Protein AF-0000000071805338 (afdb_homodimer)

Foldseek 3Di:
DDDDDPPDPPPPVPPPPPPDDDPPVPVPPPPDPDDDPPPVPDPPPVCCVPVPPPPPCPVPPFDKAQFADFDQPADFDDDWWFDPQQVPDDDPVSVVCLQVDDVLLVLQQVQLQVQLCVVPVPRDRDHSVLVVLLVVVLLVCLQPPDPDPCCLQDQDVVGPRDHNNNVSDDPVNSLSSVVSGWRADPVDDPPDLCRGCVNVQVSSLVSLQNTTGADQEKEKDKDWDQDDDDGSQWAACPVDPRRTGWIKMFIFHPLLRTNHIGTDRDDDPDDPDDPQQVVVCVNCVVVWLNQGEYEYEQSRDDPVSQLVRVVRNYKYKYWHDLPGPPDDVCQSVDDDDALDKGWIAGPQQWIWMWHHHVHITIMIINRDTQDADPVSHGPSVVVNVVNVVSNVSNVVVQSNRDSDDDDPD/DDDDDPPPPVPPVPPPPPPPDDPPVPPPPPPDPDDPPPPVPDPPPPDPCPVPVPPDCPVPPFDKDQFADFDQPADFDDDWWFDPQQVPDDDPVSVVCLQVDDVLLVLQQVQLQVQLCVVPVPRDRDHSVLVVLLVVVLLVCLQPPDPDPCCLQDQDVVGPRDHNNNVSDDPVNSLSSVVSGWRADPVDDPPDLCRGCVNVQVSSLVSLQNTTGADQEKEKDKDWDQDDDDGSQWAACPVDPRRTGWIKMFIFHPLLRTNHIGTDRDDDPDDDDDPQQVVVCVNCVVVWLNQGEYEYEQSRDDPVSQLVRVVRNYKYKYWHDLPGPPDDVCQSVDDDDALDKGWIAGPQQWIWMWHHHVHITIMIINRDDQDADPVSHGPSVVVNVVNVVSNVSNVVVQSNRDSDDDDPD

Radius of gyration: 31.44 Å; Cα contacts (8 Å, |Δi|>4): 1236; chains: 2; bounding box: 93×70×67 Å

Secondary structure (DSSP, 8-state):
-----S-GGGSTTTTTS---S-----------S---------S--------------------EES--------------EE-HHHHT--SHHHHHHHHS-HHHHHHHHHHHHHHHHHH-TTPPPP-HHHHHHHHHHHHHHHHSB-SSGGGGG---GGGTSS-SSTTTS-HHHHHHHHHH--SS-GGG--S-TTTTTHHHHHHHHHHHHHHEE--SEEEEEEEEEE--S--TT-EE-TTSSS-EEEEEEEEE-GGG-EEEEEE--S--S--SS-THHHHHHHHTTTTTTS--EEEE-TTT--HHHHHHHHHTT--EEEE--TT-TT--HHHHT----TT-EEEEEETT--EEEEEESSSEEEEEESS--S-B-TTSSBHHHHHHHHHHHHHHHHHHHHHTS--------/-----TTGGGSTTTTTS---S---------SSSS--------S---S----------------EES--------------EE-HHHHT--SHHHHHHHHS-HHHHHHHHHHHHHHHHHH-TTPPPP-HHHHHHHHHHHHHHHHSB-SSGGGGG---GGGTSS-SSTTTS-HHHHHHHHHH--SS-GGG--S-TTTTTHHHHHHHHHHHHHHEE--SEEEEEEEEEE--S--TT-EE-TTSSS-EEEEEEEEEEGGG-EEEEEE--S--S--SS-THHHHHHHHTTTTTTS--EEEE-TTT--HHHHHHHHHTT--EEEE--TT-TT--HHHHH----TT-EEEEEETT--EEEEEESSSEEEEEESS--S-B-TTSSBHHHHHHHHHHHHHHHHHHHHHTS--------

Structure (mmCIF, N/CA/C/O backbone):
data_AF-0000000071805338-model_v1
#
loop_
_entity.id
_entity.type
_entity.pdbx_description
1 polymer 'DDE_Tnp_1_7 domain-containing protein'
#
loop_
_atom_site.group_PDB
_atom_site.id
_atom_site.type_symbol
_atom_site.label_atom_id
_atom_site.label_alt_id
_atom_site.label_comp_id
_atom_site.label_asym_id
_atom_site.label_entity_id
_atom_site.label_seq_id
_atom_site.pdbx_PDB_ins_code
_atom_site.Cartn_x
_atom_site.Cartn_y
_atom_site.Cartn_z
_atom_site.occupancy
_atom_site.B_iso_or_equiv
_atom_site.auth_seq_id
_atom_site.auth_comp_id
_atom_site.auth_asym_id
_atom_site.auth_atom_id
_atom_site.pdbx_PDB_model_num
ATOM 1 N N . MET A 1 1 ? -55.25 8.281 32.062 1 23.64 1 MET A N 1
ATOM 2 C CA . MET A 1 1 ? -54.438 7.121 31.703 1 23.64 1 MET A CA 1
ATOM 3 C C . MET A 1 1 ? -53.062 7.547 31.203 1 23.64 1 MET A C 1
ATOM 5 O O . MET A 1 1 ? -52.969 8.203 30.172 1 23.64 1 MET A O 1
ATOM 9 N N . GLU A 1 2 ? -52.031 7.781 32.062 1 23.31 2 GLU A N 1
ATOM 10 C CA . GLU A 1 2 ? -50.812 8.586 32.031 1 23.31 2 GLU A CA 1
ATOM 11 C C . GLU A 1 2 ? -49.719 7.934 31.203 1 23.31 2 GLU A C 1
ATOM 13 O O . GLU A 1 2 ? -49.469 6.727 31.312 1 23.31 2 GLU A O 1
ATOM 18 N N . GLN A 1 3 ? -49.375 8.445 29.938 1 25.2 3 GLN A N 1
ATOM 19 C CA . GLN A 1 3 ? -48.531 7.918 28.875 1 25.2 3 GLN A CA 1
ATOM 20 C C . GLN A 1 3 ? -47.094 7.676 29.359 1 25.2 3 GLN A C 1
ATOM 22 O O . GLN A 1 3 ? -46.469 8.57 29.938 1 25.2 3 GLN A O 1
ATOM 27 N N . PRO A 1 4 ? -46.594 6.352 29.625 1 24.98 4 PRO A N 1
ATOM 28 C CA . PRO A 1 4 ? -45.312 5.996 30.297 1 24.98 4 PRO A CA 1
ATOM 29 C C . PRO A 1 4 ? -44.094 6.637 29.625 1 24.98 4 PRO A C 1
ATOM 31 O O . PRO A 1 4 ? -44.125 6.926 28.438 1 24.98 4 PRO A O 1
ATOM 34 N N . ALA A 1 5 ? -43.094 7.191 30.406 1 26.02 5 ALA A N 1
ATOM 35 C CA . ALA A 1 5 ? -41.906 8.047 30.281 1 26.02 5 ALA A CA 1
ATOM 36 C C . ALA A 1 5 ? -40.812 7.387 29.438 1 26.02 5 ALA A C 1
ATOM 38 O O . ALA A 1 5 ? -40.469 6.23 29.672 1 26.02 5 ALA A O 1
ATOM 39 N N . VAL A 1 6 ? -40.5 7.758 28.125 1 26.94 6 VAL A N 1
ATOM 40 C CA . VAL A 1 6 ? -39.562 7.551 27 1 26.94 6 VAL A CA 1
ATOM 41 C C . VAL A 1 6 ? -38.125 7.531 27.516 1 26.94 6 VAL A C 1
ATOM 43 O O . VAL A 1 6 ? -37.188 7.66 26.734 1 26.94 6 VAL A O 1
ATOM 46 N N . ASP A 1 7 ? -37.75 7.625 28.875 1 23.17 7 ASP A N 1
ATOM 47 C CA . ASP A 1 7 ? -36.469 7.953 29.5 1 23.17 7 ASP A CA 1
ATOM 48 C C . ASP A 1 7 ? -35.469 6.82 29.328 1 23.17 7 ASP A C 1
ATOM 50 O O . ASP A 1 7 ? -34.25 7.062 29.203 1 23.17 7 ASP A O 1
ATOM 54 N N . ASP A 1 8 ? -35.781 5.527 29.672 1 23.62 8 ASP A N 1
ATOM 55 C CA . ASP A 1 8 ? -34.875 4.516 30.172 1 23.62 8 ASP A CA 1
ATOM 56 C C . ASP A 1 8 ? -34 3.957 29.062 1 23.62 8 ASP A C 1
ATOM 58 O O . ASP A 1 8 ? -33.094 3.141 29.312 1 23.62 8 ASP A O 1
ATOM 62 N N . LEU A 1 9 ? -34.531 3.873 27.828 1 22.98 9 LEU A N 1
ATOM 63 C CA . LEU A 1 9 ? -33.875 3.016 26.828 1 22.98 9 LEU A CA 1
ATOM 64 C C . LEU A 1 9 ? -32.531 3.58 26.422 1 22.98 9 LEU A C 1
ATOM 66 O O . LEU A 1 9 ? -31.875 3.021 25.547 1 22.98 9 LEU A O 1
ATOM 70 N N . GLU A 1 10 ? -32.219 4.902 26.688 1 24.61 10 GLU A N 1
ATOM 71 C CA . GLU A 1 10 ? -31.031 5.605 26.203 1 24.61 10 GLU A CA 1
ATOM 72 C C . GLU A 1 10 ? -29.766 5.062 26.859 1 24.61 10 GLU A C 1
ATOM 74 O O . GLU A 1 10 ? -28.656 5.332 26.391 1 24.61 10 GLU A O 1
ATOM 79 N N . THR A 1 11 ? -29.875 4.48 28.109 1 25.84 11 THR A N 1
ATOM 80 C CA . THR A 1 11 ? -28.719 4.262 28.984 1 25.84 11 THR A CA 1
ATOM 81 C C . THR A 1 11 ? -27.828 3.146 28.438 1 25.84 11 THR A C 1
ATOM 83 O O . THR A 1 11 ? -26.609 3.18 28.609 1 25.84 11 THR A O 1
ATOM 86 N N . GLY A 1 12 ? -28.469 1.994 28.109 1 23.23 12 GLY A N 1
ATOM 87 C CA . GLY A 1 12 ? -27.734 0.741 28.109 1 23.23 12 GLY A CA 1
ATOM 88 C C . GLY A 1 12 ? -26.75 0.634 26.969 1 23.23 12 GLY A C 1
ATOM 89 O O . GLY A 1 12 ? -26.125 -0.416 26.766 1 23.23 12 GLY A O 1
ATOM 90 N N . PHE A 1 13 ? -26.938 1.394 25.938 1 21.73 13 PHE A N 1
ATOM 91 C CA . PHE A 1 13 ? -26.156 1.107 24.734 1 21.73 13 PHE A CA 1
ATOM 92 C C . PHE A 1 13 ? -24.672 1.276 25.016 1 21.73 13 PHE A C 1
ATOM 94 O O . PHE A 1 13 ? -23.844 1.01 24.141 1 21.73 13 PHE A O 1
ATOM 101 N N . ASP A 1 14 ? -24.281 2.086 26.062 1 24.05 14 ASP A N 1
ATOM 102 C CA . ASP A 1 14 ? -22.891 2.475 26.281 1 24.05 14 ASP A CA 1
ATOM 103 C C . ASP A 1 14 ? -22.047 1.267 26.672 1 24.05 14 ASP A C 1
ATOM 105 O O . ASP A 1 14 ? -20.828 1.265 26.469 1 24.05 14 ASP A O 1
ATOM 109 N N . ARG A 1 15 ? -22.547 0.474 27.578 1 23.75 15 ARG A N 1
ATOM 110 C CA . ARG A 1 15 ? -21.688 -0.408 28.359 1 23.75 15 ARG A CA 1
ATOM 111 C C . ARG A 1 15 ? -21.094 -1.503 27.469 1 23.75 15 ARG A C 1
ATOM 113 O O . ARG A 1 15 ? -20.125 -2.158 27.859 1 23.75 15 ARG A O 1
ATOM 120 N N . LEU A 1 16 ? -21.922 -2.174 26.734 1 21.7 16 LEU A N 1
ATOM 121 C CA . LEU A 1 16 ? -21.516 -3.49 26.25 1 21.7 16 LEU A CA 1
ATOM 122 C C . LEU A 1 16 ? -20.344 -3.383 25.297 1 21.7 16 LEU A C 1
ATOM 124 O O . LEU A 1 16 ? -20.078 -4.305 24.516 1 21.7 16 LEU A O 1
ATOM 128 N N . LEU A 1 17 ? -19.812 -2.17 25.062 1 23.69 17 LEU A N 1
ATOM 129 C CA . LEU A 1 17 ? -18.562 -2.25 24.312 1 23.69 17 LEU A CA 1
ATOM 130 C C . LEU A 1 17 ? -17.578 -3.195 24.984 1 23.69 17 LEU A C 1
ATOM 132 O O . LEU A 1 17 ? -17.031 -2.879 26.031 1 23.69 17 LEU A O 1
ATOM 136 N N . VAL A 1 18 ? -18 -4.438 25.078 1 23.83 18 VAL A N 1
ATOM 137 C CA . VAL A 1 18 ? -17.203 -5.508 25.641 1 23.83 18 VAL A CA 1
ATOM 138 C C . VAL A 1 18 ? -15.719 -5.238 25.375 1 23.83 18 VAL A C 1
ATOM 140 O O . VAL A 1 18 ? -15.352 -4.828 24.281 1 23.83 18 VAL A O 1
ATOM 143 N N . GLU A 1 19 ? -14.953 -5.125 26.453 1 24.75 19 GLU A N 1
ATOM 144 C CA . GLU A 1 19 ? -13.516 -5.066 26.703 1 24.75 19 GLU A CA 1
ATOM 145 C C . GLU A 1 19 ? -12.789 -6.188 25.969 1 24.75 19 GLU A C 1
ATOM 147 O O . GLU A 1 19 ? -12.406 -7.188 26.578 1 24.75 19 GLU A O 1
ATOM 152 N N . SER A 1 20 ? -13.461 -6.867 25.062 1 22.73 20 SER A N 1
ATOM 153 C CA . SER A 1 20 ? -12.703 -8.062 24.703 1 22.73 20 SER A CA 1
ATOM 154 C C . SER A 1 20 ? -11.203 -7.789 24.734 1 22.73 20 SER A C 1
ATOM 156 O O . SER A 1 20 ? -10.773 -6.641 24.859 1 22.73 20 SER A O 1
ATOM 158 N N . ASP A 1 21 ? -10.438 -8.586 23.812 1 21.42 21 ASP A N 1
ATOM 159 C CA . ASP A 1 21 ? -9.07 -9.094 23.781 1 21.42 21 ASP A CA 1
ATOM 160 C C . ASP A 1 21 ? -8.062 -7.949 23.891 1 21.42 21 ASP A C 1
ATOM 162 O O . ASP A 1 21 ? -8.398 -6.793 23.625 1 21.42 21 ASP A O 1
ATOM 166 N N . ASP A 1 22 ? -6.805 -8.328 24.438 1 22.36 22 ASP A N 1
ATOM 167 C CA . ASP A 1 22 ? -5.477 -7.75 24.641 1 22.36 22 ASP A CA 1
ATOM 168 C C . ASP A 1 22 ? -5.051 -6.93 23.422 1 22.36 22 ASP A C 1
ATOM 170 O O . ASP A 1 22 ? -5.012 -7.445 22.297 1 22.36 22 ASP A O 1
ATOM 174 N N . ASP A 1 23 ? -5.414 -5.781 23.375 1 23.16 23 ASP A N 1
ATOM 175 C CA . ASP A 1 23 ? -4.93 -4.676 22.547 1 23.16 23 ASP A CA 1
ATOM 176 C C . ASP A 1 23 ? -3.43 -4.797 22.297 1 23.16 23 ASP A C 1
ATOM 178 O O . ASP A 1 23 ? -2.619 -4.484 23.172 1 23.16 23 ASP A O 1
ATOM 182 N N . ILE A 1 24 ? -3.029 -5.98 21.797 1 22.86 24 ILE A N 1
ATOM 183 C CA . ILE A 1 24 ? -1.66 -5.906 21.312 1 22.86 24 ILE A CA 1
ATOM 184 C C . ILE A 1 24 ? -1.463 -4.605 20.531 1 22.86 24 ILE A C 1
ATOM 186 O O . ILE A 1 24 ? -2.156 -4.355 19.547 1 22.86 24 ILE A O 1
ATOM 190 N N . GLU A 1 25 ? -1.319 -3.537 21.219 1 23.83 25 GLU A N 1
ATOM 191 C CA . GLU A 1 25 ? -0.782 -2.248 20.797 1 23.83 25 GLU A CA 1
ATOM 192 C C . GLU A 1 25 ? 0.17 -2.41 19.609 1 23.83 25 GLU A C 1
ATOM 194 O O . GLU A 1 25 ? 1.365 -2.645 19.797 1 23.83 25 GLU A O 1
ATOM 199 N N . GLU A 1 26 ? -0.168 -3.4 18.781 1 24.11 26 GLU A N 1
ATOM 200 C CA . GLU A 1 26 ? 0.688 -3.301 17.594 1 24.11 26 GLU A CA 1
ATOM 201 C C . GLU A 1 26 ? 0.61 -1.91 16.969 1 24.11 26 GLU A C 1
ATOM 203 O O . GLU A 1 26 ? -0.461 -1.473 16.547 1 24.11 26 GLU A O 1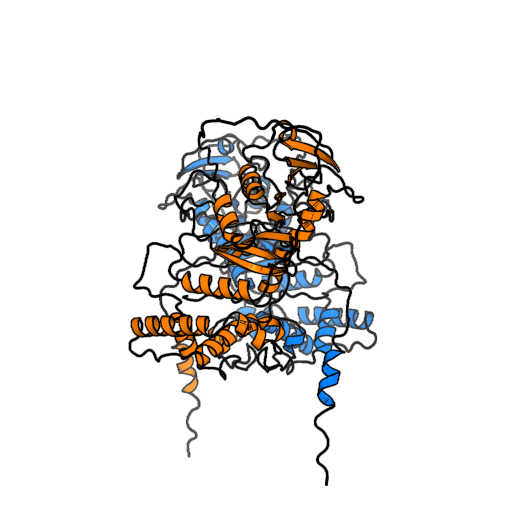
ATOM 208 N N . THR A 1 27 ? 1.24 -0.911 17.547 1 24.7 27 THR A N 1
ATOM 209 C CA . THR A 1 27 ? 1.63 0.344 16.906 1 24.7 27 THR A CA 1
ATOM 210 C C . THR A 1 27 ? 1.778 0.163 15.406 1 24.7 27 THR A C 1
ATOM 212 O O . THR A 1 27 ? 2.637 -0.594 14.945 1 24.7 27 THR A O 1
ATOM 215 N N . LEU A 1 28 ? 0.729 -0.036 14.758 1 25.56 28 LEU A N 1
ATOM 216 C CA . LEU A 1 28 ? 0.845 0.207 13.32 1 25.56 28 LEU A CA 1
ATOM 217 C C . LEU A 1 28 ? 1.848 1.32 13.039 1 25.56 28 LEU A C 1
ATOM 219 O O . LEU A 1 28 ? 1.533 2.502 13.203 1 25.56 28 LEU A O 1
ATOM 223 N N . ARG A 1 29 ? 3.049 1.062 13.516 1 26.42 29 ARG A N 1
ATOM 224 C CA . ARG A 1 29 ? 4.242 1.832 13.188 1 26.42 29 ARG A CA 1
ATOM 225 C C . ARG A 1 29 ? 4.238 2.248 11.719 1 26.42 29 ARG A C 1
ATOM 227 O O . ARG A 1 29 ? 4.227 1.396 10.828 1 26.42 29 ARG A O 1
ATOM 234 N N . ASN A 1 30 ? 3.422 3.174 11.359 1 24.81 30 ASN A N 1
ATOM 235 C CA . ASN A 1 30 ? 3.77 3.883 10.133 1 24.81 30 ASN A CA 1
ATOM 236 C C . ASN A 1 30 ? 5.273 3.871 9.883 1 24.81 30 ASN A C 1
ATOM 238 O O . ASN A 1 30 ? 6.059 4.164 10.789 1 24.81 30 ASN A O 1
ATOM 242 N N . ASP A 1 31 ? 5.652 3.016 8.984 1 27.78 31 ASP A N 1
ATOM 243 C CA . ASP A 1 31 ? 6.996 2.768 8.484 1 27.78 31 ASP A CA 1
ATOM 244 C C . ASP A 1 31 ? 7.758 4.078 8.289 1 27.78 31 ASP A C 1
ATOM 246 O O . ASP A 1 31 ? 8.641 4.164 7.434 1 27.78 31 ASP A O 1
ATOM 250 N N . SER A 1 32 ? 7.289 5.223 8.719 1 26 32 SER A N 1
ATOM 251 C CA . SER A 1 32 ? 8.406 6.156 8.641 1 26 32 SER A CA 1
ATOM 252 C C . SER A 1 32 ? 9.609 5.645 9.422 1 26 32 SER A C 1
ATOM 254 O O . SER A 1 32 ? 9.461 4.859 10.359 1 26 32 SER A O 1
ATOM 256 N N . PHE A 1 33 ? 10.883 5.953 8.977 1 26.17 33 PHE A N 1
ATOM 257 C CA . PHE A 1 33 ? 12.211 5.832 9.578 1 26.17 33 PHE A CA 1
ATOM 258 C C . PHE A 1 33 ? 12.188 6.289 11.031 1 26.17 33 PHE A C 1
ATOM 260 O O . PHE A 1 33 ? 13.234 6.598 11.609 1 26.17 33 PHE A O 1
ATOM 267 N N . ARG A 1 34 ? 11.195 6.789 11.656 1 27.88 34 ARG A N 1
ATOM 268 C CA . ARG A 1 34 ? 11.727 7.168 12.969 1 27.88 34 ARG A CA 1
ATOM 269 C C . ARG A 1 34 ? 12.242 5.945 13.719 1 27.88 34 ARG A C 1
ATOM 271 O O . ARG A 1 34 ? 11.914 4.809 13.367 1 27.88 34 ARG A O 1
ATOM 278 N N . ASN A 1 35 ? 12.422 6.016 15.203 1 22.33 35 ASN A N 1
ATOM 279 C CA . ASN A 1 35 ? 13.133 5.059 16.047 1 22.33 35 ASN A CA 1
ATOM 280 C C . ASN A 1 35 ? 12.578 3.646 15.875 1 22.33 35 ASN A C 1
ATOM 282 O O . ASN A 1 35 ? 11.398 3.475 15.562 1 22.33 35 ASN A O 1
ATOM 286 N N . ASN A 1 36 ? 13.539 2.646 16.062 1 24.95 36 ASN A N 1
ATOM 287 C CA . ASN A 1 36 ? 14.117 1.323 16.266 1 24.95 36 ASN A CA 1
ATOM 288 C C . ASN A 1 36 ? 13.398 0.562 17.375 1 24.95 36 ASN A C 1
ATOM 290 O O . ASN A 1 36 ? 13.891 0.481 18.5 1 24.95 36 ASN A O 1
ATOM 294 N N . ALA A 1 37 ? 12.352 0.856 17.969 1 24.36 37 ALA A N 1
ATOM 295 C CA . ALA A 1 37 ? 12.266 -0.3 18.844 1 24.36 37 ALA A CA 1
ATOM 296 C C . ALA A 1 37 ? 12.492 -1.599 18.078 1 24.36 37 ALA A C 1
ATOM 298 O O . ALA A 1 37 ? 11.891 -1.82 17.031 1 24.36 37 ALA A O 1
ATOM 299 N N . MET A 1 38 ? 13.625 -2.271 18.438 1 24.67 38 MET A N 1
ATOM 300 C CA . MET A 1 38 ? 14.312 -3.531 18.156 1 24.67 38 MET A CA 1
ATOM 301 C C . MET A 1 38 ? 13.336 -4.703 18.203 1 24.67 38 MET A C 1
ATOM 303 O O . MET A 1 38 ? 13.156 -5.316 19.266 1 24.67 38 MET A O 1
ATOM 307 N N . VAL A 1 39 ? 12.016 -4.551 18.234 1 24.64 39 VAL A N 1
ATOM 308 C CA . VAL A 1 39 ? 11.742 -5.98 18.156 1 24.64 39 VAL A CA 1
ATOM 309 C C . VAL A 1 39 ? 12.641 -6.617 17.094 1 24.64 39 VAL A C 1
ATOM 311 O O . VAL A 1 39 ? 12.672 -6.164 15.945 1 24.64 39 VAL A O 1
ATOM 314 N N . LEU A 1 40 ? 13.719 -7.215 17.656 1 23.14 40 LEU A N 1
ATOM 315 C CA . LEU A 1 40 ? 14.664 -8.055 16.938 1 23.14 40 LEU A CA 1
ATOM 316 C C . LEU A 1 40 ? 13.945 -8.945 15.93 1 23.14 40 LEU A C 1
ATOM 318 O O . LEU A 1 40 ? 13.211 -9.852 16.312 1 23.14 40 LEU A O 1
ATOM 322 N N . PRO A 1 41 ? 13.258 -8.328 15.023 1 24.53 41 PRO A N 1
ATOM 323 C CA . PRO A 1 41 ? 12.977 -9.422 14.086 1 24.53 41 PRO A CA 1
ATOM 324 C C . PRO A 1 41 ? 14.133 -10.414 13.977 1 24.53 41 PRO A C 1
ATOM 326 O O . PRO A 1 41 ? 15.297 -10.039 14.133 1 24.53 41 PRO A O 1
ATOM 329 N N . THR A 1 42 ? 13.93 -11.578 14.484 1 24.19 42 THR A N 1
ATOM 330 C CA . THR A 1 42 ? 14.852 -12.602 13.984 1 24.19 42 THR A CA 1
ATOM 331 C C . THR A 1 42 ? 15.281 -12.289 12.555 1 24.19 42 THR A C 1
ATOM 333 O O . THR A 1 42 ? 14.57 -11.594 11.82 1 24.19 42 THR A O 1
ATOM 336 N N . ASP A 1 43 ? 16.516 -12.531 12.227 1 26.25 43 ASP A N 1
ATOM 337 C CA . ASP A 1 43 ? 17.422 -12.562 11.07 1 26.25 43 ASP A CA 1
ATOM 338 C C . ASP A 1 43 ? 16.656 -12.938 9.797 1 26.25 43 ASP A C 1
ATOM 340 O O . ASP A 1 43 ? 17.266 -13.297 8.789 1 26.25 43 ASP A O 1
ATOM 344 N N . ASN A 1 44 ? 15.398 -13.312 9.938 1 25.89 44 ASN A N 1
ATOM 345 C CA . ASN A 1 44 ? 15.148 -13.875 8.617 1 25.89 44 ASN A CA 1
ATOM 346 C C . ASN A 1 44 ? 15.156 -12.789 7.539 1 25.89 44 ASN A C 1
ATOM 348 O O . ASN A 1 44 ? 14.141 -12.125 7.312 1 25.89 44 ASN A O 1
ATOM 352 N N . VAL A 1 45 ? 16.062 -11.75 7.562 1 29.92 45 VAL A N 1
ATOM 353 C CA . VAL A 1 45 ? 16.484 -11.031 6.363 1 29.92 45 VAL A CA 1
ATOM 354 C C . VAL A 1 45 ? 16.188 -11.875 5.125 1 29.92 45 VAL A C 1
ATOM 356 O O . VAL A 1 45 ? 16.391 -13.094 5.137 1 29.92 45 VAL A O 1
ATOM 359 N N . SER A 1 46 ? 15.227 -11.555 4.398 1 30.62 46 SER A N 1
ATOM 360 C CA . SER A 1 46 ? 15.289 -12.141 3.062 1 30.62 46 SER A CA 1
ATOM 361 C C . SER A 1 46 ? 16.734 -12.383 2.633 1 30.62 46 SER A C 1
ATOM 363 O O . SER A 1 46 ? 17.594 -11.516 2.803 1 30.62 46 SER A O 1
ATOM 365 N N . ASP A 1 47 ? 17.234 -13.562 2.76 1 30.7 47 ASP A N 1
ATOM 366 C CA . ASP A 1 47 ? 18.469 -14.18 2.271 1 30.7 47 ASP A CA 1
ATOM 367 C C . ASP A 1 47 ? 18.938 -13.523 0.98 1 30.7 47 ASP A C 1
ATOM 369 O O . ASP A 1 47 ? 18.344 -13.727 -0.083 1 30.7 47 ASP A O 1
ATOM 373 N N . THR A 1 48 ? 19.125 -12.211 0.909 1 32.16 48 THR A N 1
ATOM 374 C CA . THR A 1 48 ? 20.281 -12.016 0.04 1 32.16 48 THR A CA 1
ATOM 375 C C . THR A 1 48 ? 21.359 -13.055 0.328 1 32.16 48 THR A C 1
ATOM 377 O O . THR A 1 48 ? 22.094 -12.945 1.312 1 32.16 48 THR A O 1
ATOM 380 N N . GLU A 1 49 ? 21 -14.25 0.465 1 31.09 49 GLU A N 1
ATOM 381 C CA . GLU A 1 49 ? 22 -15.32 0.49 1 31.09 49 GLU A CA 1
ATOM 382 C C . GLU A 1 49 ? 23.188 -14.984 -0.407 1 31.09 49 GLU A C 1
ATOM 384 O O . GLU A 1 49 ? 23.062 -14.977 -1.633 1 31.09 49 GLU A O 1
ATOM 389 N N . SER A 1 50 ? 23.906 -13.883 -0.058 1 31.42 50 SER A N 1
ATOM 390 C CA . SER A 1 50 ? 25.281 -13.992 -0.512 1 31.42 50 SER A CA 1
ATOM 391 C C . SER A 1 50 ? 25.859 -15.375 -0.236 1 31.42 50 SER A C 1
ATOM 393 O O . SER A 1 50 ? 26.156 -15.719 0.913 1 31.42 50 SER A O 1
ATOM 395 N N . GLU A 1 51 ? 25.266 -16.469 -0.608 1 30.66 51 GLU A N 1
ATOM 396 C CA . GLU A 1 51 ? 26.047 -17.703 -0.585 1 30.66 51 GLU A CA 1
ATOM 397 C C . GLU A 1 51 ? 27.469 -17.438 -1.078 1 30.66 51 GLU A C 1
ATOM 399 O O . GLU A 1 51 ? 27.688 -17.203 -2.268 1 30.66 51 GLU A O 1
ATOM 404 N N . THR A 1 52 ? 28.234 -16.656 -0.335 1 31.59 52 THR A N 1
ATOM 405 C CA . THR A 1 52 ? 29.672 -16.844 -0.557 1 31.59 52 THR A CA 1
ATOM 406 C C . THR A 1 52 ? 30.062 -18.312 -0.415 1 31.59 52 THR A C 1
ATOM 408 O O . THR A 1 52 ? 30.297 -18.797 0.694 1 31.59 52 THR A O 1
ATOM 411 N N . LEU A 1 53 ? 29.25 -19.359 -0.762 1 30.47 53 LEU A N 1
ATOM 412 C CA . LEU A 1 53 ? 29.938 -20.656 -0.755 1 30.47 53 LEU A CA 1
ATOM 413 C C . LEU A 1 53 ? 31.281 -20.562 -1.452 1 30.47 53 LEU A C 1
ATOM 415 O O . LEU A 1 53 ? 31.438 -19.812 -2.416 1 30.47 53 LEU A O 1
ATOM 419 N N . SER A 1 54 ? 32.312 -20.781 -0.652 1 31.91 54 SER A N 1
ATOM 420 C CA . SER A 1 54 ? 33.625 -21.188 -1.157 1 31.91 54 SER A CA 1
ATOM 421 C C . SER A 1 54 ? 33.5 -22.172 -2.309 1 31.91 54 SER A C 1
ATOM 423 O O . SER A 1 54 ? 33.188 -23.359 -2.092 1 31.91 54 SER A O 1
ATOM 425 N N . ILE A 1 55 ? 32.688 -21.969 -3.26 1 32.91 55 ILE A N 1
ATOM 426 C CA . ILE A 1 55 ? 32.688 -22.859 -4.422 1 32.91 55 ILE A CA 1
ATOM 427 C C . ILE A 1 55 ? 34.125 -23.188 -4.836 1 32.91 55 ILE A C 1
ATOM 429 O O . ILE A 1 55 ? 34.938 -22.297 -4.992 1 32.91 55 ILE A O 1
ATOM 433 N N . SER A 1 56 ? 34.5 -24.328 -4.379 1 32.03 56 SER A N 1
ATOM 434 C CA . SER A 1 56 ? 35.562 -24.922 -5.184 1 32.03 56 SER A CA 1
ATOM 435 C C . SER A 1 56 ? 35.375 -24.578 -6.66 1 32.03 56 SER A C 1
ATOM 437 O O . SER A 1 56 ? 34.281 -24.688 -7.203 1 32.03 56 SER A O 1
ATOM 439 N N . ASN A 1 57 ? 35.969 -23.609 -7.133 1 34.94 57 ASN A N 1
ATOM 440 C CA . ASN A 1 57 ? 36.219 -23.172 -8.508 1 34.94 57 ASN A CA 1
ATOM 441 C C . ASN A 1 57 ? 36.281 -24.359 -9.461 1 34.94 57 ASN A C 1
ATOM 443 O O . ASN A 1 57 ? 37.375 -24.641 -10.016 1 34.94 57 ASN A O 1
ATOM 447 N N . SER A 1 58 ? 35.844 -25.516 -9.078 1 35.19 58 SER A N 1
ATOM 448 C CA . SER A 1 58 ? 36 -26.281 -10.312 1 35.19 58 SER A CA 1
ATOM 449 C C . SER A 1 58 ? 35.188 -25.656 -11.453 1 35.19 58 SER A C 1
ATOM 451 O O . SER A 1 58 ? 34 -25.922 -11.602 1 35.19 58 SER A O 1
ATOM 453 N N . GLU A 1 59 ? 35.125 -24.328 -11.578 1 42 59 GLU A N 1
ATOM 454 C CA . GLU A 1 59 ? 34.625 -23.562 -12.719 1 42 59 GLU A CA 1
ATOM 455 C C . GLU A 1 59 ? 34.875 -24.312 -14.031 1 42 59 GLU A C 1
ATOM 457 O O . GLU A 1 59 ? 36.031 -24.422 -14.477 1 42 59 GLU A O 1
ATOM 462 N N . SER A 1 60 ? 34.406 -25.422 -14.172 1 45.09 60 SER A N 1
ATOM 463 C CA . SER A 1 60 ? 34.531 -25.734 -15.594 1 45.09 60 SER A CA 1
ATOM 464 C C . SER A 1 60 ? 34.312 -24.5 -16.453 1 45.09 60 SER A C 1
ATOM 466 O O . SER A 1 60 ? 33.25 -23.859 -16.359 1 45.09 60 SER A O 1
ATOM 468 N N . GLU A 1 61 ? 35.188 -23.625 -16.672 1 58.94 61 GLU A N 1
ATOM 469 C CA . GLU A 1 61 ? 35.312 -22.391 -17.438 1 58.94 61 GLU A CA 1
ATOM 470 C C . GLU A 1 61 ? 34.531 -22.469 -18.75 1 58.94 61 GLU A C 1
ATOM 472 O O . GLU A 1 61 ? 34.938 -23.172 -19.672 1 58.94 61 GLU A O 1
ATOM 477 N N . ASP A 1 62 ? 33.125 -22.312 -18.672 1 71.12 62 ASP A N 1
ATOM 478 C CA . ASP A 1 62 ? 32.406 -22.203 -19.938 1 71.12 62 ASP A CA 1
ATOM 479 C C . ASP A 1 62 ? 33.156 -21.312 -20.922 1 71.12 62 ASP A C 1
ATOM 481 O O . ASP A 1 62 ? 33.812 -20.328 -20.516 1 71.12 62 ASP A O 1
ATOM 485 N N . GLU A 1 63 ? 33.375 -21.938 -22.031 1 85.94 63 GLU A N 1
ATOM 486 C CA . GLU A 1 63 ? 33.875 -21.125 -23.109 1 85.94 63 GLU A CA 1
ATOM 487 C C . GLU A 1 63 ? 32.812 -20.25 -23.719 1 85.94 63 GLU A C 1
ATOM 489 O O . GLU A 1 63 ? 31.75 -20.75 -24.125 1 85.94 63 GLU A O 1
ATOM 494 N N . TRP A 1 64 ? 32.938 -18.984 -23.594 1 93.25 64 TRP A N 1
ATOM 495 C CA . TRP A 1 64 ? 31.938 -18.016 -24.062 1 93.25 64 TRP A CA 1
ATOM 496 C C . TRP A 1 64 ? 32.406 -17.391 -25.391 1 93.25 64 TRP A C 1
ATOM 498 O O . TRP A 1 64 ? 33.562 -17.016 -25.531 1 93.25 64 TRP A O 1
ATOM 508 N N . ILE A 1 65 ? 31.484 -17.375 -26.344 1 91.38 65 ILE A N 1
ATOM 509 C CA . ILE A 1 65 ? 31.812 -16.797 -27.656 1 91.38 65 ILE A CA 1
ATOM 510 C C . ILE A 1 65 ? 30.891 -15.617 -27.922 1 91.38 65 ILE A C 1
ATOM 512 O O . ILE A 1 65 ? 29.781 -15.547 -27.391 1 91.38 65 ILE A O 1
ATOM 516 N N . SER A 1 66 ? 31.25 -14.695 -28.797 1 89.5 66 SER A N 1
ATOM 517 C CA . SER A 1 66 ? 30.516 -13.461 -29.031 1 89.5 66 SER A CA 1
ATOM 518 C C . SER A 1 66 ? 29.531 -13.617 -30.203 1 89.5 66 SER A C 1
ATOM 520 O O . SER A 1 66 ? 28.703 -12.742 -30.438 1 89.5 66 SER A O 1
ATOM 522 N N . ASP A 1 67 ? 29.641 -14.695 -30.875 1 87.94 67 ASP A N 1
ATOM 523 C CA . ASP A 1 67 ? 28.656 -14.992 -31.938 1 87.94 67 ASP A CA 1
ATOM 524 C C . ASP A 1 67 ? 27.578 -15.938 -31.422 1 87.94 67 ASP A C 1
ATOM 526 O O . ASP A 1 67 ? 27.859 -17.094 -31.078 1 87.94 67 ASP A O 1
ATOM 530 N N . ALA A 1 68 ? 26.438 -15.414 -31.281 1 91 68 ALA A N 1
ATOM 531 C CA . ALA A 1 68 ? 25.344 -16.203 -30.719 1 91 68 ALA A CA 1
ATOM 532 C C . ALA A 1 68 ? 24.391 -16.688 -31.797 1 91 68 ALA A C 1
ATOM 534 O O . ALA A 1 68 ? 24.125 -15.977 -32.781 1 91 68 ALA A O 1
ATOM 535 N N . GLU A 1 69 ? 23.953 -17.891 -31.672 1 90.62 69 GLU A N 1
ATOM 536 C CA . GLU A 1 69 ? 22.984 -18.484 -32.594 1 90.62 69 GLU A CA 1
ATOM 537 C C . GLU A 1 69 ? 21.688 -18.859 -31.859 1 90.62 69 GLU A C 1
ATOM 539 O O . GLU A 1 69 ? 21.719 -19.109 -30.641 1 90.62 69 GLU A O 1
ATOM 544 N N . VAL A 1 70 ? 20.641 -18.844 -32.625 1 90.94 70 VAL A N 1
ATOM 545 C CA . VAL A 1 70 ? 19.359 -19.281 -32.094 1 90.94 70 VAL A CA 1
ATOM 546 C C . VAL A 1 70 ? 19.312 -20.812 -32.062 1 90.94 70 VAL A C 1
ATOM 548 O O . VAL A 1 70 ? 19.625 -21.469 -33.031 1 90.94 70 VAL A O 1
ATOM 551 N N . HIS A 1 71 ? 18.984 -21.297 -30.891 1 82.44 71 HIS A N 1
ATOM 552 C CA . HIS A 1 71 ? 18.828 -22.734 -30.75 1 82.44 71 HIS A CA 1
ATOM 553 C C . HIS A 1 71 ? 17.375 -23.109 -30.484 1 82.44 71 HIS A C 1
ATOM 555 O O . HIS A 1 71 ? 16.906 -23 -29.344 1 82.44 71 HIS A O 1
ATOM 561 N N . ASP A 1 72 ? 16.531 -23.234 -31.438 1 74.94 72 ASP A N 1
ATOM 562 C CA . ASP A 1 72 ? 15.141 -23.641 -31.25 1 74.94 72 ASP A CA 1
ATOM 563 C C . ASP A 1 72 ? 14.875 -25 -31.906 1 74.94 72 ASP A C 1
ATOM 565 O O . ASP A 1 72 ? 14.195 -25.078 -32.938 1 74.94 72 ASP A O 1
ATOM 569 N N . GLU A 1 73 ? 15.469 -26.016 -31.344 1 76.31 73 GLU A N 1
ATOM 570 C CA . GLU A 1 73 ? 15.453 -27.328 -32 1 76.31 73 GLU A CA 1
ATOM 571 C C . GLU A 1 73 ? 14.227 -28.141 -31.578 1 76.31 73 GLU A C 1
ATOM 573 O O . GLU A 1 73 ? 13.844 -29.078 -32.281 1 76.31 73 GLU A O 1
ATOM 578 N N . PHE A 1 74 ? 13.5 -27.688 -30.625 1 80.94 74 PHE A N 1
ATOM 579 C CA . PHE A 1 74 ? 12.445 -28.531 -30.078 1 80.94 74 PHE A CA 1
ATOM 580 C C . PHE A 1 74 ? 11.094 -28.156 -30.688 1 80.94 74 PHE A C 1
ATOM 582 O O . PHE A 1 74 ? 10.797 -26.984 -30.875 1 80.94 74 PHE A O 1
ATOM 589 N N . VAL A 1 75 ? 10.391 -29.172 -31.094 1 85.81 75 VAL A N 1
ATOM 590 C CA . VAL A 1 75 ? 9.078 -28.969 -31.688 1 85.81 75 VAL A CA 1
ATOM 591 C C . VAL A 1 75 ? 7.996 -29.156 -30.625 1 85.81 75 VAL A C 1
ATOM 593 O O . VAL A 1 75 ? 7.992 -30.141 -29.891 1 85.81 75 VAL A O 1
ATOM 596 N N . PHE A 1 76 ? 7.215 -28.156 -30.547 1 91.75 76 PHE A N 1
ATOM 597 C CA . PHE A 1 76 ? 6.102 -28.188 -29.594 1 91.75 76 PHE A CA 1
ATOM 598 C C . PHE A 1 76 ? 4.859 -28.781 -30.25 1 91.75 76 PHE A C 1
ATOM 600 O O . PHE A 1 76 ? 4.34 -28.234 -31.219 1 91.75 76 PHE A O 1
ATOM 607 N N . SER A 1 77 ? 4.391 -29.984 -29.734 1 89.25 77 SER A N 1
ATOM 608 C CA . SER A 1 77 ? 3.268 -30.688 -30.359 1 89.25 77 SER A CA 1
ATOM 609 C C . SER A 1 77 ? 2.209 -31.062 -29.328 1 89.25 77 SER A C 1
ATOM 611 O O . SER A 1 77 ? 1.334 -31.891 -29.609 1 89.25 77 SER A O 1
ATOM 613 N N . GLN A 1 78 ? 2.055 -30.406 -28.266 1 88.75 78 GLN A N 1
ATOM 614 C CA . GLN A 1 78 ? 1.099 -30.734 -27.203 1 88.75 78 GLN A CA 1
ATOM 615 C C . GLN A 1 78 ? -0.249 -30.062 -27.453 1 88.75 78 GLN A C 1
ATOM 617 O O . GLN A 1 78 ? -0.311 -28.984 -28.047 1 88.75 78 GLN A O 1
ATOM 622 N N . GLN A 1 79 ? -1.226 -30.766 -27.047 1 90.75 79 GLN A N 1
ATOM 623 C CA . GLN A 1 79 ? -2.533 -30.125 -27 1 90.75 79 GLN A CA 1
ATOM 624 C C . GLN A 1 79 ? -2.604 -29.109 -25.875 1 90.75 79 GLN A C 1
ATOM 626 O O . GLN A 1 79 ? -2.086 -29.344 -24.781 1 90.75 79 GLN A O 1
ATOM 631 N N . VAL A 1 80 ? -3.17 -27.938 -26.219 1 94.81 80 VAL A N 1
ATOM 632 C CA . VAL A 1 80 ? -3.225 -26.875 -25.234 1 94.81 80 VAL A CA 1
ATOM 633 C C . VAL A 1 80 ? -4.668 -26.391 -25.062 1 94.81 80 VAL A C 1
ATOM 635 O O . VAL A 1 80 ? -5.512 -26.641 -25.938 1 94.81 80 VAL A O 1
ATOM 638 N N . GLY A 1 81 ? -4.93 -25.797 -23.891 1 94.69 81 GLY A N 1
ATOM 639 C CA . GLY A 1 81 ? -6.234 -25.188 -23.688 1 94.69 81 GLY A CA 1
ATOM 640 C C . GLY A 1 81 ? -7.059 -25.891 -22.625 1 94.69 81 GLY A C 1
ATOM 641 O O . GLY A 1 81 ? -6.539 -26.734 -21.891 1 94.69 81 GLY A O 1
ATOM 642 N N . PRO A 1 82 ? -8.352 -25.5 -22.547 1 94.94 82 PRO A N 1
ATOM 643 C CA . PRO A 1 82 ? -9.234 -26.078 -21.516 1 94.94 82 PRO A CA 1
ATOM 644 C C . PRO A 1 82 ? -9.586 -27.531 -21.797 1 94.94 82 PRO A C 1
ATOM 646 O O . PRO A 1 82 ? -9.727 -27.938 -22.953 1 94.94 82 PRO A O 1
ATOM 649 N N . TYR A 1 83 ? -9.75 -28.312 -20.781 1 93.56 83 TYR A N 1
ATOM 650 C CA . TYR A 1 83 ? -10.172 -29.703 -20.891 1 93.56 83 TYR A CA 1
ATOM 651 C C . TYR A 1 83 ? -11.695 -29.797 -20.922 1 93.56 83 TYR A C 1
ATOM 653 O O . TYR A 1 83 ? -12.391 -28.781 -20.875 1 93.56 83 TYR A O 1
ATOM 661 N N . ASP A 1 84 ? -12.156 -30.938 -21.016 1 91.25 84 ASP A N 1
ATOM 662 C CA . ASP A 1 84 ? -13.57 -31.203 -21.219 1 91.25 84 ASP A CA 1
ATOM 663 C C . ASP A 1 84 ? -14.406 -30.703 -20.047 1 91.25 84 ASP A C 1
ATOM 665 O O . ASP A 1 84 ? -15.523 -30.219 -20.234 1 91.25 84 ASP A O 1
ATOM 669 N N . CYS A 1 85 ? -13.891 -30.766 -18.922 1 92.12 85 CYS A N 1
ATOM 670 C CA . CYS A 1 85 ? -14.633 -30.328 -17.734 1 92.12 85 CYS A CA 1
ATOM 671 C C . CYS A 1 85 ? -14.938 -28.844 -17.781 1 92.12 85 CYS A C 1
ATOM 673 O O . CYS A 1 85 ? -15.961 -28.391 -17.266 1 92.12 85 CYS A O 1
ATOM 675 N N . VAL A 1 86 ? -14.148 -28.062 -18.438 1 93.88 86 VAL A N 1
ATOM 676 C CA . VAL A 1 86 ? -14.344 -26.625 -18.562 1 93.88 86 VAL A CA 1
ATOM 677 C C . VAL A 1 86 ? -15.414 -26.328 -19.609 1 93.88 86 VAL A C 1
ATOM 679 O O . VAL A 1 86 ? -16.25 -25.438 -19.422 1 93.88 86 VAL A O 1
ATOM 682 N N . HIS A 1 87 ? -15.445 -27.125 -20.609 1 93.31 87 HIS A N 1
ATOM 683 C CA . HIS A 1 87 ? -16.391 -26.906 -21.703 1 93.31 87 HIS A CA 1
ATOM 684 C C . HIS A 1 87 ? -17.828 -27.172 -21.266 1 93.31 87 HIS A C 1
ATOM 686 O O . HIS A 1 87 ? -18.766 -26.672 -21.859 1 93.31 87 HIS A O 1
ATOM 692 N N . SER A 1 88 ? -17.938 -27.906 -20.266 1 93 88 SER A N 1
ATOM 693 C CA . SER A 1 88 ? -19.25 -28.25 -19.75 1 93 88 SER A CA 1
ATOM 694 C C . SER A 1 88 ? -19.812 -27.141 -18.859 1 93 88 SER A C 1
ATOM 696 O O . SER A 1 88 ? -21 -27.141 -18.547 1 93 88 SER A O 1
ATOM 698 N N . CYS A 1 89 ? -18.938 -26.281 -18.484 1 94.44 89 CYS A N 1
ATOM 699 C CA . CYS A 1 89 ? -19.359 -25.203 -17.594 1 94.44 89 CYS A CA 1
ATOM 700 C C . CYS A 1 89 ? -20.219 -24.188 -18.328 1 94.44 89 CYS A C 1
ATOM 702 O O . CYS A 1 89 ? -19.984 -23.891 -19.5 1 94.44 89 CYS A O 1
ATOM 704 N N . ARG A 1 90 ? -21.328 -23.688 -17.609 1 94.69 90 ARG A N 1
ATOM 705 C CA . ARG A 1 90 ? -22.266 -22.766 -18.234 1 94.69 90 ARG A CA 1
ATOM 706 C C . ARG A 1 90 ? -22.391 -21.484 -17.406 1 94.69 90 ARG A C 1
ATOM 708 O O . ARG A 1 90 ? -22.453 -20.391 -17.969 1 94.69 90 ARG A O 1
ATOM 715 N N . GLU A 1 91 ? -22.328 -21.656 -16.109 1 94.69 91 GLU A N 1
ATOM 716 C CA . GLU A 1 91 ? -22.469 -20.531 -15.203 1 94.69 91 GLU A CA 1
ATOM 717 C C . GLU A 1 91 ? -21.203 -20.312 -14.383 1 94.69 91 GLU A C 1
ATOM 719 O O . GLU A 1 91 ? -20.422 -21.25 -14.188 1 94.69 91 GLU A O 1
ATOM 724 N N . PRO A 1 92 ? -21.094 -19.141 -13.859 1 91.06 92 PRO A N 1
ATOM 725 C CA . PRO A 1 92 ? -19.891 -18.844 -13.078 1 91.06 92 PRO A CA 1
ATOM 726 C C . PRO A 1 92 ? -19.672 -19.828 -11.93 1 91.06 92 PRO A C 1
ATOM 728 O O . PRO A 1 92 ? -18.531 -20.203 -11.641 1 91.06 92 PRO A O 1
ATOM 731 N N . ILE A 1 93 ? -20.719 -20.25 -11.406 1 93.25 93 ILE A N 1
ATOM 732 C CA . ILE A 1 93 ? -20.594 -21.172 -10.273 1 93.25 93 ILE A CA 1
ATOM 733 C C . ILE A 1 93 ? -19.984 -22.484 -10.742 1 93.25 93 ILE A C 1
ATOM 735 O O . ILE A 1 93 ? -19.266 -23.141 -9.992 1 93.25 93 ILE A O 1
ATOM 739 N N . ASP A 1 94 ? -20.234 -22.859 -12.016 1 94.88 94 ASP A N 1
ATOM 740 C CA . ASP A 1 94 ? -19.656 -24.094 -12.562 1 94.88 94 ASP A CA 1
ATOM 741 C C . ASP A 1 94 ? -18.141 -24.016 -12.602 1 94.88 94 ASP A C 1
ATOM 743 O O . ASP A 1 94 ? -17.453 -24.984 -12.242 1 94.88 94 ASP A O 1
ATOM 747 N N . PHE A 1 95 ? -17.703 -22.875 -12.953 1 94.62 95 PHE A N 1
ATOM 748 C CA . PHE A 1 95 ? -16.25 -22.688 -13.031 1 94.62 95 PHE A CA 1
ATOM 749 C C . PHE A 1 95 ? -15.633 -22.688 -11.641 1 94.62 95 PHE A C 1
ATOM 751 O O . PHE A 1 95 ? -14.586 -23.312 -11.43 1 94.62 95 PHE A O 1
ATOM 758 N N . TYR A 1 96 ? -16.344 -22.078 -10.742 1 94.44 96 TYR A N 1
ATOM 759 C CA . TYR A 1 96 ? -15.867 -22.031 -9.359 1 94.44 96 TYR A CA 1
ATOM 760 C C . TYR A 1 96 ? -15.766 -23.438 -8.773 1 94.44 96 TYR A C 1
ATOM 762 O O . TYR A 1 96 ? -14.789 -23.766 -8.094 1 94.44 96 TYR A O 1
ATOM 770 N N . GLU A 1 97 ? -16.609 -24.203 -9.133 1 94.88 97 GLU A N 1
ATOM 771 C CA . GLU A 1 97 ? -16.703 -25.531 -8.547 1 94.88 97 GLU A CA 1
ATOM 772 C C . GLU A 1 97 ? -15.727 -26.5 -9.203 1 94.88 97 GLU A C 1
ATOM 774 O O . GLU A 1 97 ? -15.516 -27.609 -8.711 1 94.88 97 GLU A O 1
ATOM 779 N N . LEU A 1 98 ? -15.133 -26.047 -10.266 1 95.25 98 LEU A N 1
ATOM 780 C CA . LEU A 1 98 ? -14.023 -26.828 -10.82 1 95.25 98 LEU A CA 1
ATOM 781 C C . LEU A 1 98 ? -12.852 -26.875 -9.852 1 95.25 98 LEU A C 1
ATOM 783 O O . LEU A 1 98 ? -12.148 -27.875 -9.758 1 95.25 98 LEU A O 1
ATOM 787 N N . TYR A 1 99 ? -12.758 -25.766 -9.133 1 94.44 99 TYR A N 1
ATOM 788 C CA . TYR A 1 99 ? -11.594 -25.609 -8.266 1 94.44 99 TYR A CA 1
ATOM 789 C C . TYR A 1 99 ? -11.945 -25.969 -6.828 1 94.44 99 TYR A C 1
ATOM 791 O O . TYR A 1 99 ? -11.148 -26.609 -6.133 1 94.44 99 TYR A O 1
ATOM 799 N N . LEU A 1 100 ? -13.039 -25.484 -6.465 1 94.56 100 LEU A N 1
ATOM 800 C CA . LEU A 1 100 ? -13.57 -25.922 -5.18 1 94.56 100 LEU A CA 1
ATOM 801 C C . LEU A 1 100 ? -14.57 -27.062 -5.355 1 94.56 100 LEU A C 1
ATOM 803 O O . LEU A 1 100 ? -15.758 -26.891 -5.094 1 94.56 100 LEU A O 1
ATOM 807 N N . ASN A 1 101 ? -14.078 -28.203 -5.688 1 95.25 101 ASN A N 1
ATOM 808 C CA . ASN A 1 101 ? -14.938 -29.328 -6.016 1 95.25 101 ASN A CA 1
ATOM 809 C C . ASN A 1 101 ? -15.312 -30.125 -4.766 1 95.25 101 ASN A C 1
ATOM 811 O O . ASN A 1 101 ? -15.016 -29.703 -3.646 1 95.25 101 ASN A O 1
ATOM 815 N N . GLY A 1 102 ? -15.906 -31.25 -5.02 1 96.06 102 GLY A N 1
ATOM 816 C CA . GLY A 1 102 ? -16.422 -32.062 -3.92 1 96.06 102 GLY A CA 1
ATOM 817 C C . GLY A 1 102 ? -15.328 -32.562 -2.992 1 96.06 102 GLY A C 1
ATOM 818 O O . GLY A 1 102 ? -15.508 -32.594 -1.773 1 96.06 102 GLY A O 1
ATOM 819 N N . GLU A 1 103 ? -14.25 -32.938 -3.574 1 96.62 103 GLU A N 1
ATOM 820 C CA . GLU A 1 103 ? -13.141 -33.469 -2.775 1 96.62 103 GLU A CA 1
ATOM 821 C C . GLU A 1 103 ? -12.578 -32.375 -1.859 1 96.62 103 GLU A C 1
ATOM 823 O O . GLU A 1 103 ? -12.32 -32.625 -0.68 1 96.62 103 GLU A O 1
ATOM 828 N N . MET A 1 104 ? -12.445 -31.203 -2.396 1 96.5 104 MET A N 1
ATOM 829 C CA . MET A 1 104 ? -11.961 -30.078 -1.616 1 96.5 104 MET A CA 1
ATOM 830 C C . MET A 1 104 ? -12.922 -29.75 -0.482 1 96.5 104 MET A C 1
ATOM 832 O O . MET A 1 104 ? -12.5 -29.531 0.657 1 96.5 104 MET A O 1
ATOM 836 N N . LEU A 1 105 ? -14.164 -29.719 -0.782 1 97.69 105 LEU A N 1
ATOM 837 C CA . LEU A 1 105 ? -15.18 -29.391 0.214 1 97.69 105 LEU A CA 1
ATOM 838 C C . LEU A 1 105 ? -15.203 -30.438 1.326 1 97.69 105 LEU A C 1
ATOM 840 O O . LEU A 1 105 ? -15.336 -30.094 2.504 1 97.69 105 LEU A O 1
ATOM 844 N N . SER A 1 106 ? -15.055 -31.625 0.89 1 97.75 106 SER A N 1
ATOM 845 C CA . SER A 1 106 ? -15.039 -32.688 1.873 1 97.75 106 SER A CA 1
ATOM 846 C C . SER A 1 106 ? -13.859 -32.562 2.832 1 97.75 106 SER A C 1
ATOM 848 O O . SER A 1 106 ? -14.008 -32.75 4.039 1 97.75 106 SER A O 1
ATOM 850 N N . LEU A 1 107 ? -12.766 -32.25 2.271 1 97.62 107 LEU A N 1
ATOM 851 C CA . LEU A 1 107 ? -11.586 -32.031 3.098 1 97.62 107 LEU A CA 1
ATOM 852 C C . LEU A 1 107 ? -11.828 -30.906 4.09 1 97.62 107 LEU A C 1
ATOM 854 O O . LEU A 1 107 ? -11.578 -31.062 5.289 1 97.62 107 LEU A O 1
ATOM 858 N N . ILE A 1 108 ? -12.352 -29.797 3.631 1 97.75 108 ILE A N 1
ATOM 859 C CA . ILE A 1 108 ? -12.57 -28.609 4.453 1 97.75 108 ILE A CA 1
ATOM 860 C C . ILE A 1 108 ? -13.586 -28.938 5.551 1 97.75 108 ILE A C 1
ATOM 862 O O . ILE A 1 108 ? -13.367 -28.609 6.719 1 97.75 108 ILE A O 1
ATOM 866 N N . VAL A 1 109 ? -14.648 -29.578 5.164 1 98.44 109 VAL A N 1
ATOM 867 C CA . VAL A 1 109 ? -15.711 -29.922 6.105 1 98.44 109 VAL A CA 1
ATOM 868 C C . VAL A 1 109 ? -15.172 -30.859 7.18 1 98.44 109 VAL A C 1
ATOM 870 O O . VAL A 1 109 ? -15.352 -30.625 8.375 1 98.44 109 VAL A O 1
ATOM 873 N N . GLY A 1 110 ? -14.484 -31.875 6.711 1 98.06 110 GLY A N 1
ATOM 874 C CA . GLY A 1 110 ? -13.969 -32.875 7.641 1 98.06 110 GLY A CA 1
ATOM 875 C C . GLY A 1 110 ? -13.016 -32.281 8.672 1 98.06 110 GLY A C 1
ATOM 876 O O . GLY A 1 110 ? -13.188 -32.5 9.867 1 98.06 110 GLY A O 1
ATOM 877 N N . GLU A 1 111 ? -12.078 -31.547 8.25 1 97.31 111 GLU A N 1
ATOM 878 C CA . GLU A 1 111 ? -11.047 -31 9.141 1 97.31 111 GLU A CA 1
ATOM 879 C C . GLU A 1 111 ? -11.602 -29.859 9.992 1 97.31 111 GLU A C 1
ATOM 881 O O . GLU A 1 111 ? -11.188 -29.688 11.141 1 97.31 111 GLU A O 1
ATOM 886 N N . THR A 1 112 ? -12.508 -29.094 9.461 1 97.62 112 THR A N 1
ATOM 887 C CA . THR A 1 112 ? -13.156 -28.047 10.234 1 97.62 112 THR A CA 1
ATOM 888 C C . THR A 1 112 ? -13.969 -28.641 11.383 1 97.62 112 THR A C 1
ATOM 890 O O . THR A 1 112 ? -13.938 -28.141 12.5 1 97.62 112 THR A O 1
ATOM 893 N N . ASN A 1 113 ? -14.703 -29.656 11.031 1 98 113 ASN A N 1
ATOM 894 C CA . ASN A 1 113 ? -15.477 -30.328 12.07 1 98 113 ASN A CA 1
ATOM 895 C C . ASN A 1 113 ? -14.578 -30.906 13.156 1 98 113 ASN A C 1
ATOM 897 O O . ASN A 1 113 ? -14.883 -30.797 14.344 1 98 113 ASN A O 1
ATOM 901 N N . ARG A 1 114 ? -13.5 -31.5 12.75 1 96.38 114 ARG A N 1
ATOM 902 C CA . ARG A 1 114 ? -12.547 -32.062 13.703 1 96.38 114 ARG A CA 1
ATOM 903 C C . ARG A 1 114 ? -12 -30.969 14.617 1 96.38 114 ARG A C 1
ATOM 905 O O . ARG A 1 114 ? -12 -31.125 15.844 1 96.38 114 ARG A O 1
ATOM 912 N N . GLN A 1 115 ? -11.594 -29.891 14.078 1 95.12 115 GLN A N 1
ATOM 913 C CA . GLN A 1 115 ? -11.039 -28.781 14.836 1 95.12 115 GLN A CA 1
ATOM 914 C C . GLN A 1 115 ? -12.109 -28.125 15.703 1 95.12 115 GLN A C 1
ATOM 916 O O . GLN A 1 115 ? -11.844 -27.75 16.844 1 95.12 115 GLN A O 1
ATOM 921 N N . GLY A 1 116 ? -13.273 -27.875 15.078 1 96.12 116 GLY A N 1
ATOM 922 C CA . GLY A 1 116 ? -14.367 -27.281 15.836 1 96.12 116 GLY A CA 1
ATOM 923 C C . GLY A 1 116 ? -14.695 -28.047 17.109 1 96.12 116 GLY A C 1
ATOM 924 O O . GLY A 1 116 ? -14.828 -27.453 18.172 1 96.12 116 GLY A O 1
ATOM 925 N N . LYS A 1 117 ? -14.766 -29.297 17 1 95.62 117 LYS A N 1
ATOM 926 C CA . LYS A 1 117 ? -15.086 -30.141 18.141 1 95.62 117 LYS A CA 1
ATOM 927 C C . LYS A 1 117 ? -13.953 -30.156 19.172 1 95.62 117 LYS A C 1
ATOM 929 O O . LYS A 1 117 ? -14.188 -30.266 20.375 1 95.62 117 LYS A O 1
ATOM 934 N N . ALA A 1 118 ? -12.773 -30.109 18.703 1 93.75 118 ALA A N 1
ATOM 935 C CA . ALA A 1 118 ? -11.617 -30.047 19.594 1 93.75 118 ALA A CA 1
ATOM 936 C C . ALA A 1 118 ? -11.625 -28.75 20.406 1 93.75 118 ALA A C 1
ATOM 938 O O . ALA A 1 118 ? -11.234 -28.75 21.578 1 93.75 118 ALA A O 1
ATOM 939 N N . LYS A 1 119 ? -12.055 -27.656 19.844 1 92.31 119 LYS A N 1
ATOM 940 C CA . LYS A 1 119 ? -12.07 -26.344 20.5 1 92.31 119 LYS A CA 1
ATOM 941 C C . LYS A 1 119 ? -13.297 -26.188 21.391 1 92.31 119 LYS A C 1
ATOM 943 O O . LYS A 1 119 ? -13.227 -25.562 22.453 1 92.31 119 LYS A O 1
ATOM 948 N N . ASP A 1 120 ? -14.344 -26.641 20.828 1 93.62 120 ASP A N 1
ATOM 949 C CA . ASP A 1 120 ? -15.633 -26.516 21.516 1 93.62 120 ASP A CA 1
ATOM 950 C C . ASP A 1 120 ? -16.453 -27.797 21.359 1 93.62 120 ASP A C 1
ATOM 952 O O . ASP A 1 120 ? -16.953 -28.094 20.281 1 93.62 120 ASP A O 1
ATOM 956 N N . SER A 1 121 ? -16.641 -28.438 22.438 1 93.62 121 SER A N 1
ATOM 957 C CA . SER A 1 121 ? -17.359 -29.703 22.422 1 93.62 121 SER A CA 1
ATOM 958 C C . SER A 1 121 ? -18.781 -29.531 21.906 1 93.62 121 SER A C 1
ATOM 960 O O . SER A 1 121 ? -19.391 -30.484 21.406 1 93.62 121 SER A O 1
ATOM 962 N N . ASN A 1 122 ? -19.297 -28.344 21.953 1 94 122 ASN A N 1
ATOM 963 C CA . ASN A 1 122 ? -20.656 -28.078 21.516 1 94 122 ASN A CA 1
ATOM 964 C C . ASN A 1 122 ? -20.703 -27.594 20.078 1 94 122 ASN A C 1
ATOM 966 O O . ASN A 1 122 ? -21.766 -27.219 19.578 1 94 122 ASN A O 1
ATOM 970 N N . PHE A 1 123 ? -19.562 -27.672 19.453 1 96.94 123 PHE A N 1
ATOM 971 C CA . PHE A 1 123 ? -19.5 -27.25 18.062 1 96.94 123 PHE A CA 1
ATOM 972 C C . PHE A 1 123 ? -20.422 -28.109 17.188 1 96.94 123 PHE A C 1
ATOM 974 O O . PHE A 1 123 ? -20.391 -29.328 17.266 1 96.94 123 PHE A O 1
ATOM 981 N N . GLN A 1 124 ? -21.344 -27.453 16.438 1 97.44 124 GLN A N 1
ATOM 982 C CA . GLN A 1 124 ? -22.219 -28.141 15.492 1 97.44 124 GLN A CA 1
ATOM 983 C C . GLN A 1 124 ? -21.5 -28.422 14.172 1 97.44 124 GLN A C 1
ATOM 985 O O . GLN A 1 124 ? -20.938 -27.5 13.562 1 97.44 124 GLN A O 1
ATOM 990 N N . ASP A 1 125 ? -21.594 -29.688 13.82 1 98.06 125 ASP A N 1
ATOM 991 C CA . ASP A 1 125 ? -20.922 -30.062 12.578 1 98.06 125 ASP A CA 1
ATOM 992 C C . ASP A 1 125 ? -21.453 -29.234 11.406 1 98.06 125 ASP A C 1
ATOM 994 O O . ASP A 1 125 ? -22.656 -28.984 11.297 1 98.06 125 ASP A O 1
ATOM 998 N N . THR A 1 126 ? -20.469 -28.797 10.609 1 98.31 126 THR A N 1
ATOM 999 C CA . THR A 1 126 ? -20.828 -28.125 9.367 1 98.31 126 THR A CA 1
ATOM 1000 C C . THR A 1 126 ? -20.984 -29.125 8.227 1 98.31 126 THR A C 1
ATOM 1002 O O . THR A 1 126 ? -20.766 -30.328 8.414 1 98.31 126 THR A O 1
ATOM 1005 N N . CYS A 1 127 ? -21.469 -28.688 7.082 1 98.19 127 CYS A N 1
ATOM 1006 C CA . CYS A 1 127 ? -21.672 -29.484 5.883 1 98.19 127 CYS A CA 1
ATOM 1007 C C . CYS A 1 127 ? -21.234 -28.734 4.637 1 98.19 127 CYS A C 1
ATOM 1009 O O . CYS A 1 127 ? -20.922 -27.547 4.703 1 98.19 127 CYS A O 1
ATOM 1011 N N . PRO A 1 128 ? -21.125 -29.438 3.533 1 97.75 128 PRO A N 1
ATOM 1012 C CA . PRO A 1 128 ? -20.656 -28.781 2.309 1 97.75 128 PRO A CA 1
ATOM 1013 C C . PRO A 1 128 ? -21.469 -27.547 1.947 1 97.75 128 PRO A C 1
ATOM 1015 O O . PRO A 1 128 ? -20.922 -26.516 1.556 1 97.75 128 PRO A O 1
ATOM 1018 N N . ALA A 1 129 ? -22.703 -27.625 2.164 1 97.25 129 ALA A N 1
ATOM 1019 C CA . ALA A 1 129 ? -23.578 -26.5 1.825 1 97.25 129 ALA A CA 1
ATOM 1020 C C . ALA A 1 129 ? -23.266 -25.281 2.686 1 97.25 129 ALA A C 1
ATOM 1022 O O . ALA A 1 129 ? -23.219 -24.156 2.186 1 97.25 129 ALA A O 1
ATOM 1023 N N . GLU A 1 130 ? -23 -25.531 3.9 1 98 130 GLU A N 1
ATOM 1024 C CA . GLU A 1 130 ? -22.703 -24.438 4.82 1 98 130 GLU A CA 1
ATOM 1025 C C . GLU A 1 130 ? -21.344 -23.828 4.543 1 98 130 GLU A C 1
ATOM 1027 O O . GLU A 1 130 ? -21.156 -22.625 4.633 1 98 130 GLU A O 1
ATOM 1032 N N . ILE A 1 131 ? -20.406 -24.65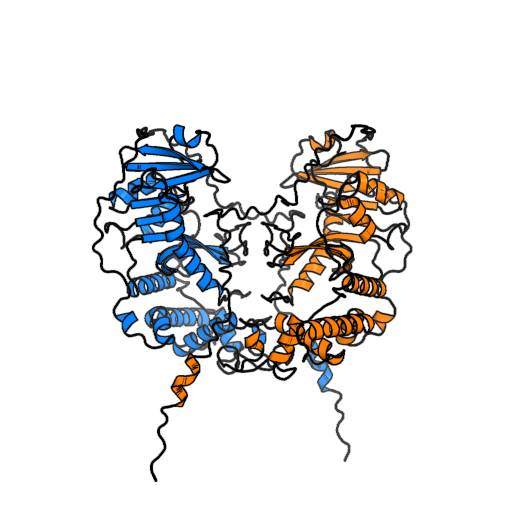6 4.242 1 97.88 131 ILE A N 1
ATOM 1033 C CA . ILE A 1 131 ? -19.078 -24.156 3.918 1 97.88 131 ILE A CA 1
ATOM 1034 C C . ILE A 1 131 ? -19.125 -23.328 2.637 1 97.88 131 ILE A C 1
ATOM 1036 O O . ILE A 1 131 ? -18.422 -22.328 2.508 1 97.88 131 ILE A O 1
ATOM 1040 N N . LYS A 1 132 ? -19.953 -23.734 1.737 1 96.81 132 LYS A N 1
ATOM 1041 C CA . LYS A 1 132 ? -20.141 -22.938 0.526 1 96.81 132 LYS A CA 1
ATOM 1042 C C . LYS A 1 132 ? -20.703 -21.562 0.854 1 96.81 132 LYS A C 1
ATOM 1044 O O . LYS A 1 132 ? -20.281 -20.547 0.285 1 96.81 132 LYS A O 1
ATOM 1049 N N . LYS A 1 133 ? -21.641 -21.531 1.757 1 96.56 133 LYS A N 1
ATOM 1050 C CA . LYS A 1 133 ? -22.188 -20.266 2.215 1 96.56 133 LYS A CA 1
ATOM 1051 C C . LYS A 1 133 ? -21.109 -19.406 2.863 1 96.56 133 LYS A C 1
ATOM 1053 O O . LYS A 1 133 ? -21.016 -18.203 2.598 1 96.56 133 LYS A O 1
ATOM 1058 N N . PHE A 1 134 ? -20.344 -20.078 3.65 1 96.06 134 PHE A N 1
ATOM 1059 C CA . PHE A 1 134 ? -19.25 -19.422 4.336 1 96.06 134 PHE A CA 1
ATOM 1060 C C . PHE A 1 134 ? -18.281 -18.797 3.336 1 96.06 134 PHE A C 1
ATOM 1062 O O . PHE A 1 134 ? -17.922 -17.625 3.453 1 96.06 134 PHE A O 1
ATOM 1069 N N . MET A 1 135 ? -17.922 -19.531 2.365 1 94.25 135 MET A N 1
ATOM 1070 C CA . MET A 1 135 ? -17 -19.047 1.334 1 94.25 135 MET A CA 1
ATOM 1071 C C . MET A 1 135 ? -17.641 -17.938 0.52 1 94.25 135 MET A C 1
ATOM 1073 O O . MET A 1 135 ? -16.969 -16.969 0.152 1 94.25 135 MET A O 1
ATOM 1077 N N . GLY A 1 136 ? -18.875 -18.078 0.208 1 92.5 136 GLY A N 1
ATOM 1078 C CA . GLY A 1 136 ? -19.594 -17.031 -0.487 1 92.5 136 GLY A CA 1
ATOM 1079 C C . GLY A 1 136 ? -19.578 -15.703 0.256 1 92.5 136 GLY A C 1
ATOM 1080 O O . GLY A 1 136 ? -19.391 -14.648 -0.349 1 92.5 136 GLY A O 1
ATOM 1081 N N . LEU A 1 137 ? -19.75 -15.758 1.524 1 92.38 137 LEU A N 1
ATOM 1082 C CA . LEU A 1 137 ? -19.703 -14.555 2.346 1 92.38 137 LEU A CA 1
ATOM 1083 C C . LEU A 1 137 ? -18.312 -13.93 2.311 1 92.38 137 LEU A C 1
ATOM 1085 O O . LEU A 1 137 ? -18.188 -12.703 2.246 1 92.38 137 LEU A O 1
ATOM 1089 N N . CYS A 1 138 ? -17.312 -14.789 2.369 1 91.88 138 CYS A N 1
ATOM 1090 C CA . CYS A 1 138 ? -15.945 -14.281 2.297 1 91.88 138 CYS A CA 1
ATOM 1091 C C . CYS A 1 138 ? -15.719 -13.516 1.003 1 91.88 138 CYS A C 1
ATOM 1093 O O . CYS A 1 138 ? -15.117 -12.438 1.013 1 91.88 138 CYS A O 1
ATOM 1095 N N . ILE A 1 139 ? -16.203 -14.023 -0.084 1 90.5 139 ILE A N 1
ATOM 1096 C CA . ILE A 1 139 ? -16.062 -13.367 -1.379 1 90.5 139 ILE A CA 1
ATOM 1097 C C . ILE A 1 139 ? -16.844 -12.047 -1.372 1 90.5 139 ILE A C 1
ATOM 1099 O O . ILE A 1 139 ? -16.328 -11.023 -1.824 1 90.5 139 ILE A O 1
ATOM 1103 N N . GLN A 1 140 ? -18 -12.133 -0.836 1 88.81 140 GLN A N 1
ATOM 1104 C CA . GLN A 1 140 ? -18.844 -10.938 -0.787 1 88.81 140 GLN A CA 1
ATOM 1105 C C . GLN A 1 140 ? -18.172 -9.836 0.04 1 88.81 140 GLN A C 1
ATOM 1107 O O . GLN A 1 140 ? -18.25 -8.656 -0.32 1 88.81 140 GLN A O 1
ATOM 1112 N N . MET A 1 141 ? -17.578 -10.227 1.104 1 89.19 141 MET A N 1
ATOM 1113 C CA . MET A 1 141 ? -16.891 -9.273 1.98 1 89.19 141 MET A CA 1
ATOM 1114 C C . MET A 1 141 ? -15.695 -8.648 1.282 1 89.19 141 MET A C 1
ATOM 1116 O O . MET A 1 141 ? -15.234 -7.574 1.668 1 89.19 141 MET A O 1
ATOM 1120 N N . GLY A 1 142 ? -15.195 -9.328 0.326 1 87.06 142 GLY A N 1
ATOM 1121 C CA . GLY A 1 142 ? -14.133 -8.773 -0.495 1 87.06 142 GLY A CA 1
ATOM 1122 C C . GLY A 1 142 ? -14.633 -7.758 -1.51 1 87.06 142 GLY A C 1
ATOM 1123 O O . GLY A 1 142 ? -13.891 -6.855 -1.905 1 87.06 142 GLY A O 1
ATOM 1124 N N . VAL A 1 143 ? -15.836 -7.934 -1.891 1 86.62 143 VAL A N 1
ATOM 1125 C CA . VAL A 1 143 ? -16.438 -7.043 -2.883 1 86.62 143 VAL A CA 1
ATOM 1126 C C . VAL A 1 143 ? -16.938 -5.773 -2.201 1 86.62 143 VAL A C 1
ATOM 1128 O O . VAL A 1 143 ? -16.672 -4.664 -2.67 1 86.62 143 VAL A O 1
ATOM 1131 N N . VAL A 1 144 ? -17.656 -5.992 -1.133 1 88.06 144 VAL A N 1
ATOM 1132 C CA . VAL A 1 144 ? -18.125 -4.883 -0.313 1 88.06 144 VAL A CA 1
ATOM 1133 C C . VAL A 1 144 ? -17.328 -4.828 0.99 1 88.06 144 VAL A C 1
ATOM 1135 O O . VAL A 1 144 ? -17.484 -5.688 1.858 1 88.06 144 VAL A O 1
ATOM 1138 N N . GLN A 1 145 ? -16.672 -3.863 1.152 1 86.06 145 GLN A N 1
ATOM 1139 C CA . GLN A 1 145 ? -15.789 -3.803 2.314 1 86.06 145 GLN A CA 1
ATOM 1140 C C . GLN A 1 145 ? -16.391 -2.943 3.42 1 86.06 145 GLN A C 1
ATOM 1142 O O . GLN A 1 145 ? -16.672 -1.76 3.213 1 86.06 145 GLN A O 1
ATOM 1147 N N . MET A 1 146 ? -16.562 -3.656 4.492 1 87.25 146 MET A N 1
ATOM 1148 C CA . MET A 1 146 ? -17.062 -3.004 5.699 1 87.25 146 MET A CA 1
ATOM 1149 C C . MET A 1 146 ? -15.922 -2.689 6.66 1 87.25 146 MET A C 1
ATOM 1151 O O . MET A 1 146 ? -14.883 -3.352 6.633 1 87.25 146 MET A O 1
ATOM 1155 N N . PRO A 1 147 ? -16.078 -1.709 7.52 1 83.94 147 PRO A N 1
ATOM 1156 C CA . PRO A 1 147 ? -15 -1.357 8.453 1 83.94 147 PRO A CA 1
ATOM 1157 C C . PRO A 1 147 ? -14.602 -2.52 9.359 1 83.94 147 PRO A C 1
ATOM 1159 O O . PRO A 1 147 ? -13.414 -2.77 9.562 1 83.94 147 PRO A O 1
ATOM 1162 N N . LYS A 1 148 ? -15.609 -3.182 9.891 1 87.38 148 LYS A N 1
ATOM 1163 C CA . LYS A 1 148 ? -15.391 -4.352 10.742 1 87.38 148 LYS A CA 1
ATOM 1164 C C . LYS A 1 148 ? -16.156 -5.559 10.211 1 87.38 148 LYS A C 1
ATOM 1166 O O . LYS A 1 148 ? -17.172 -5.41 9.531 1 87.38 148 LYS A O 1
ATOM 1171 N N . LEU A 1 149 ? -15.609 -6.648 10.617 1 89.44 149 LEU A N 1
ATOM 1172 C CA . LEU A 1 149 ? -16.266 -7.879 10.195 1 89.44 149 LEU A CA 1
ATOM 1173 C C . LEU A 1 149 ? -17.719 -7.914 10.688 1 89.44 149 LEU A C 1
ATOM 1175 O O . LEU A 1 149 ? -18.625 -8.273 9.93 1 89.44 149 LEU A O 1
ATOM 1179 N N . ARG A 1 150 ? -17.969 -7.492 11.898 1 90.62 150 ARG A N 1
ATOM 1180 C CA . ARG A 1 150 ? -19.297 -7.566 12.508 1 90.62 150 ARG A CA 1
ATOM 1181 C C . ARG A 1 150 ? -20.281 -6.641 11.797 1 90.62 150 ARG A C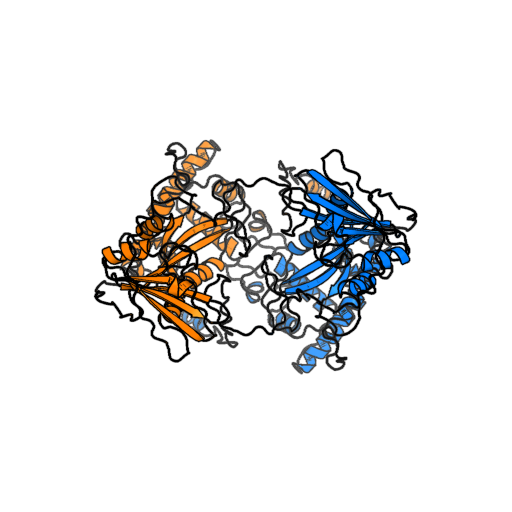 1
ATOM 1183 O O . ARG A 1 150 ? -21.484 -6.844 11.859 1 90.62 150 ARG A O 1
ATOM 1190 N N . ASP A 1 151 ? -19.734 -5.676 11.125 1 91.69 151 ASP A N 1
ATOM 1191 C CA . ASP A 1 151 ? -20.594 -4.703 10.438 1 91.69 151 ASP A CA 1
ATOM 1192 C C . ASP A 1 151 ? -21.312 -5.344 9.258 1 91.69 151 ASP A C 1
ATOM 1194 O O . ASP A 1 151 ? -22.297 -4.809 8.766 1 91.69 151 ASP A O 1
ATOM 1198 N N . CYS A 1 152 ? -20.859 -6.484 8.836 1 91 152 CYS A N 1
ATOM 1199 C CA . CYS A 1 152 ? -21.516 -7.199 7.746 1 91 152 CYS A CA 1
ATOM 1200 C C . CYS A 1 152 ? -22.906 -7.68 8.164 1 91 152 CYS A C 1
ATOM 1202 O O . CYS A 1 152 ? -23.734 -7.996 7.309 1 91 152 CYS A O 1
ATOM 1204 N N . TRP A 1 153 ? -23.141 -7.742 9.445 1 93.69 153 TRP A N 1
ATOM 1205 C CA . TRP A 1 153 ? -24.438 -8.164 9.977 1 93.69 153 TRP A CA 1
ATOM 1206 C C . TRP A 1 153 ? -25.203 -6.98 10.539 1 93.69 153 TRP A C 1
ATOM 1208 O O . TRP A 1 153 ? -26.328 -7.141 11.031 1 93.69 153 TRP A O 1
ATOM 1218 N N . SER A 1 154 ? -24.609 -5.809 10.469 1 91.31 154 SER A N 1
ATOM 1219 C CA . SER A 1 154 ? -25.203 -4.625 11.078 1 91.31 154 SER A CA 1
ATOM 1220 C C . SER A 1 154 ? -26.25 -4 10.164 1 91.31 154 SER A C 1
ATOM 1222 O O . SER A 1 154 ? -26.141 -4.074 8.938 1 91.31 154 SER A O 1
ATOM 1224 N N . THR A 1 155 ? -27.219 -3.381 10.766 1 88.12 155 THR A N 1
ATOM 1225 C CA . THR A 1 155 ? -28.25 -2.662 10.023 1 88.12 155 THR A CA 1
ATOM 1226 C C . THR A 1 155 ? -28.188 -1.168 10.328 1 88.12 155 THR A C 1
ATOM 1228 O O . THR A 1 155 ? -29.156 -0.442 10.094 1 88.12 155 THR A O 1
ATOM 1231 N N . ARG A 1 156 ? -27.141 -0.707 10.781 1 86.19 156 ARG A N 1
ATOM 1232 C CA . ARG A 1 156 ? -26.984 0.71 11.094 1 86.19 156 ARG A CA 1
ATOM 1233 C C . ARG A 1 156 ? -27 1.556 9.828 1 86.19 156 ARG A C 1
ATOM 1235 O O . ARG A 1 156 ? -26.359 1.207 8.828 1 86.19 156 ARG A O 1
ATOM 1242 N N . PRO A 1 157 ? -27.609 2.633 9.875 1 80.5 157 PRO A N 1
ATOM 1243 C CA . PRO A 1 157 ? -27.703 3.486 8.688 1 80.5 157 PRO A CA 1
ATOM 1244 C C . PRO A 1 157 ? -26.344 4.023 8.242 1 80.5 157 PRO A C 1
ATOM 1246 O O . PRO A 1 157 ? -26.125 4.219 7.043 1 80.5 157 PRO A O 1
ATOM 1249 N N . ALA A 1 158 ? -25.516 4.164 9.156 1 77.62 158 ALA A N 1
ATOM 1250 C CA . ALA A 1 158 ? -24.219 4.766 8.867 1 77.62 158 ALA A CA 1
ATOM 1251 C C . ALA A 1 158 ? -23.406 3.893 7.906 1 77.62 158 ALA A C 1
ATOM 1253 O O . ALA A 1 158 ? -22.547 4.395 7.172 1 77.62 158 ALA A O 1
ATOM 1254 N N . ILE A 1 159 ? -23.734 2.635 7.914 1 81.06 159 ILE A N 1
ATOM 1255 C CA . ILE A 1 159 ? -22.969 1.751 7.047 1 81.06 159 ILE A CA 1
ATOM 1256 C C . ILE A 1 159 ? -23.875 1.157 5.977 1 81.06 159 ILE A C 1
ATOM 1258 O O . ILE A 1 159 ? -23.609 0.072 5.453 1 81.06 159 ILE A O 1
ATOM 1262 N N . GLY A 1 160 ? -24.984 1.78 5.707 1 75.75 160 GLY A N 1
ATOM 1263 C CA . GLY A 1 160 ? -25.844 1.404 4.59 1 75.75 160 GLY A CA 1
ATOM 1264 C C . GLY A 1 160 ? -27.219 0.968 5.023 1 75.75 160 GLY A C 1
ATOM 1265 O O . GLY A 1 160 ? -28.156 0.942 4.215 1 75.75 160 GLY A O 1
ATOM 1266 N N . GLY A 1 161 ? -27.344 0.571 6.281 1 77.25 161 GLY A N 1
ATOM 1267 C CA . GLY A 1 161 ? -28.672 0.315 6.824 1 77.25 161 GLY A CA 1
ATOM 1268 C C . GLY A 1 161 ? -29.172 -1.092 6.551 1 77.25 161 GLY A C 1
ATOM 1269 O O . GLY A 1 161 ? -30.312 -1.428 6.871 1 77.25 161 GLY A O 1
ATOM 1270 N N . HIS A 1 162 ? -28.359 -1.88 5.883 1 81.75 162 HIS A N 1
ATOM 1271 C CA . HIS A 1 162 ? -28.766 -3.246 5.574 1 81.75 162 HIS A CA 1
ATOM 1272 C C . HIS A 1 162 ? -27.609 -4.223 5.77 1 81.75 162 HIS A C 1
ATOM 1274 O O . HIS A 1 162 ? -26.469 -3.908 5.445 1 81.75 162 HIS A O 1
ATOM 1280 N N . SER A 1 163 ? -28.078 -5.359 6.281 1 84.31 163 SER A N 1
ATOM 1281 C CA . SER A 1 163 ? -27.094 -6.418 6.484 1 84.31 163 SER A CA 1
ATOM 1282 C C . SER A 1 163 ? -26.781 -7.137 5.18 1 84.31 163 SER A C 1
ATOM 1284 O O . SER A 1 163 ? -27.672 -7.488 4.418 1 84.31 163 SER A O 1
ATOM 1286 N N . ILE A 1 164 ? -25.516 -7.336 4.949 1 84.56 164 ILE A N 1
ATOM 1287 C CA . ILE A 1 164 ? -25.141 -8.031 3.723 1 84.56 164 ILE A CA 1
ATOM 1288 C C . ILE A 1 164 ? -25 -9.523 3.998 1 84.56 164 ILE A C 1
ATOM 1290 O O . ILE A 1 164 ? -25.125 -10.344 3.084 1 84.56 164 ILE A O 1
ATOM 1294 N N . ALA A 1 165 ? -24.812 -9.938 5.27 1 90.75 165 ALA A N 1
ATOM 1295 C CA . ALA A 1 165 ? -24.516 -11.328 5.598 1 90.75 165 ALA A CA 1
ATOM 1296 C C . ALA A 1 165 ? -25.641 -11.945 6.418 1 90.75 165 ALA A C 1
ATOM 1298 O O . ALA A 1 165 ? -25.75 -13.172 6.504 1 90.75 165 ALA A O 1
ATOM 1299 N N . GLY A 1 166 ? -26.516 -11.164 6.898 1 89.75 166 GLY A N 1
ATOM 1300 C CA . GLY A 1 166 ? -27.5 -11.617 7.867 1 89.75 166 GLY A CA 1
ATOM 1301 C C . GLY A 1 166 ? -28.469 -12.641 7.301 1 89.75 166 GLY A C 1
ATOM 1302 O O . GLY A 1 166 ? -28.953 -13.516 8.023 1 89.75 166 GLY A O 1
ATOM 1303 N N . LYS A 1 167 ? -28.766 -12.539 6.098 1 88.88 167 LYS A N 1
ATOM 1304 C CA . LYS A 1 167 ? -29.75 -13.445 5.48 1 88.88 167 LYS A CA 1
ATOM 1305 C C . LYS A 1 167 ? -29.109 -14.781 5.129 1 88.88 167 LYS A C 1
ATOM 1307 O O . LYS A 1 167 ? -29.797 -15.758 4.848 1 88.88 167 LYS A O 1
ATOM 1312 N N . VAL A 1 168 ? -27.844 -14.891 5.176 1 93.31 168 VAL A N 1
ATOM 1313 C CA . VAL A 1 168 ? -27.125 -16.094 4.75 1 93.31 168 VAL A CA 1
ATOM 1314 C C . VAL A 1 168 ? -26.859 -17 5.953 1 93.31 168 VAL A C 1
ATOM 1316 O O . VAL A 1 168 ? -27.125 -18.203 5.914 1 93.31 168 VAL A O 1
ATOM 1319 N N . MET A 1 169 ? -26.312 -16.406 7.039 1 95.56 169 MET A N 1
ATOM 1320 C CA . MET A 1 169 ? -26.094 -17.141 8.289 1 95.56 169 MET A CA 1
ATOM 1321 C C . MET A 1 169 ? -25.875 -16.172 9.445 1 95.56 169 MET A C 1
ATOM 1323 O O . MET A 1 169 ? -25.484 -15.023 9.242 1 95.56 169 MET A O 1
ATOM 1327 N N . PRO A 1 170 ? -26.109 -16.672 10.664 1 96.75 170 PRO A N 1
ATOM 1328 C CA . PRO A 1 170 ? -25.875 -15.82 11.828 1 96.75 170 PRO A CA 1
ATOM 1329 C C . PRO A 1 170 ? -24.391 -15.477 12 1 96.75 170 PRO A C 1
ATOM 1331 O O . PRO A 1 170 ? -23.516 -16.281 11.656 1 96.75 170 PRO A O 1
ATOM 1334 N N . ARG A 1 171 ? -24.141 -14.305 12.547 1 95.94 171 ARG A N 1
ATOM 1335 C CA . ARG A 1 171 ? -22.781 -13.836 12.773 1 95.94 171 ARG A CA 1
ATOM 1336 C C . ARG A 1 171 ? -22 -14.812 13.648 1 95.94 171 ARG A C 1
ATOM 1338 O O . ARG A 1 171 ? -20.859 -15.148 13.352 1 95.94 171 ARG A O 1
ATOM 1345 N N . THR A 1 172 ? -22.625 -15.266 14.68 1 96 172 THR A N 1
ATOM 1346 C CA . THR A 1 172 ? -21.969 -16.156 15.625 1 96 172 THR A CA 1
ATOM 1347 C C . THR A 1 172 ? -21.531 -17.453 14.93 1 96 172 THR A C 1
ATOM 1349 O O . THR A 1 172 ? -20.438 -17.953 15.203 1 96 172 THR A O 1
ATOM 1352 N N . ARG A 1 173 ? -22.359 -17.922 14.102 1 97.12 173 ARG A N 1
ATOM 1353 C CA . ARG A 1 173 ? -22.016 -19.141 13.375 1 97.12 173 ARG A CA 1
ATOM 1354 C C . ARG A 1 173 ? -20.859 -18.891 12.398 1 97.12 173 ARG A C 1
ATOM 1356 O O . ARG A 1 173 ? -19.938 -19.703 12.297 1 97.12 173 ARG A O 1
ATOM 1363 N N . PHE A 1 174 ? -20.922 -17.828 11.695 1 96.06 174 PHE A N 1
ATOM 1364 C CA . PHE A 1 174 ? -19.828 -17.469 10.797 1 96.06 174 PHE A CA 1
ATOM 1365 C C . PHE A 1 174 ? -18.5 -17.406 11.547 1 96.06 174 PHE A C 1
ATOM 1367 O O . PHE A 1 174 ? -17.5 -17.969 11.094 1 96.06 174 PHE A O 1
ATOM 1374 N N . GLU A 1 175 ? -18.531 -16.719 12.664 1 94.25 175 GLU A N 1
ATOM 1375 C CA . GLU A 1 175 ? -17.328 -16.578 13.469 1 94.25 175 GLU A CA 1
ATOM 1376 C C . GLU A 1 175 ? -16.828 -17.938 13.977 1 94.25 175 GLU A C 1
ATOM 1378 O O . GLU A 1 175 ? -15.625 -18.172 14.062 1 94.25 175 GLU A O 1
ATOM 1383 N N . GLN A 1 176 ? -17.75 -18.75 14.289 1 95.25 176 GLN A N 1
ATOM 1384 C CA . GLN A 1 176 ? -17.391 -20.109 14.711 1 95.25 176 GLN A CA 1
ATOM 1385 C C . GLN A 1 176 ? -16.688 -20.859 13.586 1 95.25 176 GLN A C 1
ATOM 1387 O O . GLN A 1 176 ? -15.664 -21.516 13.82 1 95.25 176 GLN A O 1
ATOM 1392 N N . LEU A 1 177 ? -17.219 -20.781 12.43 1 96.44 177 LEU A N 1
ATOM 1393 C CA . LEU A 1 177 ? -16.625 -21.438 11.273 1 96.44 177 LEU A CA 1
ATOM 1394 C C . LEU A 1 177 ? -15.266 -20.828 10.945 1 96.44 177 LEU A C 1
ATOM 1396 O O . LEU A 1 177 ? -14.32 -21.562 10.641 1 96.44 177 LEU A O 1
ATOM 1400 N N . LEU A 1 178 ? -15.18 -19.547 11.039 1 94.62 178 LEU A N 1
ATOM 1401 C CA . LEU A 1 178 ? -13.922 -18.859 10.781 1 94.62 178 LEU A CA 1
ATOM 1402 C C . LEU A 1 178 ? -12.844 -19.312 11.758 1 94.62 178 LEU A C 1
ATOM 1404 O O . LEU A 1 178 ? -11.719 -19.609 11.352 1 94.62 178 LEU A O 1
ATOM 1408 N N . ASN A 1 179 ? -13.195 -19.438 12.93 1 93 179 ASN A N 1
ATOM 1409 C CA . ASN A 1 179 ? -12.258 -19.797 13.984 1 93 179 ASN A CA 1
ATOM 1410 C C . ASN A 1 179 ? -11.859 -21.281 13.883 1 93 179 ASN A C 1
ATOM 1412 O O . ASN A 1 179 ? -10.75 -21.641 14.266 1 93 179 ASN A O 1
ATOM 1416 N N . SER A 1 180 ? -12.773 -22.047 13.383 1 95.12 180 SER A N 1
ATOM 1417 C CA . SER A 1 180 ? -12.547 -23.484 13.367 1 95.12 180 SER A CA 1
ATOM 1418 C C . SER A 1 180 ? -12.062 -23.953 11.992 1 95.12 180 SER A C 1
ATOM 1420 O O . SER A 1 180 ? -11.711 -25.125 11.812 1 95.12 180 SER A O 1
ATOM 1422 N N . LEU A 1 181 ? -12.008 -23.062 11.039 1 95.31 181 LEU A N 1
ATOM 1423 C CA . LEU A 1 181 ? -11.602 -23.422 9.688 1 95.31 181 LEU A CA 1
ATOM 1424 C C . LEU A 1 181 ? -10.242 -24.109 9.703 1 95.31 181 LEU A C 1
ATOM 1426 O O . LEU A 1 181 ? -9.281 -23.594 10.273 1 95.31 181 LEU A O 1
ATOM 1430 N N . HIS A 1 182 ? -10.195 -25.266 9.102 1 95 182 HIS A N 1
ATOM 1431 C CA . HIS A 1 182 ? -8.984 -26.078 9.125 1 95 182 HIS A CA 1
ATOM 1432 C C . HIS A 1 182 ? -8.867 -26.938 7.871 1 95 182 HIS A C 1
ATOM 1434 O O . HIS A 1 182 ? -9.875 -27.297 7.266 1 95 182 HIS A O 1
ATOM 1440 N N . PHE A 1 183 ? -7.621 -27.266 7.562 1 95.44 183 PHE A N 1
ATOM 1441 C CA . PHE A 1 183 ? -7.387 -28 6.32 1 95.44 183 PHE A CA 1
ATOM 1442 C C . PHE A 1 183 ? -6.512 -29.219 6.562 1 95.44 183 PHE A C 1
ATOM 1444 O O . PHE A 1 183 ? -6.059 -29.859 5.613 1 95.44 183 PHE A O 1
ATOM 1451 N N . ALA A 1 184 ? -6.219 -29.5 7.828 1 93.38 184 ALA A N 1
ATOM 1452 C CA . ALA A 1 184 ? -5.363 -30.641 8.156 1 93.38 184 ALA A CA 1
ATOM 1453 C C . ALA A 1 184 ? -5.684 -31.172 9.555 1 93.38 184 ALA A C 1
ATOM 1455 O O . ALA A 1 184 ? -6.27 -30.469 10.375 1 93.38 184 ALA A O 1
ATOM 1456 N N . ASP A 1 185 ? -5.285 -32.375 9.641 1 90.25 185 ASP A N 1
ATOM 1457 C CA . ASP A 1 185 ? -5.375 -33 10.969 1 90.25 185 ASP A CA 1
ATOM 1458 C C . ASP A 1 185 ? -4.199 -32.562 11.844 1 90.25 185 ASP A C 1
ATOM 1460 O O . ASP A 1 185 ? -3.053 -32.938 11.57 1 90.25 185 ASP A O 1
ATOM 1464 N N . ASN A 1 186 ? -4.492 -31.875 12.852 1 86.5 186 ASN A N 1
ATOM 1465 C CA . ASN A 1 186 ? -3.459 -31.359 13.742 1 86.5 186 ASN A CA 1
ATOM 1466 C C . ASN A 1 186 ? -2.676 -32.469 14.406 1 86.5 186 ASN A C 1
ATOM 1468 O O . ASN A 1 186 ? -1.56 -32.281 14.883 1 86.5 186 ASN A O 1
ATOM 1472 N N . ASN A 1 187 ? -3.234 -33.531 14.398 1 84.44 187 ASN A N 1
ATOM 1473 C CA . ASN A 1 187 ? -2.598 -34.656 15.07 1 84.44 187 ASN A CA 1
ATOM 1474 C C . ASN A 1 187 ? -1.578 -35.344 14.164 1 84.44 187 ASN A C 1
ATOM 1476 O O . ASN A 1 187 ? -0.835 -36.219 14.617 1 84.44 187 ASN A O 1
ATOM 1480 N N . GLN A 1 188 ? -1.478 -34.938 13.016 1 83 188 GLN A N 1
ATOM 1481 C CA . GLN A 1 188 ? -0.576 -35.562 12.062 1 83 188 GLN A CA 1
ATOM 1482 C C . GLN A 1 188 ? 0.573 -34.656 11.688 1 83 188 GLN A C 1
ATOM 1484 O O . GLN A 1 188 ? 1.01 -34.625 10.531 1 83 188 GLN A O 1
ATOM 1489 N N . PHE A 1 189 ? 1.182 -34.062 12.586 1 81.06 189 PHE A N 1
ATOM 1490 C CA . PHE A 1 189 ? 2.277 -33.156 12.281 1 81.06 189 PHE A CA 1
ATOM 1491 C C . PHE A 1 189 ? 3.506 -33.938 11.805 1 81.06 189 PHE A C 1
ATOM 1493 O O . PHE A 1 189 ? 3.957 -34.875 12.477 1 81.06 189 PHE A O 1
ATOM 1500 N N . ASP A 1 190 ? 4.02 -33.625 10.617 1 78.56 190 ASP A N 1
ATOM 1501 C CA . ASP A 1 190 ? 5.137 -34.344 10.039 1 78.56 190 ASP A CA 1
ATOM 1502 C C . ASP A 1 190 ? 6.402 -33.5 10.008 1 78.56 190 ASP A C 1
ATOM 1504 O O . ASP A 1 190 ? 7.387 -33.875 9.359 1 78.56 190 ASP A O 1
ATOM 1508 N N . GLY A 1 191 ? 6.387 -32.312 10.594 1 78.62 191 GLY A N 1
ATOM 1509 C CA . GLY A 1 191 ? 7.566 -31.469 10.602 1 78.62 191 GLY A CA 1
ATOM 1510 C C . GLY A 1 191 ? 7.555 -30.422 9.492 1 78.62 191 GLY A C 1
ATOM 1511 O O . GLY A 1 191 ? 8.359 -29.5 9.508 1 78.62 191 GLY A O 1
ATOM 1512 N N . ASN A 1 192 ? 6.699 -30.625 8.602 1 82.25 192 ASN A N 1
ATOM 1513 C CA . ASN A 1 192 ? 6.559 -29.688 7.5 1 82.25 192 ASN A CA 1
ATOM 1514 C C . ASN A 1 192 ? 5.879 -28.391 7.941 1 82.25 192 ASN A C 1
ATOM 1516 O O . ASN A 1 192 ? 4.805 -28.422 8.547 1 82.25 192 ASN A O 1
ATOM 1520 N N . ARG A 1 193 ? 6.535 -27.266 7.656 1 83.81 193 ARG A N 1
ATOM 1521 C CA . ARG A 1 193 ? 6.008 -25.969 8.047 1 83.81 193 ARG A CA 1
ATOM 1522 C C . ARG A 1 193 ? 4.656 -25.703 7.398 1 83.81 193 ARG A C 1
ATOM 1524 O O . ARG A 1 193 ? 3.861 -24.906 7.902 1 83.81 193 ARG A O 1
ATOM 1531 N N . LEU A 1 194 ? 4.395 -26.438 6.316 1 88.5 194 LEU A N 1
ATOM 1532 C CA . LEU A 1 194 ? 3.164 -26.203 5.57 1 88.5 194 LEU A CA 1
ATOM 1533 C C . LEU A 1 194 ? 2.143 -27.297 5.848 1 88.5 194 LEU A C 1
ATOM 1535 O O . LEU A 1 194 ? 1.169 -27.453 5.105 1 88.5 194 LEU A O 1
ATOM 1539 N N . CYS A 1 195 ? 2.279 -28.031 6.871 1 87.88 195 CYS A N 1
ATOM 1540 C CA . CYS A 1 195 ? 1.45 -29.203 7.16 1 87.88 195 CYS A CA 1
ATOM 1541 C C . CYS A 1 195 ? -0.02 -28.812 7.266 1 87.88 195 CYS A C 1
ATOM 1543 O O . CYS A 1 195 ? -0.901 -29.594 6.91 1 87.88 195 CYS A O 1
ATOM 1545 N N . LYS A 1 196 ? -0.257 -27.656 7.68 1 88.94 196 LYS A N 1
ATOM 1546 C CA . LYS A 1 196 ? -1.635 -27.25 7.922 1 88.94 196 LYS A CA 1
ATOM 1547 C C . LYS A 1 196 ? -2.352 -26.922 6.613 1 88.94 196 LYS A C 1
ATOM 1549 O O . LYS A 1 196 ? -3.582 -26.875 6.57 1 88.94 196 LYS A O 1
ATOM 1554 N N . ILE A 1 197 ? -1.635 -26.734 5.477 1 92.44 197 ILE A N 1
ATOM 1555 C CA . ILE A 1 197 ? -2.289 -26.312 4.242 1 92.44 197 ILE A CA 1
ATOM 1556 C C . ILE A 1 197 ? -1.913 -27.266 3.111 1 92.44 197 ILE A C 1
ATOM 1558 O O . ILE A 1 197 ? -2.473 -27.203 2.014 1 92.44 197 ILE A O 1
ATOM 1562 N N . ASN A 1 198 ? -1.028 -28.172 3.332 1 91.94 198 ASN A N 1
ATOM 1563 C CA . ASN A 1 198 ? -0.442 -29.016 2.291 1 91.94 198 ASN A CA 1
ATOM 1564 C C . ASN A 1 198 ? -1.513 -29.781 1.514 1 91.94 198 ASN A C 1
ATOM 1566 O O . ASN A 1 198 ? -1.521 -29.75 0.281 1 91.94 198 ASN A O 1
ATOM 1570 N N . ASP A 1 199 ? -2.383 -30.422 2.236 1 93.56 199 ASP A N 1
ATOM 1571 C CA . ASP A 1 199 ? -3.42 -31.219 1.584 1 93.56 199 ASP A CA 1
ATOM 1572 C C . ASP A 1 199 ? -4.328 -30.344 0.728 1 93.56 199 ASP A C 1
ATOM 1574 O O . ASP A 1 199 ? -4.676 -30.703 -0.396 1 93.56 199 ASP A O 1
ATOM 1578 N N . PHE A 1 200 ? -4.617 -29.281 1.252 1 95.25 200 PHE A N 1
ATOM 1579 C CA . PHE A 1 200 ? -5.445 -28.312 0.525 1 95.25 200 PHE A CA 1
ATOM 1580 C C . PHE A 1 200 ? -4.75 -27.859 -0.754 1 95.25 200 PHE A C 1
ATOM 1582 O O . PHE A 1 200 ? -5.355 -27.875 -1.828 1 95.25 200 PHE A O 1
ATOM 1589 N N . LEU A 1 201 ? -3.541 -27.516 -0.644 1 95.38 201 LEU A N 1
ATOM 1590 C CA . LEU A 1 201 ? -2.768 -26.984 -1.765 1 95.38 201 LEU A CA 1
ATOM 1591 C C . LEU A 1 201 ? -2.586 -28.047 -2.842 1 95.38 201 LEU A C 1
ATOM 1593 O O . LEU A 1 201 ? -2.654 -27.75 -4.035 1 95.38 201 LEU A O 1
ATOM 1597 N N . GLU A 1 202 ? -2.318 -29.203 -2.432 1 95.56 202 GLU A N 1
ATOM 1598 C CA . GLU A 1 202 ? -2.148 -30.312 -3.377 1 95.56 202 GLU A CA 1
ATOM 1599 C C . GLU A 1 202 ? -3.42 -30.547 -4.184 1 95.56 202 GLU A C 1
ATOM 1601 O O . GLU A 1 202 ? -3.367 -30.688 -5.41 1 95.56 202 GLU A O 1
ATOM 1606 N N . LEU A 1 203 ? -4.516 -30.594 -3.471 1 96.75 203 LEU A N 1
ATOM 1607 C CA . LEU A 1 203 ? -5.793 -30.797 -4.148 1 96.75 203 LEU A CA 1
ATOM 1608 C C . LEU A 1 203 ? -6.094 -29.625 -5.086 1 96.75 203 LEU A C 1
ATOM 1610 O O . LEU A 1 203 ? -6.555 -29.844 -6.211 1 96.75 203 LEU A O 1
ATOM 1614 N N . PHE A 1 204 ? -5.855 -28.469 -4.633 1 96.62 204 PHE A N 1
ATOM 1615 C CA . PHE A 1 204 ? -6.102 -27.266 -5.426 1 96.62 204 PHE A CA 1
ATOM 1616 C C . PHE A 1 204 ? -5.258 -27.281 -6.695 1 96.62 204 PHE A C 1
ATOM 1618 O O . PHE A 1 204 ? -5.77 -27.016 -7.789 1 96.62 204 PHE A O 1
ATOM 1625 N N . ASN A 1 205 ? -3.977 -27.578 -6.566 1 97.5 205 ASN A N 1
ATOM 1626 C CA . ASN A 1 205 ? -3.088 -27.656 -7.723 1 97.5 205 ASN A CA 1
ATOM 1627 C C . ASN A 1 205 ? -3.549 -28.719 -8.711 1 97.5 205 ASN A C 1
ATOM 1629 O O . ASN A 1 205 ? -3.527 -28.5 -9.922 1 97.5 205 ASN A O 1
ATOM 1633 N N . ALA A 1 206 ? -3.951 -29.812 -8.18 1 97.44 206 ALA A N 1
ATOM 1634 C CA . ALA A 1 206 ? -4.445 -30.891 -9.039 1 97.44 206 ALA A CA 1
ATOM 1635 C C . ALA A 1 206 ? -5.648 -30.422 -9.852 1 97.44 206 ALA A C 1
ATOM 1637 O O . ALA A 1 206 ? -5.75 -30.734 -11.047 1 97.44 206 ALA A O 1
ATOM 1638 N N . ASN A 1 207 ? -6.508 -29.75 -9.211 1 96.81 207 ASN A N 1
ATOM 1639 C CA . ASN A 1 207 ? -7.684 -29.234 -9.906 1 96.81 207 ASN A CA 1
ATOM 1640 C C . ASN A 1 207 ? -7.301 -28.219 -10.969 1 96.81 207 ASN A C 1
ATOM 1642 O O . ASN A 1 207 ? -7.898 -28.188 -12.047 1 96.81 207 ASN A O 1
ATOM 1646 N N . CYS A 1 208 ? -6.355 -27.344 -10.688 1 97.06 208 CYS A N 1
ATOM 1647 C CA . CYS A 1 208 ? -5.871 -26.375 -11.664 1 97.06 208 CYS A CA 1
ATOM 1648 C C . CYS A 1 208 ? -5.277 -27.062 -12.883 1 97.06 208 CYS A C 1
ATOM 1650 O O . CYS A 1 208 ? -5.527 -26.656 -14.016 1 97.06 208 CYS A O 1
ATOM 1652 N N . GLU A 1 209 ? -4.547 -28.125 -12.633 1 96.69 209 GLU A N 1
ATOM 1653 C CA . GLU A 1 209 ? -3.887 -28.875 -13.703 1 96.69 209 GLU A CA 1
ATOM 1654 C C . GLU A 1 209 ? -4.902 -29.609 -14.578 1 96.69 209 GLU A C 1
ATOM 1656 O O . GLU A 1 209 ? -4.703 -29.75 -15.789 1 96.69 209 GLU A O 1
ATOM 1661 N N . LYS A 1 210 ? -5.988 -29.984 -13.984 1 95.44 210 LYS A N 1
ATOM 1662 C CA . LYS A 1 210 ? -7.012 -30.75 -14.688 1 95.44 210 LYS A CA 1
ATOM 1663 C C . LYS A 1 210 ? -7.883 -29.828 -15.547 1 95.44 210 LYS A C 1
ATOM 1665 O O . LYS A 1 210 ? -8.539 -30.297 -16.484 1 95.44 210 LYS A O 1
ATOM 1670 N N . ALA A 1 211 ? -7.875 -28.625 -15.25 1 95.88 211 ALA A N 1
ATOM 1671 C CA . ALA A 1 211 ? -8.797 -27.719 -15.906 1 95.88 211 ALA A CA 1
ATOM 1672 C C . ALA A 1 211 ? -8.195 -27.172 -17.203 1 95.88 211 ALA A C 1
ATOM 1674 O O . ALA A 1 211 ? -8.914 -26.906 -18.172 1 95.88 211 ALA A O 1
ATOM 1675 N N . TYR A 1 212 ? -6.891 -27.031 -17.219 1 96.25 212 TYR A N 1
ATOM 1676 C CA . TYR A 1 212 ? -6.281 -26.312 -18.344 1 96.25 212 TYR A CA 1
ATOM 1677 C C . TYR A 1 212 ? -4.867 -26.828 -18.609 1 96.25 212 TYR A C 1
ATOM 1679 O O . TYR A 1 212 ? -4.105 -27.078 -17.672 1 96.25 212 TYR A O 1
ATOM 1687 N N . ARG A 1 213 ? -4.535 -26.938 -19.859 1 96.31 213 ARG A N 1
ATOM 1688 C CA . ARG A 1 213 ? -3.17 -27.25 -20.266 1 96.31 213 ARG A CA 1
ATOM 1689 C C . ARG A 1 213 ? -2.484 -26.047 -20.875 1 96.31 213 ARG A C 1
ATOM 1691 O O . ARG A 1 213 ? -2.949 -25.5 -21.891 1 96.31 213 ARG A O 1
ATOM 1698 N N . PRO A 1 214 ? -1.377 -25.625 -20.328 1 97.12 214 PRO A N 1
ATOM 1699 C CA . PRO A 1 214 ? -0.712 -24.391 -20.75 1 97.12 214 PRO A CA 1
ATOM 1700 C C . PRO A 1 214 ? -0.208 -24.453 -22.188 1 97.12 214 PRO A C 1
ATOM 1702 O O . PRO A 1 214 ? 0.081 -25.531 -22.703 1 97.12 214 PRO A O 1
ATOM 1705 N N . GLU A 1 215 ? -0.037 -23.297 -22.797 1 96.62 215 GLU A N 1
ATOM 1706 C CA . GLU A 1 215 ? 0.61 -23.141 -24.109 1 96.62 215 GLU A CA 1
ATOM 1707 C C . GLU A 1 215 ? 2.121 -23.344 -24 1 96.62 215 GLU A C 1
ATOM 1709 O O . GLU A 1 215 ? 2.623 -23.766 -22.953 1 96.62 215 GLU A O 1
ATOM 1714 N N . ARG A 1 216 ? 2.734 -23.078 -25.031 1 96.5 216 ARG A N 1
ATOM 1715 C CA . ARG A 1 216 ? 4.172 -23.312 -25.125 1 96.5 216 ARG A CA 1
ATOM 1716 C C . ARG A 1 216 ? 4.93 -22.422 -24.141 1 96.5 216 ARG A C 1
ATOM 1718 O O . ARG A 1 216 ? 5.898 -22.859 -23.516 1 96.5 216 ARG A O 1
ATOM 1725 N N . GLU A 1 217 ? 4.441 -21.203 -24 1 97.25 217 GLU A N 1
ATOM 1726 C CA . GLU A 1 217 ? 5.129 -20.25 -23.125 1 97.25 217 GLU A CA 1
ATOM 1727 C C . GLU A 1 217 ? 4.52 -20.25 -21.734 1 97.25 217 GLU A C 1
ATOM 1729 O O . GLU A 1 217 ? 3.307 -20.078 -21.578 1 97.25 217 GLU A O 1
ATOM 1734 N N . VAL A 1 218 ? 5.363 -20.438 -20.766 1 98.06 218 VAL A N 1
ATOM 1735 C CA . VAL A 1 218 ? 4.957 -20.359 -19.359 1 98.06 218 VAL A CA 1
ATOM 1736 C C . VAL A 1 218 ? 5.949 -19.5 -18.578 1 98.06 218 VAL A C 1
ATOM 1738 O O . VAL A 1 218 ? 7.066 -19.266 -19.031 1 98.06 218 VAL A O 1
ATOM 1741 N N . CYS A 1 219 ? 5.488 -19.016 -17.469 1 98.19 219 CYS A N 1
ATOM 1742 C CA . CYS A 1 219 ? 6.395 -18.203 -16.656 1 98.19 219 CYS A CA 1
ATOM 1743 C C . CYS A 1 219 ? 6.207 -18.5 -15.18 1 98.19 219 CYS A C 1
ATOM 1745 O O . CYS A 1 219 ? 5.133 -18.922 -14.758 1 98.19 219 CYS A O 1
ATOM 1747 N N . ILE A 1 220 ? 7.258 -18.328 -14.438 1 97.12 220 ILE A N 1
ATOM 1748 C CA . ILE A 1 220 ? 7.266 -18.484 -12.984 1 97.12 220 ILE A CA 1
ATOM 1749 C C . ILE A 1 220 ? 7.664 -17.156 -12.328 1 97.12 220 ILE A C 1
ATOM 1751 O O . ILE A 1 220 ? 8.602 -16.5 -12.773 1 97.12 220 ILE A O 1
ATOM 1755 N N . ASP A 1 221 ? 6.879 -16.797 -11.367 1 93.88 221 ASP A N 1
ATOM 1756 C CA . ASP A 1 221 ? 7.199 -15.602 -10.586 1 93.88 221 ASP A CA 1
ATOM 1757 C C . ASP A 1 221 ? 6.672 -15.727 -9.156 1 93.88 221 ASP A C 1
ATOM 1759 O O . ASP A 1 221 ? 5.961 -16.672 -8.836 1 93.88 221 ASP A O 1
ATOM 1763 N N . GLU A 1 222 ? 7.148 -14.836 -8.359 1 90.38 222 GLU A N 1
ATOM 1764 C CA . GLU A 1 222 ? 6.738 -14.828 -6.957 1 90.38 222 GLU A CA 1
ATOM 1765 C C . GLU A 1 222 ? 5.633 -13.805 -6.711 1 90.38 222 GLU A C 1
ATOM 1767 O O . GLU A 1 222 ? 5.57 -12.773 -7.391 1 90.38 222 GLU A O 1
ATOM 1772 N N . SER A 1 223 ? 4.746 -14.141 -5.844 1 87.5 223 SER A N 1
ATOM 1773 C CA . SER A 1 223 ? 3.703 -13.25 -5.344 1 87.5 223 SER A CA 1
ATOM 1774 C C . SER A 1 223 ? 3.648 -13.258 -3.822 1 87.5 223 SER A C 1
ATOM 1776 O O . SER A 1 223 ? 4.176 -14.172 -3.182 1 87.5 223 SER A O 1
ATOM 1778 N N . LEU A 1 224 ? 3.129 -12.148 -3.258 1 87.06 224 LEU A N 1
ATOM 1779 C CA . LEU A 1 224 ? 3.016 -12.016 -1.81 1 87.06 224 LEU A CA 1
ATOM 1780 C C . LEU A 1 224 ? 1.555 -11.945 -1.381 1 87.06 224 LEU A C 1
ATOM 1782 O O . LEU A 1 224 ? 0.792 -11.125 -1.897 1 87.06 224 LEU A O 1
ATOM 1786 N N . VAL A 1 225 ? 1.166 -12.859 -0.53 1 87.56 225 VAL A N 1
ATOM 1787 C CA . VAL A 1 225 ? -0.131 -12.742 0.129 1 87.56 225 VAL A CA 1
ATOM 1788 C C . VAL A 1 225 ? 0.015 -11.938 1.417 1 87.56 225 VAL A C 1
ATOM 1790 O O . VAL A 1 225 ? 0.752 -12.328 2.324 1 87.56 225 VAL A O 1
ATOM 1793 N N . PRO A 1 226 ? -0.656 -10.844 1.403 1 85.5 226 PRO A N 1
ATOM 1794 C CA . PRO A 1 226 ? -0.512 -10.023 2.609 1 85.5 226 PRO A CA 1
ATOM 1795 C C . PRO A 1 226 ? -0.878 -10.781 3.885 1 85.5 226 PRO A C 1
ATOM 1797 O O . PRO A 1 226 ? -1.916 -11.445 3.936 1 85.5 226 PRO A O 1
ATOM 1800 N N . PHE A 1 227 ? 0.033 -10.734 4.852 1 86.62 227 PHE A N 1
ATOM 1801 C CA . PHE A 1 227 ? -0.143 -11.422 6.125 1 86.62 227 PHE A CA 1
ATOM 1802 C C . PHE A 1 227 ? 0.684 -10.75 7.219 1 86.62 227 PHE A C 1
ATOM 1804 O O . PHE A 1 227 ? 1.896 -10.578 7.07 1 86.62 227 PHE A O 1
ATOM 1811 N N . ARG A 1 228 ? -0.015 -10.438 8.297 1 80.5 228 ARG A N 1
ATOM 1812 C CA . ARG A 1 228 ? 0.687 -9.742 9.375 1 80.5 228 ARG A CA 1
ATOM 1813 C C . ARG A 1 228 ? 0.743 -10.602 10.633 1 80.5 228 ARG A C 1
ATOM 1815 O O . ARG A 1 228 ? 1.167 -10.133 11.695 1 80.5 228 ARG A O 1
ATOM 1822 N N . GLY A 1 229 ? 0.306 -11.812 10.516 1 80.94 229 GLY A N 1
ATOM 1823 C CA . GLY A 1 229 ? 0.322 -12.703 11.664 1 80.94 229 GLY A CA 1
ATOM 1824 C C . GLY A 1 229 ? 1.707 -13.219 12 1 80.94 229 GLY A C 1
ATOM 1825 O O . GLY A 1 229 ? 2.703 -12.75 11.445 1 80.94 229 GLY A O 1
ATOM 1826 N N . ARG A 1 230 ? 1.732 -14.016 12.93 1 81.69 230 ARG A N 1
ATOM 1827 C CA . ARG A 1 230 ? 3.002 -14.555 13.406 1 81.69 230 ARG A CA 1
ATOM 1828 C C . ARG A 1 230 ? 3.297 -15.906 12.766 1 81.69 230 ARG A C 1
ATOM 1830 O O . ARG A 1 230 ? 2.688 -16.906 13.125 1 81.69 230 ARG A O 1
ATOM 1837 N N . ILE A 1 231 ? 4.109 -15.938 11.789 1 84.06 231 ILE A N 1
ATOM 1838 C CA . ILE A 1 231 ? 4.598 -17.156 11.141 1 84.06 231 ILE A CA 1
ATOM 1839 C C . ILE A 1 231 ? 6.086 -17 10.82 1 84.06 231 ILE A C 1
ATOM 1841 O O . ILE A 1 231 ? 6.547 -15.906 10.492 1 84.06 231 ILE A O 1
ATOM 1845 N N . VAL A 1 232 ? 6.762 -18 10.969 1 81.12 232 VAL A N 1
ATOM 1846 C CA . VAL A 1 232 ? 8.219 -17.984 10.938 1 81.12 232 VAL A CA 1
ATOM 1847 C C . VAL A 1 232 ? 8.703 -17.578 9.547 1 81.12 232 VAL A C 1
ATOM 1849 O O . VAL A 1 232 ? 9.742 -16.922 9.406 1 81.12 232 VAL A O 1
ATOM 1852 N N . PHE A 1 233 ? 7.977 -17.859 8.531 1 84.06 233 PHE A N 1
ATOM 1853 C CA . PHE A 1 233 ? 8.477 -17.609 7.18 1 84.06 233 PHE A CA 1
ATOM 1854 C C . PHE A 1 233 ? 7.801 -16.391 6.566 1 84.06 233 PHE A C 1
ATOM 1856 O O . PHE A 1 233 ? 7.707 -16.281 5.344 1 84.06 233 PHE A O 1
ATOM 1863 N N . ARG A 1 234 ? 7.281 -15.547 7.359 1 85.75 234 ARG A N 1
ATOM 1864 C CA . ARG A 1 234 ? 6.758 -14.281 6.855 1 85.75 234 ARG A CA 1
ATOM 1865 C C . ARG A 1 234 ? 7.855 -13.469 6.176 1 85.75 234 ARG A C 1
ATOM 1867 O O . ARG A 1 234 ? 8.984 -13.398 6.672 1 85.75 234 ARG A O 1
ATOM 1874 N N . GLN A 1 235 ? 7.473 -12.922 5.055 1 86.06 235 GLN A N 1
ATOM 1875 C CA . GLN A 1 235 ? 8.422 -12.133 4.273 1 86.06 235 GLN A CA 1
ATOM 1876 C C . GLN A 1 235 ? 8.18 -10.641 4.469 1 86.06 235 GLN A C 1
ATOM 1878 O O . GLN A 1 235 ? 7.055 -10.219 4.738 1 86.06 235 GLN A O 1
ATOM 1883 N N . TYR A 1 236 ? 9.242 -9.922 4.492 1 83.88 236 TYR A N 1
ATOM 1884 C CA . TYR A 1 236 ? 9.195 -8.461 4.473 1 83.88 236 TYR A CA 1
ATOM 1885 C C . TYR A 1 236 ? 9.773 -7.918 3.174 1 83.88 236 TYR A C 1
ATOM 1887 O O . TYR A 1 236 ? 10.969 -8.094 2.895 1 83.88 236 TYR A O 1
ATOM 1895 N N . VAL A 1 237 ? 8.906 -7.301 2.387 1 79.88 237 VAL A N 1
ATOM 1896 C CA . VAL A 1 237 ? 9.305 -6.719 1.111 1 79.88 237 VAL A CA 1
ATOM 1897 C C . VAL A 1 237 ? 8.969 -5.227 1.093 1 79.88 237 VAL A C 1
ATOM 1899 O O . VAL A 1 237 ? 7.844 -4.844 0.771 1 79.88 237 VAL A O 1
ATOM 1902 N N . PRO A 1 238 ? 9.945 -4.371 1.246 1 74.25 238 PRO A N 1
ATOM 1903 C CA . PRO A 1 238 ? 9.688 -2.957 1.526 1 74.25 238 PRO A CA 1
ATOM 1904 C C . PRO A 1 238 ? 9.047 -2.23 0.349 1 74.25 238 PRO A C 1
ATOM 1906 O O . PRO A 1 238 ? 8.312 -1.257 0.546 1 74.25 238 PRO A O 1
ATOM 1909 N N . PHE A 1 239 ? 9.352 -2.68 -0.833 1 72.69 239 PHE A N 1
ATOM 1910 C CA . PHE A 1 239 ? 8.93 -1.899 -1.989 1 72.69 239 PHE A CA 1
ATOM 1911 C C . PHE A 1 239 ? 7.512 -2.273 -2.404 1 72.69 239 PHE A C 1
ATOM 1913 O O . PHE A 1 239 ? 6.922 -1.628 -3.275 1 72.69 239 PHE A O 1
ATOM 1920 N N . LYS A 1 240 ? 6.961 -3.266 -1.768 1 73.31 240 LYS A N 1
ATOM 1921 C CA . LYS A 1 240 ? 5.598 -3.676 -2.1 1 73.31 240 LYS A CA 1
ATOM 1922 C C . LYS A 1 240 ? 4.574 -2.91 -1.263 1 73.31 240 LYS A C 1
ATOM 1924 O O . LYS A 1 240 ? 4.902 -2.398 -0.191 1 73.31 240 LYS A O 1
ATOM 1929 N N . ARG A 1 241 ? 3.43 -2.752 -1.822 1 72.69 241 ARG A N 1
ATOM 1930 C CA . ARG A 1 241 ? 2.338 -2.09 -1.116 1 72.69 241 ARG A CA 1
ATOM 1931 C C . ARG A 1 241 ? 2.111 -2.721 0.253 1 72.69 241 ARG A C 1
ATOM 1933 O O . ARG A 1 241 ? 1.993 -2.014 1.256 1 72.69 241 ARG A O 1
ATOM 1940 N N . HIS A 1 242 ? 1.968 -3.996 0.233 1 75.62 242 HIS A N 1
ATOM 1941 C CA . HIS A 1 242 ? 1.935 -4.762 1.475 1 75.62 242 HIS A CA 1
ATOM 1942 C C . HIS A 1 242 ? 3.301 -5.363 1.786 1 75.62 242 HIS A C 1
ATOM 1944 O O . HIS A 1 242 ? 3.736 -6.301 1.116 1 75.62 242 HIS A O 1
ATOM 1950 N N . LYS A 1 243 ? 3.873 -4.801 2.795 1 79.44 243 LYS A N 1
ATOM 1951 C CA . LYS A 1 243 ? 5.285 -5.09 3.025 1 79.44 243 LYS A CA 1
ATOM 1952 C C . LYS A 1 243 ? 5.473 -6.465 3.656 1 79.44 243 LYS A C 1
ATOM 1954 O O . LYS A 1 243 ? 6.543 -7.062 3.551 1 79.44 243 LYS A O 1
ATOM 1959 N N . TYR A 1 244 ? 4.43 -6.914 4.375 1 83.5 244 TYR A N 1
ATOM 1960 C CA . TYR A 1 244 ? 4.512 -8.211 5.031 1 83.5 244 TYR A CA 1
ATOM 1961 C C . TYR A 1 244 ? 3.574 -9.219 4.375 1 83.5 244 TYR A C 1
ATOM 1963 O O . TYR A 1 244 ? 2.455 -8.875 3.99 1 83.5 244 TYR A O 1
ATOM 1971 N N . GLY A 1 245 ? 4.098 -10.398 4.23 1 88.81 245 GLY A N 1
ATOM 1972 C CA . GLY A 1 245 ? 3.213 -11.406 3.67 1 88.81 245 GLY A CA 1
ATOM 1973 C C . GLY A 1 245 ? 3.879 -12.758 3.508 1 88.81 245 GLY A C 1
ATOM 1974 O O . GLY A 1 245 ? 5.008 -12.961 3.967 1 88.81 245 GLY A O 1
ATOM 1975 N N . ILE A 1 246 ? 3.098 -13.633 3.016 1 89.94 246 ILE A N 1
ATOM 1976 C CA . ILE A 1 246 ? 3.564 -14.977 2.686 1 89.94 246 ILE A CA 1
ATOM 1977 C C . ILE A 1 246 ? 3.906 -15.055 1.198 1 89.94 246 ILE A C 1
ATOM 1979 O O . ILE A 1 246 ? 3.074 -14.727 0.347 1 89.94 246 ILE A O 1
ATOM 1983 N N . LYS A 1 247 ? 5.125 -15.414 1.018 1 89.62 247 LYS A N 1
ATOM 1984 C CA . LYS A 1 247 ? 5.609 -15.531 -0.355 1 89.62 247 LYS A CA 1
ATOM 1985 C C . LYS A 1 247 ? 5.176 -16.844 -0.982 1 89.62 247 LYS A C 1
ATOM 1987 O O . LYS A 1 247 ? 5.242 -17.906 -0.339 1 89.62 247 LYS A O 1
ATOM 1992 N N . HIS A 1 248 ? 4.648 -16.75 -2.188 1 92.44 248 HIS A N 1
ATOM 1993 C CA . HIS A 1 248 ? 4.355 -17.984 -2.926 1 92.44 248 HIS A CA 1
ATOM 1994 C C . HIS A 1 248 ? 4.785 -17.859 -4.383 1 92.44 248 HIS A C 1
ATOM 1996 O O . HIS A 1 248 ? 4.773 -16.766 -4.949 1 92.44 248 HIS A O 1
ATOM 2002 N N . PHE A 1 249 ? 5.199 -19 -4.953 1 94.31 249 PHE A N 1
ATOM 2003 C CA . PHE A 1 249 ? 5.605 -19.109 -6.352 1 94.31 249 PHE A CA 1
ATOM 2004 C C . PHE A 1 249 ? 4.453 -19.609 -7.211 1 94.31 249 PHE A C 1
ATOM 2006 O O . PHE A 1 249 ? 3.727 -20.531 -6.809 1 94.31 249 PHE A O 1
ATOM 2013 N N . LYS A 1 250 ? 4.316 -18.984 -8.344 1 96 250 LYS A N 1
ATOM 2014 C CA . LYS A 1 250 ? 3.25 -19.375 -9.25 1 96 250 LYS A CA 1
ATOM 2015 C C . LYS A 1 250 ? 3.795 -19.656 -10.648 1 96 250 LYS A C 1
ATOM 2017 O O . LYS A 1 250 ? 4.668 -18.938 -11.133 1 96 250 LYS A O 1
ATOM 2022 N N . LEU A 1 251 ? 3.355 -20.703 -11.18 1 98.12 251 LEU A N 1
ATOM 2023 C CA . LEU A 1 251 ? 3.512 -20.922 -12.617 1 98.12 251 LEU A CA 1
ATOM 2024 C C . LEU A 1 251 ? 2.273 -20.469 -13.375 1 98.12 251 LEU A C 1
ATOM 2026 O O . LEU A 1 251 ? 1.182 -21 -13.18 1 98.12 251 LEU A O 1
ATOM 2030 N N . CYS A 1 252 ? 2.455 -19.5 -14.227 1 97.81 252 CYS A N 1
ATOM 2031 C CA . CYS A 1 252 ? 1.339 -18.906 -14.961 1 97.81 252 CYS A CA 1
ATOM 2032 C C . CYS A 1 252 ? 1.503 -19.109 -16.469 1 97.81 252 CYS A C 1
ATOM 2034 O O . CYS A 1 252 ? 2.619 -19.312 -16.953 1 97.81 252 CYS A O 1
ATOM 2036 N N . CYS A 1 253 ? 0.411 -19.109 -17.141 1 97 253 CYS A N 1
ATOM 2037 C CA . CYS A 1 253 ? 0.412 -19.219 -18.594 1 97 253 CYS A CA 1
ATOM 2038 C C . CYS A 1 253 ? -0.469 -18.141 -19.219 1 97 253 CYS A C 1
ATOM 2040 O O . CYS A 1 253 ? -0.87 -17.188 -18.547 1 97 253 CYS A O 1
ATOM 2042 N N . LYS A 1 254 ? -0.586 -18.25 -20.453 1 94.62 254 LYS A N 1
ATOM 2043 C CA . LYS A 1 254 ? -1.289 -17.219 -21.219 1 94.62 254 LYS A CA 1
ATOM 2044 C C . LYS A 1 254 ? -2.664 -16.938 -20.625 1 94.62 254 LYS A C 1
ATOM 2046 O O . LYS A 1 254 ? -3.375 -17.859 -20.219 1 94.62 254 LYS A O 1
ATOM 2051 N N . GLY A 1 255 ? -3.004 -15.648 -20.547 1 92.75 255 GLY A N 1
ATOM 2052 C CA . GLY A 1 255 ? -4.285 -15.258 -19.969 1 92.75 255 GLY A CA 1
ATOM 2053 C C . GLY A 1 255 ? -4.242 -15.062 -18.469 1 92.75 255 GLY A C 1
ATOM 2054 O O . GLY A 1 255 ? -5.238 -14.68 -17.859 1 92.75 255 GLY A O 1
ATOM 2055 N N . GLY A 1 256 ? -3.15 -15.43 -17.891 1 94.94 256 GLY A N 1
ATOM 2056 C CA . GLY A 1 256 ? -2.977 -15.188 -16.453 1 94.94 256 GLY A CA 1
ATOM 2057 C C . GLY A 1 256 ? -3.406 -16.359 -15.602 1 94.94 256 GLY A C 1
ATOM 2058 O O . GLY A 1 256 ? -3.545 -16.234 -14.383 1 94.94 256 GLY A O 1
ATOM 2059 N N . TYR A 1 257 ? -3.652 -17.5 -16.25 1 96.19 257 TYR A N 1
ATOM 2060 C CA . TYR A 1 257 ? -4.062 -18.688 -15.508 1 96.19 257 TYR A CA 1
ATOM 2061 C C . TYR A 1 257 ? -2.906 -19.234 -14.68 1 96.19 257 TYR A C 1
ATOM 2063 O O . TYR A 1 257 ? -1.807 -19.453 -15.195 1 96.19 257 TYR A O 1
ATOM 2071 N N . THR A 1 258 ? -3.133 -19.438 -13.383 1 97 258 THR A N 1
ATOM 2072 C CA . THR A 1 258 ? -2.143 -20.078 -12.523 1 97 258 THR A CA 1
ATOM 2073 C C . THR A 1 258 ? -2.287 -21.594 -12.555 1 97 258 THR A C 1
ATOM 2075 O O . THR A 1 258 ? -3.285 -22.141 -12.078 1 97 258 THR A O 1
ATOM 2078 N N . TRP A 1 259 ? -1.307 -22.219 -13.07 1 97.75 259 TRP A N 1
ATOM 2079 C CA . TRP A 1 259 ? -1.359 -23.672 -13.273 1 97.75 259 TRP A CA 1
ATOM 2080 C C . TRP A 1 259 ? -0.91 -24.406 -12.023 1 97.75 259 TRP A C 1
ATOM 2082 O O . TRP A 1 259 ? -1.468 -25.453 -11.68 1 97.75 259 TRP A O 1
ATOM 2092 N N . ARG A 1 260 ? 0.043 -23.844 -11.375 1 97.69 260 ARG A N 1
ATOM 2093 C CA . ARG A 1 260 ? 0.555 -24.438 -10.141 1 97.69 260 ARG A CA 1
ATOM 2094 C C . ARG A 1 260 ? 1.102 -23.375 -9.203 1 97.69 260 ARG A C 1
ATOM 2096 O O . ARG A 1 260 ? 1.695 -22.391 -9.656 1 97.69 260 ARG A O 1
ATOM 2103 N N . THR A 1 261 ? 0.886 -23.641 -7.875 1 96.56 261 THR A N 1
ATOM 2104 C CA . THR A 1 261 ? 1.366 -22.719 -6.844 1 96.56 261 THR A CA 1
ATOM 2105 C C . THR A 1 261 ? 2.189 -23.469 -5.797 1 96.56 261 THR A C 1
ATOM 2107 O O . THR A 1 261 ? 1.853 -24.594 -5.426 1 96.56 261 THR A O 1
ATOM 2110 N N . LYS A 1 262 ? 3.281 -22.844 -5.402 1 94.81 262 LYS A N 1
ATOM 2111 C CA . LYS A 1 262 ? 4.117 -23.359 -4.324 1 94.81 262 LYS A CA 1
ATOM 2112 C C . LYS A 1 262 ? 4.402 -22.266 -3.285 1 94.81 262 LYS A C 1
ATOM 2114 O O . LYS A 1 262 ? 4.797 -21.156 -3.633 1 94.81 262 LYS A O 1
ATOM 2119 N N . ILE A 1 263 ? 4.176 -22.609 -2.014 1 93.25 263 ILE A N 1
ATOM 2120 C CA . ILE A 1 263 ? 4.418 -21.656 -0.944 1 93.25 263 ILE A CA 1
ATOM 2121 C C . ILE A 1 263 ? 5.879 -21.719 -0.507 1 93.25 263 ILE A C 1
ATOM 2123 O O . ILE A 1 263 ? 6.438 -22.812 -0.369 1 93.25 263 ILE A O 1
ATOM 2127 N N . TYR A 1 264 ? 6.453 -20.625 -0.352 1 87.81 264 TYR A N 1
ATOM 2128 C CA . TYR A 1 264 ? 7.812 -20.531 0.171 1 87.81 264 TYR A CA 1
ATOM 2129 C C . TYR A 1 264 ? 7.812 -20.578 1.694 1 87.81 264 TYR A C 1
ATOM 2131 O O . TYR A 1 264 ? 7.406 -19.625 2.352 1 87.81 264 TYR A O 1
ATOM 2139 N N . ALA A 1 265 ? 8.219 -21.672 2.24 1 85.44 265 ALA A N 1
ATOM 2140 C CA . ALA A 1 265 ? 8.219 -21.844 3.689 1 85.44 265 ALA A CA 1
ATOM 2141 C C . ALA A 1 265 ? 9.625 -21.688 4.266 1 85.44 265 ALA A C 1
ATOM 2143 O O . ALA A 1 265 ? 9.961 -22.312 5.27 1 85.44 265 ALA A O 1
ATOM 2144 N N . GLY A 1 266 ? 10.359 -20.938 3.717 1 75.69 266 GLY A N 1
ATOM 2145 C CA . GLY A 1 266 ? 11.719 -20.719 4.203 1 75.69 266 GLY A CA 1
ATOM 2146 C C . GLY A 1 266 ? 12.727 -21.672 3.586 1 75.69 266 GLY A C 1
ATOM 2147 O O . GLY A 1 266 ? 12.352 -22.594 2.875 1 75.69 266 GLY A O 1
ATOM 2148 N N . ARG A 1 267 ? 14.016 -21.359 3.844 1 66.31 267 ARG A N 1
ATOM 2149 C CA . ARG A 1 267 ? 15.117 -22.141 3.289 1 66.31 267 ARG A CA 1
ATOM 2150 C C . ARG A 1 267 ? 15.148 -23.531 3.883 1 66.31 267 ARG A C 1
ATOM 2152 O O . ARG A 1 267 ? 14.984 -23.719 5.09 1 66.31 267 ARG A O 1
ATOM 2159 N N . GLN A 1 268 ? 14.789 -24.484 3.102 1 58.59 268 GLN A N 1
ATOM 2160 C CA . GLN A 1 268 ? 14.977 -25.859 3.564 1 58.59 268 GLN A CA 1
ATOM 2161 C C . GLN A 1 268 ? 16.438 -26.266 3.508 1 58.59 268 GLN A C 1
ATOM 2163 O O . GLN A 1 268 ? 17.172 -25.875 2.584 1 58.59 268 GLN A O 1
ATOM 2168 N N . PRO A 1 269 ? 17.047 -26.5 4.766 1 49.81 269 PRO A N 1
ATOM 2169 C CA . PRO A 1 269 ? 18.469 -26.812 4.902 1 49.81 269 PRO A CA 1
ATOM 2170 C C . PRO A 1 269 ? 19.031 -27.578 3.707 1 49.81 269 PRO A C 1
ATOM 2172 O O . PRO A 1 269 ? 20.234 -27.812 3.621 1 49.81 269 PRO A O 1
ATOM 2175 N N . SER A 1 270 ? 18.359 -28.156 3.008 1 47.69 270 SER A N 1
ATOM 2176 C CA . SER A 1 270 ? 19.078 -29.188 2.268 1 47.69 270 SER A CA 1
ATOM 2177 C C . SER A 1 270 ? 20.156 -28.594 1.386 1 47.69 270 SER A C 1
ATOM 2179 O O . SER A 1 270 ? 21.328 -29 1.459 1 47.69 270 SER A O 1
ATOM 2181 N N . ARG A 1 271 ? 20.031 -28.703 -0.158 1 51.56 271 ARG A N 1
ATOM 2182 C CA . ARG A 1 271 ? 20.891 -29.156 -1.244 1 51.56 271 ARG A CA 1
ATOM 2183 C C . ARG A 1 271 ? 21.797 -28.016 -1.737 1 51.56 271 ARG A C 1
ATOM 2185 O O . ARG A 1 271 ? 21.547 -26.844 -1.448 1 51.56 271 ARG A O 1
ATOM 2192 N N . LYS A 1 272 ? 22.922 -28.406 -2.396 1 51.78 272 LYS A N 1
ATOM 2193 C CA . LYS A 1 272 ? 24.062 -27.828 -3.113 1 51.78 272 LYS A CA 1
ATOM 2194 C C . LYS A 1 272 ? 23.609 -26.75 -4.09 1 51.78 272 LYS A C 1
ATOM 2196 O O . LYS A 1 272 ? 24.359 -25.812 -4.375 1 51.78 272 LYS A O 1
ATOM 2201 N N . ASP A 1 273 ? 22.344 -26.781 -4.539 1 57.47 273 ASP A N 1
ATOM 2202 C CA . ASP A 1 273 ? 21.922 -25.891 -5.617 1 57.47 273 ASP A CA 1
ATOM 2203 C C . ASP A 1 273 ? 21.234 -24.641 -5.066 1 57.47 273 ASP A C 1
ATOM 2205 O O . ASP A 1 273 ? 20.672 -24.672 -3.971 1 57.47 273 ASP A O 1
ATOM 2209 N N . PRO A 1 274 ? 21.406 -23.562 -5.785 1 66.56 274 PRO A N 1
ATOM 2210 C CA . PRO A 1 274 ? 20.594 -22.391 -5.445 1 66.56 274 PRO A CA 1
ATOM 2211 C C . PRO A 1 274 ? 19.125 -22.719 -5.23 1 66.56 274 PRO A C 1
ATOM 2213 O O . PRO A 1 274 ? 18.594 -23.609 -5.902 1 66.56 274 PRO A O 1
ATOM 2216 N N . VAL A 1 275 ? 18.516 -22.312 -4.289 1 73.38 275 VAL A N 1
ATOM 2217 C CA . VAL A 1 275 ? 17.141 -22.547 -3.828 1 73.38 275 VAL A CA 1
ATOM 2218 C C . VAL A 1 275 ? 16.188 -22.469 -5.008 1 73.38 275 VAL A C 1
ATOM 2220 O O . VAL A 1 275 ? 15.172 -23.172 -5.035 1 73.38 275 VAL A O 1
ATOM 2223 N N . ALA A 1 276 ? 16.625 -21.859 -6.062 1 83.12 276 ALA A N 1
ATOM 2224 C CA . ALA A 1 276 ? 15.688 -21.578 -7.148 1 83.12 276 ALA A CA 1
ATOM 2225 C C . ALA A 1 276 ? 15.508 -22.797 -8.047 1 83.12 276 ALA A C 1
ATOM 2227 O O . ALA A 1 276 ? 14.422 -23.031 -8.578 1 83.12 276 ALA A O 1
ATOM 2228 N N . VAL A 1 277 ? 16.547 -23.641 -8.273 1 89.12 277 VAL A N 1
ATOM 2229 C CA . VAL A 1 277 ? 16.516 -24.719 -9.25 1 89.12 277 VAL A CA 1
ATOM 2230 C C . VAL A 1 277 ? 15.469 -25.766 -8.828 1 89.12 277 VAL A C 1
ATOM 2232 O O . VAL A 1 277 ? 14.547 -26.062 -9.578 1 89.12 277 VAL A O 1
ATOM 2235 N N . PRO A 1 278 ? 15.516 -26.188 -7.602 1 88.75 278 PRO A N 1
ATOM 2236 C CA . PRO A 1 278 ? 14.508 -27.188 -7.215 1 88.75 278 PRO A CA 1
ATOM 2237 C C . PRO A 1 278 ? 13.086 -26.625 -7.266 1 88.75 278 PRO A C 1
ATOM 2239 O O . PRO A 1 278 ? 12.148 -27.344 -7.617 1 88.75 278 PRO A O 1
ATOM 2242 N N . VAL A 1 279 ? 12.891 -25.469 -6.898 1 90.88 279 VAL A N 1
ATOM 2243 C CA . VAL A 1 279 ? 11.578 -24.828 -6.902 1 90.88 279 VAL A CA 1
ATOM 2244 C C . VAL A 1 279 ? 11.023 -24.797 -8.32 1 90.88 279 VAL A C 1
ATOM 2246 O O . VAL A 1 279 ? 9.867 -25.172 -8.547 1 90.88 279 VAL A O 1
ATOM 2249 N N . VAL A 1 280 ? 11.875 -24.406 -9.25 1 95.75 280 VAL A N 1
ATOM 2250 C CA . VAL A 1 280 ? 11.461 -24.297 -10.648 1 95.75 280 VAL A CA 1
ATOM 2251 C C . VAL A 1 280 ? 11.125 -25.688 -11.195 1 95.75 280 VAL A C 1
ATOM 2253 O O . VAL A 1 280 ? 10.094 -25.875 -11.852 1 95.75 280 VAL A O 1
ATOM 2256 N N . MET A 1 281 ? 11.969 -26.625 -10.906 1 95.25 281 MET A N 1
ATOM 2257 C CA . MET A 1 281 ? 11.758 -27.969 -11.414 1 95.25 281 MET A CA 1
ATOM 2258 C C . MET A 1 281 ? 10.461 -28.562 -10.867 1 95.25 281 MET A C 1
ATOM 2260 O O . MET A 1 281 ? 9.734 -29.25 -11.586 1 95.25 281 MET A O 1
ATOM 2264 N N . GLU A 1 282 ? 10.203 -28.25 -9.672 1 93.94 282 GLU A N 1
ATOM 2265 C CA . GLU A 1 282 ? 8.969 -28.734 -9.055 1 93.94 282 GLU A CA 1
ATOM 2266 C C . GLU A 1 282 ? 7.742 -28.078 -9.68 1 93.94 282 GLU A C 1
ATOM 2268 O O . GLU A 1 282 ? 6.754 -28.75 -9.977 1 93.94 282 GLU A O 1
ATOM 2273 N N . LEU A 1 283 ? 7.812 -26.859 -9.883 1 96.69 283 LEU A N 1
ATOM 2274 C CA . LEU A 1 283 ? 6.699 -26.125 -10.477 1 96.69 283 LEU A CA 1
ATOM 2275 C C . LEU A 1 283 ? 6.445 -26.578 -11.906 1 96.69 283 LEU A C 1
ATOM 2277 O O . LEU A 1 283 ? 5.293 -26.625 -12.352 1 96.69 283 LEU A O 1
ATOM 2281 N N . MET A 1 284 ? 7.488 -26.984 -12.594 1 97.75 284 MET A N 1
ATOM 2282 C CA . MET A 1 284 ? 7.402 -27.344 -14.008 1 97.75 284 MET A CA 1
ATOM 2283 C C . MET A 1 284 ? 7.102 -28.844 -14.164 1 97.75 284 MET A C 1
ATOM 2285 O O . MET A 1 284 ? 6.938 -29.328 -15.289 1 97.75 284 MET A O 1
ATOM 2289 N N . ASP A 1 285 ? 7.047 -29.516 -13.078 1 96.75 285 ASP A N 1
ATOM 2290 C CA . ASP A 1 285 ? 6.785 -30.938 -13.164 1 96.75 285 ASP A CA 1
ATOM 2291 C C . ASP A 1 285 ? 5.492 -31.219 -13.93 1 96.75 285 ASP A C 1
ATOM 2293 O O . ASP A 1 285 ? 4.445 -30.641 -13.625 1 96.75 285 ASP A O 1
ATOM 2297 N N . GLY A 1 286 ? 5.531 -32.062 -14.898 1 95.69 286 GLY A N 1
ATOM 2298 C CA . GLY A 1 286 ? 4.398 -32.375 -15.758 1 95.69 286 GLY A CA 1
ATOM 2299 C C . GLY A 1 286 ? 4.414 -31.594 -17.062 1 95.69 286 GLY A C 1
ATOM 2300 O O . GLY A 1 286 ? 3.654 -31.906 -17.984 1 95.69 286 GLY A O 1
ATOM 2301 N N . LEU A 1 287 ? 5.297 -30.578 -17.125 1 96.88 287 LEU A N 1
ATOM 2302 C CA . LEU A 1 287 ? 5.367 -29.734 -18.312 1 96.88 287 LEU A CA 1
ATOM 2303 C C . LEU A 1 287 ? 6.758 -29.797 -18.938 1 96.88 287 LEU A C 1
ATOM 2305 O O . LEU A 1 287 ? 6.996 -29.203 -20 1 96.88 287 LEU A O 1
ATOM 2309 N N . LEU A 1 288 ? 7.633 -30.5 -18.266 1 96.62 288 LEU A N 1
ATOM 2310 C CA . LEU A 1 288 ? 8.992 -30.656 -18.766 1 96.62 288 LEU A CA 1
ATOM 2311 C C . LEU A 1 288 ? 9.031 -31.625 -19.938 1 96.62 288 LEU A C 1
ATOM 2313 O O . LEU A 1 288 ? 8.094 -32.406 -20.141 1 96.62 288 LEU A O 1
ATOM 2317 N N . ASP A 1 289 ? 10.078 -31.531 -20.781 1 95.31 289 ASP A N 1
ATOM 2318 C CA . ASP A 1 289 ? 10.344 -32.469 -21.875 1 95.31 289 ASP A CA 1
ATOM 2319 C C . ASP A 1 289 ? 9.305 -32.312 -22.984 1 95.31 289 ASP A C 1
ATOM 2321 O O . ASP A 1 289 ? 9.008 -33.281 -23.703 1 95.31 289 ASP A O 1
ATOM 2325 N N . GLN A 1 290 ? 8.727 -31.203 -23.062 1 94.38 290 GLN A N 1
ATOM 2326 C CA . GLN A 1 290 ? 7.664 -30.984 -24.031 1 94.38 290 GLN A CA 1
ATOM 2327 C C . GLN A 1 290 ? 7.973 -29.781 -24.922 1 94.38 290 GLN A C 1
ATOM 2329 O O . GLN A 1 290 ? 7.082 -29.25 -25.594 1 94.38 290 GLN A O 1
ATOM 2334 N N . SER A 1 291 ? 9.172 -29.266 -24.812 1 94.44 291 SER A N 1
ATOM 2335 C CA . SER A 1 291 ? 9.656 -28.156 -25.625 1 94.44 291 SER A CA 1
ATOM 2336 C C . SER A 1 291 ? 8.945 -26.844 -25.266 1 94.44 291 SER A C 1
ATOM 2338 O O . SER A 1 291 ? 8.688 -26.031 -26.156 1 94.44 291 SER A O 1
ATOM 2340 N N . ARG A 1 292 ? 8.508 -26.781 -24.094 1 95.81 292 ARG A N 1
ATOM 2341 C CA . ARG A 1 292 ? 7.941 -25.516 -23.625 1 95.81 292 ARG A CA 1
ATOM 2342 C C . ARG A 1 292 ? 9.039 -24.531 -23.266 1 95.81 292 ARG A C 1
ATOM 2344 O O . ARG A 1 292 ? 10.164 -24.922 -22.938 1 95.81 292 ARG A O 1
ATOM 2351 N N . HIS A 1 293 ? 8.633 -23.297 -23.391 1 96.94 293 HIS A N 1
ATOM 2352 C CA . HIS A 1 293 ? 9.539 -22.219 -23.016 1 96.94 293 HIS A CA 1
ATOM 2353 C C . HIS A 1 293 ? 9.203 -21.672 -21.625 1 96.94 293 HIS A C 1
ATOM 2355 O O . HIS A 1 293 ? 8.055 -21.344 -21.359 1 96.94 293 HIS A O 1
ATOM 2361 N N . LEU A 1 294 ? 10.211 -21.594 -20.797 1 98.06 294 LEU A N 1
ATOM 2362 C CA . LEU A 1 294 ? 10 -21.047 -19.453 1 98.06 294 LEU A CA 1
ATOM 2363 C C . LEU A 1 294 ? 10.641 -19.672 -19.312 1 98.06 294 LEU A C 1
ATOM 2365 O O . LEU A 1 294 ? 11.797 -19.484 -19.703 1 98.06 294 LEU A O 1
ATOM 2369 N N . CYS A 1 295 ? 9.844 -18.781 -18.828 1 98.25 295 CYS A N 1
ATOM 2370 C CA . CYS A 1 295 ? 10.32 -17.438 -18.531 1 98.25 295 CYS A CA 1
ATOM 2371 C C . CYS A 1 295 ? 10.414 -17.219 -17.016 1 98.25 295 CYS A C 1
ATOM 2373 O O . CYS A 1 295 ? 9.484 -17.547 -16.281 1 98.25 295 CYS A O 1
ATOM 2375 N N . THR A 1 296 ? 11.586 -16.688 -16.516 1 96.75 296 THR A N 1
ATOM 2376 C CA . THR A 1 296 ? 11.789 -16.453 -15.094 1 96.75 296 THR A CA 1
ATOM 2377 C C . THR A 1 296 ? 12.414 -15.078 -14.852 1 96.75 296 THR A C 1
ATOM 2379 O O . THR A 1 296 ? 12.961 -14.469 -15.773 1 96.75 296 THR A O 1
ATOM 2382 N N . ASP A 1 297 ? 12.273 -14.617 -13.656 1 93.19 297 ASP A N 1
ATOM 2383 C CA . ASP A 1 297 ? 12.922 -13.352 -13.328 1 93.19 297 ASP A CA 1
ATOM 2384 C C . ASP A 1 297 ? 14.312 -13.578 -12.742 1 93.19 297 ASP A C 1
ATOM 2386 O O . ASP A 1 297 ? 14.812 -14.703 -12.742 1 93.19 297 ASP A O 1
ATOM 2390 N N . ASN A 1 298 ? 14.953 -12.523 -12.289 1 91.31 298 ASN A N 1
ATOM 2391 C CA . ASN A 1 298 ? 16.359 -12.547 -11.922 1 91.31 298 ASN A CA 1
ATOM 2392 C C . ASN A 1 298 ? 16.594 -13.305 -10.617 1 91.31 298 ASN A C 1
ATOM 2394 O O . ASN A 1 298 ? 17.719 -13.664 -10.289 1 91.31 298 ASN A O 1
ATOM 2398 N N . TRP A 1 299 ? 15.469 -13.57 -9.922 1 84.81 299 TRP A N 1
ATOM 2399 C CA . TRP A 1 299 ? 15.602 -14.359 -8.703 1 84.81 299 TRP A CA 1
ATOM 2400 C C . TRP A 1 299 ? 15.875 -15.828 -9.031 1 84.81 299 TRP A C 1
ATOM 2402 O O . TRP A 1 299 ? 16.688 -16.469 -8.359 1 84.81 299 TRP A O 1
ATOM 2412 N N . TYR A 1 300 ? 15.328 -16.234 -10.047 1 91.75 300 TYR A N 1
ATOM 2413 C CA . TYR A 1 300 ? 15.375 -17.641 -10.406 1 91.75 300 TYR A CA 1
ATOM 2414 C C . TYR A 1 300 ? 16.516 -17.922 -11.383 1 91.75 300 TYR A C 1
ATOM 2416 O O . TYR A 1 300 ? 17.219 -18.938 -11.258 1 91.75 300 TYR A O 1
ATOM 2424 N N . SER A 1 301 ? 16.672 -17.062 -12.273 1 94.44 301 SER A N 1
ATOM 2425 C CA . SER A 1 301 ? 17.484 -17.297 -13.461 1 94.44 301 SER A CA 1
ATOM 2426 C C . SER A 1 301 ? 18.953 -17.484 -13.094 1 94.44 301 SER A C 1
ATOM 2428 O O . SER A 1 301 ? 19.516 -16.688 -12.344 1 94.44 301 SER A O 1
ATOM 2430 N N . SER A 1 302 ? 19.531 -18.5 -13.602 1 94.12 302 SER A N 1
ATOM 2431 C CA . SER A 1 302 ? 20.938 -18.828 -13.438 1 94.12 302 SER A CA 1
ATOM 2432 C C . SER A 1 302 ? 21.422 -19.75 -14.539 1 94.12 302 SER A C 1
ATOM 2434 O O . SER A 1 302 ? 20.609 -20.391 -15.227 1 94.12 302 SER A O 1
ATOM 2436 N N . VAL A 1 303 ? 22.734 -19.797 -14.727 1 93.69 303 VAL A N 1
ATOM 2437 C CA . VAL A 1 303 ? 23.297 -20.656 -15.75 1 93.69 303 VAL A CA 1
ATOM 2438 C C . VAL A 1 303 ? 23.016 -22.125 -15.398 1 93.69 303 VAL A C 1
ATOM 2440 O O . VAL A 1 303 ? 22.578 -22.891 -16.25 1 93.69 303 VAL A O 1
ATOM 2443 N N . PRO A 1 304 ? 23.125 -22.469 -14.133 1 92.19 304 PRO A N 1
ATOM 2444 C CA . PRO A 1 304 ? 22.797 -23.859 -13.781 1 92.19 304 PRO A CA 1
ATOM 2445 C C . PRO A 1 304 ? 21.344 -24.203 -14.062 1 92.19 304 PRO A C 1
ATOM 2447 O O . PRO A 1 304 ? 21.047 -25.297 -14.539 1 92.19 304 PRO A O 1
ATOM 2450 N N . LEU A 1 305 ? 20.453 -23.344 -13.797 1 95 305 LEU A N 1
ATOM 2451 C CA . LEU A 1 305 ? 19.047 -23.594 -14.078 1 95 305 LEU A CA 1
ATOM 2452 C C . LEU A 1 305 ? 18.812 -23.766 -15.578 1 95 305 LEU A C 1
ATOM 2454 O O . LEU A 1 305 ? 18.094 -24.672 -16 1 95 305 LEU A O 1
ATOM 2458 N N . ALA A 1 306 ? 19.422 -22.922 -16.328 1 95.69 306 ALA A N 1
ATOM 2459 C CA . ALA A 1 306 ? 19.297 -23 -17.781 1 95.69 306 ALA A CA 1
ATOM 2460 C C . ALA A 1 306 ? 19.75 -24.344 -18.297 1 95.69 306 ALA A C 1
ATOM 2462 O O . ALA A 1 306 ? 19.078 -24.969 -19.125 1 95.69 306 ALA A O 1
ATOM 2463 N N . ASN A 1 307 ? 20.875 -24.734 -17.797 1 93.56 307 ASN A N 1
ATOM 2464 C CA . ASN A 1 307 ? 21.438 -26.016 -18.219 1 93.56 307 ASN A CA 1
ATOM 2465 C C . ASN A 1 307 ? 20.516 -27.188 -17.828 1 93.56 307 ASN A C 1
ATOM 2467 O O . ASN A 1 307 ? 20.297 -28.094 -18.609 1 93.56 307 ASN A O 1
ATOM 2471 N N . SER A 1 308 ? 20.047 -27.141 -16.656 1 94.5 308 SER A N 1
ATOM 2472 C CA . SER A 1 308 ? 19.172 -28.188 -16.156 1 94.5 308 SER A CA 1
ATOM 2473 C C . SER A 1 308 ? 17.906 -28.297 -16.984 1 94.5 308 SER A C 1
ATOM 2475 O O . SER A 1 308 ? 17.453 -29.406 -17.297 1 94.5 308 SER A O 1
ATOM 2477 N N . LEU A 1 309 ? 17.375 -27.234 -17.297 1 96.31 309 LEU A N 1
ATOM 2478 C CA . LEU A 1 309 ? 16.141 -27.203 -18.078 1 96.31 309 LEU A CA 1
ATOM 2479 C C . LEU A 1 309 ? 16.391 -27.641 -19.516 1 96.31 309 LEU A C 1
ATOM 2481 O O . LEU A 1 309 ? 15.555 -28.344 -20.109 1 96.31 309 LEU A O 1
ATOM 2485 N N . LEU A 1 310 ? 17.484 -27.25 -20.031 1 94.12 310 LEU A N 1
ATOM 2486 C CA . LEU A 1 310 ? 17.828 -27.641 -21.391 1 94.12 310 LEU A CA 1
ATOM 2487 C C . LEU A 1 310 ? 17.938 -29.156 -21.516 1 94.12 310 LEU A C 1
ATOM 2489 O O . LEU A 1 310 ? 17.547 -29.734 -22.516 1 94.12 310 LEU A O 1
ATOM 2493 N N . LYS A 1 311 ? 18.484 -29.75 -20.5 1 93.75 311 LYS A N 1
ATOM 2494 C CA . LYS A 1 311 ? 18.594 -31.203 -20.469 1 93.75 311 LYS A CA 1
ATOM 2495 C C . LYS A 1 311 ? 17.219 -31.859 -20.531 1 93.75 311 LYS A C 1
ATOM 2497 O O . LYS A 1 311 ? 17.094 -33.031 -20.922 1 93.75 311 LYS A O 1
ATOM 2502 N N . ARG A 1 312 ? 16.266 -31.125 -20.172 1 95.38 312 ARG A N 1
ATOM 2503 C CA . ARG A 1 312 ? 14.891 -31.625 -20.188 1 95.38 312 ARG A CA 1
ATOM 2504 C C . ARG A 1 312 ? 14.078 -30.984 -21.312 1 95.38 312 ARG A C 1
ATOM 2506 O O . ARG A 1 312 ? 12.875 -30.75 -21.156 1 95.38 312 ARG A O 1
ATOM 2513 N N . SER A 1 313 ? 14.734 -30.516 -22.328 1 94.44 313 SER A N 1
ATOM 2514 C CA . SER A 1 313 ? 14.133 -29.969 -23.531 1 94.44 313 SER A CA 1
ATOM 2515 C C . SER A 1 313 ? 13.227 -28.781 -23.203 1 94.44 313 SER A C 1
ATOM 2517 O O . SER A 1 313 ? 12.109 -28.688 -23.734 1 94.44 313 SER A O 1
ATOM 2519 N N . THR A 1 314 ? 13.57 -27.969 -22.312 1 96.31 314 THR A N 1
ATOM 2520 C CA . THR A 1 314 ? 12.805 -26.797 -21.875 1 96.31 314 THR A CA 1
ATOM 2521 C C . THR A 1 314 ? 13.664 -25.547 -21.938 1 96.31 314 THR A C 1
ATOM 2523 O O . THR A 1 314 ? 14.383 -25.234 -20.984 1 96.31 314 THR A O 1
ATOM 2526 N N . PRO A 1 315 ? 13.578 -24.828 -23.031 1 96.69 315 PRO A N 1
ATOM 2527 C CA . PRO A 1 315 ? 14.344 -23.594 -23.125 1 96.69 315 PRO A CA 1
ATOM 2528 C C . PRO A 1 315 ? 13.961 -22.578 -22.062 1 96.69 315 PRO A C 1
ATOM 2530 O O . PRO A 1 315 ? 12.789 -22.484 -21.672 1 96.69 315 PRO A O 1
ATOM 2533 N N . LEU A 1 316 ? 14.938 -21.828 -21.609 1 97.25 316 LEU A N 1
ATOM 2534 C CA . LEU A 1 316 ? 14.766 -20.812 -20.578 1 97.25 316 LEU A CA 1
ATOM 2535 C C . LEU A 1 316 ? 15.164 -19.438 -21.094 1 97.25 316 LEU A C 1
ATOM 2537 O O . LEU A 1 316 ? 16.156 -19.297 -21.797 1 97.25 316 LEU A O 1
ATOM 2541 N N . PHE A 1 317 ? 14.391 -18.469 -20.766 1 97.88 317 PHE A N 1
ATOM 2542 C CA . PHE A 1 317 ? 14.867 -17.094 -20.891 1 97.88 317 PHE A CA 1
ATOM 2543 C C . PHE A 1 317 ? 14.32 -16.219 -19.766 1 97.88 317 PHE A C 1
ATOM 2545 O O . PHE A 1 317 ? 13.266 -16.516 -19.203 1 97.88 317 PHE A O 1
ATOM 2552 N N . GLY A 1 318 ? 15.031 -15.203 -19.391 1 97.56 318 GLY A N 1
ATOM 2553 C CA . GLY A 1 318 ? 14.641 -14.344 -18.281 1 97.56 318 GLY A CA 1
ATOM 2554 C C . GLY A 1 318 ? 15.695 -13.297 -17.938 1 97.56 318 GLY A C 1
ATOM 2555 O O . GLY A 1 318 ? 16.703 -13.18 -18.641 1 97.56 318 GLY A O 1
ATOM 2556 N N . THR A 1 319 ? 15.414 -12.531 -17 1 96.44 319 THR A N 1
ATOM 2557 C CA . THR A 1 319 ? 16.375 -11.555 -16.5 1 96.44 319 THR A CA 1
ATOM 2558 C C . THR A 1 319 ? 17.406 -12.211 -15.586 1 96.44 319 THR A C 1
ATOM 2560 O O . THR A 1 319 ? 17.156 -13.305 -15.062 1 96.44 319 THR A O 1
ATOM 2563 N N . LEU A 1 320 ? 18.516 -11.586 -15.516 1 95.75 320 LEU A N 1
ATOM 2564 C CA . LEU A 1 320 ? 19.641 -12.148 -14.773 1 95.75 320 LEU A CA 1
ATOM 2565 C C . LEU A 1 320 ? 20.281 -11.086 -13.891 1 95.75 320 LEU A C 1
ATOM 2567 O O . LEU A 1 320 ? 20.469 -9.945 -14.32 1 95.75 320 LEU A O 1
ATOM 2571 N N . ARG A 1 321 ? 20.562 -11.477 -12.672 1 92.5 321 ARG A N 1
ATOM 2572 C CA . ARG A 1 321 ? 21.312 -10.57 -11.805 1 92.5 321 ARG A CA 1
ATOM 2573 C C . ARG A 1 321 ? 22.766 -10.453 -12.25 1 92.5 321 ARG A C 1
ATOM 2575 O O . ARG A 1 321 ? 23.391 -11.453 -12.609 1 92.5 321 ARG A O 1
ATOM 2582 N N . LYS A 1 322 ? 23.266 -9.281 -12.078 1 90.19 322 LYS A N 1
ATOM 2583 C CA . LYS A 1 322 ? 24.625 -8.984 -12.531 1 90.19 322 LYS A CA 1
ATOM 2584 C C . LYS A 1 322 ? 25.641 -9.828 -11.789 1 90.19 322 LYS A C 1
ATOM 2586 O O . LYS A 1 322 ? 26.641 -10.273 -12.375 1 90.19 322 LYS A O 1
ATOM 2591 N N . ASN A 1 323 ? 25.406 -10.125 -10.562 1 87.38 323 ASN A N 1
ATOM 2592 C CA . ASN A 1 323 ? 26.422 -10.758 -9.727 1 87.38 323 ASN A CA 1
ATOM 2593 C C . ASN A 1 323 ? 26.188 -12.266 -9.609 1 87.38 323 ASN A C 1
ATOM 2595 O O . ASN A 1 323 ? 26.781 -12.922 -8.75 1 87.38 323 ASN A O 1
ATOM 2599 N N . ARG A 1 324 ? 25.344 -12.781 -10.43 1 87.56 324 ARG A N 1
ATOM 2600 C CA . ARG A 1 324 ? 25.094 -14.227 -10.406 1 87.56 324 ARG A CA 1
ATOM 2601 C C . ARG A 1 324 ? 26.359 -14.992 -10.805 1 87.56 324 ARG A C 1
ATOM 2603 O O . ARG A 1 324 ? 27.109 -14.562 -11.68 1 87.56 324 ARG A O 1
ATOM 2610 N N . LYS A 1 325 ? 26.516 -16.062 -10.195 1 84.5 325 LYS A N 1
ATOM 2611 C CA . LYS A 1 325 ? 27.672 -16.906 -10.5 1 84.5 325 LYS A CA 1
ATOM 2612 C C . LYS A 1 325 ? 27.594 -17.469 -11.922 1 84.5 325 LYS A C 1
ATOM 2614 O O . LYS A 1 325 ? 26.516 -17.859 -12.367 1 84.5 325 LYS A O 1
ATOM 2619 N N . GLY A 1 326 ? 28.766 -17.531 -12.617 1 86.44 326 GLY A N 1
ATOM 2620 C CA . GLY A 1 326 ? 28.844 -18.203 -13.914 1 86.44 326 GLY A CA 1
ATOM 2621 C C . GLY A 1 326 ? 28.656 -17.25 -15.078 1 86.44 326 GLY A C 1
ATOM 2622 O O . GLY A 1 326 ? 28.766 -17.641 -16.234 1 86.44 326 GLY A O 1
ATOM 2623 N N . ILE A 1 327 ? 28.406 -16 -14.766 1 90.56 327 ILE A N 1
ATOM 2624 C CA . ILE A 1 327 ? 28.234 -15.008 -15.82 1 90.56 327 ILE A CA 1
ATOM 2625 C C . ILE A 1 327 ? 29.594 -14.609 -16.391 1 90.56 327 ILE A C 1
ATOM 2627 O O . ILE A 1 327 ? 30.547 -14.422 -15.633 1 90.56 327 ILE A O 1
ATOM 2631 N N . PRO A 1 328 ? 29.703 -14.523 -17.719 1 93.88 328 PRO A N 1
ATOM 2632 C CA . PRO A 1 328 ? 30.969 -14.117 -18.328 1 93.88 328 PRO A CA 1
ATOM 2633 C C . PRO A 1 328 ? 31.375 -12.688 -17.938 1 93.88 328 PRO A C 1
ATOM 2635 O O . PRO A 1 328 ? 30.578 -11.758 -18.109 1 93.88 328 PRO A O 1
ATOM 2638 N N . THR A 1 329 ? 32.562 -12.523 -17.547 1 92.5 329 THR A N 1
ATOM 2639 C CA . THR A 1 329 ? 33.062 -11.25 -17.062 1 92.5 329 THR A CA 1
ATOM 2640 C C . THR A 1 329 ? 33.062 -10.203 -18.172 1 92.5 329 THR A C 1
ATOM 2642 O O . THR A 1 329 ? 32.875 -9.016 -17.922 1 92.5 329 THR A O 1
ATOM 2645 N N . LYS A 1 330 ? 33.312 -10.664 -19.406 1 93.81 330 LYS A N 1
ATOM 2646 C CA . LYS A 1 330 ? 33.344 -9.734 -20.531 1 93.81 330 LYS A CA 1
ATOM 2647 C C . LYS A 1 330 ? 31.984 -9.031 -20.703 1 93.81 330 LYS A C 1
ATOM 2649 O O . LYS A 1 330 ? 31.938 -7.855 -21.078 1 93.81 330 LYS A O 1
ATOM 2654 N N . VAL A 1 331 ? 31 -9.773 -20.453 1 95.19 331 VAL A N 1
ATOM 2655 C CA . VAL A 1 331 ? 29.656 -9.188 -20.562 1 95.19 331 VAL A CA 1
ATOM 2656 C C . VAL A 1 331 ? 29.391 -8.305 -19.344 1 95.19 331 VAL A C 1
ATOM 2658 O O . VAL A 1 331 ? 28.906 -7.18 -19.484 1 95.19 331 VAL A O 1
ATOM 2661 N N . LYS A 1 332 ? 29.688 -8.805 -18.172 1 93.88 332 LYS A N 1
ATOM 2662 C CA . LYS A 1 332 ? 29.422 -8.141 -16.891 1 93.88 332 LYS A CA 1
ATOM 2663 C C . LYS A 1 332 ? 30.094 -6.77 -16.844 1 93.88 332 LYS A C 1
ATOM 2665 O O . LYS A 1 332 ? 29.469 -5.785 -16.438 1 93.88 332 LYS A O 1
ATOM 2670 N N . ASP A 1 333 ? 31.266 -6.684 -17.312 1 93.31 333 ASP A N 1
ATOM 2671 C CA . ASP A 1 333 ? 32.094 -5.496 -17.078 1 93.31 333 ASP A CA 1
ATOM 2672 C C . ASP A 1 333 ? 32.062 -4.566 -18.281 1 93.31 333 ASP A C 1
ATOM 2674 O O . ASP A 1 333 ? 32.625 -3.465 -18.25 1 93.31 333 ASP A O 1
ATOM 2678 N N . ARG A 1 334 ? 31.469 -5.012 -19.375 1 93.25 334 ARG A N 1
ATOM 2679 C CA . ARG A 1 334 ? 31.422 -4.199 -20.578 1 93.25 334 ARG A CA 1
ATOM 2680 C C . ARG A 1 334 ? 30.672 -2.893 -20.328 1 93.25 334 ARG A C 1
ATOM 2682 O O . ARG A 1 334 ? 29.578 -2.895 -19.766 1 93.25 334 ARG A O 1
ATOM 2689 N N . LYS A 1 335 ? 31.234 -1.779 -20.672 1 94.62 335 LYS A N 1
ATOM 2690 C CA . LYS A 1 335 ? 30.578 -0.485 -20.594 1 94.62 335 LYS A CA 1
ATOM 2691 C C . LYS A 1 335 ? 29.812 -0.168 -21.875 1 94.62 335 LYS A C 1
ATOM 2693 O O . LYS A 1 335 ? 30.406 -0.134 -22.953 1 94.62 335 LYS A O 1
ATOM 2698 N N . LEU A 1 336 ? 28.547 0.053 -21.719 1 95.31 336 LEU A N 1
ATOM 2699 C CA . LEU A 1 336 ? 27.688 0.259 -22.875 1 95.31 336 LEU A CA 1
ATOM 2700 C C . LEU A 1 336 ? 27.031 1.634 -22.828 1 95.31 336 LEU A C 1
ATOM 2702 O O . LEU A 1 336 ? 26.781 2.174 -21.75 1 95.31 336 LEU A O 1
ATOM 2706 N N . LYS A 1 337 ? 26.812 2.211 -24 1 94.31 337 LYS A N 1
ATOM 2707 C CA . LYS A 1 337 ? 25.969 3.391 -24.125 1 94.31 337 LYS A CA 1
ATOM 2708 C C . LYS A 1 337 ? 24.5 2.996 -24.266 1 94.31 337 LYS A C 1
ATOM 2710 O O . LYS A 1 337 ? 24.188 1.839 -24.547 1 94.31 337 LYS A O 1
ATOM 2715 N N . ARG A 1 338 ? 23.656 3.955 -24.031 1 93.06 338 ARG A N 1
ATOM 2716 C CA . ARG A 1 338 ? 22.219 3.68 -24.094 1 93.06 338 ARG A CA 1
ATOM 2717 C C . ARG A 1 338 ? 21.844 3.115 -25.453 1 93.06 338 ARG A C 1
ATOM 2719 O O . ARG A 1 338 ? 22.25 3.654 -26.5 1 93.06 338 ARG A O 1
ATOM 2726 N N . GLY A 1 339 ? 21.172 2.004 -25.469 1 92.75 339 GLY A N 1
ATOM 2727 C CA . GLY A 1 339 ? 20.703 1.38 -26.703 1 92.75 339 GLY A CA 1
ATOM 2728 C C . GLY A 1 339 ? 21.625 0.274 -27.188 1 92.75 339 GLY A C 1
ATOM 2729 O O . GLY A 1 339 ? 21.25 -0.512 -28.062 1 92.75 339 GLY A O 1
ATOM 2730 N N . GLN A 1 340 ? 22.812 0.168 -26.672 1 95.12 340 GLN A N 1
ATOM 2731 C CA . GLN A 1 340 ? 23.781 -0.823 -27.109 1 95.12 340 GLN A CA 1
ATOM 2732 C C . GLN A 1 340 ? 23.578 -2.152 -26.391 1 95.12 340 GLN A C 1
ATOM 2734 O O . GLN A 1 340 ? 23.031 -2.189 -25.281 1 95.12 340 GLN A O 1
ATOM 2739 N N . VAL A 1 341 ? 24 -3.215 -27.094 1 96.38 341 VAL A N 1
ATOM 2740 C CA . VAL A 1 341 ? 23.875 -4.566 -26.547 1 96.38 341 VAL A CA 1
ATOM 2741 C C . VAL A 1 341 ? 25.219 -5.297 -26.688 1 96.38 341 VAL A C 1
ATOM 2743 O O . VAL A 1 341 ? 26 -5.008 -27.594 1 96.38 341 VAL A O 1
ATOM 2746 N N . TYR A 1 342 ? 25.562 -6.066 -25.75 1 96.94 342 TYR A N 1
ATOM 2747 C CA . TYR A 1 342 ? 26.672 -7.004 -25.797 1 96.94 342 TYR A CA 1
ATOM 2748 C C . TYR A 1 342 ? 26.266 -8.359 -25.234 1 96.94 342 TYR A C 1
ATOM 2750 O O . TYR A 1 342 ? 25.516 -8.445 -24.266 1 96.94 342 TYR A O 1
ATOM 2758 N N . TYR A 1 343 ? 26.719 -9.398 -25.891 1 97.5 343 TYR A N 1
ATOM 2759 C CA . TYR A 1 343 ? 26.297 -10.727 -25.453 1 97.5 343 TYR A CA 1
ATOM 2760 C C . TYR A 1 343 ? 27.359 -11.766 -25.766 1 97.5 343 TYR A C 1
ATOM 2762 O O . TYR A 1 343 ? 28.25 -11.531 -26.578 1 97.5 343 TYR A O 1
ATOM 2770 N N . GLN A 1 344 ? 27.328 -12.797 -25.031 1 97.31 344 GLN A N 1
ATOM 2771 C CA . GLN A 1 344 ? 28.125 -14 -25.297 1 97.31 344 GLN A CA 1
ATOM 2772 C C . GLN A 1 344 ? 27.281 -15.258 -25.109 1 97.31 344 GLN A C 1
ATOM 2774 O O . GLN A 1 344 ? 26.266 -15.242 -24.406 1 97.31 344 GLN A O 1
ATOM 2779 N N . GLN A 1 345 ? 27.609 -16.281 -25.781 1 96.62 345 GLN A N 1
ATOM 2780 C CA . GLN A 1 345 ? 26.938 -17.578 -25.703 1 96.62 345 GLN A CA 1
ATOM 2781 C C . GLN A 1 345 ? 27.922 -18.703 -25.406 1 96.62 345 GLN A C 1
ATOM 2783 O O . GLN A 1 345 ? 29.031 -18.703 -25.938 1 96.62 345 GLN A O 1
ATOM 2788 N N . ASN A 1 346 ? 27.531 -19.594 -24.578 1 93.75 346 ASN A N 1
ATOM 2789 C CA . ASN A 1 346 ? 28.453 -20.672 -24.266 1 93.75 346 ASN A CA 1
ATOM 2790 C C . ASN A 1 346 ? 28.203 -21.891 -25.141 1 93.75 346 ASN A C 1
ATOM 2792 O O . ASN A 1 346 ? 27.344 -21.859 -26.016 1 93.75 346 ASN A O 1
ATOM 2796 N N . GLN A 1 347 ? 28.938 -22.938 -24.938 1 90.31 347 GLN A N 1
ATOM 2797 C CA . GLN A 1 347 ? 28.906 -24.125 -25.797 1 90.31 347 GLN A CA 1
ATOM 2798 C C . GLN A 1 347 ? 27.562 -24.828 -25.703 1 90.31 347 GLN A C 1
ATOM 2800 O O . GLN A 1 347 ? 27.156 -25.5 -26.656 1 90.31 347 GLN A O 1
ATOM 2805 N N . ASN A 1 348 ? 26.844 -24.641 -24.594 1 90.5 348 ASN A N 1
ATOM 2806 C CA . ASN A 1 348 ? 25.562 -25.297 -24.406 1 90.5 348 ASN A CA 1
ATOM 2807 C C . ASN A 1 348 ? 24.422 -24.484 -25.016 1 90.5 348 ASN A C 1
ATOM 2809 O O . ASN A 1 348 ? 23.266 -24.906 -24.984 1 90.5 348 ASN A O 1
ATOM 2813 N N . GLY A 1 349 ? 24.797 -23.344 -25.516 1 92.69 349 GLY A N 1
ATOM 2814 C CA . GLY A 1 349 ? 23.781 -22.5 -26.156 1 92.69 349 GLY A CA 1
ATOM 2815 C C . GLY A 1 349 ? 23.156 -21.5 -25.203 1 92.69 349 GLY A C 1
ATOM 2816 O O . GLY A 1 349 ? 22.125 -20.906 -25.516 1 92.69 349 GLY A O 1
ATOM 2817 N N . VAL A 1 350 ? 23.719 -21.344 -24.062 1 95.75 350 VAL A N 1
ATOM 2818 C CA . VAL A 1 350 ? 23.234 -20.375 -23.078 1 95.75 350 VAL A CA 1
ATOM 2819 C C . VAL A 1 350 ? 23.75 -18.984 -23.422 1 95.75 350 VAL A C 1
ATOM 2821 O O . VAL A 1 350 ? 24.969 -18.766 -23.453 1 95.75 350 VAL A O 1
ATOM 2824 N N . LEU A 1 351 ? 22.875 -18.125 -23.719 1 96.94 351 LEU A N 1
ATOM 2825 C CA . LEU A 1 351 ? 23.172 -16.734 -24.031 1 96.94 351 LEU A CA 1
ATOM 2826 C C . LEU A 1 351 ? 23.078 -15.852 -22.797 1 96.94 351 LEU A C 1
ATOM 2828 O O . LEU A 1 351 ? 22.125 -15.945 -22.031 1 96.94 351 LEU A O 1
ATOM 2832 N N . VAL A 1 352 ? 24.094 -15.078 -22.516 1 97.44 352 VAL A N 1
ATOM 2833 C CA . VAL A 1 352 ? 24.047 -13.992 -21.547 1 97.44 352 VAL A CA 1
ATOM 2834 C C . VAL A 1 352 ? 24.203 -12.656 -22.25 1 97.44 352 VAL A C 1
ATOM 2836 O O . VAL A 1 352 ? 25.156 -12.438 -23 1 97.44 352 VAL A O 1
ATOM 2839 N N . LEU A 1 353 ? 23.219 -11.812 -22.109 1 97.69 353 LEU A N 1
ATOM 2840 C CA . LEU A 1 353 ? 23.141 -10.57 -22.859 1 97.69 353 LEU A CA 1
ATOM 2841 C C . LEU A 1 353 ? 23 -9.375 -21.922 1 97.69 353 LEU A C 1
ATOM 2843 O O . LEU A 1 353 ? 22.25 -9.43 -20.938 1 97.69 353 LEU A O 1
ATOM 2847 N N . LYS A 1 354 ? 23.766 -8.336 -22.141 1 97.25 354 LYS A N 1
ATOM 2848 C CA . LYS A 1 354 ? 23.688 -7.047 -21.469 1 97.25 354 LYS A CA 1
ATOM 2849 C C . LYS A 1 354 ? 23.141 -5.969 -22.391 1 97.25 354 LYS A C 1
ATOM 2851 O O . LYS A 1 354 ? 23.609 -5.812 -23.516 1 97.25 354 LYS A O 1
ATOM 2856 N N . TRP A 1 355 ? 22.094 -5.293 -22 1 97.12 355 TRP A N 1
ATOM 2857 C CA . TRP A 1 355 ? 21.469 -4.203 -22.75 1 97.12 355 TRP A CA 1
ATOM 2858 C C . TRP A 1 355 ? 21.391 -2.939 -21.906 1 97.12 355 TRP A C 1
ATOM 2860 O O . TRP A 1 355 ? 20.969 -2.988 -20.75 1 97.12 355 TRP A O 1
ATOM 2870 N N . LYS A 1 356 ? 21.828 -1.812 -22.453 1 95.94 356 LYS A N 1
ATOM 2871 C CA . LYS A 1 356 ? 21.781 -0.55 -21.719 1 95.94 356 LYS A CA 1
ATOM 2872 C C . LYS A 1 356 ? 20.578 0.285 -22.141 1 95.94 356 LYS A C 1
ATOM 2874 O O . LYS A 1 356 ? 20.5 0.739 -23.281 1 95.94 356 LYS A O 1
ATOM 2879 N N . ASP A 1 357 ? 19.688 0.426 -21.297 1 91.75 357 ASP A N 1
ATOM 2880 C CA . ASP A 1 357 ? 18.609 1.408 -21.438 1 91.75 357 ASP A CA 1
ATOM 2881 C C . ASP A 1 357 ? 18.828 2.59 -20.484 1 91.75 357 ASP A C 1
ATOM 2883 O O . ASP A 1 357 ? 19.844 3.297 -20.594 1 91.75 357 ASP A O 1
ATOM 2887 N N . LYS A 1 358 ? 17.984 2.824 -19.484 1 85.06 358 LYS A N 1
ATOM 2888 C CA . LYS A 1 358 ? 18.297 3.762 -18.406 1 85.06 358 LYS A CA 1
ATOM 2889 C C . LYS A 1 358 ? 19.281 3.156 -17.422 1 85.06 358 LYS A C 1
ATOM 2891 O O . LYS A 1 358 ? 20.125 3.861 -16.875 1 85.06 358 LYS A O 1
ATOM 2896 N N . ARG A 1 359 ? 19.203 1.897 -17.312 1 91.38 359 ARG A N 1
ATOM 2897 C CA . ARG A 1 359 ? 20.109 1.088 -16.516 1 91.38 359 ARG A CA 1
ATOM 2898 C C . ARG A 1 359 ? 20.562 -0.153 -17.281 1 91.38 359 ARG A C 1
ATOM 2900 O O . ARG A 1 359 ? 20.031 -0.446 -18.359 1 91.38 359 ARG A O 1
ATOM 2907 N N . ASP A 1 360 ? 21.531 -0.809 -16.703 1 94.12 360 ASP A N 1
ATOM 2908 C CA . ASP A 1 360 ? 21.984 -2.07 -17.281 1 94.12 360 ASP A CA 1
ATOM 2909 C C . ASP A 1 360 ? 20.984 -3.188 -17.031 1 94.12 360 ASP A C 1
ATOM 2911 O O . ASP A 1 360 ? 20.531 -3.365 -15.891 1 94.12 360 ASP A O 1
ATOM 2915 N N . LEU A 1 361 ? 20.625 -3.799 -18.094 1 96.44 361 LEU A N 1
ATOM 2916 C CA . LEU A 1 361 ? 19.75 -4.965 -17.969 1 96.44 361 LEU A CA 1
ATOM 2917 C C . LEU A 1 361 ? 20.469 -6.227 -18.453 1 96.44 361 LEU A C 1
ATOM 2919 O O . LEU A 1 361 ? 21.031 -6.246 -19.547 1 96.44 361 LEU A O 1
ATOM 2923 N N . PHE A 1 362 ? 20.484 -7.277 -17.641 1 97.19 362 PHE A N 1
ATOM 2924 C CA . PHE A 1 362 ? 21.094 -8.555 -18 1 97.19 362 PHE A CA 1
ATOM 2925 C C . PHE A 1 362 ? 20.031 -9.602 -18.297 1 97.19 362 PHE A C 1
ATOM 2927 O O . PHE A 1 362 ? 19.047 -9.727 -17.547 1 97.19 362 PHE A O 1
ATOM 2934 N N . MET A 1 363 ? 20.188 -10.312 -19.391 1 97.88 363 MET A N 1
ATOM 2935 C CA . MET A 1 363 ? 19.281 -11.375 -19.797 1 97.88 363 MET A CA 1
ATOM 2936 C C . MET A 1 363 ? 20.016 -12.695 -19.953 1 97.88 363 MET A C 1
ATOM 2938 O O . MET A 1 363 ? 21.219 -12.711 -20.266 1 97.88 363 MET A O 1
ATOM 2942 N N . ILE A 1 364 ? 19.328 -13.758 -19.734 1 97.62 364 ILE A N 1
ATOM 2943 C CA . ILE A 1 364 ? 19.797 -15.109 -20.047 1 97.62 364 ILE A CA 1
ATOM 2944 C C . ILE A 1 364 ? 18.781 -15.82 -20.938 1 97.62 364 ILE A C 1
ATOM 2946 O O . ILE A 1 364 ? 17.578 -15.664 -20.766 1 97.62 364 ILE A O 1
ATOM 2950 N N . SER A 1 365 ? 19.266 -16.562 -21.891 1 97.69 365 SER A N 1
ATOM 2951 C CA . SER A 1 365 ? 18.359 -17.297 -22.781 1 97.69 365 SER A CA 1
ATOM 2952 C C . SER A 1 365 ? 19.047 -18.516 -23.391 1 97.69 365 SER A C 1
ATOM 2954 O O . SER A 1 365 ? 20.266 -18.484 -23.641 1 97.69 365 SER A O 1
ATOM 2956 N N . THR A 1 366 ? 18.266 -19.516 -23.594 1 96.75 366 THR A N 1
ATOM 2957 C CA . THR A 1 366 ? 18.766 -20.688 -24.312 1 96.75 366 THR A CA 1
ATOM 2958 C C . THR A 1 366 ? 18.109 -20.797 -25.672 1 96.75 366 THR A C 1
ATOM 2960 O O . THR A 1 366 ? 18.234 -21.812 -26.359 1 96.75 366 THR A O 1
ATOM 2963 N N . ARG A 1 367 ? 17.406 -19.781 -26.078 1 95.06 367 ARG A N 1
ATOM 2964 C CA . ARG A 1 367 ? 16.703 -19.906 -27.344 1 95.06 367 ARG A CA 1
ATOM 2965 C C . ARG A 1 367 ? 16.844 -18.625 -28.172 1 95.06 367 ARG A C 1
ATOM 2967 O O . ARG A 1 367 ? 16.234 -18.516 -29.25 1 95.06 367 ARG A O 1
ATOM 2974 N N . HIS A 1 368 ? 17.484 -17.656 -27.641 1 96.06 368 HIS A N 1
ATOM 2975 C CA . HIS A 1 368 ? 17.641 -16.391 -28.344 1 96.06 368 HIS A CA 1
ATOM 2976 C C . HIS A 1 368 ? 19.078 -16.172 -28.781 1 96.06 368 HIS A C 1
ATOM 2978 O O . HIS A 1 368 ? 19.984 -16.875 -28.312 1 96.06 368 HIS A O 1
ATOM 2984 N N . ASP A 1 369 ? 19.156 -15.234 -29.672 1 93.75 369 ASP A N 1
ATOM 2985 C CA . ASP A 1 369 ? 20.453 -14.664 -30 1 93.75 369 ASP A CA 1
ATOM 2986 C C . ASP A 1 369 ? 20.516 -13.18 -29.641 1 93.75 369 ASP A C 1
ATOM 2988 O O . ASP A 1 369 ? 19.719 -12.703 -28.828 1 93.75 369 ASP A O 1
ATOM 2992 N N . GLY A 1 370 ? 21.469 -12.461 -30.094 1 92.44 370 GLY A N 1
ATOM 2993 C CA . GLY A 1 370 ? 21.641 -11.055 -29.766 1 92.44 370 GLY A CA 1
ATOM 2994 C C . GLY A 1 370 ? 20.859 -10.133 -30.688 1 92.44 370 GLY A C 1
ATOM 2995 O O . GLY A 1 370 ? 21.141 -8.93 -30.75 1 92.44 370 GLY A O 1
ATOM 2996 N N . SER A 1 371 ? 19.828 -10.664 -31.328 1 93.75 371 SER A N 1
ATOM 2997 C CA . SER A 1 371 ? 19.078 -9.891 -32.312 1 93.75 371 SER A CA 1
ATOM 2998 C C . SER A 1 371 ? 18.281 -8.781 -31.656 1 93.75 371 SER A C 1
ATOM 3000 O O . SER A 1 371 ? 17.812 -8.93 -30.531 1 93.75 371 SER A O 1
ATOM 3002 N N . MET A 1 372 ? 18.078 -7.715 -32.406 1 95 372 MET A N 1
ATOM 3003 C CA . MET A 1 372 ? 17.344 -6.535 -31.953 1 95 372 MET A CA 1
ATOM 3004 C C . MET A 1 372 ? 16.016 -6.402 -32.688 1 95 372 MET A C 1
ATOM 3006 O O . MET A 1 372 ? 15.914 -6.781 -33.844 1 95 372 MET A O 1
ATOM 3010 N N . THR A 1 373 ? 15.07 -5.883 -32.031 1 94.06 373 THR A N 1
ATOM 3011 C CA . THR A 1 373 ? 13.781 -5.598 -32.656 1 94.06 373 THR A CA 1
ATOM 3012 C C . THR A 1 373 ? 13.797 -4.223 -33.344 1 94.06 373 THR A C 1
ATOM 3014 O O . THR A 1 373 ? 14.688 -3.414 -33.062 1 94.06 373 THR A O 1
ATOM 3017 N N . PRO A 1 374 ? 12.781 -3.92 -34.188 1 92 374 PRO A N 1
ATOM 3018 C CA . PRO A 1 374 ? 12.695 -2.609 -34.844 1 92 374 PRO A CA 1
ATOM 3019 C C . PRO A 1 374 ? 12.516 -1.468 -33.844 1 92 374 PRO A C 1
ATOM 3021 O O . PRO A 1 374 ? 12.867 -0.323 -34.125 1 92 374 PRO A O 1
ATOM 3024 N N . ASN A 1 375 ? 12.062 -1.755 -32.688 1 90.12 375 ASN A N 1
ATOM 3025 C CA . ASN A 1 375 ? 11.828 -0.736 -31.688 1 90.12 375 ASN A CA 1
ATOM 3026 C C . ASN A 1 375 ? 13.086 -0.435 -30.891 1 90.12 375 ASN A C 1
ATOM 3028 O O . ASN A 1 375 ? 13.062 0.36 -29.953 1 90.12 375 ASN A O 1
ATOM 3032 N N . GLY A 1 376 ? 14.18 -1.132 -31.25 1 90.81 376 GLY A N 1
ATOM 3033 C CA . GLY A 1 376 ? 15.461 -0.82 -30.625 1 90.81 376 GLY A CA 1
ATOM 3034 C C . GLY A 1 376 ? 15.719 -1.617 -29.375 1 90.81 376 GLY A C 1
ATOM 3035 O O . GLY A 1 376 ? 16.609 -1.274 -28.578 1 90.81 376 GLY A O 1
ATOM 3036 N N . LYS A 1 377 ? 14.914 -2.592 -29.094 1 94.44 377 LYS A N 1
ATOM 3037 C CA . LYS A 1 377 ? 15.109 -3.477 -27.953 1 94.44 377 LYS A CA 1
ATOM 3038 C C . LYS A 1 377 ? 15.539 -4.871 -28.391 1 94.44 377 LYS A C 1
ATOM 3040 O O . LYS A 1 377 ? 15.156 -5.324 -29.484 1 94.44 377 LYS A O 1
ATOM 3045 N N . PRO A 1 378 ? 16.391 -5.512 -27.594 1 96.38 378 PRO A N 1
ATOM 3046 C CA . PRO A 1 378 ? 16.688 -6.91 -27.938 1 96.38 378 PRO A CA 1
ATOM 3047 C C . PRO A 1 378 ? 15.438 -7.781 -27.984 1 96.38 378 PRO A C 1
ATOM 3049 O O . PRO A 1 378 ? 14.508 -7.598 -27.188 1 96.38 378 PRO A O 1
ATOM 3052 N N . GLN A 1 379 ? 15.406 -8.727 -28.875 1 96.69 379 GLN A N 1
ATOM 3053 C CA . GLN A 1 379 ? 14.266 -9.625 -29.031 1 96.69 379 GLN A CA 1
ATOM 3054 C C . GLN A 1 379 ? 13.961 -10.359 -27.734 1 96.69 379 GLN A C 1
ATOM 3056 O O . GLN A 1 379 ? 12.797 -10.586 -27.391 1 96.69 379 GLN A O 1
ATOM 3061 N N . VAL A 1 380 ? 14.992 -10.773 -27.016 1 96.88 380 VAL A N 1
ATOM 3062 C CA . VAL A 1 380 ? 14.82 -11.508 -25.766 1 96.88 380 VAL A CA 1
ATOM 3063 C C . VAL A 1 380 ? 14.055 -10.648 -24.766 1 96.88 380 VAL A C 1
ATOM 3065 O O . VAL A 1 380 ? 13.234 -11.156 -24 1 96.88 380 VAL A O 1
ATOM 3068 N N . VAL A 1 381 ? 14.266 -9.352 -24.719 1 96.69 381 VAL A N 1
ATOM 3069 C CA . VAL A 1 381 ? 13.594 -8.438 -23.812 1 96.69 381 VAL A CA 1
ATOM 3070 C C . VAL A 1 381 ? 12.117 -8.32 -24.188 1 96.69 381 VAL A C 1
ATOM 3072 O O . VAL A 1 381 ? 11.242 -8.336 -23.328 1 96.69 381 VAL A O 1
ATOM 3075 N N . GLU A 1 382 ? 11.867 -8.211 -25.438 1 95.94 382 GLU A N 1
ATOM 3076 C CA . GLU A 1 382 ? 10.484 -8.117 -25.906 1 95.94 382 GLU A CA 1
ATOM 3077 C C . GLU A 1 382 ? 9.695 -9.375 -25.562 1 95.94 382 GLU A C 1
ATOM 3079 O O . GLU A 1 382 ? 8.562 -9.289 -25.094 1 95.94 382 GLU A O 1
ATOM 3084 N N . ASP A 1 383 ? 10.312 -10.516 -25.828 1 95.94 383 ASP A N 1
ATOM 3085 C CA . ASP A 1 383 ? 9.656 -11.781 -25.516 1 95.94 383 ASP A CA 1
ATOM 3086 C C . ASP A 1 383 ? 9.422 -11.922 -24.016 1 95.94 383 ASP A C 1
ATOM 3088 O O . ASP A 1 383 ? 8.367 -12.383 -23.594 1 95.94 383 ASP A O 1
ATOM 3092 N N . TYR A 1 384 ? 10.398 -11.5 -23.312 1 96.69 384 TYR A N 1
ATOM 3093 C CA . TYR A 1 384 ? 10.305 -11.547 -21.859 1 96.69 384 TYR A CA 1
ATOM 3094 C C . TYR A 1 384 ? 9.109 -10.742 -21.359 1 96.69 384 TYR A C 1
ATOM 3096 O O . TYR A 1 384 ? 8.305 -11.234 -20.562 1 96.69 384 TYR A O 1
ATOM 3104 N N . ASN A 1 385 ? 8.977 -9.516 -21.797 1 94.25 385 ASN A N 1
ATOM 3105 C CA . ASN A 1 385 ? 7.891 -8.633 -21.391 1 94.25 385 ASN A CA 1
ATOM 3106 C C . ASN A 1 385 ? 6.527 -9.227 -21.734 1 94.25 385 ASN A C 1
ATOM 3108 O O . ASN A 1 385 ? 5.582 -9.125 -20.953 1 94.25 385 ASN A O 1
ATOM 3112 N N . LYS A 1 386 ? 6.473 -9.805 -22.812 1 94.56 386 LYS A N 1
ATOM 3113 C CA . LYS A 1 386 ? 5.223 -10.414 -23.25 1 94.56 386 LYS A CA 1
ATOM 3114 C C . LYS A 1 386 ? 4.816 -11.57 -22.344 1 94.56 386 LYS A C 1
ATOM 3116 O O . LYS A 1 386 ? 3.672 -11.633 -21.891 1 94.56 386 LYS A O 1
ATOM 3121 N N . VAL A 1 387 ? 5.727 -12.422 -22.031 1 96.5 387 VAL A N 1
ATOM 3122 C CA . VAL A 1 387 ? 5.414 -13.648 -21.312 1 96.5 387 VAL A CA 1
ATOM 3123 C C . VAL A 1 387 ? 5.223 -13.344 -19.828 1 96.5 387 VAL A C 1
ATOM 3125 O O . VAL A 1 387 ? 4.324 -13.883 -19.188 1 96.5 387 VAL A O 1
ATOM 3128 N N . MET A 1 388 ? 5.996 -12.414 -19.312 1 94.88 388 MET A N 1
ATOM 3129 C CA . MET A 1 388 ? 5.871 -12.062 -17.906 1 94.88 388 MET A CA 1
ATOM 3130 C C . MET A 1 388 ? 4.551 -11.344 -17.641 1 94.88 388 MET A C 1
ATOM 3132 O O . MET A 1 388 ? 4.098 -11.273 -16.5 1 94.88 388 MET A O 1
ATOM 3136 N N . GLY A 1 389 ? 3.932 -10.844 -18.609 1 92.88 389 GLY A N 1
ATOM 3137 C CA . GLY A 1 389 ? 2.609 -10.25 -18.5 1 92.88 389 GLY A CA 1
ATOM 3138 C C . GLY A 1 389 ? 1.563 -11.203 -17.969 1 92.88 389 GLY A C 1
ATOM 3139 O O . GLY A 1 389 ? 0.558 -10.773 -17.391 1 92.88 389 GLY A O 1
ATOM 3140 N N . PHE A 1 390 ? 1.875 -12.547 -18.078 1 94.81 390 PHE A N 1
ATOM 3141 C CA . PHE A 1 390 ? 0.927 -13.539 -17.594 1 94.81 390 PHE A CA 1
ATOM 3142 C C . PHE A 1 390 ? 0.755 -13.43 -16.078 1 94.81 390 PHE A C 1
ATOM 3144 O O . PHE A 1 390 ? -0.367 -13.484 -15.57 1 94.81 390 PHE A O 1
ATOM 3151 N N . VAL A 1 391 ? 1.819 -13.25 -15.398 1 92.62 391 VAL A N 1
ATOM 3152 C CA . VAL A 1 391 ? 1.77 -13.148 -13.945 1 92.62 391 VAL A CA 1
ATOM 3153 C C . VAL A 1 391 ? 1.081 -11.844 -13.539 1 92.62 391 VAL A C 1
ATOM 3155 O O . VAL A 1 391 ? 0.322 -11.812 -12.57 1 92.62 391 VAL A O 1
ATOM 3158 N N . ASP A 1 392 ? 1.344 -10.836 -14.234 1 88.31 392 ASP A N 1
ATOM 3159 C CA . ASP A 1 392 ? 0.697 -9.555 -13.977 1 88.31 392 ASP A CA 1
ATOM 3160 C C . ASP A 1 392 ? -0.821 -9.672 -14.094 1 88.31 392 ASP A C 1
ATOM 3162 O O . ASP A 1 392 ? -1.557 -9.117 -13.266 1 88.31 392 ASP A O 1
ATOM 3166 N N . GLN A 1 393 ? -1.148 -10.328 -15.055 1 91.88 393 GLN A N 1
ATOM 3167 C CA . GLN A 1 393 ? -2.578 -10.539 -15.25 1 91.88 393 GLN A CA 1
ATOM 3168 C C . GLN A 1 393 ? -3.172 -11.352 -14.102 1 91.88 393 GLN A C 1
ATOM 3170 O O . GLN A 1 393 ? -4.258 -11.047 -13.609 1 91.88 393 GLN A O 1
ATOM 3175 N N . SER A 1 394 ? -2.496 -12.336 -13.742 1 92.75 394 SER A N 1
ATOM 3176 C CA . SER A 1 394 ? -2.932 -13.148 -12.617 1 92.75 394 SER A CA 1
ATOM 3177 C C . SER A 1 394 ? -3.066 -12.312 -11.344 1 92.75 394 SER A C 1
ATOM 3179 O O . SER A 1 394 ? -4.074 -12.406 -10.641 1 92.75 394 SER A O 1
ATOM 3181 N N . GLU A 1 395 ? -2.148 -11.547 -11.078 1 88 395 GLU A N 1
ATOM 3182 C CA . GLU A 1 395 ? -2.143 -10.703 -9.891 1 88 395 GLU A CA 1
ATOM 3183 C C . GLU A 1 395 ? -3.252 -9.656 -9.953 1 88 395 GLU A C 1
ATOM 3185 O O . GLU A 1 395 ? -3.881 -9.344 -8.938 1 88 395 GLU A O 1
ATOM 3190 N N . GLN A 1 396 ? -3.418 -9.102 -11.086 1 86.25 396 GLN A N 1
ATOM 3191 C CA . GLN A 1 396 ? -4.484 -8.125 -11.266 1 86.25 396 GLN A CA 1
ATOM 3192 C C . GLN A 1 396 ? -5.848 -8.719 -10.922 1 86.25 396 GLN A C 1
ATOM 3194 O O . GLN A 1 396 ? -6.652 -8.086 -10.234 1 86.25 396 GLN A O 1
ATOM 3199 N N . MET A 1 397 ? -6.027 -9.867 -11.391 1 86.06 397 MET A N 1
ATOM 3200 C CA . MET A 1 397 ? -7.312 -10.516 -11.148 1 86.06 397 MET A CA 1
ATOM 3201 C C . MET A 1 397 ? -7.52 -10.773 -9.664 1 86.06 397 MET A C 1
ATOM 3203 O O . MET A 1 397 ? -8.633 -10.648 -9.156 1 86.06 397 MET A O 1
ATOM 3207 N N . SER A 1 398 ? -6.488 -11.07 -9 1 84.25 398 SER A N 1
ATOM 3208 C CA . SER A 1 398 ? -6.574 -11.367 -7.57 1 84.25 398 SER A CA 1
ATOM 3209 C C . SER A 1 398 ? -6.848 -10.102 -6.762 1 84.25 398 SER A C 1
ATOM 3211 O O . SER A 1 398 ? -7.367 -10.18 -5.645 1 84.25 398 SER A O 1
ATOM 3213 N N . ALA A 1 399 ? -6.574 -9.047 -7.27 1 79 399 ALA A N 1
ATOM 3214 C CA . ALA A 1 399 ? -6.66 -7.777 -6.547 1 79 399 ALA A CA 1
ATOM 3215 C C . ALA A 1 399 ? -8.102 -7.27 -6.504 1 79 399 ALA A C 1
ATOM 3217 O O . ALA A 1 399 ? -8.43 -6.395 -5.699 1 79 399 ALA A O 1
ATOM 3218 N N . TYR A 1 400 ? -8.945 -7.805 -7.254 1 76.81 400 TYR A N 1
ATOM 3219 C CA . TYR A 1 400 ? -10.297 -7.258 -7.367 1 76.81 400 TYR A CA 1
ATOM 3220 C C . TYR A 1 400 ? -11.164 -7.691 -6.191 1 76.81 400 TYR A C 1
ATOM 3222 O O . TYR A 1 400 ? -12.125 -7.012 -5.836 1 76.81 400 TYR A O 1
ATOM 3230 N N . THR A 1 401 ? -10.977 -8.789 -5.598 1 74.12 401 THR A N 1
ATOM 3231 C CA . THR A 1 401 ? -11.781 -9.266 -4.48 1 74.12 401 THR A CA 1
ATOM 3232 C C . THR A 1 401 ? -10.891 -9.766 -3.346 1 74.12 401 THR A C 1
ATOM 3234 O O . THR A 1 401 ? -10.961 -10.938 -2.965 1 74.12 401 THR A O 1
ATOM 3237 N N . PRO A 1 402 ? -10.234 -8.789 -2.816 1 69.69 402 PRO A N 1
ATOM 3238 C CA . PRO A 1 402 ? -9.32 -9.234 -1.758 1 69.69 402 PRO A CA 1
ATOM 3239 C C . PRO A 1 402 ? -10.047 -9.523 -0.445 1 69.69 402 PRO A C 1
ATOM 3241 O O . PRO A 1 402 ? -11.023 -8.852 -0.112 1 69.69 402 PRO A O 1
ATOM 3244 N N . PHE A 1 403 ? -9.766 -10.688 0.081 1 75.69 403 PHE A N 1
ATOM 3245 C CA . PHE A 1 403 ? -10.195 -10.906 1.457 1 75.69 403 PHE A CA 1
ATOM 3246 C C . PHE A 1 403 ? -9.047 -10.672 2.428 1 75.69 403 PHE A C 1
ATOM 3248 O O . PHE A 1 403 ? -8.367 -11.617 2.828 1 75.69 403 PHE A O 1
ATOM 3255 N N . VAL A 1 404 ? -8.719 -9.445 2.607 1 67.88 404 VAL A N 1
ATOM 3256 C CA . VAL A 1 404 ? -7.641 -9.039 3.498 1 67.88 404 VAL A CA 1
ATOM 3257 C C . VAL A 1 404 ? -8.219 -8.359 4.734 1 67.88 404 VAL A C 1
ATOM 3259 O O . VAL A 1 404 ? -8.555 -7.172 4.695 1 67.88 404 VAL A O 1
ATOM 3262 N N . ARG A 1 405 ? -8.391 -9.164 5.723 1 72.38 405 ARG A N 1
ATOM 3263 C CA . ARG A 1 405 ? -8.961 -8.633 6.957 1 72.38 405 ARG A CA 1
ATOM 3264 C C . ARG A 1 405 ? -8.234 -9.188 8.18 1 72.38 405 ARG A C 1
ATOM 3266 O O . ARG A 1 405 ? -7.617 -10.258 8.102 1 72.38 405 ARG A O 1
ATOM 3273 N N . ARG A 1 406 ? -8.305 -8.383 9.125 1 67.06 406 ARG A N 1
ATOM 3274 C CA . ARG A 1 406 ? -7.754 -8.852 10.398 1 67.06 406 ARG A CA 1
ATOM 3275 C C . ARG A 1 406 ? -8.633 -9.938 11.008 1 67.06 406 ARG A C 1
ATOM 3277 O O . ARG A 1 406 ? -9.836 -9.742 11.188 1 67.06 406 ARG A O 1
ATOM 3284 N N . THR A 1 407 ? -8.094 -11.062 10.969 1 68.31 407 THR A N 1
ATOM 3285 C CA . THR A 1 407 ? -8.812 -12.172 11.594 1 68.31 407 THR A CA 1
ATOM 3286 C C . THR A 1 407 ? -7.906 -12.914 12.57 1 68.31 407 THR A C 1
ATOM 3288 O O . THR A 1 407 ? -6.703 -12.664 12.633 1 68.31 407 THR A O 1
ATOM 3291 N N . THR A 1 408 ? -8.461 -13.617 13.547 1 59.06 408 THR A N 1
ATOM 3292 C CA . THR A 1 408 ? -7.695 -14.461 14.453 1 59.06 408 THR A CA 1
ATOM 3293 C C . THR A 1 408 ? -7.148 -15.68 13.711 1 59.06 408 THR A C 1
ATOM 3295 O O . THR A 1 408 ? -6.367 -16.453 14.273 1 59.06 408 THR A O 1
ATOM 3298 N N . LYS A 1 409 ? -7.555 -15.797 12.477 1 68.38 409 LYS A N 1
ATOM 3299 C CA . LYS A 1 409 ? -7.137 -16.984 11.734 1 68.38 409 LYS A CA 1
ATOM 3300 C C . LYS A 1 409 ? -6.168 -16.609 10.617 1 68.38 409 LYS A C 1
ATOM 3302 O O . LYS A 1 409 ? -6.324 -15.578 9.969 1 68.38 409 LYS A O 1
ATOM 3307 N N . MET B 1 1 ? -57.375 -17.312 -25.609 1 23.69 1 MET B N 1
ATOM 3308 C CA . MET B 1 1 ? -56.719 -16.078 -25.156 1 23.69 1 MET B CA 1
ATOM 3309 C C . MET B 1 1 ? -55.219 -16.297 -24.953 1 23.69 1 MET B C 1
ATOM 3311 O O . MET B 1 1 ? -54.812 -17.109 -24.125 1 23.69 1 MET B O 1
ATOM 3315 N N . GLU B 1 2 ? -54.312 -16.109 -25.953 1 23.05 2 GLU B N 1
ATOM 3316 C CA . GLU B 1 2 ? -53 -16.594 -26.312 1 23.05 2 GLU B CA 1
ATOM 3317 C C . GLU B 1 2 ? -51.906 -15.891 -25.5 1 23.05 2 GLU B C 1
ATOM 3319 O O . GLU B 1 2 ? -51.875 -14.664 -25.406 1 23.05 2 GLU B O 1
ATOM 3324 N N . GLN B 1 3 ? -51.312 -16.5 -24.438 1 25.58 3 GLN B N 1
ATOM 3325 C CA . GLN B 1 3 ? -50.438 -15.945 -23.406 1 25.58 3 GLN B CA 1
ATOM 3326 C C . GLN B 1 3 ? -49.156 -15.359 -24.016 1 25.58 3 GLN B C 1
ATOM 3328 O O . GLN B 1 3 ? -48.469 -16.031 -24.797 1 25.58 3 GLN B O 1
ATOM 3333 N N . PRO B 1 4 ? -48.969 -13.984 -24.156 1 25.16 4 PRO B N 1
ATOM 3334 C CA . PRO B 1 4 ? -47.875 -13.352 -24.906 1 25.16 4 PRO B CA 1
ATOM 3335 C C . PRO B 1 4 ? -46.5 -13.82 -24.438 1 25.16 4 PRO B C 1
ATOM 3337 O O . PRO B 1 4 ? -46.344 -14.219 -23.281 1 25.16 4 PRO B O 1
ATOM 3340 N N . ALA B 1 5 ? -45.531 -14.141 -25.391 1 25.73 5 ALA B N 1
ATOM 3341 C CA . ALA B 1 5 ? -44.219 -14.805 -25.469 1 25.73 5 ALA B CA 1
ATOM 3342 C C . ALA B 1 5 ? -43.156 -14.031 -24.688 1 25.73 5 ALA B C 1
ATOM 3344 O O . ALA B 1 5 ? -43.062 -12.812 -24.812 1 25.73 5 ALA B O 1
ATOM 3345 N N . VAL B 1 6 ? -42.594 -14.469 -23.516 1 26.77 6 VAL B N 1
ATOM 3346 C CA . VAL B 1 6 ? -41.594 -14.172 -22.484 1 26.77 6 VAL B CA 1
ATOM 3347 C C . VAL B 1 6 ? -40.281 -13.805 -23.141 1 26.77 6 VAL B C 1
ATOM 3349 O O . VAL B 1 6 ? -39.25 -13.719 -22.469 1 26.77 6 VAL B O 1
ATOM 3352 N N . ASP B 1 7 ? -40.062 -13.711 -24.547 1 22.95 7 ASP B N 1
ATOM 3353 C CA . ASP B 1 7 ? -38.844 -13.719 -25.328 1 22.95 7 ASP B CA 1
ATOM 3354 C C . ASP B 1 7 ? -38.062 -12.422 -25.141 1 22.95 7 ASP B C 1
ATOM 3356 O O . ASP B 1 7 ? -36.844 -12.406 -25.234 1 22.95 7 ASP B O 1
ATOM 3360 N N . ASP B 1 8 ? -38.688 -11.211 -25.203 1 23.22 8 ASP B N 1
ATOM 3361 C CA . ASP B 1 8 ? -38.062 -9.961 -25.641 1 23.22 8 ASP B CA 1
ATOM 3362 C C . ASP B 1 8 ? -37.125 -9.398 -24.562 1 23.22 8 ASP B C 1
ATOM 3364 O O . ASP B 1 8 ? -36.469 -8.391 -24.781 1 23.22 8 ASP B O 1
ATOM 3368 N N . LEU B 1 9 ? -37.438 -9.664 -23.297 1 23.47 9 LEU B N 1
ATOM 3369 C CA . LEU B 1 9 ? -36.781 -8.875 -22.266 1 23.47 9 LEU B CA 1
ATOM 3370 C C . LEU B 1 9 ? -35.281 -9.211 -22.188 1 23.47 9 LEU B C 1
ATOM 3372 O O . LEU B 1 9 ? -34.562 -8.672 -21.328 1 23.47 9 LEU B O 1
ATOM 3376 N N . GLU B 1 10 ? -34.844 -10.414 -22.703 1 24.52 10 GLU B N 1
ATOM 3377 C CA . GLU B 1 10 ? -33.469 -10.914 -22.547 1 24.52 10 GLU B CA 1
ATOM 3378 C C . GLU B 1 10 ? -32.469 -10.062 -23.328 1 24.52 10 GLU B C 1
ATOM 3380 O O . GLU B 1 10 ? -31.266 -10.148 -23.109 1 24.52 10 GLU B O 1
ATOM 3385 N N . THR B 1 11 ? -32.938 -9.383 -24.453 1 25.56 11 THR B N 1
ATOM 3386 C CA . THR B 1 11 ? -32.031 -8.82 -25.453 1 25.56 11 THR B CA 1
ATOM 3387 C C . THR B 1 11 ? -31.297 -7.605 -24.891 1 25.56 11 THR B C 1
ATOM 3389 O O . THR B 1 11 ? -30.156 -7.324 -25.266 1 25.56 11 THR B O 1
ATOM 3392 N N . GLY B 1 12 ? -32.094 -6.703 -24.281 1 22.86 12 GLY B N 1
ATOM 3393 C CA . GLY B 1 12 ? -31.625 -5.324 -24.203 1 22.86 12 GLY B CA 1
ATOM 3394 C C . GLY B 1 12 ? -30.469 -5.141 -23.25 1 22.86 12 GLY B C 1
ATOM 3395 O O . GLY B 1 12 ? -30.031 -4.012 -23.016 1 22.86 12 GLY B O 1
ATOM 3396 N N . PHE B 1 13 ? -30.328 -6.039 -22.297 1 21.7 13 PHE B N 1
ATOM 3397 C CA . PHE B 1 13 ? -29.406 -5.699 -21.234 1 21.7 13 PHE B CA 1
ATOM 3398 C C . PHE B 1 13 ? -27.984 -5.578 -21.781 1 21.7 13 PHE B C 1
ATOM 3400 O O . PHE B 1 13 ? -27.062 -5.242 -21.031 1 21.7 13 PHE B O 1
ATOM 3407 N N . ASP B 1 14 ? -27.688 -6.238 -22.969 1 23.69 14 ASP B N 1
ATOM 3408 C CA . ASP B 1 14 ? -26.328 -6.344 -23.484 1 23.69 14 ASP B CA 1
ATOM 3409 C C . ASP B 1 14 ? -25.766 -4.969 -23.859 1 23.69 14 ASP B C 1
ATOM 3411 O O . ASP B 1 14 ? -24.562 -4.762 -23.875 1 23.69 14 ASP B O 1
ATOM 3415 N N . ARG B 1 15 ? -26.578 -4.227 -24.594 1 23.52 15 ARG B N 1
ATOM 3416 C CA . ARG B 1 15 ? -26.047 -3.143 -25.406 1 23.52 15 ARG B CA 1
ATOM 3417 C C . ARG B 1 15 ? -25.453 -2.039 -24.531 1 23.52 15 ARG B C 1
ATOM 3419 O O . ARG B 1 15 ? -24.75 -1.162 -25.016 1 23.52 15 ARG B O 1
ATOM 3426 N N . LEU B 1 16 ? -26.219 -1.637 -23.562 1 22.27 16 LEU B N 1
ATOM 3427 C CA . LEU B 1 16 ? -25.938 -0.316 -23.016 1 22.27 16 LEU B CA 1
ATOM 3428 C C . LEU B 1 16 ? -24.562 -0.289 -22.344 1 22.27 16 LEU B C 1
ATOM 3430 O O . LEU B 1 16 ? -24.281 0.599 -21.531 1 22.27 16 LEU B O 1
ATOM 3434 N N . LEU B 1 17 ? -23.797 -1.408 -22.406 1 23.56 17 LEU B N 1
ATOM 3435 C CA . LEU B 1 17 ? -22.453 -1.177 -21.922 1 23.56 17 LEU B CA 1
ATOM 3436 C C . LEU B 1 17 ? -21.766 -0.055 -22.703 1 23.56 17 LEU B C 1
ATOM 3438 O O . LEU B 1 17 ? -21.422 -0.231 -23.875 1 23.56 17 LEU B O 1
ATOM 3442 N N . VAL B 1 18 ? -22.391 1.101 -22.641 1 23.39 18 VAL B N 1
ATOM 3443 C CA . VAL B 1 18 ? -21.859 2.283 -23.312 1 23.39 18 VAL B CA 1
ATOM 3444 C C . VAL B 1 18 ? -20.344 2.211 -23.344 1 23.39 18 VAL B C 1
ATOM 3446 O O . VAL B 1 18 ? -19.703 1.83 -22.359 1 23.39 18 VAL B O 1
ATOM 3449 N N . GLU B 1 19 ? -19.781 2.209 -24.562 1 24.34 19 GLU B N 1
ATOM 3450 C CA . GLU B 1 19 ? -18.422 2.348 -25.047 1 24.34 19 GLU B CA 1
ATOM 3451 C C . GLU B 1 19 ? -17.719 3.533 -24.391 1 24.34 19 GLU B C 1
ATOM 3453 O O . GLU B 1 19 ? -17.781 4.656 -24.891 1 24.34 19 GLU B O 1
ATOM 3458 N N . SER B 1 20 ? -18.172 3.984 -23.297 1 22.73 20 SER B N 1
ATOM 3459 C CA . SER B 1 20 ? -17.438 5.195 -22.922 1 22.73 20 SER B CA 1
ATOM 3460 C C . SER B 1 20 ? -15.977 5.109 -23.328 1 22.73 20 SER B C 1
ATOM 3462 O O . SER B 1 20 ? -15.43 4.016 -23.484 1 22.73 20 SER B O 1
ATOM 3464 N N . ASP B 1 21 ? -15.312 6.309 -23.734 1 22.28 21 ASP B N 1
ATOM 3465 C CA . ASP B 1 21 ? -14.078 6.734 -24.406 1 22.28 21 ASP B CA 1
ATOM 3466 C C . ASP B 1 21 ? -12.883 5.918 -23.922 1 22.28 21 ASP B C 1
ATOM 3468 O O . ASP B 1 21 ? -12.977 5.195 -22.922 1 22.28 21 ASP B O 1
ATOM 3472 N N . ASP B 1 22 ? -11.609 6.668 -24.047 1 21.7 22 ASP B N 1
ATOM 3473 C CA . ASP B 1 22 ? -10.203 6.324 -24.25 1 21.7 22 ASP B CA 1
ATOM 3474 C C . ASP B 1 22 ? -9.633 5.578 -23.047 1 21.7 22 ASP B C 1
ATOM 3476 O O . ASP B 1 22 ? -9.703 6.066 -21.922 1 21.7 22 ASP B O 1
ATOM 3480 N N . ASP B 1 23 ? -9.742 4.398 -22.984 1 22.89 23 ASP B N 1
ATOM 3481 C CA . ASP B 1 23 ? -9.023 3.406 -22.188 1 22.89 23 ASP B CA 1
ATOM 3482 C C . ASP B 1 23 ? -7.57 3.828 -21.969 1 22.89 23 ASP B C 1
ATOM 3484 O O . ASP B 1 23 ? -6.734 3.678 -22.875 1 22.89 23 ASP B O 1
ATOM 3488 N N . ILE B 1 24 ? -7.375 5.039 -21.453 1 23.23 24 ILE B N 1
ATOM 3489 C CA . ILE B 1 24 ? -5.988 5.234 -21.047 1 23.23 24 ILE B CA 1
ATOM 3490 C C . ILE B 1 24 ? -5.488 3.986 -20.328 1 23.23 24 ILE B C 1
ATOM 3492 O O . ILE B 1 24 ? -6.051 3.59 -19.297 1 23.23 24 ILE B O 1
ATOM 3496 N N . GLU B 1 25 ? -5.164 2.959 -21.062 1 23.53 25 GLU B N 1
ATOM 3497 C CA . GLU B 1 25 ? -4.371 1.799 -20.656 1 23.53 25 GLU B CA 1
ATOM 3498 C C . GLU B 1 25 ? -3.393 2.152 -19.547 1 23.53 25 GLU B C 1
ATOM 3500 O O . GLU B 1 25 ? -2.309 2.68 -19.812 1 23.53 25 GLU B O 1
ATOM 3505 N N . GLU B 1 26 ? -3.895 2.977 -18.656 1 23.77 26 GLU B N 1
ATOM 3506 C CA . GLU B 1 26 ? -2.961 3.078 -17.531 1 23.77 26 GLU B CA 1
ATOM 3507 C C . GLU B 1 26 ? -2.562 1.696 -17.016 1 23.77 26 GLU B C 1
ATOM 3509 O O . GLU B 1 26 ? -3.408 0.939 -16.531 1 23.77 26 GLU B O 1
ATOM 3514 N N . THR B 1 27 ? -1.709 0.976 -17.703 1 24.52 27 THR B N 1
ATOM 3515 C CA . THR B 1 27 ? -0.888 -0.113 -17.188 1 24.52 27 THR B CA 1
ATOM 3516 C C . THR B 1 27 ? -0.593 0.092 -15.711 1 24.52 27 THR B C 1
ATOM 3518 O O . THR B 1 27 ? 0.115 1.03 -15.336 1 24.52 27 THR B O 1
ATOM 3521 N N . LEU B 1 28 ? -1.543 0.121 -14.922 1 23.95 28 LEU B N 1
ATOM 3522 C CA . LEU B 1 28 ? -1.204 -0.171 -13.531 1 23.95 28 LEU B CA 1
ATOM 3523 C C . LEU B 1 28 ? -0.1 -1.22 -13.453 1 23.95 28 LEU B C 1
ATOM 3525 O O . LEU B 1 28 ? -0.364 -2.416 -13.586 1 23.95 28 LEU B O 1
ATOM 3529 N N . ARG B 1 29 ? 0.96 -0.955 -14.094 1 26.64 29 ARG B N 1
ATOM 3530 C CA . ARG B 1 29 ? 2.271 -1.59 -14.031 1 26.64 29 ARG B CA 1
ATOM 3531 C C . ARG B 1 29 ? 2.627 -1.96 -12.594 1 26.64 29 ARG B C 1
ATOM 3533 O O . ARG B 1 29 ? 2.645 -1.098 -11.711 1 26.64 29 ARG B O 1
ATOM 3540 N N . ASN B 1 30 ? 2.117 -3.057 -12.18 1 24.58 30 ASN B N 1
ATOM 3541 C CA . ASN B 1 30 ? 2.785 -3.723 -11.062 1 24.58 30 ASN B CA 1
ATOM 3542 C C . ASN B 1 30 ? 4.254 -3.318 -10.969 1 24.58 30 ASN B C 1
ATOM 3544 O O . ASN B 1 30 ? 4.973 -3.336 -11.969 1 24.58 30 ASN B O 1
ATOM 3548 N N . ASP B 1 31 ? 4.52 -2.438 -10.055 1 27.34 31 ASP B N 1
ATOM 3549 C CA . ASP B 1 31 ? 5.828 -1.892 -9.703 1 27.34 31 ASP B CA 1
ATOM 3550 C C . ASP B 1 31 ? 6.906 -2.973 -9.758 1 27.34 31 ASP B C 1
ATOM 3552 O O . ASP B 1 31 ? 7.961 -2.834 -9.133 1 27.34 31 ASP B O 1
ATOM 3556 N N . SER B 1 32 ? 6.641 -4.215 -10.164 1 25.59 32 SER B N 1
ATOM 3557 C CA . SER B 1 32 ? 7.926 -4.891 -10.305 1 25.59 32 SER B CA 1
ATOM 3558 C C . SER B 1 32 ? 8.828 -4.16 -11.297 1 25.59 32 SER B C 1
ATOM 3560 O O . SER B 1 32 ? 8.344 -3.4 -12.141 1 25.59 32 SER B O 1
ATOM 3562 N N . PHE B 1 33 ? 10.219 -4.352 -11.211 1 26.42 33 PHE B N 1
ATOM 3563 C CA . PHE B 1 33 ? 11.367 -3.967 -12.023 1 26.42 33 PHE B CA 1
ATOM 3564 C C . PHE B 1 33 ? 11.117 -4.285 -13.492 1 26.42 33 PHE B C 1
ATOM 3566 O O . PHE B 1 33 ? 12.039 -4.242 -14.312 1 26.42 33 PHE B O 1
ATOM 3573 N N . ARG B 1 34 ? 10.148 -5.035 -13.992 1 27.14 34 ARG B N 1
ATOM 3574 C CA . ARG B 1 34 ? 10.5 -5.305 -15.375 1 27.14 34 ARG B CA 1
ATOM 3575 C C . ARG B 1 34 ? 10.555 -4.016 -16.188 1 27.14 34 ARG B C 1
ATOM 3577 O O . ARG B 1 34 ? 11.57 -3.715 -16.828 1 27.14 34 ARG B O 1
ATOM 3584 N N . ASN B 1 35 ? 9.953 -3.951 -17.547 1 22.94 35 ASN B N 1
ATOM 3585 C CA . ASN B 1 35 ? 10.242 -2.904 -18.516 1 22.94 35 ASN B CA 1
ATOM 3586 C C . ASN B 1 35 ? 9.836 -1.528 -18 1 22.94 35 ASN B C 1
ATOM 3588 O O . ASN B 1 35 ? 8.742 -1.367 -17.453 1 22.94 35 ASN B O 1
ATOM 3592 N N . ASN B 1 36 ? 10.836 -0.6 -17.859 1 25.59 36 ASN B N 1
ATOM 3593 C CA . ASN B 1 36 ? 11.242 0.8 -17.922 1 25.59 36 ASN B CA 1
ATOM 3594 C C . ASN B 1 36 ? 10.445 1.564 -18.969 1 25.59 36 ASN B C 1
ATOM 3596 O O . ASN B 1 36 ? 10.906 1.734 -20.094 1 25.59 36 ASN B O 1
ATOM 3600 N N . ALA B 1 37 ? 9.359 1.211 -19.5 1 24.44 37 ALA B N 1
ATOM 3601 C CA . ALA B 1 37 ? 9.023 2.4 -20.281 1 24.44 37 ALA B CA 1
ATOM 3602 C C . ALA B 1 37 ? 9.234 3.67 -19.453 1 24.44 37 ALA B C 1
ATOM 3604 O O . ALA B 1 37 ? 8.719 3.791 -18.344 1 24.44 37 ALA B O 1
ATOM 3605 N N . MET B 1 38 ? 10.312 4.395 -19.797 1 24.5 38 MET B N 1
ATOM 3606 C CA . MET B 1 38 ? 10.867 5.715 -19.516 1 24.5 38 MET B CA 1
ATOM 3607 C C . MET B 1 38 ? 9.773 6.777 -19.5 1 24.5 38 MET B C 1
ATOM 3609 O O . MET B 1 38 ? 9.461 7.359 -20.547 1 24.5 38 MET B O 1
ATOM 3613 N N . VAL B 1 39 ? 8.469 6.516 -19.375 1 24.55 39 VAL B N 1
ATOM 3614 C CA . VAL B 1 39 ? 8.062 7.91 -19.219 1 24.55 39 VAL B CA 1
ATOM 3615 C C . VAL B 1 39 ? 9.016 8.617 -18.25 1 24.55 39 VAL B C 1
ATOM 3617 O O . VAL B 1 39 ? 9.227 8.156 -17.141 1 24.55 39 VAL B O 1
ATOM 3620 N N . LEU B 1 40 ? 9.977 9.289 -18.906 1 23.22 40 LEU B N 1
ATOM 3621 C CA . LEU B 1 40 ? 10.875 10.242 -18.266 1 23.22 40 LEU B CA 1
ATOM 3622 C C . LEU B 1 40 ? 10.148 11.047 -17.203 1 23.22 40 LEU B C 1
ATOM 3624 O O . LEU B 1 40 ? 9.273 11.859 -17.516 1 23.22 40 LEU B O 1
ATOM 3628 N N . PRO B 1 41 ? 9.594 10.398 -16.219 1 24.7 41 PRO B N 1
ATOM 3629 C CA . PRO B 1 41 ? 9.32 11.5 -15.281 1 24.7 41 PRO B CA 1
ATOM 3630 C C . PRO B 1 41 ? 10.414 12.562 -15.297 1 24.7 41 PRO B C 1
ATOM 3632 O O . PRO B 1 41 ? 11.578 12.258 -15.578 1 24.7 41 PRO B O 1
ATOM 3635 N N . THR B 1 42 ? 10.133 13.766 -15.703 1 24.45 42 THR B N 1
ATOM 3636 C CA . THR B 1 42 ? 11.016 14.836 -15.258 1 24.45 42 THR B CA 1
ATOM 3637 C C . THR B 1 42 ? 11.625 14.508 -13.898 1 24.45 42 THR B C 1
ATOM 3639 O O . THR B 1 42 ? 11.055 13.727 -13.133 1 24.45 42 THR B O 1
ATOM 3642 N N . ASP B 1 43 ? 12.875 14.898 -13.641 1 26.31 43 ASP B N 1
ATOM 3643 C CA . ASP B 1 43 ? 13.891 14.992 -12.602 1 26.31 43 ASP B CA 1
ATOM 3644 C C . ASP B 1 43 ? 13.25 15.203 -11.227 1 26.31 43 ASP B C 1
ATOM 3646 O O . ASP B 1 43 ? 13.938 15.531 -10.258 1 26.31 43 ASP B O 1
ATOM 3650 N N . ASN B 1 44 ? 11.961 15.484 -11.141 1 26.42 44 ASN B N 1
ATOM 3651 C CA . ASN B 1 44 ? 11.852 15.977 -9.773 1 26.42 44 ASN B CA 1
ATOM 3652 C C . ASN B 1 44 ? 12.008 14.852 -8.758 1 26.42 44 ASN B C 1
ATOM 3654 O O . ASN B 1 44 ? 11.023 14.203 -8.391 1 26.42 44 ASN B O 1
ATOM 3658 N N . VAL B 1 45 ? 12.906 13.859 -8.977 1 30.67 45 VAL B N 1
ATOM 3659 C CA . VAL B 1 45 ? 13.383 13.086 -7.832 1 30.67 45 VAL B CA 1
ATOM 3660 C C . VAL B 1 45 ? 13.461 13.984 -6.598 1 30.67 45 VAL B C 1
ATOM 3662 O O . VAL B 1 45 ? 14.211 14.969 -6.586 1 30.67 45 VAL B O 1
ATOM 3665 N N . SER B 1 46 ? 12.5 14.102 -5.859 1 29.75 46 SER B N 1
ATOM 3666 C CA . SER B 1 46 ? 12.586 14.961 -4.688 1 29.75 46 SER B CA 1
ATOM 3667 C C . SER B 1 46 ? 13.945 14.82 -3.998 1 29.75 46 SER B C 1
ATOM 3669 O O . SER B 1 46 ? 14.516 15.805 -3.531 1 29.75 46 SER B O 1
ATOM 3671 N N . ASP B 1 47 ? 14.438 13.562 -3.459 1 30.95 47 ASP B N 1
ATOM 3672 C CA . ASP B 1 47 ? 15.102 14.109 -2.281 1 30.95 47 ASP B CA 1
ATOM 3673 C C . ASP B 1 47 ? 16.234 15.055 -2.68 1 30.95 47 ASP B C 1
ATOM 3675 O O . ASP B 1 47 ? 16.641 15.914 -1.894 1 30.95 47 ASP B O 1
ATOM 3679 N N . THR B 1 48 ? 17.219 14.5 -3.561 1 31.62 48 THR B N 1
ATOM 3680 C CA . THR B 1 48 ? 18.641 14.797 -3.414 1 31.62 48 THR B CA 1
ATOM 3681 C C . THR B 1 48 ? 18.938 16.234 -3.838 1 31.62 48 THR B C 1
ATOM 3683 O O . THR B 1 48 ? 19.047 16.516 -5.031 1 31.62 48 THR B O 1
ATOM 3686 N N . GLU B 1 49 ? 18.203 17.109 -3.459 1 31.34 49 GLU B N 1
ATOM 3687 C CA . GLU B 1 49 ? 18.797 18.438 -3.523 1 31.34 49 GLU B CA 1
ATOM 3688 C C . GLU B 1 49 ? 20.266 18.406 -3.09 1 31.34 49 GLU B C 1
ATOM 3690 O O . GLU B 1 49 ? 20.562 18.344 -1.896 1 31.34 49 GLU B O 1
ATOM 3695 N N . SER B 1 50 ? 21.094 17.469 -3.648 1 31.31 50 SER B N 1
ATOM 3696 C CA . SER B 1 50 ? 22.5 17.859 -3.508 1 31.31 50 SER B CA 1
ATOM 3697 C C . SER B 1 50 ? 22.703 19.297 -3.922 1 31.31 50 SER B C 1
ATOM 3699 O O . SER B 1 50 ? 22.734 19.625 -5.113 1 31.31 50 SER B O 1
ATOM 3701 N N . GLU B 1 51 ? 21.938 20.266 -3.463 1 30.72 51 GLU B N 1
ATOM 3702 C CA . GLU B 1 51 ? 22.484 21.594 -3.709 1 30.72 51 GLU B CA 1
ATOM 3703 C C . GLU B 1 51 ? 23.969 21.656 -3.381 1 30.72 51 GLU B C 1
ATOM 3705 O O . GLU B 1 51 ? 24.359 21.609 -2.211 1 30.72 51 GLU B O 1
ATOM 3710 N N . THR B 1 52 ? 24.781 20.953 -4.113 1 31.45 52 THR B N 1
ATOM 3711 C CA . THR B 1 52 ? 26.172 21.391 -4.07 1 31.45 52 THR B CA 1
ATOM 3712 C C . THR B 1 52 ? 26.281 22.891 -4.328 1 31.45 52 THR B C 1
ATOM 3714 O O . THR B 1 52 ? 26.359 23.328 -5.48 1 31.45 52 THR B O 1
ATOM 3717 N N . LEU B 1 53 ? 25.312 23.781 -3.973 1 30.33 53 LEU B N 1
ATOM 3718 C CA . LEU B 1 53 ? 25.766 25.156 -4.168 1 30.33 53 LEU B CA 1
ATOM 3719 C C . LEU B 1 53 ? 27.125 25.375 -3.527 1 30.33 53 LEU B C 1
ATOM 3721 O O . LEU B 1 53 ? 27.406 24.844 -2.449 1 30.33 53 LEU B O 1
ATOM 3725 N N . SER B 1 54 ? 28.109 25.594 -4.352 1 31.44 54 SER B N 1
ATOM 3726 C CA . SER B 1 54 ? 29.375 26.234 -3.998 1 31.44 54 SER B CA 1
ATOM 3727 C C . SER B 1 54 ? 29.172 27.391 -3.031 1 31.44 54 SER B C 1
ATOM 3729 O O . SER B 1 54 ? 28.859 28.5 -3.453 1 31.44 54 SER B O 1
ATOM 3731 N N . ILE B 1 55 ? 28.234 27.375 -2.107 1 32.84 55 ILE B N 1
ATOM 3732 C CA . ILE B 1 55 ? 28.25 28.516 -1.208 1 32.84 55 ILE B CA 1
ATOM 3733 C C . ILE B 1 55 ? 29.672 28.781 -0.723 1 32.84 55 ILE B C 1
ATOM 3735 O O . ILE B 1 55 ? 30.422 27.828 -0.436 1 32.84 55 ILE B O 1
ATOM 3739 N N . SER B 1 56 ? 30.078 29.938 -1.06 1 32.12 56 SER B N 1
ATOM 3740 C CA . SER B 1 56 ? 31.203 30.547 -0.362 1 32.12 56 SER B CA 1
ATOM 3741 C C . SER B 1 56 ? 31.219 30.141 1.109 1 32.12 56 SER B C 1
ATOM 3743 O O . SER B 1 56 ? 30.188 30.188 1.782 1 32.12 56 SER B O 1
ATOM 3745 N N . ASN B 1 57 ? 31.922 29.188 1.477 1 35.28 57 ASN B N 1
ATOM 3746 C CA . ASN B 1 57 ? 32.375 28.766 2.799 1 35.28 57 ASN B CA 1
ATOM 3747 C C . ASN B 1 57 ? 32.5 29.938 3.758 1 35.28 57 ASN B C 1
ATOM 3749 O O . ASN B 1 57 ? 33.594 30.375 4.07 1 35.28 57 ASN B O 1
ATOM 3753 N N . SER B 1 58 ? 31.844 31.031 3.48 1 35.09 58 SER B N 1
ATOM 3754 C CA . SER B 1 58 ? 32.094 31.781 4.699 1 35.09 58 SER B CA 1
ATOM 3755 C C . SER B 1 58 ? 31.609 31.031 5.934 1 35.09 58 SER B C 1
ATOM 3757 O O . SER B 1 58 ? 30.422 31.094 6.281 1 35.09 58 SER B O 1
ATOM 3759 N N . GLU B 1 59 ? 31.797 29.719 6.039 1 42.03 59 GLU B N 1
ATOM 3760 C CA . GLU B 1 59 ? 31.641 28.891 7.238 1 42.03 59 GLU B CA 1
ATOM 3761 C C . GLU B 1 59 ? 31.984 29.688 8.492 1 42.03 59 GLU B C 1
ATOM 3763 O O . GLU B 1 59 ? 33.156 30.016 8.75 1 42.03 59 GLU B O 1
ATOM 3768 N N . SER B 1 60 ? 31.375 30.703 8.719 1 45.19 60 SER B N 1
ATOM 3769 C CA . SER B 1 60 ? 31.688 31.078 10.102 1 45.19 60 SER B CA 1
ATOM 3770 C C . SER B 1 60 ? 31.797 29.844 10.984 1 45.19 60 SER B C 1
ATOM 3772 O O . SER B 1 60 ? 30.859 29.031 11.055 1 45.19 60 SER B O 1
ATOM 3774 N N . GLU B 1 61 ? 32.844 29.125 11.039 1 59.06 61 GLU B N 1
ATOM 3775 C CA . GLU B 1 61 ? 33.281 27.938 11.773 1 59.06 61 GLU B CA 1
ATOM 3776 C C . GLU B 1 61 ? 32.719 27.938 13.195 1 59.06 61 GLU B C 1
ATOM 3778 O O . GLU B 1 61 ? 33.156 28.719 14.039 1 59.06 61 GLU B O 1
ATOM 3783 N N . ASP B 1 62 ? 31.391 27.531 13.367 1 71.69 62 ASP B N 1
ATOM 3784 C CA . ASP B 1 62 ? 30.922 27.328 14.727 1 71.69 62 ASP B CA 1
ATOM 3785 C C . ASP B 1 62 ? 31.953 26.594 15.57 1 71.69 62 ASP B C 1
ATOM 3787 O O . ASP B 1 62 ? 32.656 25.734 15.062 1 71.69 62 ASP B O 1
ATOM 3791 N N . GLU B 1 63 ? 32.219 27.281 16.641 1 86.38 63 GLU B N 1
ATOM 3792 C CA . GLU B 1 63 ? 33.031 26.578 17.625 1 86.38 63 GLU B CA 1
ATOM 3793 C C . GLU B 1 63 ? 32.219 25.547 18.375 1 86.38 63 GLU B C 1
ATOM 3795 O O . GLU B 1 63 ? 31.156 25.859 18.938 1 86.38 63 GLU B O 1
ATOM 3800 N N . TRP B 1 64 ? 32.531 24.328 18.219 1 93.31 64 TRP B N 1
ATOM 3801 C CA . TRP B 1 64 ? 31.797 23.203 18.844 1 93.31 64 TRP B CA 1
ATOM 3802 C C . TRP B 1 64 ? 32.562 22.688 20.062 1 93.31 64 TRP B C 1
ATOM 3804 O O . TRP B 1 64 ? 33.781 22.516 20.016 1 93.31 64 TRP B O 1
ATOM 3814 N N . ILE B 1 65 ? 31.828 22.547 21.156 1 91.56 65 ILE B N 1
ATOM 3815 C CA . ILE B 1 65 ? 32.438 22.047 22.375 1 91.56 65 ILE B CA 1
ATOM 3816 C C . ILE B 1 65 ? 31.797 20.734 22.781 1 91.56 65 ILE B C 1
ATOM 3818 O O . ILE B 1 65 ? 30.641 20.469 22.438 1 91.56 65 ILE B O 1
ATOM 3822 N N . SER B 1 66 ? 32.438 19.906 23.578 1 89.69 66 SER B N 1
ATOM 3823 C CA . SER B 1 66 ? 31.969 18.562 23.922 1 89.69 66 SER B CA 1
ATOM 3824 C C . SER B 1 66 ? 31.188 18.578 25.234 1 89.69 66 SER B C 1
ATOM 3826 O O . SER B 1 66 ? 30.562 17.578 25.594 1 89.69 66 SER B O 1
ATOM 3828 N N . ASP B 1 67 ? 31.203 19.672 25.906 1 88.19 67 ASP B N 1
ATOM 3829 C CA . ASP B 1 67 ? 30.375 19.828 27.094 1 88.19 67 ASP B CA 1
ATOM 3830 C C . ASP B 1 67 ? 29.078 20.562 26.781 1 88.19 67 ASP B C 1
ATOM 3832 O O . ASP B 1 67 ? 29.109 21.734 26.406 1 88.19 67 ASP B O 1
ATOM 3836 N N . ALA B 1 68 ? 28.031 19.859 26.812 1 91.25 68 ALA B N 1
ATOM 3837 C CA . ALA B 1 68 ? 26.75 20.438 26.422 1 91.25 68 ALA B CA 1
ATOM 3838 C C . ALA B 1 68 ? 25.906 20.766 27.656 1 91.25 68 ALA B C 1
ATOM 3840 O O . ALA B 1 68 ? 25.922 20.031 28.641 1 91.25 68 ALA B O 1
ATOM 3841 N N . GLU B 1 69 ? 25.25 21.859 27.609 1 90.81 69 GLU B N 1
ATOM 3842 C CA . GLU B 1 69 ? 24.344 22.312 28.672 1 90.81 69 GLU B CA 1
ATOM 3843 C C . GLU B 1 69 ? 22.922 22.453 28.156 1 90.81 69 GLU B C 1
ATOM 3845 O O . GLU B 1 69 ? 22.719 22.688 26.953 1 90.81 69 GLU B O 1
ATOM 3850 N N . VAL B 1 70 ? 22.016 22.281 29.078 1 91.06 70 VAL B N 1
ATOM 3851 C CA . VAL B 1 70 ? 20.609 22.484 28.75 1 91.06 70 VAL B CA 1
ATOM 3852 C C . VAL B 1 70 ? 20.312 23.984 28.75 1 91.06 70 VAL B C 1
ATOM 3854 O O . VAL B 1 70 ? 20.672 24.703 29.672 1 91.06 70 VAL B O 1
ATOM 3857 N N . HIS B 1 71 ? 19.734 24.391 27.656 1 82.56 71 HIS B N 1
ATOM 3858 C CA . HIS B 1 71 ? 19.328 25.797 27.547 1 82.56 71 HIS B CA 1
ATOM 3859 C C . HIS B 1 71 ? 17.797 25.906 27.5 1 82.56 71 HIS B C 1
ATOM 3861 O O . HIS B 1 71 ? 17.188 25.734 26.438 1 82.56 71 HIS B O 1
ATOM 3867 N N . ASP B 1 72 ? 17.094 25.875 28.578 1 75 72 ASP B N 1
ATOM 3868 C CA . ASP B 1 72 ? 15.641 26.031 28.594 1 75 72 ASP B CA 1
ATOM 3869 C C . ASP B 1 72 ? 15.25 27.312 29.328 1 75 72 ASP B C 1
ATOM 3871 O O . ASP B 1 72 ? 14.727 27.266 30.438 1 75 72 ASP B O 1
ATOM 3875 N N . GLU B 1 73 ? 15.562 28.438 28.703 1 76.25 73 GLU B N 1
ATOM 3876 C CA . GLU B 1 73 ? 15.43 29.703 29.391 1 76.25 73 GLU B CA 1
ATOM 3877 C C . GLU B 1 73 ? 14.039 30.312 29.172 1 76.25 73 GLU B C 1
ATOM 3879 O O . GLU B 1 73 ? 13.609 31.188 29.938 1 76.25 73 GLU B O 1
ATOM 3884 N N . PHE B 1 74 ? 13.25 29.734 28.328 1 80.69 74 PHE B N 1
ATOM 3885 C CA . PHE B 1 74 ? 12 30.391 27.969 1 80.69 74 PHE B CA 1
ATOM 3886 C C . PHE B 1 74 ? 10.836 29.797 28.766 1 80.69 74 PHE B C 1
ATOM 3888 O O . PHE B 1 74 ? 10.766 28.594 28.984 1 80.69 74 PHE B O 1
ATOM 3895 N N . VAL B 1 75 ? 10.055 30.688 29.297 1 85.81 75 VAL B N 1
ATOM 3896 C CA . VAL B 1 75 ? 8.898 30.281 30.094 1 85.81 75 VAL B CA 1
ATOM 3897 C C . VAL B 1 75 ? 7.648 30.25 29.203 1 85.81 75 VAL B C 1
ATOM 3899 O O . VAL B 1 75 ? 7.367 31.219 28.484 1 85.81 75 VAL B O 1
ATOM 3902 N N . PHE B 1 76 ? 7.031 29.141 29.234 1 91.62 76 PHE B N 1
ATOM 3903 C CA . PHE B 1 76 ? 5.797 28.969 28.484 1 91.62 76 PHE B CA 1
ATOM 3904 C C . PHE B 1 76 ? 4.586 29.359 29.328 1 91.62 76 PHE B C 1
ATOM 3906 O O . PHE B 1 76 ? 4.328 28.75 30.359 1 91.62 76 PHE B O 1
ATOM 3913 N N . SER B 1 77 ? 3.848 30.453 28.922 1 89.06 77 SER B N 1
ATOM 3914 C CA . SER B 1 77 ? 2.734 30.969 29.719 1 89.06 77 SER B CA 1
ATOM 3915 C C . SER B 1 77 ? 1.479 31.141 28.859 1 89.06 77 SER B C 1
ATOM 3917 O O . SER B 1 77 ? 0.525 31.797 29.281 1 89.06 77 SER B O 1
ATOM 3919 N N . GLN B 1 78 ? 1.274 30.438 27.828 1 88.62 78 GLN B N 1
ATOM 3920 C CA . GLN B 1 78 ? 0.125 30.578 26.938 1 88.62 78 GLN B CA 1
ATOM 3921 C C . GLN B 1 78 ? -1.034 29.688 27.391 1 88.62 78 GLN B C 1
ATOM 3923 O O . GLN B 1 78 ? -0.819 28.641 27.969 1 88.62 78 GLN B O 1
ATOM 3928 N N . GLN B 1 79 ? -2.166 30.234 27.141 1 90.62 79 GLN B N 1
ATOM 3929 C CA . GLN B 1 79 ? -3.338 29.375 27.281 1 90.62 79 GLN B CA 1
ATOM 3930 C C . GLN B 1 79 ? -3.406 28.328 26.172 1 90.62 79 GLN B C 1
ATOM 3932 O O . GLN B 1 79 ? -3.111 28.641 25.016 1 90.62 79 GLN B O 1
ATOM 3937 N N . VAL B 1 80 ? -3.709 27.094 26.594 1 94.81 80 VAL B N 1
ATOM 3938 C CA . VAL B 1 80 ? -3.732 26 25.625 1 94.81 80 VAL B CA 1
ATOM 3939 C C . VAL B 1 80 ? -5.082 25.297 25.672 1 94.81 80 VAL B C 1
ATOM 3941 O O . VAL B 1 80 ? -5.812 25.406 26.656 1 94.81 80 VAL B O 1
ATOM 3944 N N . GLY B 1 81 ? -5.418 24.641 24.547 1 94.56 81 GLY B N 1
ATOM 3945 C CA . GLY B 1 81 ? -6.617 23.812 24.547 1 94.56 81 GLY B CA 1
ATOM 3946 C C . GLY B 1 81 ? -7.699 24.344 23.625 1 94.56 81 GLY B C 1
ATOM 3947 O O . GLY B 1 81 ? -7.453 25.266 22.828 1 94.56 81 GLY B O 1
ATOM 3948 N N . PRO B 1 82 ? -8.914 23.75 23.75 1 94.75 82 PRO B N 1
ATOM 3949 C CA . PRO B 1 82 ? -10.023 24.141 22.875 1 94.75 82 PRO B CA 1
ATOM 3950 C C . PRO B 1 82 ? -10.57 25.531 23.219 1 94.75 82 PRO B C 1
ATOM 3952 O O . PRO B 1 82 ? -10.594 25.906 24.391 1 94.75 82 PRO B O 1
ATOM 3955 N N . TYR B 1 83 ? -11 26.25 22.25 1 93.31 83 TYR B N 1
ATOM 3956 C CA . TYR B 1 83 ? -11.641 27.547 22.438 1 93.31 83 TYR B CA 1
ATOM 3957 C C . TYR B 1 83 ? -13.125 27.391 22.719 1 93.31 83 TYR B C 1
ATOM 3959 O O . TYR B 1 83 ? -13.641 26.266 22.766 1 93.31 83 TYR B O 1
ATOM 3967 N N . ASP B 1 84 ? -13.75 28.422 22.891 1 90.94 84 ASP B N 1
ATOM 3968 C CA . ASP B 1 84 ? -15.141 28.453 23.328 1 90.94 84 ASP B CA 1
ATOM 3969 C C . ASP B 1 84 ? -16.047 27.797 22.297 1 90.94 84 ASP B C 1
ATOM 3971 O O . ASP B 1 84 ? -17.031 27.125 22.656 1 90.94 84 ASP B O 1
ATOM 3975 N N . CYS B 1 85 ? -15.742 27.922 21.094 1 91.88 85 CYS B N 1
ATOM 3976 C CA . CYS B 1 85 ? -16.578 27.359 20.047 1 91.88 85 CYS B CA 1
ATOM 3977 C C . CYS B 1 85 ? -16.625 25.844 20.125 1 91.88 85 CYS B C 1
ATOM 3979 O O . CYS B 1 85 ? -17.609 25.219 19.75 1 91.88 85 CYS B O 1
ATOM 3981 N N . VAL B 1 86 ? -15.617 25.219 20.641 1 93.62 86 VAL B N 1
ATOM 3982 C CA . VAL B 1 86 ? -15.547 23.766 20.766 1 93.62 86 VAL B CA 1
ATOM 3983 C C . VAL B 1 86 ? -16.375 23.312 21.969 1 93.62 86 VAL B C 1
ATOM 3985 O O . VAL B 1 86 ? -17.062 22.297 21.906 1 93.62 86 VAL B O 1
ATOM 3988 N N . HIS B 1 87 ? -16.391 24.109 22.984 1 93.19 87 HIS B N 1
ATOM 3989 C CA . HIS B 1 87 ? -17.094 23.75 24.203 1 93.19 87 HIS B CA 1
ATOM 3990 C C . HIS B 1 87 ? -18.609 23.766 24 1 93.19 87 HIS B C 1
ATOM 3992 O O . HIS B 1 87 ? -19.344 23.109 24.734 1 93.19 87 HIS B O 1
ATOM 3998 N N . SER B 1 88 ? -18.984 24.438 23.031 1 92.69 88 SER B N 1
ATOM 3999 C CA . SER B 1 88 ? -20.422 24.547 22.734 1 92.69 88 SER B CA 1
ATOM 4000 C C . SER B 1 88 ? -20.906 23.359 21.922 1 92.69 88 SER B C 1
ATOM 4002 O O . SER B 1 88 ? -22.109 23.141 21.797 1 92.69 88 SER B O 1
ATOM 4004 N N . CYS B 1 89 ? -19.969 22.641 21.422 1 94.31 89 CYS B N 1
ATOM 4005 C CA . CYS B 1 89 ? -20.328 21.484 20.594 1 94.31 89 CYS B CA 1
ATOM 4006 C C . CYS B 1 89 ? -20.891 20.359 21.438 1 94.31 89 CYS B C 1
ATOM 4008 O O . CYS B 1 89 ? -20.406 20.109 22.547 1 94.31 89 CYS B O 1
ATOM 4010 N N . ARG B 1 90 ? -22 19.688 20.891 1 94.44 90 ARG B N 1
ATOM 4011 C CA . ARG B 1 90 ? -22.656 18.625 21.641 1 94.44 90 ARG B CA 1
ATOM 4012 C C . ARG B 1 90 ? -22.688 17.328 20.844 1 94.44 90 ARG B C 1
ATOM 4014 O O . ARG B 1 90 ? -22.5 16.25 21.406 1 94.44 90 ARG B O 1
ATOM 4021 N N . GLU B 1 91 ? -22.859 17.484 19.562 1 94.5 91 GLU B N 1
ATOM 4022 C CA . GLU B 1 91 ? -22.953 16.328 18.672 1 94.5 91 GLU B CA 1
ATOM 4023 C C . GLU B 1 91 ? -21.812 16.328 17.656 1 94.5 91 GLU B C 1
ATOM 4025 O O . GLU B 1 91 ? -21.234 17.375 17.359 1 94.5 91 GLU B O 1
ATOM 4030 N N . PRO B 1 92 ? -21.578 15.18 17.094 1 90.81 92 PRO B N 1
ATOM 4031 C CA . PRO B 1 92 ? -20.484 15.078 16.141 1 90.81 92 PRO B CA 1
ATOM 4032 C C . PRO B 1 92 ? -20.625 16.078 14.984 1 90.81 92 PRO B C 1
ATOM 4034 O O . PRO B 1 92 ? -19.609 16.625 14.516 1 90.81 92 PRO B O 1
ATOM 4037 N N . ILE B 1 93 ? -21.797 16.297 14.633 1 93.19 93 ILE B N 1
ATOM 4038 C CA . ILE B 1 93 ? -22.016 17.203 13.516 1 93.19 93 ILE B CA 1
ATOM 4039 C C . ILE B 1 93 ? -21.578 18.625 13.898 1 93.19 93 ILE B C 1
ATOM 4041 O O . ILE B 1 93 ? -21.094 19.375 13.047 1 93.19 93 ILE B O 1
ATOM 4045 N N . ASP B 1 94 ? -21.672 18.969 15.195 1 94.81 94 ASP B N 1
ATOM 4046 C CA . ASP B 1 94 ? -21.234 20.281 15.656 1 94.81 94 ASP B CA 1
ATOM 4047 C C . ASP B 1 94 ? -19.734 20.469 15.453 1 94.81 94 ASP B C 1
ATOM 4049 O O . ASP B 1 94 ? -19.281 21.516 15.008 1 94.81 94 ASP B O 1
ATOM 4053 N N . PHE B 1 95 ? -19.062 19.422 15.727 1 94.56 95 PHE B N 1
ATOM 4054 C CA . PHE B 1 95 ? -17.609 19.469 15.57 1 94.56 95 PHE B CA 1
ATOM 4055 C C . PHE B 1 95 ? -17.219 19.562 14.094 1 94.56 95 PHE B C 1
ATOM 4057 O O . PHE B 1 95 ? -16.344 20.344 13.727 1 94.56 95 PHE B O 1
ATOM 4064 N N . TYR B 1 96 ? -17.953 18.812 13.305 1 94.38 96 TYR B N 1
ATOM 4065 C CA . TYR B 1 96 ? -17.703 18.828 11.867 1 94.38 96 TYR B CA 1
ATOM 4066 C C . TYR B 1 96 ? -17.938 20.219 11.289 1 94.38 96 TYR B C 1
ATOM 4068 O O . TYR B 1 96 ? -17.141 20.703 10.469 1 94.38 96 TYR B O 1
ATOM 4076 N N . GLU B 1 97 ? -18.828 20.844 11.789 1 94.81 97 GLU B N 1
ATOM 4077 C CA . GLU B 1 97 ? -19.234 22.141 11.242 1 94.81 97 GLU B CA 1
ATOM 4078 C C . GLU B 1 97 ? -18.328 23.266 11.75 1 94.81 97 GLU B C 1
ATOM 4080 O O . GLU B 1 97 ? -18.391 24.391 11.242 1 94.81 97 GLU B O 1
ATOM 4085 N N . LEU B 1 98 ? -17.516 22.938 12.695 1 95.19 98 LEU B N 1
ATOM 4086 C CA . LEU B 1 98 ? -16.484 23.891 13.07 1 95.19 98 LEU B CA 1
ATOM 4087 C C . LEU B 1 98 ? -15.492 24.109 11.93 1 95.19 98 LEU B C 1
ATOM 4089 O O . LEU B 1 98 ? -14.984 25.219 11.75 1 95.19 98 LEU B O 1
ATOM 4093 N N . TYR B 1 99 ? -15.336 23.031 11.195 1 94.31 99 TYR B N 1
ATOM 4094 C CA . TYR B 1 99 ? -14.312 23.062 10.156 1 94.31 99 TYR B CA 1
ATOM 4095 C C . TYR B 1 99 ? -14.93 23.328 8.789 1 94.31 99 TYR B C 1
ATOM 4097 O O . TYR B 1 99 ? -14.367 24.062 7.977 1 94.31 99 TYR B O 1
ATOM 4105 N N . LEU B 1 100 ? -15.977 22.656 8.609 1 94.44 100 LEU B N 1
ATOM 4106 C CA . LEU B 1 100 ? -16.766 22.969 7.426 1 94.44 100 LEU B CA 1
ATOM 4107 C C . LEU B 1 100 ? -17.906 23.938 7.773 1 94.44 100 LEU B C 1
ATOM 4109 O O . LEU B 1 100 ? -19.078 23.562 7.703 1 94.44 100 LEU B O 1
ATOM 4113 N N . ASN B 1 101 ? -17.578 25.156 8.039 1 95.25 101 ASN B N 1
ATOM 4114 C CA . ASN B 1 101 ? -18.547 26.125 8.516 1 95.25 101 ASN B CA 1
ATOM 4115 C C . ASN B 1 101 ? -19.25 26.828 7.352 1 95.25 101 ASN B C 1
ATOM 4117 O O . ASN B 1 101 ? -19.078 26.453 6.191 1 95.25 101 ASN B O 1
ATOM 4121 N N . GLY B 1 102 ? -19.969 27.844 7.707 1 96.12 102 GLY B N 1
ATOM 4122 C CA . GLY B 1 102 ? -20.781 28.531 6.711 1 96.12 102 GLY B CA 1
ATOM 4123 C C . GLY B 1 102 ? -19.953 29.203 5.637 1 96.12 102 GLY B C 1
ATOM 4124 O O . GLY B 1 102 ? -20.328 29.188 4.457 1 96.12 102 GLY B O 1
ATOM 4125 N N . GLU B 1 103 ? -18.891 29.766 6.047 1 96.62 103 GLU B N 1
ATOM 4126 C CA . GLU B 1 103 ? -18.016 30.453 5.094 1 96.62 103 GLU B CA 1
ATOM 4127 C C . GLU B 1 103 ? -17.422 29.469 4.086 1 96.62 103 GLU B C 1
ATOM 4129 O O . GLU B 1 103 ? -17.406 29.75 2.885 1 96.62 103 GLU B O 1
ATOM 4134 N N . MET B 1 104 ? -17.016 28.359 4.582 1 96.38 104 MET B N 1
ATOM 4135 C CA . MET B 1 104 ? -16.469 27.312 3.719 1 96.38 104 MET B CA 1
ATOM 4136 C C . MET B 1 104 ? -17.531 26.797 2.744 1 96.38 104 MET B C 1
ATOM 4138 O O . MET B 1 104 ? -17.266 26.656 1.551 1 96.38 104 MET B O 1
ATOM 4142 N N . LEU B 1 105 ? -18.688 26.562 3.23 1 97.62 105 LEU B N 1
ATOM 4143 C CA . LEU B 1 105 ? -19.781 26.062 2.402 1 97.62 105 LEU B CA 1
ATOM 4144 C C . LEU B 1 105 ? -20.141 27.062 1.319 1 97.62 105 LEU B C 1
ATOM 4146 O O . LEU B 1 105 ? -20.406 26.688 0.174 1 97.62 105 LEU B O 1
ATOM 4150 N N . SER B 1 106 ? -20.141 28.281 1.743 1 97.75 106 SER B N 1
ATOM 4151 C CA . SER B 1 106 ? -20.453 29.328 0.782 1 97.75 106 SER B CA 1
ATOM 4152 C C . SER B 1 106 ? -19.438 29.375 -0.351 1 97.75 106 SER B C 1
ATOM 4154 O O . SER B 1 106 ? -19.797 29.516 -1.519 1 97.75 106 SER B O 1
ATOM 4156 N N . LEU B 1 107 ? -18.234 29.281 0.027 1 97.62 107 LEU B N 1
ATOM 4157 C CA . LEU B 1 107 ? -17.172 29.25 -0.977 1 97.62 107 LEU B CA 1
ATOM 4158 C C . LEU B 1 107 ? -17.375 28.078 -1.934 1 97.62 107 LEU B C 1
ATOM 4160 O O . LEU B 1 107 ? -17.344 28.25 -3.154 1 97.62 107 LEU B O 1
ATOM 4164 N N . ILE B 1 108 ? -17.609 26.891 -1.413 1 97.75 108 ILE B N 1
ATOM 4165 C CA . ILE B 1 108 ? -17.766 25.688 -2.205 1 97.75 108 ILE B CA 1
ATOM 4166 C C . ILE B 1 108 ? -18.969 25.812 -3.129 1 97.75 108 ILE B C 1
ATOM 4168 O O . ILE B 1 108 ? -18.875 25.516 -4.324 1 97.75 108 ILE B O 1
ATOM 4172 N N . VAL B 1 109 ? -20.062 26.266 -2.561 1 98.44 109 VAL B N 1
ATOM 4173 C CA . VAL B 1 109 ? -21.297 26.406 -3.322 1 98.44 109 VAL B CA 1
ATOM 4174 C C . VAL B 1 109 ? -21.094 27.422 -4.453 1 98.44 109 VAL B C 1
ATOM 4176 O O . VAL B 1 109 ? -21.422 27.125 -5.609 1 98.44 109 VAL B O 1
ATOM 4179 N N . GLY B 1 110 ? -20.531 28.547 -4.086 1 98.06 110 GLY B N 1
ATOM 4180 C CA . GLY B 1 110 ? -20.344 29.594 -5.07 1 98.06 110 GLY B CA 1
ATOM 4181 C C . GLY B 1 110 ? -19.469 29.172 -6.242 1 98.06 110 GLY B C 1
ATOM 4182 O O . GLY B 1 110 ? -19.859 29.344 -7.398 1 98.06 110 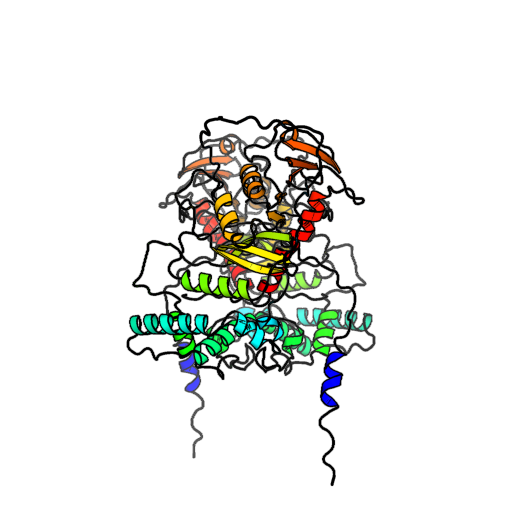GLY B O 1
ATOM 4183 N N . GLU B 1 111 ? -18.359 28.609 -5.98 1 97.38 111 GLU B N 1
ATOM 4184 C CA . GLU B 1 111 ? -17.422 28.234 -7.023 1 97.38 111 GLU B CA 1
ATOM 4185 C C . GLU B 1 111 ? -17.891 27 -7.801 1 97.38 111 GLU B C 1
ATOM 4187 O O . GLU B 1 111 ? -17.641 26.891 -9 1 97.38 111 GLU B O 1
ATOM 4192 N N . THR B 1 112 ? -18.562 26.094 -7.141 1 97.62 112 THR B N 1
ATOM 4193 C CA . THR B 1 112 ? -19.141 24.938 -7.82 1 97.62 112 THR B CA 1
ATOM 4194 C C . THR B 1 112 ? -20.203 25.375 -8.812 1 97.62 112 THR B C 1
ATOM 4196 O O . THR B 1 112 ? -20.266 24.859 -9.938 1 97.62 112 THR B O 1
ATOM 4199 N N . ASN B 1 113 ? -21.047 26.25 -8.336 1 98 113 ASN B N 1
ATOM 4200 C CA . ASN B 1 113 ? -22.078 26.766 -9.234 1 98 113 ASN B CA 1
ATOM 4201 C C . ASN B 1 113 ? -21.469 27.484 -10.438 1 98 113 ASN B C 1
ATOM 4203 O O . ASN B 1 113 ? -21.922 27.312 -11.57 1 98 113 ASN B O 1
ATOM 4207 N N . ARG B 1 114 ? -20.469 28.25 -10.211 1 96.38 114 ARG B N 1
ATOM 4208 C CA . ARG B 1 114 ? -19.781 28.938 -11.297 1 96.38 114 ARG B CA 1
ATOM 4209 C C . ARG B 1 114 ? -19.203 27.953 -12.297 1 96.38 114 ARG B C 1
ATOM 4211 O O . ARG B 1 114 ? -19.406 28.078 -13.5 1 96.38 114 ARG B O 1
ATOM 4218 N N . GLN B 1 115 ? -18.531 26.969 -11.828 1 95.12 115 GLN B N 1
ATOM 4219 C CA . GLN B 1 115 ? -17.922 25.953 -12.688 1 95.12 115 GLN B CA 1
ATOM 4220 C C . GLN B 1 115 ? -18.984 25.109 -13.375 1 95.12 115 GLN B C 1
ATOM 4222 O O . GLN B 1 115 ? -18.844 24.766 -14.555 1 95.12 115 GLN B O 1
ATOM 4227 N N . GLY B 1 116 ? -19.969 24.672 -12.586 1 96.19 116 GLY B N 1
ATOM 4228 C CA . GLY B 1 116 ? -21.062 23.891 -13.164 1 96.19 116 GLY B CA 1
ATOM 4229 C C . GLY B 1 116 ? -21.703 24.578 -14.359 1 96.19 116 GLY B C 1
ATOM 4230 O O . GLY B 1 116 ? -21.891 23.953 -15.406 1 96.19 116 GLY B O 1
ATOM 4231 N N . LYS B 1 117 ? -21.969 25.797 -14.242 1 95.75 117 LYS B N 1
ATOM 4232 C CA . LYS B 1 117 ? -22.609 26.562 -15.312 1 95.75 117 LYS B CA 1
ATOM 4233 C C . LYS B 1 117 ? -21.656 26.75 -16.5 1 95.75 117 LYS B C 1
ATOM 4235 O O . LYS B 1 117 ? -22.094 26.797 -17.641 1 95.75 117 LYS B O 1
ATOM 4240 N N . ALA B 1 118 ? -20.438 26.906 -16.219 1 93.81 118 ALA B N 1
ATOM 4241 C CA . ALA B 1 118 ? -19.438 27.016 -17.281 1 93.81 118 ALA B CA 1
ATOM 4242 C C . ALA B 1 118 ? -19.344 25.734 -18.094 1 93.81 118 ALA B C 1
ATOM 4244 O O . ALA B 1 118 ? -19.156 25.781 -19.312 1 93.81 118 ALA B O 1
ATOM 4245 N N . LYS B 1 119 ? -19.5 24.594 -17.484 1 92.31 119 LYS B N 1
ATOM 4246 C CA . LYS B 1 119 ? -19.391 23.297 -18.141 1 92.31 119 LYS B CA 1
ATOM 4247 C C . LYS B 1 119 ? -20.703 22.906 -18.828 1 92.31 119 LYS B C 1
ATOM 4249 O O . LYS B 1 119 ? -20.688 22.281 -19.891 1 92.31 119 LYS B O 1
ATOM 4254 N N . ASP B 1 120 ? -21.703 23.172 -18.094 1 93.56 120 ASP B N 1
ATOM 4255 C CA . ASP B 1 120 ? -23.047 22.828 -18.578 1 93.56 120 ASP B CA 1
ATOM 4256 C C . ASP B 1 120 ? -24.031 23.969 -18.297 1 93.56 120 ASP B C 1
ATOM 4258 O O . ASP B 1 120 ? -24.406 24.188 -17.141 1 93.56 120 ASP B O 1
ATOM 4262 N N . SER B 1 121 ? -24.5 24.531 -19.312 1 93.69 121 SER B N 1
ATOM 4263 C CA . SER B 1 121 ? -25.406 25.672 -19.172 1 93.69 121 SER B CA 1
ATOM 4264 C C . SER B 1 121 ? -26.688 25.266 -18.453 1 93.69 121 SER B C 1
ATOM 4266 O O . SER B 1 121 ? -27.359 26.109 -17.844 1 93.69 121 SER B O 1
ATOM 4268 N N . ASN B 1 122 ? -26.969 24.016 -18.422 1 94.06 122 ASN B N 1
ATOM 4269 C CA . ASN B 1 122 ? -28.188 23.531 -17.781 1 94.06 122 ASN B CA 1
ATOM 4270 C C . ASN B 1 122 ? -27.922 23.078 -16.344 1 94.06 122 ASN B C 1
ATOM 4272 O O . ASN B 1 122 ? -28.812 22.531 -15.688 1 94.06 122 ASN B O 1
ATOM 4276 N N . PHE B 1 123 ? -26.734 23.359 -15.906 1 96.94 123 PHE B N 1
ATOM 4277 C CA . PHE B 1 123 ? -26.375 22.984 -14.547 1 96.94 123 PHE B CA 1
ATOM 4278 C C . PHE B 1 123 ? -27.297 23.672 -13.539 1 96.94 123 PHE B C 1
ATOM 4280 O O . PHE B 1 123 ? -27.484 24.875 -13.602 1 96.94 123 PHE B O 1
ATOM 4287 N N . GLN B 1 124 ? -27.953 22.875 -12.648 1 97.44 124 GLN B N 1
ATOM 4288 C CA . GLN B 1 124 ? -28.781 23.422 -11.578 1 97.44 124 GLN B CA 1
ATOM 4289 C C . GLN B 1 124 ? -27.922 23.828 -10.383 1 97.44 124 GLN B C 1
ATOM 4291 O O . GLN B 1 124 ? -27.141 23.031 -9.875 1 97.44 124 GLN B O 1
ATOM 4296 N N . ASP B 1 125 ? -28.172 25.078 -10.016 1 98.06 125 ASP B N 1
ATOM 4297 C CA . ASP B 1 125 ? -27.391 25.578 -8.883 1 98.06 125 ASP B CA 1
ATOM 4298 C C . ASP B 1 125 ? -27.578 24.688 -7.656 1 98.06 125 ASP B C 1
ATOM 4300 O O . ASP B 1 125 ? -28.688 24.234 -7.371 1 98.06 125 ASP B O 1
ATOM 4304 N N . THR B 1 126 ? -26.422 24.438 -7.035 1 98.31 126 THR B N 1
ATOM 4305 C CA . THR B 1 126 ? -26.469 23.734 -5.762 1 98.31 126 THR B CA 1
ATOM 4306 C C . THR B 1 126 ? -26.609 24.703 -4.598 1 98.31 126 THR B C 1
ATOM 4308 O O . THR B 1 126 ? -26.641 25.922 -4.805 1 98.31 126 THR B O 1
ATOM 4311 N N . CYS B 1 127 ? -26.828 24.203 -3.398 1 98.19 127 CYS B N 1
ATOM 4312 C CA . CYS B 1 127 ? -26.984 24.984 -2.174 1 98.19 127 CYS B CA 1
ATOM 4313 C C . CYS B 1 127 ? -26.234 24.328 -1.018 1 98.19 127 CYS B C 1
ATOM 4315 O O . CYS B 1 127 ? -25.734 23.203 -1.151 1 98.19 127 CYS B O 1
ATOM 4317 N N . PRO B 1 128 ? -26.078 25.062 0.059 1 97.75 128 PRO B N 1
ATOM 4318 C CA . PRO B 1 128 ? -25.312 24.516 1.186 1 97.75 128 PRO B CA 1
ATOM 4319 C C . PRO B 1 128 ? -25.844 23.156 1.657 1 97.75 128 PRO B C 1
ATOM 4321 O O . PRO B 1 128 ? -25.078 22.25 1.943 1 97.75 128 PRO B O 1
ATOM 4324 N N . ALA B 1 129 ? -27.094 23.031 1.631 1 97.25 129 ALA B N 1
ATOM 4325 C CA . ALA B 1 129 ? -27.703 21.781 2.088 1 97.25 129 ALA B CA 1
ATOM 4326 C C . ALA B 1 129 ? -27.312 20.609 1.174 1 97.25 129 ALA B C 1
ATOM 4328 O O . ALA B 1 129 ? -27 19.516 1.648 1 97.25 129 ALA B O 1
ATOM 4329 N N . GLU B 1 130 ? -27.312 20.891 -0.058 1 98.06 130 GLU B N 1
ATOM 4330 C CA . GLU B 1 130 ? -26.984 19.844 -1.026 1 98.06 130 GLU B CA 1
ATOM 4331 C C . GLU B 1 130 ? -25.5 19.484 -0.972 1 98.06 130 GLU B C 1
ATOM 4333 O O . GLU B 1 130 ? -25.141 18.312 -1.101 1 98.06 130 GLU B O 1
ATOM 4338 N N . ILE B 1 131 ? -24.688 20.453 -0.814 1 97.81 131 ILE B N 1
ATOM 4339 C CA . ILE B 1 131 ? -23.25 20.203 -0.707 1 97.81 131 ILE B CA 1
ATOM 4340 C C . ILE B 1 131 ? -22.969 19.391 0.559 1 97.81 131 ILE B C 1
ATOM 4342 O O . ILE B 1 131 ? -22.078 18.531 0.564 1 97.81 131 ILE B O 1
ATOM 4346 N N . LYS B 1 132 ? -23.703 19.656 1.578 1 96.81 132 LYS B N 1
ATOM 4347 C CA . LYS B 1 132 ? -23.547 18.859 2.795 1 96.81 132 LYS B CA 1
ATOM 4348 C C . LYS B 1 132 ? -23.922 17.406 2.545 1 96.81 132 LYS B C 1
ATOM 4350 O O . LYS B 1 132 ? -23.234 16.5 3.025 1 96.81 132 LYS B O 1
ATOM 4355 N N . LYS B 1 133 ? -24.969 17.219 1.803 1 96.56 133 LYS B N 1
ATOM 4356 C CA . LYS B 1 133 ? -25.359 15.859 1.423 1 96.56 133 LYS B CA 1
ATOM 4357 C C . LYS B 1 133 ? -24.266 15.188 0.601 1 96.56 133 LYS B C 1
ATOM 4359 O O . LYS B 1 133 ? -23.922 14.031 0.837 1 96.56 133 LYS B O 1
ATOM 4364 N N . PHE B 1 134 ? -23.75 15.969 -0.291 1 96 134 PHE B N 1
ATOM 4365 C CA . PHE B 1 134 ? -22.688 15.492 -1.149 1 96 134 PHE B CA 1
ATOM 4366 C C . PHE B 1 134 ? -21.469 15.062 -0.32 1 96 134 PHE B C 1
ATOM 4368 O O . PHE B 1 134 ? -20.953 13.961 -0.505 1 96 134 PHE B O 1
ATOM 4375 N N . MET B 1 135 ? -21.094 15.852 0.589 1 94.19 135 MET B N 1
ATOM 4376 C CA . MET B 1 135 ? -19.969 15.555 1.457 1 94.19 135 MET B CA 1
ATOM 4377 C C . MET B 1 135 ? -20.266 14.352 2.348 1 94.19 135 MET B C 1
ATOM 4379 O O . MET B 1 135 ? -19.391 13.523 2.592 1 94.19 135 MET B O 1
ATOM 4383 N N . GLY B 1 136 ? -21.438 14.297 2.854 1 92.5 136 GLY B N 1
ATOM 4384 C CA . GLY B 1 136 ? -21.844 13.141 3.641 1 92.5 136 GLY B CA 1
ATOM 4385 C C . GLY B 1 136 ? -21.719 11.828 2.887 1 92.5 136 GLY B C 1
ATOM 4386 O O . GLY B 1 136 ? -21.266 10.828 3.438 1 92.5 136 GLY B O 1
ATOM 4387 N N . LEU B 1 137 ? -22.109 11.844 1.662 1 92.31 137 LEU B N 1
ATOM 4388 C CA . LEU B 1 137 ? -21.984 10.648 0.829 1 92.31 137 LEU B CA 1
ATOM 4389 C C . LEU B 1 137 ? -20.516 10.273 0.637 1 92.31 137 LEU B C 1
ATOM 4391 O O . LEU B 1 137 ? -20.172 9.086 0.668 1 92.31 137 LEU B O 1
ATOM 4395 N N . CYS B 1 138 ? -19.703 11.289 0.436 1 91.81 138 CYS B N 1
ATOM 4396 C CA . CYS B 1 138 ? -18.266 11.023 0.285 1 91.81 138 CYS B CA 1
ATOM 4397 C C . CYS B 1 138 ? -17.719 10.328 1.52 1 91.81 138 CYS B C 1
ATOM 4399 O O . CYS B 1 138 ? -16.938 9.367 1.403 1 91.81 138 CYS B O 1
ATOM 4401 N N . ILE B 1 139 ? -18.109 10.766 2.67 1 90.44 139 ILE B N 1
ATOM 4402 C CA . ILE B 1 139 ? -17.656 10.164 3.92 1 90.44 139 ILE B CA 1
ATOM 4403 C C . ILE B 1 139 ? -18.188 8.734 4.02 1 90.44 139 ILE B C 1
ATOM 4405 O O . ILE B 1 139 ? -17.438 7.816 4.371 1 90.44 139 ILE B O 1
ATOM 4409 N N . GLN B 1 140 ? -19.406 8.594 3.682 1 88.81 140 GLN B N 1
ATOM 4410 C CA . GLN B 1 140 ? -20.016 7.27 3.754 1 88.81 140 GLN B CA 1
ATOM 4411 C C . GLN B 1 140 ? -19.312 6.285 2.816 1 88.81 140 GLN B C 1
ATOM 4413 O O . GLN B 1 140 ? -19.125 5.121 3.166 1 88.81 140 GLN B O 1
ATOM 4418 N N . MET B 1 141 ? -18.969 6.766 1.671 1 89.12 141 MET B N 1
ATOM 4419 C CA . MET B 1 141 ? -18.297 5.93 0.686 1 89.12 141 MET B CA 1
ATOM 4420 C C . MET B 1 141 ? -16.906 5.531 1.178 1 89.12 141 MET B C 1
ATOM 4422 O O . MET B 1 141 ? -16.328 4.543 0.71 1 89.12 141 MET B O 1
ATOM 4426 N N . GLY B 1 142 ? -16.375 6.293 2.051 1 87 142 GLY B N 1
ATOM 4427 C CA . GLY B 1 142 ? -15.125 5.938 2.684 1 87 142 GLY B CA 1
ATOM 4428 C C . GLY B 1 142 ? -15.273 4.871 3.752 1 87 142 GLY B C 1
ATOM 4429 O O . GLY B 1 142 ? -14.336 4.109 4.012 1 87 142 GLY B O 1
ATOM 4430 N N . VAL B 1 143 ? -16.422 4.852 4.312 1 86.56 143 VAL B N 1
ATOM 4431 C CA . VAL B 1 143 ? -16.688 3.889 5.375 1 86.56 143 VAL B CA 1
ATOM 4432 C C . VAL B 1 143 ? -17.078 2.543 4.77 1 86.56 143 VAL B C 1
ATOM 4434 O O . VAL B 1 143 ? -16.562 1.499 5.176 1 86.56 143 VAL B O 1
ATOM 4437 N N . VAL B 1 144 ? -17.984 2.611 3.834 1 88 144 VAL B N 1
ATOM 4438 C CA . V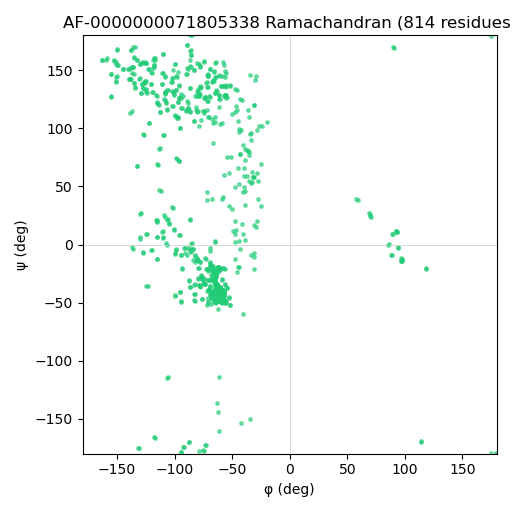AL B 1 144 ? -18.391 1.427 3.082 1 88 144 VAL B CA 1
ATOM 4439 C C . VAL B 1 144 ? -17.812 1.487 1.671 1 88 144 VAL B C 1
ATOM 4441 O O . VAL B 1 144 ? -18.25 2.301 0.851 1 88 144 VAL B O 1
ATOM 4444 N N . GLN B 1 145 ? -17.031 0.643 1.39 1 86.06 145 GLN B N 1
ATOM 4445 C CA . GLN B 1 145 ? -16.344 0.718 0.104 1 86.06 145 GLN B CA 1
ATOM 4446 C C . GLN B 1 145 ? -16.969 -0.244 -0.906 1 86.06 145 GLN B C 1
ATOM 4448 O O . GLN B 1 145 ? -17.016 -1.454 -0.673 1 86.06 145 GLN B O 1
ATOM 4453 N N . MET B 1 146 ? -17.422 0.421 -1.926 1 87.06 146 MET B N 1
ATOM 4454 C CA . MET B 1 146 ? -17.984 -0.323 -3.049 1 87.06 146 MET B CA 1
ATOM 4455 C C . MET B 1 146 ? -16.953 -0.452 -4.18 1 87.06 146 MET B C 1
ATOM 4457 O O . MET B 1 146 ? -16.062 0.376 -4.305 1 87.06 146 MET B O 1
ATOM 4461 N N . PRO B 1 147 ? -17.062 -1.459 -5.02 1 83.88 147 PRO B N 1
ATOM 4462 C CA . PRO B 1 147 ? -16.109 -1.636 -6.117 1 83.88 147 PRO B CA 1
ATOM 4463 C C . PRO B 1 147 ? -16.062 -0.433 -7.055 1 83.88 147 PRO B C 1
ATOM 4465 O O . PRO B 1 147 ? -14.977 0.011 -7.441 1 83.88 147 PRO B O 1
ATOM 4468 N N . LYS B 1 148 ? -17.234 0.047 -7.41 1 87.31 148 LYS B N 1
ATOM 4469 C CA . LYS B 1 148 ? -17.344 1.224 -8.266 1 87.31 148 LYS B CA 1
ATOM 4470 C C . LYS B 1 148 ? -18.219 2.289 -7.613 1 87.31 148 LYS B C 1
ATOM 4472 O O . LYS B 1 148 ? -19.078 1.975 -6.785 1 87.31 148 LYS B O 1
ATOM 4477 N N . LEU B 1 149 ? -17.938 3.455 -8.07 1 89.5 149 LEU B N 1
ATOM 4478 C CA . LEU B 1 149 ? -18.719 4.559 -7.543 1 89.5 149 LEU B CA 1
ATOM 4479 C C . LEU B 1 149 ? -20.203 4.34 -7.801 1 89.5 149 LEU B C 1
ATOM 4481 O O . LEU B 1 149 ? -21.031 4.547 -6.91 1 89.5 149 LEU B O 1
ATOM 4485 N N . ARG B 1 150 ? -20.578 3.867 -8.969 1 90.75 150 ARG B N 1
ATOM 4486 C CA . ARG B 1 150 ? -21.969 3.705 -9.367 1 90.75 150 ARG B CA 1
ATOM 4487 C C . ARG B 1 150 ? -22.656 2.635 -8.531 1 90.75 150 ARG B C 1
ATOM 4489 O O . ARG B 1 150 ? -23.891 2.627 -8.406 1 90.75 150 ARG B O 1
ATOM 4496 N N . ASP B 1 151 ? -21.875 1.782 -7.957 1 91.69 151 ASP B N 1
ATOM 4497 C CA . ASP B 1 151 ? -22.422 0.689 -7.164 1 91.69 151 ASP B CA 1
ATOM 4498 C C . ASP B 1 151 ? -23.047 1.21 -5.871 1 91.69 151 ASP B C 1
ATOM 4500 O O . ASP B 1 151 ? -23.844 0.516 -5.238 1 91.69 151 ASP B O 1
ATOM 4504 N N . CYS B 1 152 ? -22.75 2.414 -5.52 1 91 152 CYS B N 1
ATOM 4505 C CA . CYS B 1 152 ? -23.344 3.021 -4.328 1 91 152 CYS B CA 1
ATOM 4506 C C . CYS B 1 152 ? -24.828 3.25 -4.52 1 91 152 CYS B C 1
ATOM 4508 O O . CYS B 1 152 ? -25.562 3.428 -3.543 1 91 152 CYS B O 1
ATOM 4510 N N . TRP B 1 153 ? -25.266 3.258 -5.746 1 93.69 153 TRP B N 1
ATOM 4511 C CA . TRP B 1 153 ? -26.688 3.451 -6.062 1 93.69 153 TRP B CA 1
ATOM 4512 C C . TRP B 1 153 ? -27.312 2.145 -6.523 1 93.69 153 TRP B C 1
ATOM 4514 O O . TRP B 1 153 ? -28.516 2.105 -6.844 1 93.69 153 TRP B O 1
ATOM 4524 N N . SER B 1 154 ? -26.531 1.092 -6.543 1 91.44 154 SER B N 1
ATOM 4525 C CA . SER B 1 154 ? -27 -0.185 -7.074 1 91.44 154 SER B CA 1
ATOM 4526 C C . SER B 1 154 ? -27.781 -0.964 -6.023 1 91.44 154 SER B C 1
ATOM 4528 O O . SER B 1 154 ? -27.516 -0.849 -4.824 1 91.44 154 SER B O 1
ATOM 4530 N N . THR B 1 155 ? -28.719 -1.759 -6.488 1 88.19 155 THR B N 1
ATOM 4531 C CA . THR B 1 155 ? -29.484 -2.637 -5.609 1 88.19 155 THR B CA 1
ATOM 4532 C C . THR B 1 155 ? -29.203 -4.102 -5.945 1 88.19 155 THR B C 1
ATOM 4534 O O . THR B 1 155 ? -29.984 -4.98 -5.57 1 88.19 155 THR B O 1
ATOM 4537 N N . ARG B 1 156 ? -28.188 -4.371 -6.574 1 86.25 156 ARG B N 1
ATOM 4538 C CA . ARG B 1 156 ? -27.844 -5.746 -6.926 1 86.25 156 ARG B CA 1
ATOM 4539 C C . ARG B 1 156 ? -27.531 -6.566 -5.68 1 86.25 156 ARG B C 1
ATOM 4541 O O . ARG B 1 156 ? -26.812 -6.105 -4.789 1 86.25 156 ARG B O 1
ATOM 4548 N N . PRO B 1 157 ? -27.938 -7.73 -5.648 1 80.75 157 PRO B N 1
ATOM 4549 C CA . PRO B 1 157 ? -27.703 -8.578 -4.477 1 80.75 157 PRO B CA 1
ATOM 4550 C C . PRO B 1 157 ? -26.219 -8.867 -4.246 1 80.75 157 PRO B C 1
ATOM 4552 O O . PRO B 1 157 ? -25.781 -9.016 -3.102 1 80.75 157 PRO B O 1
ATOM 4555 N N . ALA B 1 158 ? -25.531 -8.867 -5.277 1 77.56 158 ALA B N 1
ATOM 4556 C CA . ALA B 1 158 ? -24.109 -9.234 -5.199 1 77.56 158 ALA B CA 1
ATOM 4557 C C . ALA B 1 158 ? -23.344 -8.219 -4.359 1 77.56 158 ALA B C 1
ATOM 4559 O O . ALA B 1 158 ? -22.297 -8.555 -3.775 1 77.56 158 ALA B O 1
ATOM 4560 N N . ILE B 1 159 ? -23.859 -7.039 -4.297 1 81.12 159 ILE B N 1
ATOM 4561 C CA . ILE B 1 159 ? -23.141 -6.027 -3.541 1 81.12 159 ILE B CA 1
ATOM 4562 C C . ILE B 1 159 ? -23.953 -5.59 -2.332 1 81.12 159 ILE B C 1
ATOM 4564 O O . ILE B 1 159 ? -23.797 -4.477 -1.832 1 81.12 159 ILE B O 1
ATOM 4568 N N . GLY B 1 160 ? -24.891 -6.387 -1.907 1 76 160 GLY B N 1
ATOM 4569 C CA . GLY B 1 160 ? -25.625 -6.152 -0.67 1 76 160 GLY B CA 1
ATOM 4570 C C . GLY B 1 160 ? -27.109 -5.961 -0.88 1 76 160 GLY B C 1
ATOM 4571 O O . GLY B 1 160 ? -27.891 -6.078 0.063 1 76 160 GLY B O 1
ATOM 4572 N N . GLY B 1 161 ? -27.484 -5.617 -2.104 1 77.5 161 GLY B N 1
ATOM 4573 C CA . GLY B 1 161 ? -28.906 -5.594 -2.439 1 77.5 161 GLY B CA 1
ATOM 4574 C C . GLY B 1 161 ? -29.578 -4.289 -2.074 1 77.5 161 GLY B C 1
ATOM 4575 O O . GLY B 1 161 ? -30.797 -4.148 -2.232 1 77.5 161 GLY B O 1
ATOM 4576 N N . HIS B 1 162 ? -28.828 -3.361 -1.514 1 81.94 162 HIS B N 1
ATOM 4577 C CA . HIS B 1 162 ? -29.406 -2.08 -1.128 1 81.94 162 HIS B CA 1
ATOM 4578 C C . HIS B 1 162 ? -28.484 -0.926 -1.479 1 81.94 162 HIS B C 1
ATOM 4580 O O . HIS B 1 162 ? -27.266 -1.04 -1.33 1 81.94 162 HIS B O 1
ATOM 4586 N N . SER B 1 163 ? -29.172 0.108 -1.898 1 84.62 163 SER B N 1
ATOM 4587 C CA . SER B 1 163 ? -28.438 1.316 -2.23 1 84.62 163 SER B CA 1
ATOM 4588 C C . SER B 1 163 ? -28.047 2.088 -0.975 1 84.62 163 SER B C 1
ATOM 4590 O O . SER B 1 163 ? -28.859 2.279 -0.077 1 84.62 163 SER B O 1
ATOM 4592 N N . ILE B 1 164 ? -26.828 2.514 -0.937 1 84.56 164 ILE B N 1
ATOM 4593 C CA . ILE B 1 164 ? -26.391 3.273 0.229 1 84.56 164 ILE B CA 1
ATOM 4594 C C . ILE B 1 164 ? -26.562 4.77 -0.039 1 84.56 164 ILE B C 1
ATOM 4596 O O . ILE B 1 164 ? -26.672 5.562 0.895 1 84.56 164 ILE B O 1
ATOM 4600 N N . ALA B 1 165 ? -26.641 5.195 -1.319 1 90.75 165 ALA B N 1
ATOM 4601 C CA . ALA B 1 165 ? -26.641 6.613 -1.665 1 90.75 165 ALA B CA 1
ATOM 4602 C C . ALA B 1 165 ? -27.969 7.031 -2.293 1 90.75 165 ALA B C 1
ATOM 4604 O O . ALA B 1 165 ? -28.281 8.219 -2.344 1 90.75 165 ALA B O 1
ATOM 4605 N N . GLY B 1 166 ? -28.75 6.102 -2.639 1 90 166 GLY B N 1
ATOM 4606 C CA . GLY B 1 166 ? -29.938 6.367 -3.438 1 90 166 GLY B CA 1
ATOM 4607 C C . GLY B 1 166 ? -30.953 7.223 -2.717 1 90 166 GLY B C 1
ATOM 4608 O O . GLY B 1 166 ? -31.672 8.008 -3.346 1 90 166 GLY B O 1
ATOM 4609 N N . LYS B 1 167 ? -31.062 7.102 -1.488 1 89.12 167 LYS B N 1
ATOM 4610 C CA . LYS B 1 167 ? -32.062 7.832 -0.716 1 89.12 167 LYS B CA 1
ATOM 4611 C C . LYS B 1 167 ? -31.609 9.266 -0.455 1 89.12 167 LYS B C 1
ATOM 4613 O O . LYS B 1 167 ? -32.406 10.117 -0.065 1 89.12 167 LYS B O 1
ATOM 4618 N N . VAL B 1 168 ? -30.391 9.578 -0.683 1 93.44 168 VAL B N 1
ATOM 4619 C CA . VAL B 1 168 ? -29.844 10.891 -0.358 1 93.44 168 VAL B CA 1
ATOM 4620 C C . VAL B 1 168 ? -29.922 11.797 -1.582 1 93.44 168 VAL B C 1
ATOM 4622 O O . VAL B 1 168 ? -30.375 12.945 -1.485 1 93.44 168 VAL B O 1
ATOM 4625 N N . MET B 1 169 ? -29.469 11.297 -2.742 1 95.62 169 MET B N 1
ATOM 4626 C CA . MET B 1 169 ? -29.578 12.031 -3.998 1 95.62 169 MET B CA 1
ATOM 4627 C C . MET B 1 169 ? -29.391 11.102 -5.191 1 95.62 169 MET B C 1
ATOM 4629 O O . MET B 1 169 ? -28.781 10.039 -5.062 1 95.62 169 MET B O 1
ATOM 4633 N N . PRO B 1 170 ? -29.891 11.531 -6.352 1 96.81 170 PRO B N 1
ATOM 4634 C CA . PRO B 1 170 ? -29.688 10.719 -7.551 1 96.81 170 PRO B CA 1
ATOM 4635 C C . PRO B 1 170 ? -28.219 10.625 -7.957 1 96.81 170 PRO B C 1
ATOM 4637 O O . PRO B 1 170 ? -27.453 11.57 -7.742 1 96.81 170 PRO B O 1
ATOM 4640 N N . ARG B 1 171 ? -27.859 9.492 -8.555 1 95.94 171 ARG B N 1
ATOM 4641 C CA . ARG B 1 171 ? -26.484 9.258 -9 1 95.94 171 ARG B CA 1
ATOM 4642 C C . ARG B 1 171 ? -26.031 10.344 -9.969 1 95.94 171 ARG B C 1
ATOM 4644 O O . ARG B 1 171 ? -24.922 10.875 -9.852 1 95.94 171 ARG B O 1
ATOM 4651 N N . THR B 1 172 ? -26.875 10.68 -10.883 1 96 172 THR B N 1
ATOM 4652 C CA . THR B 1 172 ? -26.531 11.664 -11.906 1 96 172 THR B CA 1
ATOM 4653 C C . THR B 1 172 ? -26.219 13.008 -11.281 1 96 172 THR B C 1
ATOM 4655 O O . THR B 1 172 ? -25.281 13.695 -11.703 1 96 172 THR B O 1
ATOM 4658 N N . ARG B 1 173 ? -26.969 13.367 -10.305 1 97.12 173 ARG B N 1
ATOM 4659 C CA . ARG B 1 173 ? -26.719 14.633 -9.633 1 97.12 173 ARG B CA 1
ATOM 4660 C C . ARG B 1 173 ? -25.406 14.594 -8.852 1 97.12 173 ARG B C 1
ATOM 4662 O O . ARG B 1 173 ? -24.641 15.547 -8.883 1 97.12 173 ARG B O 1
ATOM 4669 N N . PHE B 1 174 ? -25.172 13.539 -8.172 1 96 174 PHE B N 1
ATOM 4670 C CA . PHE B 1 174 ? -23.922 13.383 -7.453 1 96 174 PHE B CA 1
ATOM 4671 C C . PHE B 1 174 ? -22.734 13.539 -8.398 1 96 174 PHE B C 1
ATOM 4673 O O . PHE B 1 174 ? -21.781 14.266 -8.102 1 96 174 PHE B O 1
ATOM 4680 N N . GLU B 1 175 ? -22.812 12.828 -9.516 1 94.19 175 GLU B N 1
ATOM 4681 C CA . GLU B 1 175 ? -21.75 12.875 -10.5 1 94.19 175 GLU B CA 1
ATOM 4682 C C . GLU B 1 175 ? -21.578 14.281 -11.062 1 94.19 175 GLU B C 1
ATOM 4684 O O . GLU B 1 175 ? -20.453 14.719 -11.336 1 94.19 175 GLU B O 1
ATOM 4689 N N . GLN B 1 176 ? -22.656 14.938 -11.211 1 95.25 176 GLN B N 1
ATOM 4690 C CA . GLN B 1 176 ? -22.609 16.328 -11.664 1 95.25 176 GLN B CA 1
ATOM 4691 C C . GLN B 1 176 ? -21.875 17.203 -10.656 1 95.25 176 GLN B C 1
ATOM 4693 O O . GLN B 1 176 ? -21.016 18.016 -11.039 1 95.25 176 GLN B O 1
ATOM 4698 N N . LEU B 1 177 ? -22.203 17.047 -9.422 1 96.44 177 LEU B N 1
ATOM 4699 C CA . LEU B 1 177 ? -21.547 17.812 -8.367 1 96.44 177 LEU B CA 1
ATOM 4700 C C . LEU B 1 177 ? -20.078 17.453 -8.266 1 96.44 177 LEU B C 1
ATOM 4702 O O . LEU B 1 177 ? -19.234 18.344 -8.102 1 96.44 177 LEU B O 1
ATOM 4706 N N . LEU B 1 178 ? -19.797 16.219 -8.391 1 94.56 178 LEU B N 1
ATOM 4707 C CA . LEU B 1 178 ? -18.422 15.742 -8.344 1 94.56 178 LEU B CA 1
ATOM 4708 C C . LEU B 1 178 ? -17.594 16.359 -9.469 1 94.56 178 LEU B C 1
ATOM 4710 O O . LEU B 1 178 ? -16.484 16.844 -9.242 1 94.56 178 LEU B O 1
ATOM 4714 N N . ASN B 1 179 ? -18.125 16.391 -10.578 1 92.88 179 ASN B N 1
ATOM 4715 C CA . ASN B 1 179 ? -17.453 16.906 -11.758 1 92.88 179 ASN B CA 1
ATOM 4716 C C . ASN B 1 179 ? -17.297 18.422 -11.711 1 92.88 179 ASN B C 1
ATOM 4718 O O . ASN B 1 179 ? -16.344 18.969 -12.258 1 92.88 179 ASN B O 1
ATOM 4722 N N . SER B 1 180 ? -18.25 19.047 -11.055 1 95.12 180 SER B N 1
ATOM 4723 C CA . SER B 1 180 ? -18.266 20.5 -11.047 1 95.12 180 SER B CA 1
ATOM 4724 C C . SER B 1 180 ? -17.656 21.062 -9.766 1 95.12 180 SER B C 1
ATOM 4726 O O . SER B 1 180 ? -17.5 22.266 -9.625 1 95.12 180 SER B O 1
ATOM 4728 N N . LEU B 1 181 ? -17.297 20.203 -8.852 1 95.31 181 LEU B N 1
ATOM 4729 C CA . LEU B 1 181 ? -16.75 20.656 -7.57 1 95.31 181 LEU B CA 1
ATOM 4730 C C . LEU B 1 181 ? -15.555 21.562 -7.785 1 95.31 181 LEU B C 1
ATOM 4732 O O . LEU B 1 181 ? -14.625 21.219 -8.508 1 95.31 181 LEU B O 1
ATOM 4736 N N . HIS B 1 182 ? -15.617 22.719 -7.199 1 95 182 HIS B N 1
ATOM 4737 C CA . HIS B 1 182 ? -14.586 23.734 -7.406 1 95 182 HIS B CA 1
ATOM 4738 C C . HIS B 1 182 ? -14.414 24.609 -6.172 1 95 182 HIS B C 1
ATOM 4740 O O . HIS B 1 182 ? -15.367 24.797 -5.41 1 95 182 HIS B O 1
ATOM 4746 N N . PHE B 1 183 ? -13.211 25.156 -6.055 1 95.44 183 PHE B N 1
ATOM 4747 C CA . PHE B 1 183 ? -12.914 25.922 -4.855 1 95.44 183 PHE B CA 1
ATOM 4748 C C . PHE B 1 183 ? -12.312 27.281 -5.219 1 95.44 183 PHE B C 1
ATOM 4750 O O . PHE B 1 183 ? -11.836 28.016 -4.344 1 95.44 183 PHE B O 1
ATOM 4757 N N . ALA B 1 184 ? -12.258 27.578 -6.508 1 93.44 184 ALA B N 1
ATOM 4758 C CA . ALA B 1 184 ? -11.68 28.828 -6.953 1 93.44 184 ALA B CA 1
ATOM 4759 C C . ALA B 1 184 ? -12.289 29.281 -8.281 1 93.44 184 ALA B C 1
ATOM 4761 O O . ALA B 1 184 ? -12.867 28.469 -9.008 1 93.44 184 ALA B O 1
ATOM 4762 N N . ASP B 1 185 ? -12.125 30.547 -8.422 1 90.38 185 ASP B N 1
ATOM 4763 C CA . ASP B 1 185 ? -12.516 31.109 -9.711 1 90.38 185 ASP B CA 1
ATOM 4764 C C . ASP B 1 185 ? -11.43 30.875 -10.758 1 90.38 185 ASP B C 1
ATOM 4766 O O . ASP B 1 185 ? -10.336 31.438 -10.664 1 90.38 185 ASP B O 1
ATOM 4770 N N . ASN B 1 186 ? -11.742 30.109 -11.719 1 86.44 186 ASN B N 1
ATOM 4771 C CA . ASN B 1 186 ? -10.781 29.766 -12.766 1 86.44 186 ASN B CA 1
ATOM 4772 C C . ASN B 1 186 ? -10.312 31 -13.523 1 86.44 186 ASN B C 1
ATOM 4774 O O . ASN B 1 186 ? -9.258 30.969 -14.156 1 86.44 186 ASN B O 1
ATOM 4778 N N . ASN B 1 187 ? -11.047 31.953 -13.422 1 84.44 187 ASN B N 1
ATOM 4779 C CA . ASN B 1 187 ? -10.727 33.156 -14.172 1 84.44 187 ASN B CA 1
ATOM 4780 C C . ASN B 1 187 ? -9.711 34.031 -13.43 1 84.44 187 ASN B C 1
ATOM 4782 O O . ASN B 1 187 ? -9.195 35 -13.984 1 84.44 187 ASN B O 1
ATOM 4786 N N . GLN B 1 188 ? -9.383 33.625 -12.312 1 83.06 188 GLN B N 1
ATOM 4787 C CA . GLN B 1 188 ? -8.469 34.438 -11.508 1 83.06 188 GLN B CA 1
ATOM 4788 C C . GLN B 1 188 ? -7.125 33.719 -11.328 1 83.06 188 GLN B C 1
ATOM 4790 O O . GLN B 1 188 ? -6.488 33.844 -10.281 1 83.06 188 GLN B O 1
ATOM 4795 N N . PHE B 1 189 ? -6.594 33.219 -12.312 1 81.25 189 PHE B N 1
ATOM 4796 C CA . PHE B 1 189 ? -5.32 32.5 -12.195 1 81.25 189 PHE B CA 1
ATOM 4797 C C . PHE B 1 189 ? -4.184 33.5 -11.93 1 81.25 189 PHE B C 1
ATOM 4799 O O . PHE B 1 189 ? -4.012 34.469 -12.656 1 81.25 189 PHE B O 1
ATOM 4806 N N . ASP B 1 190 ? -3.434 33.312 -10.836 1 78.69 190 ASP B N 1
ATOM 4807 C CA . ASP B 1 190 ? -2.379 34.219 -10.445 1 78.69 190 ASP B CA 1
ATOM 4808 C C . ASP B 1 190 ? -0.999 33.594 -10.625 1 78.69 190 ASP B C 1
ATOM 4810 O O . ASP B 1 190 ? 0.002 34.156 -10.148 1 78.69 190 ASP B O 1
ATOM 4814 N N . GLY B 1 191 ? -0.901 32.438 -11.203 1 78.5 191 GLY B N 1
ATOM 4815 C CA . GLY B 1 191 ? 0.391 31.797 -11.398 1 78.5 191 GLY B CA 1
ATOM 4816 C C . GLY B 1 191 ? 0.731 30.781 -10.312 1 78.5 191 GLY B C 1
ATOM 4817 O O . GLY B 1 191 ? 1.671 30 -10.461 1 78.5 191 GLY B O 1
ATOM 4818 N N . ASN B 1 192 ? 0.003 30.844 -9.289 1 82.31 192 ASN B N 1
ATOM 4819 C CA . ASN B 1 192 ? 0.201 29.922 -8.18 1 82.31 192 ASN B CA 1
ATOM 4820 C C . ASN B 1 192 ? -0.313 28.531 -8.523 1 82.31 192 ASN B C 1
ATOM 4822 O O . ASN B 1 192 ? -1.46 28.359 -8.945 1 82.31 192 ASN B O 1
ATOM 4826 N N . ARG B 1 193 ? 0.561 27.531 -8.359 1 83.81 193 ARG B N 1
ATOM 4827 C CA . ARG B 1 193 ? 0.207 26.156 -8.68 1 83.81 193 ARG B CA 1
ATOM 4828 C C . ARG B 1 193 ? -0.959 25.672 -7.82 1 83.81 193 ARG B C 1
ATOM 4830 O O . ARG B 1 193 ? -1.676 24.75 -8.203 1 83.81 193 ARG B O 1
ATOM 4837 N N . LEU B 1 194 ? -1.161 26.375 -6.711 1 88.62 194 LEU B N 1
ATOM 4838 C CA . LEU B 1 194 ? -2.201 25.953 -5.781 1 88.62 194 LEU B CA 1
ATOM 4839 C C . LEU B 1 194 ? -3.424 26.859 -5.883 1 88.62 194 LEU B C 1
ATOM 4841 O O . LEU B 1 194 ? -4.281 26.859 -4.996 1 88.62 194 LEU B O 1
ATOM 4845 N N . CYS B 1 195 ? -3.584 27.594 -6.91 1 87.88 195 CYS B N 1
ATOM 4846 C CA . CYS B 1 195 ? -4.633 28.594 -7.055 1 87.88 195 CYS B CA 1
ATOM 4847 C C . CYS B 1 195 ? -6.012 27.969 -6.938 1 87.88 195 CYS B C 1
ATOM 4849 O O . CYS B 1 195 ? -6.949 28.594 -6.449 1 87.88 195 CYS B O 1
ATOM 4851 N N . LYS B 1 196 ? -6.117 26.781 -7.309 1 88.94 196 LYS B N 1
ATOM 4852 C CA . LYS B 1 196 ? -7.43 26.141 -7.344 1 88.94 196 LYS B CA 1
ATOM 4853 C C . LYS B 1 196 ? -7.871 25.719 -5.945 1 88.94 196 LYS B C 1
ATOM 4855 O O . LYS B 1 196 ? -9.047 25.453 -5.715 1 88.94 196 LYS B O 1
ATOM 4860 N N . ILE B 1 197 ? -6.961 25.672 -4.941 1 92.38 197 ILE B N 1
ATOM 4861 C CA . ILE B 1 197 ? -7.336 25.172 -3.623 1 92.38 197 ILE B CA 1
ATOM 4862 C C . ILE B 1 197 ? -6.953 26.188 -2.553 1 92.38 197 ILE B C 1
ATOM 4864 O O . ILE B 1 197 ? -7.32 26.047 -1.385 1 92.38 197 ILE B O 1
ATOM 4868 N N . ASN B 1 198 ? -6.266 27.219 -2.896 1 91.94 198 ASN B N 1
ATOM 4869 C CA . ASN B 1 198 ? -5.68 28.156 -1.946 1 91.94 198 ASN B CA 1
ATOM 4870 C C . ASN B 1 198 ? -6.73 28.734 -1.007 1 91.94 198 ASN B C 1
ATOM 4872 O O . ASN B 1 198 ? -6.547 28.734 0.212 1 91.94 198 ASN B O 1
ATOM 4876 N N . ASP B 1 199 ? -7.805 29.219 -1.575 1 93.5 199 ASP B N 1
ATOM 4877 C CA . ASP B 1 199 ? -8.852 29.844 -0.762 1 93.5 199 ASP B CA 1
ATOM 4878 C C . ASP B 1 199 ? -9.453 28.828 0.214 1 93.5 199 ASP B C 1
ATOM 4880 O O . ASP B 1 199 ? -9.68 29.156 1.383 1 93.5 199 ASP B O 1
ATOM 4884 N N . PHE B 1 200 ? -9.633 27.719 -0.277 1 95.25 200 PHE B N 1
ATOM 4885 C CA . PHE B 1 200 ? -10.164 26.656 0.557 1 95.25 200 PHE B CA 1
ATOM 4886 C C . PHE B 1 200 ? -9.219 26.344 1.707 1 95.25 200 PHE B C 1
ATOM 4888 O O . PHE B 1 200 ? -9.641 26.25 2.863 1 95.25 200 PHE B O 1
ATOM 4895 N N . LEU B 1 201 ? -7.992 26.203 1.404 1 95.31 201 LEU B N 1
ATOM 4896 C CA . LEU B 1 201 ? -6.977 25.828 2.385 1 95.31 201 LEU B CA 1
ATOM 4897 C C . LEU B 1 201 ? -6.809 26.922 3.436 1 95.31 201 LEU B C 1
ATOM 4899 O O . LEU B 1 201 ? -6.645 26.625 4.621 1 95.31 201 LEU B O 1
ATOM 4903 N N . GLU B 1 202 ? -6.805 28.109 2.998 1 95.56 202 GLU B N 1
ATOM 4904 C CA . GLU B 1 202 ? -6.68 29.234 3.918 1 95.56 202 GLU B CA 1
ATOM 4905 C C . GLU B 1 202 ? -7.832 29.266 4.918 1 95.56 202 GLU B C 1
ATOM 4907 O O . GLU B 1 202 ? -7.617 29.422 6.117 1 95.56 202 GLU B O 1
ATOM 4912 N N . LEU B 1 203 ? -9.023 29.125 4.387 1 96.75 203 LEU B N 1
ATOM 4913 C CA . LEU B 1 203 ? -10.195 29.109 5.254 1 96.75 203 LEU B CA 1
ATOM 4914 C C . LEU B 1 203 ? -10.148 27.922 6.215 1 96.75 203 LEU B C 1
ATOM 4916 O O . LEU B 1 203 ? -10.453 28.062 7.398 1 96.75 203 LEU B O 1
ATOM 4920 N N . PHE B 1 204 ? -9.789 26.812 5.715 1 96.62 204 PHE B N 1
ATOM 4921 C CA . PHE B 1 204 ? -9.703 25.594 6.523 1 96.62 204 PHE B CA 1
ATOM 4922 C C . PHE B 1 204 ? -8.68 25.766 7.648 1 96.62 204 PHE B C 1
ATOM 4924 O O . PHE B 1 204 ? -8.961 25.438 8.805 1 96.62 204 PHE B O 1
ATOM 4931 N N . ASN B 1 205 ? -7.5 26.281 7.32 1 97.44 205 ASN B N 1
ATOM 4932 C CA . ASN B 1 205 ? -6.469 26.531 8.32 1 97.44 205 ASN B CA 1
ATOM 4933 C C . ASN B 1 205 ? -6.941 27.516 9.383 1 97.44 205 ASN B C 1
ATOM 4935 O O . ASN B 1 205 ? -6.695 27.312 10.57 1 97.44 205 ASN B O 1
ATOM 4939 N N . ALA B 1 206 ? -7.602 28.516 8.938 1 97.38 206 ALA B N 1
ATOM 4940 C CA . ALA B 1 206 ? -8.133 29.5 9.875 1 97.38 206 ALA B CA 1
ATOM 4941 C C . ALA B 1 206 ? -9.094 28.844 10.867 1 97.38 206 ALA B C 1
ATOM 4943 O O . ALA B 1 206 ? -9.062 29.156 12.062 1 97.38 206 ALA B O 1
ATOM 4944 N N . ASN B 1 207 ? -9.93 28.031 10.352 1 96.75 207 ASN B N 1
ATOM 4945 C CA . ASN B 1 207 ? -10.875 27.328 11.211 1 96.75 207 ASN B CA 1
ATOM 4946 C C . ASN B 1 207 ? -10.164 26.406 12.195 1 96.75 207 ASN B C 1
ATOM 4948 O O . ASN B 1 207 ? -10.57 26.281 13.352 1 96.75 207 ASN B O 1
ATOM 4952 N N . CYS B 1 208 ? -9.133 25.703 11.758 1 97 208 CYS B N 1
ATOM 4953 C CA . CYS B 1 208 ? -8.344 24.844 12.625 1 97 208 CYS B CA 1
ATOM 4954 C C . CYS B 1 208 ? -7.695 25.641 13.75 1 97 208 CYS B C 1
ATOM 4956 O O . CYS B 1 208 ? -7.695 25.219 14.906 1 97 208 CYS B O 1
ATOM 4958 N N . GLU B 1 209 ? -7.207 26.812 13.406 1 96.69 209 GLU B N 1
ATOM 4959 C CA . GLU B 1 209 ? -6.52 27.672 14.367 1 96.69 209 GLU B CA 1
ATOM 4960 C C . GLU B 1 209 ? -7.496 28.234 15.391 1 96.69 209 GLU B C 1
ATOM 4962 O O . GLU B 1 209 ? -7.137 28.438 16.562 1 96.69 209 GLU B O 1
ATOM 4967 N N . LYS B 1 210 ? -8.711 28.422 14.984 1 95.38 210 LYS B N 1
ATOM 4968 C CA . LYS B 1 210 ? -9.727 29 15.859 1 95.38 210 LYS B CA 1
ATOM 4969 C C . LYS B 1 210 ? -10.281 27.969 16.828 1 95.38 210 LYS B C 1
ATOM 4971 O O . LYS B 1 210 ? -10.836 28.328 17.875 1 95.38 210 LYS B O 1
ATOM 4976 N N . ALA B 1 211 ? -10.117 26.781 16.516 1 95.75 211 ALA B N 1
ATOM 4977 C CA . ALA B 1 211 ? -10.75 25.734 17.297 1 95.75 211 ALA B CA 1
ATOM 4978 C C . ALA B 1 211 ? -9.867 25.312 18.469 1 95.75 211 ALA B C 1
ATOM 4980 O O . ALA B 1 211 ? -10.375 24.969 19.547 1 95.75 211 ALA B O 1
ATOM 4981 N N . TYR B 1 212 ? -8.578 25.406 18.281 1 96.06 212 TYR B N 1
ATOM 4982 C CA . TYR B 1 212 ? -7.688 24.828 19.281 1 96.06 212 TYR B CA 1
ATOM 4983 C C . TYR B 1 212 ? -6.359 25.578 19.328 1 96.06 212 TYR B C 1
ATOM 4985 O O . TYR B 1 212 ? -5.809 25.938 18.297 1 96.06 212 TYR B O 1
ATOM 4993 N N . ARG B 1 213 ? -5.863 25.766 20.531 1 96.19 213 ARG B N 1
ATOM 4994 C CA . ARG B 1 213 ? -4.527 26.312 20.719 1 96.19 213 ARG B CA 1
ATOM 4995 C C . ARG B 1 213 ? -3.555 25.25 21.203 1 96.19 213 ARG B C 1
ATOM 4997 O O . ARG B 1 213 ? -3.76 24.656 22.266 1 96.19 213 ARG B O 1
ATOM 5004 N N . PRO B 1 214 ? -2.488 25.016 20.5 1 97 214 PRO B N 1
ATOM 5005 C CA . PRO B 1 214 ? -1.564 23.922 20.781 1 97 214 PRO B CA 1
ATOM 5006 C C . PRO B 1 214 ? -0.856 24.094 22.125 1 97 214 PRO B C 1
ATOM 5008 O O . PRO B 1 214 ? -0.677 25.219 22.594 1 97 214 PRO B O 1
ATOM 5011 N N . GLU B 1 215 ? -0.403 23 22.703 1 96.56 215 GLU B N 1
ATOM 5012 C CA . GLU B 1 215 ? 0.457 22.984 23.875 1 96.56 215 GLU B CA 1
ATOM 5013 C C . GLU B 1 215 ? 1.876 23.422 23.531 1 96.56 215 GLU B C 1
ATOM 5015 O O . GLU B 1 215 ? 2.129 23.906 22.438 1 96.56 215 GLU B O 1
ATOM 5020 N N . ARG B 1 216 ? 2.672 23.281 24.453 1 96.44 216 ARG B N 1
ATOM 5021 C CA . ARG B 1 216 ? 4.047 23.766 24.328 1 96.44 216 ARG B CA 1
ATOM 5022 C C . ARG B 1 216 ? 4.785 22.984 23.234 1 96.44 216 ARG B C 1
ATOM 5024 O O . ARG B 1 216 ? 5.562 23.578 22.469 1 96.44 216 ARG B O 1
ATOM 5031 N N . GLU B 1 217 ? 4.5 21.703 23.141 1 97.19 217 GLU B N 1
ATOM 5032 C CA . GLU B 1 217 ? 5.195 20.875 22.172 1 97.19 217 GLU B CA 1
ATOM 5033 C C . GLU B 1 217 ? 4.383 20.734 20.875 1 97.19 217 GLU B C 1
ATOM 5035 O O . GLU B 1 217 ? 3.207 20.359 20.922 1 97.19 217 GLU B O 1
ATOM 5040 N N . VAL B 1 218 ? 5.016 21.047 19.797 1 98 218 VAL B N 1
ATOM 5041 C CA . VAL B 1 218 ? 4.414 20.875 18.484 1 98 218 VAL B CA 1
ATOM 5042 C C . VAL B 1 218 ? 5.402 20.188 17.547 1 98 218 VAL B C 1
ATOM 5044 O O . VAL B 1 218 ? 6.602 20.156 17.812 1 98 218 VAL B O 1
ATOM 5047 N N . CYS B 1 219 ? 4.875 19.609 16.531 1 98.19 219 CYS B N 1
ATOM 5048 C CA . CYS B 1 219 ? 5.762 18.953 15.578 1 98.19 219 CYS B CA 1
ATOM 5049 C C . CYS B 1 219 ? 5.301 19.188 14.148 1 98.19 219 CYS B C 1
ATOM 5051 O O . CYS B 1 219 ? 4.117 19.438 13.898 1 98.19 219 CYS B O 1
ATOM 5053 N N . ILE B 1 220 ? 6.223 19.188 13.242 1 97.06 220 ILE B N 1
ATOM 5054 C CA . ILE B 1 220 ? 5.977 19.312 11.812 1 97.06 220 ILE B CA 1
ATOM 5055 C C . ILE B 1 220 ? 6.48 18.078 11.086 1 97.06 220 ILE B C 1
ATOM 5057 O O . ILE B 1 220 ? 7.578 17.578 11.367 1 97.06 220 ILE B O 1
ATOM 5061 N N . ASP B 1 221 ? 5.637 17.562 10.25 1 93.81 221 ASP B N 1
ATOM 5062 C CA . ASP B 1 221 ? 6.027 16.438 9.414 1 93.81 221 ASP B CA 1
ATOM 5063 C C . ASP B 1 221 ? 5.27 16.453 8.086 1 93.81 221 ASP B C 1
ATOM 5065 O O . ASP B 1 221 ? 4.371 17.266 7.887 1 93.81 221 ASP B O 1
ATOM 5069 N N . GLU B 1 222 ? 5.75 15.633 7.215 1 90.38 222 GLU B N 1
ATOM 5070 C CA . GLU B 1 222 ? 5.129 15.531 5.898 1 90.38 222 GLU B CA 1
ATOM 5071 C C . GLU B 1 222 ? 4.191 14.328 5.816 1 90.38 222 GLU B C 1
ATOM 5073 O O . GLU B 1 222 ? 4.418 13.312 6.48 1 90.38 222 GLU B O 1
ATOM 5078 N N . SER B 1 223 ? 3.137 14.492 5.102 1 87.44 223 SER B N 1
ATOM 5079 C CA . SER B 1 223 ? 2.197 13.43 4.762 1 87.44 223 SER B CA 1
ATOM 5080 C C . SER B 1 223 ? 1.912 13.406 3.266 1 87.44 223 SER B C 1
ATOM 5082 O O . SER B 1 223 ? 2.178 14.383 2.559 1 87.44 223 SER B O 1
ATOM 5084 N N . LEU B 1 224 ? 1.5 12.211 2.777 1 87.06 224 LEU B N 1
ATOM 5085 C CA . LEU B 1 224 ? 1.188 12.047 1.362 1 87.06 224 LEU B CA 1
ATOM 5086 C C . LEU B 1 224 ? -0.287 11.719 1.165 1 87.06 224 LEU B C 1
ATOM 5088 O O . LEU B 1 224 ? -0.805 10.781 1.778 1 87.06 224 LEU B O 1
ATOM 5092 N N . VAL B 1 225 ? -0.95 12.539 0.415 1 87.44 225 VAL B N 1
ATOM 5093 C CA . VAL B 1 225 ? -2.295 12.188 -0.031 1 87.44 225 VAL B CA 1
ATOM 5094 C C . VAL B 1 225 ? -2.219 11.406 -1.338 1 87.44 225 VAL B C 1
ATOM 5096 O O . VAL B 1 225 ? -1.716 11.906 -2.346 1 87.44 225 VAL B O 1
ATOM 5099 N N . PRO B 1 226 ? -2.68 10.219 -1.234 1 85.56 226 PRO B N 1
ATOM 5100 C CA . PRO B 1 226 ? -2.588 9.422 -2.459 1 85.56 226 PRO B CA 1
ATOM 5101 C C . PRO B 1 226 ? -3.275 10.086 -3.65 1 85.56 226 PRO B C 1
ATOM 5103 O O . PRO B 1 226 ? -4.406 10.555 -3.527 1 85.56 226 PRO B O 1
ATOM 5106 N N . PHE B 1 227 ? -2.533 10.188 -4.746 1 86.69 227 PHE B N 1
ATOM 5107 C CA . PHE B 1 227 ? -3.021 10.812 -5.969 1 86.69 227 PHE B CA 1
ATOM 5108 C C . PHE B 1 227 ? -2.275 10.281 -7.188 1 86.69 227 PHE B C 1
ATOM 5110 O O . PHE B 1 227 ? -1.044 10.32 -7.234 1 86.69 227 PHE B O 1
ATOM 5117 N N . ARG B 1 228 ? -3.068 9.828 -8.148 1 80.62 228 ARG B N 1
ATOM 5118 C CA . ARG B 1 228 ? -2.434 9.25 -9.328 1 80.62 228 ARG B CA 1
ATOM 5119 C C . ARG B 1 228 ? -2.723 10.086 -10.57 1 80.62 228 ARG B C 1
ATOM 5121 O O . ARG B 1 228 ? -2.396 9.68 -11.688 1 80.62 228 ARG B O 1
ATOM 5128 N N . GLY B 1 229 ? -3.344 11.195 -10.367 1 81.06 229 GLY B N 1
ATOM 5129 C CA . GLY B 1 229 ? -3.658 12.055 -11.5 1 81.06 229 GLY B CA 1
ATOM 5130 C C . GLY B 1 229 ? -2.449 12.797 -12.039 1 81.06 229 GLY B C 1
ATOM 5131 O O . GLY B 1 229 ? -1.316 12.516 -11.641 1 81.06 229 GLY B O 1
ATOM 5132 N N . ARG B 1 230 ? -2.715 13.562 -12.961 1 81.69 230 ARG B N 1
ATOM 5133 C CA . ARG B 1 230 ? -1.644 14.305 -13.625 1 81.69 230 ARG B CA 1
ATOM 5134 C C . ARG B 1 230 ? -1.488 15.695 -13.023 1 81.69 230 ARG B C 1
ATOM 5136 O O . ARG B 1 230 ? -2.311 16.578 -13.273 1 81.69 230 ARG B O 1
ATOM 5143 N N . ILE B 1 231 ? -0.551 15.883 -12.188 1 84.12 231 ILE B N 1
ATOM 5144 C CA . ILE B 1 231 ? -0.181 17.172 -11.617 1 84.12 231 ILE B CA 1
ATOM 5145 C C . ILE B 1 231 ? 1.34 17.297 -11.539 1 84.12 231 ILE B C 1
ATOM 5147 O O . ILE B 1 231 ? 2.031 16.297 -11.305 1 84.12 231 ILE B O 1
ATOM 5151 N N . VAL B 1 232 ? 1.808 18.391 -11.766 1 81.25 232 VAL B N 1
ATOM 5152 C CA . VAL B 1 232 ? 3.234 18.625 -11.969 1 81.25 232 VAL B CA 1
ATOM 5153 C C . VAL B 1 232 ? 3.992 18.328 -10.672 1 81.25 232 VAL B C 1
ATOM 5155 O O . VAL B 1 232 ? 5.141 17.875 -10.711 1 81.25 232 VAL B O 1
ATOM 5158 N N . PHE B 1 233 ? 3.402 18.484 -9.555 1 84.38 233 PHE B N 1
ATOM 5159 C CA . PHE B 1 233 ? 4.141 18.359 -8.305 1 84.38 233 PHE B CA 1
ATOM 5160 C C . PHE B 1 233 ? 3.787 17.047 -7.609 1 84.38 233 PHE B C 1
ATOM 5162 O O . PHE B 1 233 ? 3.908 16.938 -6.387 1 84.38 233 PHE B O 1
ATOM 5169 N N . ARG B 1 234 ? 3.287 16.109 -8.32 1 86 234 ARG B N 1
ATOM 5170 C CA . ARG B 1 234 ? 3.074 14.781 -7.754 1 86 234 ARG B CA 1
ATOM 5171 C C . ARG B 1 234 ? 4.387 14.172 -7.266 1 86 234 ARG B C 1
ATOM 5173 O O . ARG B 1 234 ? 5.418 14.289 -7.934 1 86 234 ARG B O 1
ATOM 5180 N N . GLN B 1 235 ? 4.281 13.594 -6.109 1 86.31 235 GLN B N 1
ATOM 5181 C CA . GLN B 1 235 ? 5.457 12.992 -5.496 1 86.31 235 GLN B CA 1
ATOM 5182 C C . GLN B 1 235 ? 5.453 11.477 -5.664 1 86.31 235 GLN B C 1
ATOM 5184 O O . GLN B 1 235 ? 4.387 10.859 -5.758 1 86.31 235 GLN B O 1
ATOM 5189 N N . TYR B 1 236 ? 6.602 10.945 -5.871 1 84.12 236 TYR B N 1
ATOM 5190 C CA . TYR B 1 236 ? 6.812 9.5 -5.859 1 84.12 236 TYR B CA 1
ATOM 5191 C C . TYR B 1 236 ? 7.672 9.086 -4.672 1 84.12 236 TYR B C 1
ATOM 5193 O O . TYR B 1 236 ? 8.844 9.461 -4.582 1 84.12 236 TYR B O 1
ATOM 5201 N N . VAL B 1 237 ? 7.047 8.336 -3.75 1 80.06 237 VAL B N 1
ATOM 5202 C CA . VAL B 1 237 ? 7.742 7.852 -2.562 1 80.06 237 VAL B CA 1
ATOM 5203 C C . VAL B 1 237 ? 7.676 6.328 -2.512 1 80.06 237 VAL B C 1
ATOM 5205 O O . VAL B 1 237 ? 6.695 5.758 -2.027 1 80.06 237 VAL B O 1
ATOM 5208 N N . PRO B 1 238 ? 8.758 5.656 -2.832 1 74.31 238 PRO B N 1
ATOM 5209 C CA . PRO B 1 238 ? 8.711 4.215 -3.09 1 74.31 238 PRO B CA 1
ATOM 5210 C C . PRO B 1 23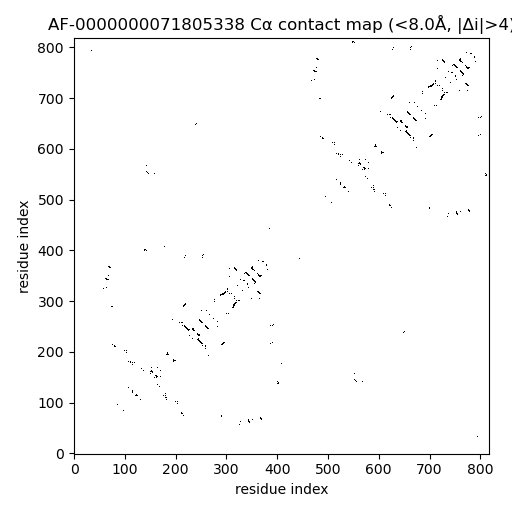8 ? 8.391 3.402 -1.836 1 74.31 238 PRO B C 1
ATOM 5212 O O . PRO B 1 238 ? 7.809 2.318 -1.931 1 74.31 238 PRO B O 1
ATOM 5215 N N . PHE B 1 239 ? 8.805 3.91 -0.708 1 73.12 239 PHE B N 1
ATOM 5216 C CA . PHE B 1 239 ? 8.711 3.082 0.488 1 73.12 239 PHE B CA 1
ATOM 5217 C C . PHE B 1 239 ? 7.336 3.211 1.129 1 73.12 239 PHE B C 1
ATOM 5219 O O . PHE B 1 239 ? 7.008 2.479 2.064 1 73.12 239 PHE B O 1
ATOM 5226 N N . LYS B 1 240 ? 6.535 4.098 0.615 1 73.69 240 LYS B N 1
ATOM 5227 C CA . LYS B 1 240 ? 5.195 4.273 1.164 1 73.69 240 LYS B CA 1
ATOM 5228 C C . LYS B 1 240 ? 4.199 3.332 0.489 1 73.69 240 LYS B C 1
ATOM 5230 O O . LYS B 1 240 ? 4.43 2.875 -0.632 1 73.69 240 LYS B O 1
ATOM 5235 N N . ARG B 1 241 ? 3.199 2.977 1.217 1 73.12 241 ARG B N 1
ATOM 5236 C CA . ARG B 1 241 ? 2.139 2.131 0.681 1 73.12 241 ARG B CA 1
ATOM 5237 C C . ARG B 1 241 ? 1.589 2.701 -0.622 1 73.12 241 ARG B C 1
ATOM 5239 O O . ARG B 1 241 ? 1.435 1.975 -1.607 1 73.12 241 ARG B O 1
ATOM 5246 N N . HIS B 1 242 ? 1.224 3.926 -0.562 1 76.25 242 HIS B N 1
ATOM 5247 C CA . HIS B 1 242 ? 0.863 4.66 -1.768 1 76.25 242 HIS B CA 1
ATOM 5248 C C . HIS B 1 242 ? 2.039 5.484 -2.283 1 76.25 242 HIS B C 1
ATOM 5250 O O . HIS B 1 242 ? 2.41 6.492 -1.678 1 76.25 242 HIS B O 1
ATOM 5256 N N . LYS B 1 243 ? 2.531 5.02 -3.363 1 79.88 243 LYS B N 1
ATOM 5257 C CA . LYS B 1 243 ? 3.82 5.539 -3.811 1 79.88 243 LYS B CA 1
ATOM 5258 C C . LYS B 1 243 ? 3.666 6.918 -4.449 1 79.88 243 LYS B C 1
ATOM 5260 O O . LYS B 1 243 ? 4.625 7.691 -4.512 1 79.88 243 LYS B O 1
ATOM 5265 N N . TYR B 1 244 ? 2.453 7.168 -5 1 83.75 244 TYR B N 1
ATOM 5266 C CA . TYR B 1 244 ? 2.211 8.453 -5.648 1 83.75 244 TYR B CA 1
ATOM 5267 C C . TYR B 1 244 ? 1.229 9.297 -4.844 1 83.75 244 TYR B C 1
ATOM 5269 O O . TYR B 1 244 ? 0.258 8.773 -4.293 1 83.75 244 TYR B O 1
ATOM 5277 N N . GLY B 1 245 ? 1.566 10.547 -4.777 1 89 245 GLY B N 1
ATOM 5278 C CA . GLY B 1 245 ? 0.622 11.398 -4.078 1 89 245 GLY B CA 1
ATOM 5279 C C . GLY B 1 245 ? 1.065 12.852 -4.008 1 89 245 GLY B C 1
ATOM 5280 O O . GLY B 1 245 ? 2.047 13.234 -4.648 1 89 245 GLY B O 1
ATOM 5281 N N . ILE B 1 246 ? 0.24 13.586 -3.381 1 90.06 246 ILE B N 1
ATOM 5282 C CA . ILE B 1 246 ? 0.52 14.992 -3.113 1 90.06 246 ILE B CA 1
ATOM 5283 C C . ILE B 1 246 ? 1.075 15.148 -1.699 1 90.06 246 ILE B C 1
ATOM 5285 O O . ILE B 1 246 ? 0.457 14.703 -0.73 1 90.06 246 ILE B O 1
ATOM 5289 N N . LYS B 1 247 ? 2.227 15.719 -1.71 1 89.69 247 LYS B N 1
ATOM 5290 C CA . LYS B 1 247 ? 2.898 15.93 -0.431 1 89.69 247 LYS B CA 1
ATOM 5291 C C . LYS B 1 247 ? 2.35 17.172 0.273 1 89.69 247 LYS B C 1
ATOM 5293 O O . LYS B 1 247 ? 2.141 18.203 -0.358 1 89.69 247 LYS B O 1
ATOM 5298 N N . HIS B 1 248 ? 2.029 17 1.538 1 92.38 248 HIS B N 1
ATOM 5299 C CA . HIS B 1 248 ? 1.651 18.156 2.328 1 92.38 248 HIS B CA 1
ATOM 5300 C C . HIS B 1 248 ? 2.324 18.141 3.697 1 92.38 248 HIS B C 1
ATOM 5302 O O . HIS B 1 248 ? 2.596 17.062 4.242 1 92.38 248 HIS B O 1
ATOM 5308 N N . PHE B 1 249 ? 2.631 19.344 4.203 1 94.19 249 PHE B N 1
ATOM 5309 C CA . PHE B 1 249 ? 3.225 19.547 5.52 1 94.19 249 PHE B CA 1
ATOM 5310 C C . PHE B 1 249 ? 2.152 19.859 6.555 1 94.19 249 PHE B C 1
ATOM 5312 O O . PHE B 1 249 ? 1.227 20.625 6.281 1 94.19 249 PHE B O 1
ATOM 5319 N N . LYS B 1 250 ? 2.305 19.234 7.688 1 95.94 250 LYS B N 1
ATOM 5320 C CA . LYS B 1 250 ? 1.34 19.453 8.758 1 95.94 250 LYS B CA 1
ATOM 5321 C C . LYS B 1 250 ? 2.043 19.844 10.062 1 95.94 250 LYS B C 1
ATOM 5323 O O . LYS B 1 250 ? 3.094 19.297 10.391 1 95.94 250 LYS B O 1
ATOM 5328 N N . LEU B 1 251 ? 1.527 20.812 10.664 1 98.06 251 LEU B N 1
ATOM 5329 C CA . LEU B 1 251 ? 1.862 21.094 12.055 1 98.06 251 LEU B CA 1
ATOM 5330 C C . LEU B 1 251 ? 0.857 20.438 12.992 1 98.06 251 LEU B C 1
ATOM 5332 O O . LEU B 1 251 ? -0.329 20.766 12.977 1 98.06 251 LEU B O 1
ATOM 5336 N N . CYS B 1 252 ? 1.335 19.531 13.805 1 97.75 252 CYS B N 1
ATOM 5337 C CA . CYS B 1 252 ? 0.467 18.766 14.695 1 97.75 252 CYS B CA 1
ATOM 5338 C C . CYS B 1 252 ? 0.825 19.031 16.156 1 97.75 252 CYS B C 1
ATOM 5340 O O . CYS B 1 252 ? 1.953 19.422 16.453 1 97.75 252 CYS B O 1
ATOM 5342 N N . CYS B 1 253 ? -0.141 18.844 16.984 1 97 253 CYS B N 1
ATOM 5343 C CA . CYS B 1 253 ? 0.07 18.969 18.422 1 97 253 CYS B CA 1
ATOM 5344 C C . CYS B 1 253 ? -0.508 17.781 19.172 1 97 253 CYS B C 1
ATOM 5346 O O . CYS B 1 253 ? -0.846 16.766 18.562 1 97 253 CYS B O 1
ATOM 5348 N N . LYS B 1 254 ? -0.443 17.891 20.422 1 94.5 254 LYS B N 1
ATOM 5349 C CA . LYS B 1 254 ? -0.836 16.781 21.266 1 94.5 254 LYS B CA 1
ATOM 5350 C C . LYS B 1 254 ? -2.223 16.266 20.891 1 94.5 254 LYS B C 1
ATOM 5352 O O . LYS B 1 254 ? -3.133 17.047 20.625 1 94.5 254 LYS B O 1
ATOM 5357 N N . GLY B 1 255 ? -2.352 14.914 20.844 1 92.56 255 GLY B N 1
ATOM 5358 C CA . GLY B 1 255 ? -3.621 14.312 20.484 1 92.56 255 GLY B CA 1
ATOM 5359 C C . GLY B 1 255 ? -3.779 14.102 19 1 92.56 255 GLY B C 1
ATOM 5360 O O . GLY B 1 255 ? -4.781 13.539 18.547 1 92.56 255 GLY B O 1
ATOM 5361 N N . GLY B 1 256 ? -2.865 14.633 18.25 1 94.69 256 GLY B N 1
ATOM 5362 C CA . GLY B 1 256 ? -2.877 14.398 16.812 1 94.69 256 GLY B CA 1
ATOM 5363 C C . GLY B 1 256 ? -3.629 15.469 16.047 1 94.69 256 GLY B C 1
ATOM 5364 O O . GLY B 1 256 ? -3.939 15.289 14.867 1 94.69 256 GLY B O 1
ATOM 5365 N N . TYR B 1 257 ? -3.963 16.562 16.734 1 96.06 257 TYR B N 1
ATOM 5366 C CA . TYR B 1 257 ? -4.676 17.656 16.078 1 96.06 257 TYR B CA 1
ATOM 5367 C C . TYR B 1 257 ? -3.777 18.375 15.078 1 96.06 257 TYR B C 1
ATOM 5369 O O . TYR B 1 257 ? -2.662 18.781 15.414 1 96.06 257 TYR B O 1
ATOM 5377 N N . THR B 1 258 ? -4.23 18.516 13.836 1 96.88 258 THR B N 1
ATOM 5378 C CA . THR B 1 258 ? -3.508 19.297 12.836 1 96.88 258 THR B CA 1
ATOM 5379 C C . THR B 1 258 ? -3.906 20.766 12.914 1 96.88 258 THR B C 1
ATOM 5381 O O . THR B 1 258 ? -5.043 21.125 12.594 1 96.88 258 THR B O 1
ATOM 5384 N N . TRP B 1 259 ? -2.977 21.562 13.273 1 97.62 259 TRP B N 1
ATOM 5385 C CA . TRP B 1 259 ? -3.246 22.984 13.5 1 97.62 259 TRP B CA 1
ATOM 5386 C C . TRP B 1 259 ? -3.131 23.766 12.203 1 97.62 259 TRP B C 1
ATOM 5388 O O . TRP B 1 259 ? -3.908 24.703 11.961 1 97.62 259 TRP B O 1
ATOM 5398 N N . ARG B 1 260 ? -2.211 23.375 11.414 1 97.69 260 ARG B N 1
ATOM 5399 C CA . ARG B 1 260 ? -2.004 24.031 10.125 1 97.69 260 ARG B CA 1
ATOM 5400 C C . ARG B 1 260 ? -1.438 23.047 9.102 1 97.69 260 ARG B C 1
ATOM 5402 O O . ARG B 1 260 ? -0.625 22.188 9.438 1 97.69 260 ARG B O 1
ATOM 5409 N N . THR B 1 261 ? -1.896 23.25 7.812 1 96.5 261 THR B N 1
ATOM 5410 C CA . THR B 1 261 ? -1.437 22.422 6.711 1 96.5 261 THR B CA 1
ATOM 5411 C C . THR B 1 261 ? -0.926 23.266 5.555 1 96.5 261 THR B C 1
ATOM 5413 O O . THR B 1 261 ? -1.502 24.312 5.25 1 96.5 261 THR B O 1
ATOM 5416 N N . LYS B 1 262 ? 0.18 22.828 4.992 1 94.88 262 LYS B N 1
ATOM 5417 C CA . LYS B 1 262 ? 0.737 23.453 3.797 1 94.88 262 LYS B CA 1
ATOM 5418 C C . LYS B 1 262 ? 1.03 22.422 2.717 1 94.88 262 LYS B C 1
ATOM 5420 O O . LYS B 1 262 ? 1.648 21.391 2.988 1 94.88 262 LYS B O 1
ATOM 5425 N N . ILE B 1 263 ? 0.557 22.703 1.504 1 93.25 263 ILE B N 1
ATOM 5426 C CA . ILE B 1 263 ? 0.788 21.781 0.4 1 93.25 263 ILE B CA 1
ATOM 5427 C C . ILE B 1 263 ? 2.127 22.078 -0.262 1 93.25 263 ILE B C 1
ATOM 5429 O O . ILE B 1 263 ? 2.467 23.25 -0.475 1 93.25 263 ILE B O 1
ATOM 5433 N N . TYR B 1 264 ? 2.85 21.094 -0.514 1 87.94 264 TYR B N 1
ATOM 5434 C CA . TYR B 1 264 ? 4.102 21.234 -1.247 1 87.94 264 TYR B CA 1
ATOM 5435 C C . TYR B 1 264 ? 3.855 21.25 -2.75 1 87.94 264 TYR B C 1
ATOM 5437 O O . TYR B 1 264 ? 3.527 20.219 -3.346 1 87.94 264 TYR B O 1
ATOM 5445 N N . ALA B 1 265 ? 3.971 22.375 -3.326 1 85.38 265 ALA B N 1
ATOM 5446 C CA . ALA B 1 265 ? 3.707 22.531 -4.758 1 85.38 265 ALA B CA 1
ATOM 5447 C C . ALA B 1 265 ? 5.008 22.594 -5.551 1 85.38 265 ALA B C 1
ATOM 5449 O O . ALA B 1 265 ? 5.07 23.266 -6.59 1 85.38 265 ALA B O 1
ATOM 5450 N N . GLY B 1 266 ? 5.926 21.984 -5.133 1 75.56 266 GLY B N 1
ATOM 5451 C CA . GLY B 1 266 ? 7.203 22 -5.828 1 75.56 266 GLY B CA 1
ATOM 5452 C C . GLY B 1 266 ? 8.125 23.109 -5.359 1 75.56 266 GLY B C 1
ATOM 5453 O O . GLY B 1 266 ? 7.711 23.984 -4.598 1 75.56 266 GLY B O 1
ATOM 5454 N N . ARG B 1 267 ? 9.391 23.016 -5.812 1 65.94 267 ARG B N 1
ATOM 5455 C CA . ARG B 1 267 ? 10.414 23.984 -5.426 1 65.94 267 ARG B CA 1
ATOM 5456 C C . ARG B 1 267 ? 10.109 25.359 -5.992 1 65.94 267 ARG B C 1
ATOM 5458 O O . ARG B 1 267 ? 9.734 25.5 -7.16 1 65.94 267 ARG B O 1
ATOM 5465 N N . GLN B 1 268 ? 9.656 26.219 -5.148 1 58.5 268 GLN B N 1
ATOM 5466 C CA . GLN B 1 268 ? 9.523 27.594 -5.609 1 58.5 268 GLN B CA 1
ATOM 5467 C C . GLN B 1 268 ? 10.883 28.25 -5.773 1 58.5 268 GLN B C 1
ATOM 5469 O O . GLN B 1 268 ? 11.805 28 -4.992 1 58.5 268 GLN B O 1
ATOM 5474 N N . PRO B 1 269 ? 11.188 28.594 -7.098 1 49.44 269 PRO B N 1
ATOM 5475 C CA . PRO B 1 269 ? 12.492 29.156 -7.426 1 49.44 269 PRO B CA 1
ATOM 5476 C C . PRO B 1 269 ? 13.062 30.031 -6.309 1 49.44 269 PRO B C 1
ATOM 5478 O O . PRO B 1 269 ? 14.148 30.594 -6.445 1 49.44 269 PRO B O 1
ATOM 5481 N N . SER B 1 270 ? 12.398 30.297 -5.422 1 47.56 270 SER B N 1
ATOM 5482 C CA . SER B 1 270 ? 13.008 31.406 -4.699 1 47.56 270 SER B CA 1
ATOM 5483 C C . SER B 1 270 ? 14.375 31.016 -4.141 1 47.56 270 SER B C 1
ATOM 5485 O O . SER B 1 270 ? 14.742 29.828 -4.16 1 47.56 270 SER B O 1
ATOM 5487 N N . ARG B 1 271 ? 14.781 31.609 -2.727 1 50.78 271 ARG B N 1
ATOM 5488 C CA . ARG B 1 271 ? 15.953 32.188 -2.076 1 50.78 271 ARG B CA 1
ATOM 5489 C C . ARG B 1 271 ? 16.938 31.125 -1.643 1 50.78 271 ARG B C 1
ATOM 5491 O O . ARG B 1 271 ? 16.625 29.922 -1.689 1 50.78 271 ARG B O 1
ATOM 5498 N N . LYS B 1 272 ? 18.047 31.609 -0.968 1 51.44 272 LYS B N 1
ATOM 5499 C CA . LYS B 1 272 ? 19.344 31.234 -0.408 1 51.44 272 LYS B CA 1
ATOM 5500 C C . LYS B 1 272 ? 19.203 30.109 0.599 1 51.44 272 LYS B C 1
ATOM 5502 O O . LYS B 1 272 ? 20.141 29.312 0.79 1 51.44 272 LYS B O 1
ATOM 5507 N N . ASP B 1 273 ? 17.969 29.906 1.183 1 57.28 273 ASP B N 1
ATOM 5508 C CA . ASP B 1 273 ? 17.891 28.984 2.303 1 57.28 273 ASP B CA 1
ATOM 5509 C C . ASP B 1 273 ? 17.344 27.625 1.85 1 57.28 273 ASP B C 1
ATOM 5511 O O . ASP B 1 273 ? 16.625 27.547 0.847 1 57.28 273 ASP B O 1
ATOM 5515 N N . PRO B 1 274 ? 17.766 26.594 2.529 1 66.38 274 PRO B N 1
ATOM 5516 C CA . PRO B 1 274 ? 17.125 25.297 2.303 1 66.38 274 PRO B CA 1
ATOM 5517 C C . PRO B 1 274 ? 15.609 25.375 2.324 1 66.38 274 PRO B C 1
ATOM 5519 O O . PRO B 1 274 ? 15.031 26.156 3.078 1 66.38 274 PRO B O 1
ATOM 5522 N N . VAL B 1 275 ? 14.922 24.844 1.486 1 73.31 275 VAL B N 1
ATOM 5523 C CA . VAL B 1 275 ? 13.484 24.828 1.244 1 73.31 275 VAL B CA 1
ATOM 5524 C C . VAL B 1 275 ? 12.742 24.609 2.561 1 73.31 275 VAL B C 1
ATOM 5526 O O . VAL B 1 275 ? 11.641 25.141 2.75 1 73.31 275 VAL B O 1
ATOM 5529 N N . ALA B 1 276 ? 13.43 24.109 3.533 1 83.25 276 ALA B N 1
ATOM 5530 C CA . ALA B 1 276 ? 12.734 23.688 4.75 1 83.25 276 ALA B CA 1
ATOM 5531 C C . ALA B 1 276 ? 12.492 24.875 5.676 1 83.25 276 ALA B C 1
ATOM 5533 O O . ALA B 1 276 ? 11.477 24.938 6.367 1 83.25 276 ALA B O 1
ATOM 5534 N N . VAL B 1 277 ? 13.406 25.875 5.75 1 89.44 277 VAL B N 1
ATOM 5535 C CA . VAL B 1 277 ? 13.336 26.969 6.73 1 89.44 277 VAL B CA 1
ATOM 5536 C C . VAL B 1 277 ? 12.086 27.797 6.484 1 89.44 277 VAL B C 1
ATOM 5538 O O . VAL B 1 277 ? 11.25 27.953 7.379 1 89.44 277 VAL B O 1
ATOM 5541 N N . PRO B 1 278 ? 11.867 28.219 5.27 1 88.88 278 PRO B N 1
ATOM 5542 C CA . PRO B 1 278 ? 10.656 29.016 5.055 1 88.88 278 PRO B CA 1
ATOM 5543 C C . PRO B 1 278 ? 9.375 28.219 5.324 1 88.88 278 PRO B C 1
ATOM 5545 O O . PRO B 1 278 ? 8.398 28.781 5.824 1 88.88 278 PRO B O 1
ATOM 5548 N N . VAL B 1 279 ? 9.32 27.047 4.984 1 90.94 279 VAL B N 1
ATOM 5549 C CA . VAL B 1 279 ? 8.148 26.203 5.188 1 90.94 279 VAL B CA 1
ATOM 5550 C C . VAL B 1 279 ? 7.832 26.109 6.68 1 90.94 279 VAL B C 1
ATOM 5552 O O . VAL B 1 279 ? 6.684 26.281 7.09 1 90.94 279 VAL B O 1
ATOM 5555 N N . VAL B 1 280 ? 8.875 25.875 7.457 1 95.88 280 VAL B N 1
ATOM 5556 C CA . VAL B 1 280 ? 8.711 25.719 8.898 1 95.88 280 VAL B CA 1
ATOM 5557 C C . VAL B 1 280 ? 8.234 27.031 9.508 1 95.88 280 VAL B C 1
ATOM 5559 O O . VAL B 1 280 ? 7.309 27.047 10.32 1 95.88 280 VAL B O 1
ATOM 5562 N N . MET B 1 281 ? 8.859 28.094 9.094 1 95.31 281 MET B N 1
ATOM 5563 C CA . MET B 1 281 ? 8.5 29.406 9.648 1 95.31 281 MET B CA 1
ATOM 5564 C C . MET B 1 281 ? 7.059 29.75 9.312 1 95.31 281 MET B C 1
ATOM 5566 O O . MET B 1 281 ? 6.344 30.328 10.141 1 95.31 281 MET B O 1
ATOM 5570 N N . GLU B 1 282 ? 6.664 29.375 8.18 1 93.94 282 GLU B N 1
ATOM 5571 C CA . GLU B 1 282 ? 5.289 29.641 7.77 1 93.94 282 GLU B CA 1
ATOM 5572 C C . GLU B 1 282 ? 4.301 28.797 8.57 1 93.94 282 GLU B C 1
ATOM 5574 O O . GLU B 1 282 ? 3.273 29.297 9.023 1 93.94 282 GLU B O 1
ATOM 5579 N N . LEU B 1 283 ? 4.609 27.609 8.758 1 96.69 283 LEU B N 1
ATOM 5580 C CA . LEU B 1 283 ? 3.748 26.703 9.508 1 96.69 283 LEU B CA 1
ATOM 5581 C C . LEU B 1 283 ? 3.646 27.141 10.969 1 96.69 283 LEU B C 1
ATOM 5583 O O . LEU B 1 283 ? 2.588 27 11.586 1 96.69 283 LEU B O 1
ATOM 5587 N N . MET B 1 284 ? 4.703 27.734 11.477 1 97.75 284 MET B N 1
ATOM 5588 C CA . MET B 1 284 ? 4.773 28.094 12.891 1 97.75 284 MET B CA 1
ATOM 5589 C C . MET B 1 284 ? 4.258 29.516 13.109 1 97.75 284 MET B C 1
ATOM 5591 O O . MET B 1 284 ? 4.188 29.984 14.25 1 97.75 284 MET B O 1
ATOM 5595 N N . ASP B 1 285 ? 3.918 30.141 12.047 1 96.75 285 ASP B N 1
ATOM 5596 C CA . ASP B 1 285 ? 3.434 31.516 12.188 1 96.75 285 ASP B CA 1
ATOM 5597 C C . ASP B 1 285 ? 2.248 31.594 13.148 1 96.75 285 ASP B C 1
ATOM 5599 O O . ASP B 1 285 ? 1.279 30.844 13 1 96.75 285 ASP B O 1
ATOM 5603 N N . GLY B 1 286 ? 2.287 32.438 14.109 1 95.69 286 GLY B N 1
ATOM 5604 C CA . GLY B 1 286 ? 1.269 32.562 15.141 1 95.69 286 GLY B CA 1
ATOM 5605 C C . GLY B 1 286 ? 1.616 31.828 16.422 1 95.69 286 GLY B C 1
ATOM 5606 O O . GLY B 1 286 ? 0.969 32 17.453 1 95.69 286 GLY B O 1
ATOM 5607 N N . LEU B 1 287 ? 2.66 30.969 16.328 1 96.88 287 LEU B N 1
ATOM 5608 C CA . LEU B 1 287 ? 3.059 30.172 17.484 1 96.88 287 LEU B CA 1
ATOM 5609 C C . LEU B 1 287 ? 4.496 30.484 17.891 1 96.88 287 LEU B C 1
ATOM 5611 O O . LEU B 1 287 ? 4.992 29.969 18.891 1 96.88 287 LEU B O 1
ATOM 5615 N N . LEU B 1 288 ? 5.121 31.312 17.078 1 96.56 288 LEU B N 1
ATOM 5616 C CA . LEU B 1 288 ? 6.496 31.703 17.359 1 96.56 288 LEU B CA 1
ATOM 5617 C C . LEU B 1 288 ? 6.555 32.688 18.516 1 96.56 288 LEU B C 1
ATOM 5619 O O . LEU B 1 288 ? 5.547 33.312 18.875 1 96.56 288 LEU B O 1
ATOM 5623 N N . ASP B 1 289 ? 7.719 32.781 19.188 1 95.25 289 ASP B N 1
ATOM 5624 C CA . ASP B 1 289 ? 7.996 33.781 20.234 1 95.25 289 ASP B CA 1
ATOM 5625 C C . ASP B 1 289 ? 7.191 33.469 21.5 1 95.25 289 ASP B C 1
ATOM 5627 O O . ASP B 1 289 ? 6.859 34.375 22.266 1 95.25 289 ASP B O 1
ATOM 5631 N N . GLN B 1 290 ? 6.82 32.281 21.656 1 94.31 290 GLN B N 1
ATOM 5632 C CA . GLN B 1 290 ? 5.977 31.891 22.781 1 94.31 290 GLN B CA 1
ATOM 5633 C C . GLN B 1 290 ? 6.621 30.766 23.594 1 94.31 290 GLN B C 1
ATOM 5635 O O . GLN B 1 290 ? 5.949 30.109 24.391 1 94.31 290 GLN B O 1
ATOM 5640 N N . SER B 1 291 ? 7.855 30.469 23.281 1 94.38 291 SER B N 1
ATOM 5641 C CA . SER B 1 291 ? 8.648 29.469 24 1 94.38 291 SER B CA 1
ATOM 5642 C C . SER B 1 291 ? 8.117 28.062 23.75 1 94.38 291 SER B C 1
ATOM 5644 O O . SER B 1 291 ? 8.148 27.219 24.656 1 94.38 291 SER B O 1
ATOM 5646 N N . ARG B 1 292 ? 7.523 27.891 22.672 1 95.69 292 ARG B N 1
ATOM 5647 C CA . ARG B 1 292 ? 7.113 26.547 22.281 1 95.69 292 ARG B CA 1
ATOM 5648 C C . ARG B 1 292 ? 8.297 25.75 21.75 1 95.69 292 ARG B C 1
ATOM 5650 O O . ARG B 1 292 ? 9.273 26.328 21.25 1 95.69 292 ARG B O 1
ATOM 5657 N N . HIS B 1 293 ? 8.133 24.469 21.922 1 96.88 293 HIS B N 1
ATOM 5658 C CA . HIS B 1 293 ? 9.141 23.547 21.391 1 96.88 293 HIS B CA 1
ATOM 5659 C C . HIS B 1 293 ? 8.688 22.938 20.078 1 96.88 293 HIS B C 1
ATOM 5661 O O . HIS B 1 293 ? 7.574 22.422 19.969 1 96.88 293 HIS B O 1
ATOM 5667 N N . LEU B 1 294 ? 9.547 23.016 19.078 1 98.06 294 LEU B N 1
ATOM 5668 C CA . LEU B 1 294 ? 9.227 22.422 17.797 1 98.06 294 LEU B CA 1
ATOM 5669 C C . LEU B 1 294 ? 10.055 21.172 17.547 1 98.06 294 LEU B C 1
ATOM 5671 O O . LEU B 1 294 ? 11.273 21.172 17.734 1 98.06 294 LEU B O 1
ATOM 5675 N N . CYS B 1 295 ? 9.359 20.156 17.172 1 98.25 295 CYS B N 1
ATOM 5676 C CA . CYS B 1 295 ? 10 18.891 16.781 1 98.25 295 CYS B CA 1
ATOM 5677 C C . CYS B 1 295 ? 9.891 18.672 15.281 1 98.25 295 CYS B C 1
ATOM 5679 O O . CYS B 1 295 ? 8.82 18.828 14.703 1 98.25 295 CYS B O 1
ATOM 5681 N N . THR B 1 296 ? 11.047 18.328 14.594 1 96.75 296 THR B N 1
ATOM 5682 C CA . THR B 1 296 ? 11.055 18.094 13.148 1 96.75 296 THR B CA 1
ATOM 5683 C C . THR B 1 296 ? 11.859 16.844 12.805 1 96.75 296 THR B C 1
ATOM 5685 O O . THR B 1 296 ? 12.641 16.359 13.625 1 96.75 296 THR B O 1
ATOM 5688 N N . ASP B 1 297 ? 11.617 16.344 11.648 1 93.19 297 ASP B N 1
ATOM 5689 C CA . ASP B 1 297 ? 12.406 15.203 11.203 1 93.19 297 ASP B CA 1
ATOM 5690 C C . ASP B 1 297 ? 13.633 15.656 10.406 1 93.19 297 ASP B C 1
ATOM 5692 O O . ASP B 1 297 ? 13.93 16.859 10.344 1 93.19 297 ASP B O 1
ATOM 5696 N N . ASN B 1 298 ? 14.367 14.719 9.844 1 91.31 298 ASN B N 1
ATOM 5697 C CA . ASN B 1 298 ? 15.68 14.984 9.266 1 91.31 298 ASN B CA 1
ATOM 5698 C C . ASN B 1 298 ? 15.57 15.742 7.941 1 91.31 298 ASN B C 1
ATOM 5700 O O . ASN B 1 298 ? 16.562 16.281 7.445 1 91.31 298 ASN B O 1
ATOM 5704 N N . TRP B 1 299 ? 14.32 15.805 7.445 1 84.88 299 TRP B N 1
ATOM 5705 C CA . TRP B 1 299 ? 14.125 16.578 6.23 1 84.88 299 TRP B CA 1
ATOM 5706 C C . TRP B 1 299 ? 14.195 18.078 6.523 1 84.88 299 TRP B C 1
ATOM 5708 O O . TRP B 1 299 ? 14.773 18.844 5.742 1 84.88 299 TRP B O 1
ATOM 5718 N N . TYR B 1 300 ? 13.75 18.406 7.613 1 91.75 300 TYR B N 1
ATOM 5719 C CA . TYR B 1 300 ? 13.609 19.812 7.977 1 91.75 300 TYR B CA 1
ATOM 5720 C C . TYR B 1 300 ? 14.82 20.297 8.766 1 91.75 300 TYR B C 1
ATOM 5722 O O . TYR B 1 300 ? 15.312 21.391 8.539 1 91.75 300 TYR B O 1
ATOM 5730 N N . SER B 1 301 ? 15.258 19.484 9.617 1 94.5 301 SER B N 1
ATOM 5731 C CA . SER B 1 301 ? 16.203 19.875 10.656 1 94.5 301 SER B CA 1
ATOM 5732 C C . SER B 1 301 ? 17.531 20.297 10.07 1 94.5 301 SER B C 1
ATOM 5734 O O . SER B 1 301 ? 18.109 19.594 9.234 1 94.5 301 SER B O 1
ATOM 5736 N N . SER B 1 302 ? 18 21.406 10.492 1 94.25 302 SER B N 1
ATOM 5737 C CA . SER B 1 302 ? 19.297 21.969 10.102 1 94.25 302 SER B CA 1
ATOM 5738 C C . SER B 1 302 ? 19.781 23 11.125 1 94.25 302 SER B C 1
ATOM 5740 O O . SER B 1 302 ? 19 23.484 11.938 1 94.25 302 SER B O 1
ATOM 5742 N N . VAL B 1 303 ? 21.078 23.234 11.109 1 93.75 303 VAL B N 1
ATOM 5743 C CA . VAL B 1 303 ? 21.656 24.219 12.031 1 93.75 303 VAL B CA 1
ATOM 5744 C C . VAL B 1 303 ? 21.078 25.594 11.75 1 93.75 303 VAL B C 1
ATOM 5746 O O . VAL B 1 303 ? 20.656 26.297 12.672 1 93.75 303 VAL B O 1
ATOM 5749 N N . PRO B 1 304 ? 20.922 25.938 10.484 1 92.38 304 PRO B N 1
ATOM 5750 C CA . PRO B 1 304 ? 20.312 27.234 10.203 1 92.38 304 PRO B CA 1
ATOM 5751 C C . PRO B 1 304 ? 18.875 27.344 10.711 1 92.38 304 PRO B C 1
ATOM 5753 O O . PRO B 1 304 ? 18.469 28.391 11.242 1 92.38 304 PRO B O 1
ATOM 5756 N N . LEU B 1 305 ? 18.125 26.328 10.586 1 95.12 305 LEU B N 1
ATOM 5757 C CA . LEU B 1 305 ? 16.75 26.344 11.086 1 95.12 305 LEU B CA 1
ATOM 5758 C C . LEU B 1 305 ? 16.734 26.5 12.602 1 95.12 305 LEU B C 1
ATOM 5760 O O . LEU B 1 305 ? 15.945 27.281 13.141 1 95.12 305 LEU B O 1
ATOM 5764 N N . ALA B 1 306 ? 17.578 25.781 13.234 1 95.75 306 ALA B N 1
ATOM 5765 C CA . ALA B 1 306 ? 17.672 25.859 14.695 1 95.75 306 ALA B CA 1
ATOM 5766 C C . ALA B 1 306 ? 17.969 27.297 15.148 1 95.75 306 ALA B C 1
ATOM 5768 O O . ALA B 1 306 ? 17.328 27.812 16.062 1 95.75 306 ALA B O 1
ATOM 5769 N N . ASN B 1 307 ? 18.922 27.859 14.477 1 93.69 307 ASN B N 1
ATOM 5770 C CA . ASN B 1 307 ? 19.312 29.219 14.82 1 93.69 307 ASN B CA 1
ATOM 5771 C C . ASN B 1 307 ? 18.172 30.203 14.578 1 93.69 307 ASN B C 1
ATOM 5773 O O . ASN B 1 307 ? 17.922 31.078 15.406 1 93.69 307 ASN B O 1
ATOM 5777 N N . SER B 1 308 ? 17.531 30.062 13.492 1 94.56 308 SER B N 1
ATOM 5778 C CA . SER B 1 308 ? 16.422 30.953 13.148 1 94.56 308 SER B CA 1
ATOM 5779 C C . SER B 1 308 ? 15.297 30.859 14.172 1 94.56 308 SER B C 1
ATOM 5781 O O . SER B 1 308 ? 14.727 31.875 14.562 1 94.56 308 SER B O 1
ATOM 5783 N N . LEU B 1 309 ? 15.016 29.703 14.555 1 96.38 309 LEU B N 1
ATOM 5784 C CA . LEU B 1 309 ? 13.945 29.484 15.516 1 96.38 309 LEU B CA 1
ATOM 5785 C C . LEU B 1 309 ? 14.336 30 16.906 1 96.38 309 LEU B C 1
ATOM 5787 O O . LEU B 1 309 ? 13.5 30.547 17.625 1 96.38 309 LEU B O 1
ATOM 5791 N N . LEU B 1 310 ? 15.539 29.797 17.234 1 94.19 310 LEU B N 1
ATOM 5792 C CA . LEU B 1 310 ? 16.031 30.266 18.531 1 94.19 310 LEU B CA 1
ATOM 5793 C C . LEU B 1 310 ? 15.898 31.781 18.641 1 94.19 310 LEU B C 1
ATOM 5795 O O . LEU B 1 310 ? 15.57 32.312 19.719 1 94.19 310 LEU B O 1
ATOM 5799 N N . LYS B 1 311 ? 16.156 32.438 17.562 1 93.75 311 LYS B N 1
ATOM 5800 C CA . LYS B 1 311 ? 16.016 33.906 17.531 1 93.75 311 LYS B CA 1
ATOM 5801 C C . LYS B 1 311 ? 14.57 34.312 17.812 1 93.75 311 LYS B C 1
ATOM 5803 O O . LYS B 1 311 ? 14.312 35.438 18.219 1 93.75 311 LYS B O 1
ATOM 5808 N N . ARG B 1 312 ? 13.711 33.438 17.609 1 95.31 312 ARG B N 1
ATOM 5809 C CA . ARG B 1 312 ? 12.289 33.688 17.844 1 95.31 312 ARG B CA 1
ATOM 5810 C C . ARG B 1 312 ? 11.789 32.906 19.062 1 95.31 312 ARG B C 1
ATOM 5812 O O . ARG B 1 312 ? 10.633 32.5 19.125 1 95.31 312 ARG B O 1
ATOM 5819 N N . SER B 1 313 ? 12.672 32.594 19.953 1 94.38 313 SER B N 1
ATOM 5820 C CA . SER B 1 313 ? 12.375 31.969 21.234 1 94.38 313 SER B CA 1
ATOM 5821 C C . SER B 1 313 ? 11.641 30.641 21.047 1 94.38 313 SER B C 1
ATOM 5823 O O . SER B 1 313 ? 10.656 30.375 21.75 1 94.38 313 SER B O 1
ATOM 5825 N N . THR B 1 314 ? 11.984 29.875 20.094 1 96.31 314 THR B N 1
ATOM 5826 C CA . THR B 1 314 ? 11.367 28.594 19.797 1 96.31 314 THR B CA 1
ATOM 5827 C C . THR B 1 314 ? 12.43 27.5 19.703 1 96.31 314 THR B C 1
ATOM 5829 O O . THR B 1 314 ? 13.031 27.297 18.641 1 96.31 314 THR B O 1
ATOM 5832 N N . PRO B 1 315 ? 12.633 26.812 20.797 1 96.75 315 PRO B N 1
ATOM 5833 C CA . PRO B 1 315 ? 13.602 25.719 20.766 1 96.75 315 PRO B CA 1
ATOM 5834 C C . PRO B 1 315 ? 13.227 24.625 19.75 1 96.75 315 PRO B C 1
ATOM 5836 O O . PRO B 1 315 ? 12.039 24.344 19.562 1 96.75 315 PRO B O 1
ATOM 5839 N N . LEU B 1 316 ? 14.234 24.047 19.141 1 97.25 316 LEU B N 1
ATOM 5840 C CA . LEU B 1 316 ? 14.07 23 18.141 1 97.25 316 LEU B CA 1
ATOM 5841 C C . LEU B 1 316 ? 14.773 21.719 18.578 1 97.25 316 LEU B C 1
ATOM 5843 O O . LEU B 1 316 ? 15.875 21.766 19.125 1 97.25 316 LEU B O 1
ATOM 5847 N N . PHE B 1 317 ? 14.133 20.641 18.359 1 97.88 317 PHE B N 1
ATOM 5848 C CA . PHE B 1 317 ? 14.844 19.375 18.406 1 97.88 317 PHE B CA 1
ATOM 5849 C C . PHE B 1 317 ? 14.281 18.391 17.375 1 97.88 317 PHE B C 1
ATOM 5851 O O . PHE B 1 317 ? 13.117 18.5 16.984 1 97.88 317 PHE B O 1
ATOM 5858 N N . GLY B 1 318 ? 15.094 17.5 16.891 1 97.56 318 GLY B N 1
ATOM 5859 C CA . GLY B 1 318 ? 14.688 16.562 15.844 1 97.56 318 GLY B CA 1
ATOM 5860 C C . GLY B 1 318 ? 15.836 15.703 15.336 1 97.56 318 GLY B C 1
ATOM 5861 O O . GLY B 1 318 ? 16.953 15.766 15.867 1 97.56 318 GLY B O 1
ATOM 5862 N N . THR B 1 319 ? 15.547 14.891 14.422 1 96.56 319 THR B N 1
ATOM 5863 C CA . THR B 1 319 ? 16.578 14.086 13.773 1 96.56 319 THR B CA 1
ATOM 5864 C C . THR B 1 319 ? 17.312 14.898 12.719 1 96.56 319 THR B C 1
ATOM 5866 O O . THR B 1 319 ? 16.812 15.922 12.25 1 96.56 319 THR B O 1
ATOM 5869 N N . LEU B 1 320 ? 18.484 14.461 12.469 1 95.88 320 LEU B N 1
ATOM 5870 C CA . LEU B 1 320 ? 19.375 15.18 11.562 1 95.88 320 LEU B CA 1
ATOM 5871 C C . LEU B 1 320 ? 20.047 14.234 10.578 1 95.88 320 LEU B C 1
ATOM 5873 O O . LEU B 1 320 ? 20.469 13.141 10.961 1 95.88 320 LEU B O 1
ATOM 5877 N N . ARG B 1 321 ? 20.062 14.641 9.328 1 92.69 321 ARG B N 1
ATOM 5878 C CA . ARG B 1 321 ? 20.797 13.852 8.344 1 92.69 321 ARG B CA 1
ATOM 5879 C C . ARG B 1 321 ? 22.297 13.992 8.555 1 92.69 321 ARG B C 1
ATOM 5881 O O . ARG B 1 321 ? 22.797 15.086 8.828 1 92.69 321 ARG B O 1
ATOM 5888 N N . LYS B 1 322 ? 22.953 12.922 8.305 1 90.38 322 LYS B N 1
ATOM 5889 C CA . LYS B 1 322 ? 24.391 12.859 8.531 1 90.38 322 LYS B CA 1
ATOM 5890 C C . LYS B 1 322 ? 25.141 13.852 7.641 1 90.38 322 LYS B C 1
ATOM 5892 O O . LYS B 1 322 ? 26.109 14.469 8.078 1 90.38 322 LYS B O 1
ATOM 5897 N N . ASN B 1 323 ? 24.672 14.086 6.477 1 87.69 323 ASN B N 1
ATOM 5898 C CA . ASN B 1 323 ? 25.422 14.859 5.496 1 87.69 323 ASN B CA 1
ATOM 5899 C C . ASN B 1 323 ? 24.922 16.297 5.426 1 87.69 323 ASN B C 1
ATOM 5901 O O . ASN B 1 323 ? 25.266 17.031 4.496 1 87.69 323 ASN B O 1
ATOM 5905 N N . ARG B 1 324 ? 24.125 16.688 6.375 1 87.88 324 ARG B N 1
ATOM 5906 C CA . ARG B 1 324 ? 23.641 18.062 6.406 1 87.88 324 ARG B CA 1
ATOM 5907 C C . ARG B 1 324 ? 24.797 19.031 6.598 1 87.88 324 ARG B C 1
ATOM 5909 O O . ARG B 1 324 ? 25.734 18.75 7.344 1 87.88 324 ARG B O 1
ATOM 5916 N N . LYS B 1 325 ? 24.672 20.109 5.977 1 84.75 325 LYS B N 1
ATOM 5917 C CA . LYS B 1 325 ? 25.703 21.141 6.102 1 84.75 325 LYS B CA 1
ATOM 5918 C C . LYS B 1 325 ? 25.75 21.703 7.516 1 84.75 325 LYS B C 1
ATOM 5920 O O . LYS B 1 325 ? 24.703 21.922 8.133 1 84.75 325 LYS B O 1
ATOM 5925 N N . GLY B 1 326 ? 27 21.984 8.031 1 86.56 326 GLY B N 1
ATOM 5926 C CA . GLY B 1 326 ? 27.156 22.672 9.297 1 86.56 326 GLY B CA 1
ATOM 5927 C C . GLY B 1 326 ? 27.328 21.719 10.477 1 86.56 326 GLY B C 1
ATOM 5928 O O . GLY B 1 326 ? 27.531 22.172 11.602 1 86.56 326 GLY B O 1
ATOM 5929 N N . ILE B 1 327 ? 27.25 20.453 10.188 1 90.75 327 ILE B N 1
ATOM 5930 C CA . ILE B 1 327 ? 27.406 19.469 11.258 1 90.75 327 ILE B CA 1
ATOM 5931 C C . ILE B 1 327 ? 28.891 19.312 11.594 1 90.75 327 ILE B C 1
ATOM 5933 O O . ILE B 1 327 ? 29.734 19.266 10.703 1 90.75 327 ILE B O 1
ATOM 5937 N N . PRO B 1 328 ? 29.219 19.266 12.906 1 93.94 328 PRO B N 1
ATOM 5938 C CA . PRO B 1 328 ? 30.625 19.094 13.289 1 93.94 328 PRO B CA 1
ATOM 5939 C C . PRO B 1 328 ? 31.188 17.75 12.836 1 93.94 328 PRO B C 1
ATOM 5941 O O . PRO B 1 328 ? 30.594 16.688 13.125 1 93.94 328 PRO B O 1
ATOM 5944 N N . THR B 1 329 ? 32.312 17.781 12.266 1 92.69 329 THR B N 1
ATOM 5945 C CA . THR B 1 329 ? 32.938 16.594 11.688 1 92.69 329 THR B CA 1
ATOM 5946 C C . THR B 1 329 ? 33.281 15.586 12.773 1 92.69 329 THR B C 1
ATOM 5948 O O . THR B 1 329 ? 33.25 14.375 12.547 1 92.69 329 THR B O 1
ATOM 5951 N N . LYS B 1 330 ? 33.625 16.094 13.953 1 93.94 330 LYS B N 1
ATOM 5952 C CA . LYS B 1 330 ? 34 15.203 15.055 1 93.94 330 LYS B CA 1
ATOM 5953 C C . LYS B 1 330 ? 32.844 14.289 15.43 1 93.94 330 LYS B C 1
ATOM 5955 O O . LYS B 1 330 ? 33.031 13.133 15.789 1 93.94 330 LYS B O 1
ATOM 5960 N N . VAL B 1 331 ? 31.703 14.852 15.344 1 95.31 331 VAL B N 1
ATOM 5961 C CA . VAL B 1 331 ? 30.531 14.055 15.648 1 95.31 331 VAL B CA 1
ATOM 5962 C C . VAL B 1 331 ? 30.219 13.117 14.492 1 95.31 331 VAL B C 1
ATOM 5964 O O . VAL B 1 331 ? 29.953 11.922 14.695 1 95.31 331 VAL B O 1
ATOM 5967 N N . LYS B 1 332 ? 30.234 13.625 13.289 1 94.06 332 LYS B N 1
ATOM 5968 C CA . LYS B 1 332 ? 29.891 12.906 12.07 1 94.06 332 LYS B CA 1
ATOM 5969 C C . LYS B 1 332 ? 30.766 11.664 11.898 1 94.06 332 LYS B C 1
ATOM 5971 O O . LYS B 1 332 ? 30.266 10.586 11.586 1 94.06 332 LYS B O 1
ATOM 5976 N N . ASP B 1 333 ? 32 11.805 12.188 1 93.38 333 ASP B N 1
ATOM 5977 C CA . ASP B 1 333 ? 32.969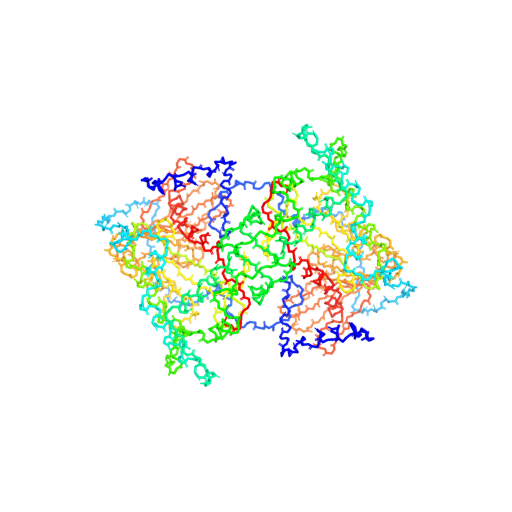 10.766 11.812 1 93.38 333 ASP B CA 1
ATOM 5978 C C . ASP B 1 333 ? 33.281 9.867 13.008 1 93.38 333 ASP B C 1
ATOM 5980 O O . ASP B 1 333 ? 34 8.875 12.867 1 93.38 333 ASP B O 1
ATOM 5984 N N . ARG B 1 334 ? 32.781 10.227 14.172 1 93.44 334 ARG B N 1
ATOM 5985 C CA . ARG B 1 334 ? 33.062 9.43 15.367 1 93.44 334 ARG B CA 1
ATOM 5986 C C . ARG B 1 334 ? 32.531 8.016 15.227 1 93.44 334 ARG B C 1
ATOM 5988 O O . ARG B 1 334 ? 31.375 7.828 14.836 1 93.44 334 ARG B O 1
ATOM 5995 N N . LYS B 1 335 ? 33.344 7.027 15.469 1 94.62 335 LYS B N 1
ATOM 5996 C CA . LYS B 1 335 ? 32.875 5.637 15.477 1 94.62 335 LYS B CA 1
ATOM 5997 C C . LYS B 1 335 ? 32.406 5.223 16.859 1 94.62 335 LYS B C 1
ATOM 5999 O O . LYS B 1 335 ? 33.156 5.312 17.828 1 94.62 335 LYS B O 1
ATOM 6004 N N . LEU B 1 336 ? 31.188 4.785 16.891 1 95.56 336 LEU B N 1
ATOM 6005 C CA . LEU B 1 336 ? 30.578 4.457 18.188 1 95.56 336 LEU B CA 1
ATOM 6006 C C . LEU B 1 336 ? 30.156 2.992 18.234 1 95.56 336 LEU B C 1
ATOM 6008 O O . LEU B 1 336 ? 29.844 2.398 17.188 1 95.56 336 LEU B O 1
ATOM 6012 N N . LYS B 1 337 ? 30.219 2.414 19.406 1 94.5 337 LYS B N 1
ATOM 6013 C CA . LYS B 1 337 ? 29.609 1.111 19.656 1 94.5 337 LYS B CA 1
ATOM 6014 C C . LYS B 1 337 ? 28.141 1.257 20.031 1 94.5 337 LYS B C 1
ATOM 6016 O O . LYS B 1 337 ? 27.688 2.352 20.359 1 94.5 337 LYS B O 1
ATOM 6021 N N . ARG B 1 338 ? 27.453 0.155 19.938 1 93.19 338 ARG B N 1
ATOM 6022 C CA . ARG B 1 338 ? 26.031 0.188 20.234 1 93.19 338 ARG B CA 1
ATOM 6023 C C . ARG B 1 338 ? 25.781 0.708 21.641 1 93.19 338 ARG B C 1
ATOM 6025 O O . ARG B 1 338 ? 26.422 0.268 22.594 1 93.19 338 ARG B O 1
ATOM 6032 N N . GLY B 1 339 ? 24.938 1.69 21.766 1 92.81 339 GLY B N 1
ATOM 6033 C CA . GLY B 1 339 ? 24.578 2.252 23.062 1 92.81 339 GLY B CA 1
ATOM 6034 C C . GLY B 1 339 ? 25.359 3.504 23.406 1 92.81 339 GLY B C 1
ATOM 6035 O O . GLY B 1 339 ? 25 4.234 24.328 1 92.81 339 GLY B O 1
ATOM 6036 N N . GLN B 1 340 ? 26.406 3.799 22.688 1 95.19 340 GLN B N 1
ATOM 6037 C CA . GLN B 1 340 ? 27.25 4.945 22.984 1 95.19 340 GLN B CA 1
ATOM 6038 C C . GLN B 1 340 ? 26.719 6.211 22.312 1 95.19 340 GLN B C 1
ATOM 6040 O O . GLN B 1 340 ? 26.016 6.133 21.312 1 95.19 340 GLN B O 1
ATOM 6045 N N . VAL B 1 341 ? 27.062 7.336 22.953 1 96.44 341 VAL B N 1
ATOM 6046 C CA . VAL B 1 341 ? 26.625 8.633 22.453 1 96.44 341 VAL B CA 1
ATOM 6047 C C . VAL B 1 341 ? 27.828 9.586 22.375 1 96.44 341 VAL B C 1
ATOM 6049 O O . VAL B 1 341 ? 28.781 9.445 23.141 1 96.44 341 VAL B O 1
ATOM 6052 N N . TYR B 1 342 ? 27.875 10.398 21.406 1 97.06 342 TYR B N 1
ATOM 6053 C CA . TYR B 1 342 ? 28.812 11.508 21.281 1 97.06 342 TYR B CA 1
ATOM 6054 C C . TYR B 1 342 ? 28.109 12.766 20.812 1 97.06 342 TYR B C 1
ATOM 6056 O O . TYR B 1 342 ? 27.203 12.703 19.984 1 97.06 342 TYR B O 1
ATOM 6064 N N . TYR B 1 343 ? 28.469 13.867 21.375 1 97.56 343 TYR B N 1
ATOM 6065 C CA . TYR B 1 343 ? 27.766 15.102 21.016 1 97.56 343 TYR B CA 1
ATOM 6066 C C . TYR B 1 343 ? 28.688 16.312 21.172 1 97.56 343 TYR B C 1
ATOM 6068 O O . TYR B 1 343 ? 29.719 16.234 21.844 1 97.56 343 TYR B O 1
ATOM 6076 N N . GLN B 1 344 ? 28.359 17.312 20.484 1 97.31 344 GLN B N 1
ATOM 6077 C CA . GLN B 1 344 ? 28.953 18.625 20.625 1 97.31 344 GLN B CA 1
ATOM 6078 C C . GLN B 1 344 ? 27.891 19.719 20.594 1 97.31 344 GLN B C 1
ATOM 6080 O O . GLN B 1 344 ? 26.797 19.516 20.062 1 97.31 344 GLN B O 1
ATOM 6085 N N . GLN B 1 345 ? 28.156 20.781 21.203 1 96.69 345 GLN B N 1
ATOM 6086 C CA . GLN B 1 345 ? 27.266 21.938 21.234 1 96.69 345 GLN B CA 1
ATOM 6087 C C . GLN B 1 345 ? 28 23.203 20.797 1 96.69 345 GLN B C 1
ATOM 6089 O O . GLN B 1 345 ? 29.156 23.422 21.156 1 96.69 345 GLN B O 1
ATOM 6094 N N . ASN B 1 346 ? 27.344 24.016 20.047 1 93.88 346 ASN B N 1
ATOM 6095 C CA . ASN B 1 346 ? 28 25.25 19.609 1 93.88 346 ASN B CA 1
ATOM 6096 C C . ASN B 1 346 ? 27.688 26.422 20.531 1 93.88 346 ASN B C 1
ATOM 6098 O O . ASN B 1 346 ? 26.984 26.25 21.531 1 93.88 346 ASN B O 1
ATOM 6102 N N . GLN B 1 347 ? 28.188 27.562 20.219 1 90.38 347 GLN B N 1
ATOM 6103 C CA . GLN B 1 347 ? 28.109 28.734 21.078 1 90.38 347 GLN B CA 1
ATOM 6104 C C . GLN B 1 347 ? 26.672 29.219 21.219 1 90.38 347 GLN B C 1
ATOM 6106 O O . GLN B 1 347 ? 26.312 29.828 22.219 1 90.38 347 GLN B O 1
ATOM 6111 N N . ASN B 1 348 ? 25.828 28.875 20.234 1 90.62 348 ASN B N 1
ATOM 6112 C CA . ASN B 1 348 ? 24.438 29.312 20.25 1 90.62 348 ASN B CA 1
ATOM 6113 C C . ASN B 1 348 ? 23.562 28.328 21.016 1 90.62 348 ASN B C 1
ATOM 6115 O O . ASN B 1 348 ? 22.359 28.547 21.188 1 90.62 348 ASN B O 1
ATOM 6119 N N . GLY B 1 349 ? 24.203 27.266 21.453 1 92.81 349 GLY B N 1
ATOM 6120 C CA . GLY B 1 349 ? 23.469 26.297 22.234 1 92.81 349 GLY B CA 1
ATOM 6121 C C . GLY B 1 349 ? 22.875 25.188 21.375 1 92.81 349 GLY B C 1
ATOM 6122 O O . GLY B 1 349 ? 22.016 24.422 21.844 1 92.81 349 GLY B O 1
ATOM 6123 N N . VAL B 1 350 ? 23.266 25.109 20.156 1 95.75 350 VAL B N 1
ATOM 6124 C CA . VAL B 1 350 ? 22.797 24.047 19.266 1 95.75 350 VAL B CA 1
ATOM 6125 C C . VAL B 1 350 ? 23.594 22.766 19.516 1 95.75 350 VAL B C 1
ATOM 6127 O O . VAL B 1 350 ? 24.812 22.75 19.328 1 95.75 350 VAL B O 1
ATOM 6130 N N . LEU B 1 351 ? 22.906 21.781 19.922 1 97 351 LEU B N 1
ATOM 6131 C CA . LEU B 1 351 ? 23.5 20.469 20.188 1 97 351 LEU B CA 1
ATOM 6132 C C . LEU B 1 351 ? 23.359 19.562 18.953 1 97 351 LEU B C 1
ATOM 6134 O O . LEU B 1 351 ? 22.297 19.484 18.359 1 97 351 LEU B O 1
ATOM 6138 N N . VAL B 1 352 ? 24.438 18.953 18.531 1 97.5 352 VAL B N 1
ATOM 6139 C CA . VAL B 1 352 ? 24.422 17.859 17.562 1 97.5 352 VAL B CA 1
ATOM 6140 C C . VAL B 1 352 ? 24.906 16.578 18.234 1 97.5 352 VAL B C 1
ATOM 6142 O O . VAL B 1 352 ? 25.984 16.531 18.812 1 97.5 352 VAL B O 1
ATOM 6145 N N . LEU B 1 353 ? 24.062 15.594 18.219 1 97.75 353 LEU B N 1
ATOM 6146 C CA . LEU B 1 353 ? 24.312 14.367 18.969 1 97.75 353 LEU B CA 1
ATOM 6147 C C . LEU B 1 353 ? 24.234 13.148 18.047 1 97.75 353 LEU B C 1
ATOM 6149 O O . LEU B 1 353 ? 23.344 13.062 17.203 1 97.75 353 LEU B O 1
ATOM 6153 N N . LYS B 1 354 ? 25.188 12.258 18.156 1 97.31 354 LYS B N 1
ATOM 6154 C CA . LYS B 1 354 ? 25.219 10.953 17.484 1 97.31 354 LYS B CA 1
ATOM 6155 C C . LYS B 1 354 ? 25.016 9.82 18.484 1 97.31 354 LYS B C 1
ATOM 6157 O O . LYS B 1 354 ? 25.688 9.766 19.516 1 97.31 354 LYS B O 1
ATOM 6162 N N . TRP B 1 355 ? 24.047 8.969 18.25 1 97.19 355 TRP B N 1
ATOM 6163 C CA . TRP B 1 355 ? 23.75 7.805 19.078 1 97.19 355 TRP B CA 1
ATOM 6164 C C . TRP B 1 355 ? 23.75 6.531 18.25 1 97.19 355 TRP B C 1
ATOM 6166 O O . TRP B 1 355 ? 23.141 6.484 17.172 1 97.19 355 TRP B O 1
ATOM 6176 N N . LYS B 1 356 ? 24.453 5.508 18.719 1 96 356 LYS B N 1
ATOM 6177 C CA . LYS B 1 356 ? 24.516 4.242 18 1 96 356 LYS B CA 1
ATOM 6178 C C . LYS B 1 356 ? 23.547 3.225 18.594 1 96 356 LYS B C 1
ATOM 6180 O O . LYS B 1 356 ? 23.719 2.789 19.734 1 96 356 LYS B O 1
ATOM 6185 N N . ASP B 1 357 ? 22.562 2.916 17.906 1 91.81 357 ASP B N 1
ATOM 6186 C CA . ASP B 1 357 ? 21.719 1.77 18.203 1 91.81 357 ASP B CA 1
ATOM 6187 C C . ASP B 1 357 ? 21.984 0.624 17.219 1 91.81 357 ASP B C 1
ATOM 6189 O O . ASP B 1 357 ? 23.094 0.097 17.172 1 91.81 357 ASP B O 1
ATOM 6193 N N . LYS B 1 358 ? 21.047 0.227 16.359 1 85.06 358 LYS B N 1
ATOM 6194 C CA . LYS B 1 358 ? 21.328 -0.667 15.242 1 85.06 358 LYS B CA 1
ATOM 6195 C C . LYS B 1 358 ? 22.031 0.076 14.117 1 85.06 358 LYS B C 1
ATOM 6197 O O . LYS B 1 358 ? 22.891 -0.489 13.438 1 85.06 358 LYS B O 1
ATOM 6202 N N . ARG B 1 359 ? 21.734 1.306 14.047 1 91.31 359 ARG B N 1
ATOM 6203 C CA . ARG B 1 359 ? 22.359 2.24 13.109 1 91.31 359 ARG B CA 1
ATOM 6204 C C . ARG B 1 359 ? 22.703 3.555 13.797 1 91.31 359 ARG B C 1
ATOM 6206 O O . ARG B 1 359 ? 22.312 3.783 14.945 1 91.31 359 ARG B O 1
ATOM 6213 N N . ASP B 1 360 ? 23.453 4.367 13.094 1 94.25 360 ASP B N 1
ATOM 6214 C CA . ASP B 1 360 ? 23.766 5.699 13.602 1 94.25 360 ASP B CA 1
ATOM 6215 C C . ASP B 1 360 ? 22.547 6.625 13.508 1 94.25 360 ASP B C 1
ATOM 6217 O O . ASP B 1 360 ? 21.906 6.699 12.461 1 94.25 360 ASP B O 1
ATOM 6221 N N . LEU B 1 361 ? 22.25 7.188 14.609 1 96.5 361 LEU B N 1
ATOM 6222 C CA . LEU B 1 361 ? 21.188 8.188 14.633 1 96.5 361 LEU B CA 1
ATOM 6223 C C . LEU B 1 361 ? 21.75 9.562 15.008 1 96.5 361 LEU B C 1
ATOM 6225 O O . LEU B 1 361 ? 22.453 9.695 16 1 96.5 361 LEU B O 1
ATOM 6229 N N . PHE B 1 362 ? 21.469 10.578 14.211 1 97.25 362 PHE B N 1
ATOM 6230 C CA . PHE B 1 362 ? 21.891 11.945 14.477 1 97.25 362 PHE B CA 1
ATOM 6231 C C . PHE B 1 362 ? 20.734 12.805 14.953 1 97.25 362 PHE B C 1
ATOM 6233 O O . PHE B 1 362 ? 19.641 12.75 14.375 1 97.25 362 PHE B O 1
ATOM 6240 N N . MET B 1 363 ? 20.938 13.555 16.016 1 97.88 363 MET B N 1
ATOM 6241 C CA . MET B 1 363 ? 19.938 14.453 16.562 1 97.88 363 MET B CA 1
ATOM 6242 C C . MET B 1 363 ? 20.453 15.883 16.625 1 97.88 363 MET B C 1
ATOM 6244 O O . MET B 1 363 ? 21.656 16.109 16.734 1 97.88 363 MET B O 1
ATOM 6248 N N . ILE B 1 364 ? 19.562 16.812 16.531 1 97.62 364 ILE B N 1
ATOM 6249 C CA . ILE B 1 364 ? 19.844 18.219 16.766 1 97.62 364 ILE B CA 1
ATOM 6250 C C . ILE B 1 364 ? 18.891 18.781 17.828 1 97.62 364 ILE B C 1
ATOM 6252 O O . ILE B 1 364 ? 17.703 18.406 17.844 1 97.62 364 ILE B O 1
ATOM 6256 N N . SER B 1 365 ? 19.359 19.609 18.703 1 97.69 365 SER B N 1
ATOM 6257 C CA . SER B 1 365 ? 18.5 20.188 19.719 1 97.69 365 SER B CA 1
ATOM 6258 C C . SER B 1 365 ? 19.062 21.516 20.219 1 97.69 365 SER B C 1
ATOM 6260 O O . SER B 1 365 ? 20.281 21.703 20.281 1 97.69 365 SER B O 1
ATOM 6262 N N . THR B 1 366 ? 18.172 22.375 20.547 1 96.81 366 THR B N 1
ATOM 6263 C CA . THR B 1 366 ? 18.578 23.625 21.203 1 96.81 366 THR B CA 1
ATOM 6264 C C . THR B 1 366 ? 18.125 23.641 22.656 1 96.81 366 THR B C 1
ATOM 6266 O O . THR B 1 366 ? 18.188 24.688 23.312 1 96.81 366 THR B O 1
ATOM 6269 N N . ARG B 1 367 ? 17.688 22.531 23.156 1 95.12 367 ARG B N 1
ATOM 6270 C CA . ARG B 1 367 ? 17.172 22.547 24.516 1 95.12 367 ARG B CA 1
ATOM 6271 C C . ARG B 1 367 ? 17.672 21.344 25.312 1 95.12 367 ARG B C 1
ATOM 6273 O O . ARG B 1 367 ? 17.25 21.125 26.453 1 95.12 367 ARG B O 1
ATOM 6280 N N . HIS B 1 368 ? 18.375 20.484 24.672 1 96.12 368 HIS B N 1
ATOM 6281 C CA . HIS B 1 368 ? 18.859 19.281 25.312 1 96.12 368 HIS B CA 1
ATOM 6282 C C . HIS B 1 368 ? 20.359 19.312 25.516 1 96.12 368 HIS B C 1
ATOM 6284 O O . HIS B 1 368 ? 21.047 20.156 24.922 1 96.12 368 HIS B O 1
ATOM 6290 N N . ASP B 1 369 ? 20.734 18.406 26.375 1 93.88 369 ASP B N 1
ATOM 6291 C CA . ASP B 1 369 ? 22.156 18.078 26.484 1 93.88 369 ASP B CA 1
ATOM 6292 C C . ASP B 1 369 ? 22.406 16.609 26.109 1 93.88 369 ASP B C 1
ATOM 6294 O O . ASP B 1 369 ? 21.578 15.992 25.438 1 93.88 369 ASP B O 1
ATOM 6298 N N . GLY B 1 370 ? 23.516 16.078 26.406 1 92.56 370 GLY B N 1
ATOM 6299 C CA . GLY B 1 370 ? 23.875 14.711 26.047 1 92.56 370 GLY B CA 1
ATOM 6300 C C . GLY B 1 370 ? 23.406 13.688 27.062 1 92.56 370 GLY B C 1
ATOM 6301 O O . GLY B 1 370 ? 23.906 12.555 27.078 1 92.56 370 GLY B O 1
ATOM 6302 N N . SER B 1 371 ? 22.422 14.062 27.859 1 93.88 371 SER B N 1
ATOM 6303 C CA . SER B 1 371 ? 21.984 13.195 28.953 1 93.88 371 SER B CA 1
ATOM 6304 C C . SER B 1 371 ? 21.281 11.945 28.406 1 93.88 371 SER B C 1
ATOM 6306 O O . SER B 1 371 ? 20.625 11.992 27.375 1 93.88 371 SER B O 1
ATOM 6308 N N . MET B 1 372 ? 21.391 10.875 29.172 1 95.06 372 MET B N 1
ATOM 6309 C CA . MET B 1 372 ? 20.812 9.578 28.844 1 95.06 372 MET B CA 1
ATOM 6310 C C . MET B 1 372 ? 19.656 9.234 29.766 1 95.06 372 MET B C 1
ATOM 6312 O O . MET B 1 372 ? 19.656 9.609 30.953 1 95.06 372 MET B O 1
ATOM 6316 N N . THR B 1 373 ? 18.719 8.555 29.281 1 94.31 373 THR B N 1
ATOM 6317 C CA . THR B 1 373 ? 17.609 8.062 30.094 1 94.31 373 THR B CA 1
ATOM 6318 C C . THR B 1 373 ? 17.969 6.727 30.734 1 94.31 373 THR B C 1
ATOM 6320 O O . THR B 1 373 ? 18.938 6.074 30.328 1 94.31 373 THR B O 1
ATOM 6323 N N . PRO B 1 374 ? 17.156 6.27 31.734 1 92.12 374 PRO B N 1
ATOM 6324 C CA . PRO B 1 374 ? 17.406 4.977 32.375 1 92.12 374 PRO B CA 1
ATOM 6325 C C . PRO B 1 374 ? 17.281 3.801 31.422 1 92.12 374 PRO B C 1
ATOM 6327 O O . PRO B 1 374 ? 17.859 2.74 31.641 1 92.12 374 PRO B O 1
ATOM 6330 N N . ASN B 1 375 ? 16.609 3.984 30.375 1 90.25 375 ASN B N 1
ATOM 6331 C CA . ASN B 1 375 ? 16.406 2.922 29.391 1 90.25 375 ASN B CA 1
ATOM 6332 C C . ASN B 1 375 ? 17.547 2.83 28.391 1 90.25 375 ASN B C 1
ATOM 6334 O O . ASN B 1 375 ? 17.516 2.029 27.469 1 90.25 375 ASN B O 1
ATOM 6338 N N . GLY B 1 376 ? 18.547 3.723 28.609 1 90.94 376 GLY B N 1
ATOM 6339 C CA . GLY B 1 376 ? 19.734 3.623 27.781 1 90.94 376 GLY B CA 1
ATOM 6340 C C . GLY B 1 376 ? 19.656 4.43 26.5 1 90.94 376 GLY B C 1
ATOM 6341 O O . GLY B 1 376 ? 20.438 4.23 25.578 1 90.94 376 GLY B O 1
ATOM 6342 N N . LYS B 1 377 ? 18.656 5.238 26.359 1 94.44 377 LYS B N 1
ATOM 6343 C CA . LYS B 1 377 ? 18.5 6.125 25.203 1 94.44 377 LYS B CA 1
ATOM 6344 C C . LYS B 1 377 ? 18.75 7.578 25.594 1 94.44 377 LYS B C 1
ATOM 6346 O O . LYS B 1 377 ? 18.469 7.984 26.734 1 94.44 377 LYS B O 1
ATOM 6351 N N . PRO B 1 378 ? 19.359 8.336 24.688 1 96.44 378 PRO B N 1
ATOM 6352 C CA . PRO B 1 378 ? 19.469 9.766 24.969 1 96.44 378 PRO B CA 1
ATOM 6353 C C . PRO B 1 378 ? 18.109 10.422 25.234 1 96.44 378 PRO B C 1
ATOM 6355 O O . PRO B 1 378 ? 17.109 10.07 24.594 1 96.44 378 PRO B O 1
ATOM 6358 N N . GLN B 1 379 ? 18.062 11.359 26.125 1 96.69 379 GLN B N 1
ATOM 6359 C CA . GLN B 1 379 ? 16.828 12.055 26.469 1 96.69 379 GLN B CA 1
ATOM 6360 C C . GLN B 1 379 ? 16.203 12.703 25.234 1 96.69 379 GLN B C 1
ATOM 6362 O O . GLN B 1 379 ? 14.977 12.727 25.094 1 96.69 379 GLN B O 1
ATOM 6367 N N . VAL B 1 380 ? 17.031 13.266 24.375 1 96.94 380 VAL B N 1
ATOM 6368 C CA . VAL B 1 380 ? 16.547 13.938 23.172 1 96.94 380 VAL B CA 1
ATOM 6369 C C . VAL B 1 380 ? 15.781 12.945 22.297 1 96.94 380 VAL B C 1
ATOM 6371 O O . VAL B 1 380 ? 14.781 13.297 21.672 1 96.94 380 VAL B O 1
ATOM 6374 N N . VAL B 1 381 ? 16.188 11.703 22.219 1 96.69 381 VAL B N 1
ATOM 6375 C CA . VAL B 1 381 ? 15.547 10.672 21.422 1 96.69 381 VAL B CA 1
ATOM 6376 C C . VAL B 1 381 ? 14.195 10.312 22.016 1 96.69 381 VAL B C 1
ATOM 6378 O O . VAL B 1 381 ? 13.203 10.172 21.297 1 96.69 381 VAL B O 1
ATOM 6381 N N . GLU B 1 382 ? 14.156 10.188 23.297 1 95.94 382 GLU B N 1
ATOM 6382 C CA . GLU B 1 382 ? 12.906 9.867 23.969 1 95.94 382 GLU B CA 1
ATOM 6383 C C . GLU B 1 382 ? 11.867 10.969 23.766 1 95.94 382 GLU B C 1
ATOM 6385 O O . GLU B 1 382 ? 10.703 10.688 23.484 1 95.94 382 GLU B O 1
ATOM 6390 N N . ASP B 1 383 ? 12.32 12.195 23.938 1 95.88 383 ASP B N 1
ATOM 6391 C CA . ASP B 1 383 ? 11.422 13.328 23.75 1 95.88 383 ASP B CA 1
ATOM 6392 C C . ASP B 1 383 ? 10.93 13.398 22.297 1 95.88 383 ASP B C 1
ATOM 6394 O O . ASP B 1 383 ? 9.758 13.672 22.047 1 95.88 383 ASP B O 1
ATOM 6398 N N . TYR B 1 384 ? 11.836 13.141 21.453 1 96.75 384 TYR B N 1
ATOM 6399 C CA . TYR B 1 384 ? 11.5 13.148 20.031 1 96.75 384 TYR B CA 1
ATOM 6400 C C . TYR B 1 384 ? 10.398 12.141 19.719 1 96.75 384 TYR B C 1
ATOM 6402 O O . TYR B 1 384 ? 9.406 12.469 19.078 1 96.75 384 TYR B O 1
ATOM 6410 N N . ASN B 1 385 ? 10.547 10.922 20.172 1 94.19 385 ASN B N 1
ATOM 6411 C CA . ASN B 1 385 ? 9.578 9.859 19.938 1 94.19 385 ASN B CA 1
ATOM 6412 C C . ASN B 1 385 ? 8.203 10.211 20.5 1 94.19 385 ASN B C 1
ATOM 6414 O O . ASN B 1 385 ? 7.18 9.938 19.875 1 94.19 385 ASN B O 1
ATOM 6418 N N . LYS B 1 386 ? 8.219 10.797 21.562 1 94.44 386 LYS B N 1
ATOM 6419 C CA . LYS B 1 386 ? 6.977 11.195 22.203 1 94.44 386 LYS B CA 1
ATOM 6420 C C . LYS B 1 386 ? 6.238 12.25 21.375 1 94.44 386 LYS B C 1
ATOM 6422 O O . LYS B 1 386 ? 5.043 12.102 21.109 1 94.44 386 LYS B O 1
ATOM 6427 N N . VAL B 1 387 ? 6.93 13.234 20.938 1 96.44 387 VAL B N 1
ATOM 6428 C CA . VAL B 1 387 ? 6.305 14.375 20.281 1 96.44 387 VAL B CA 1
ATOM 6429 C C . VAL B 1 387 ? 5.938 14.008 18.844 1 96.44 387 VAL B C 1
ATOM 6431 O O . VAL B 1 387 ? 4.871 14.383 18.359 1 96.44 387 VAL B O 1
ATOM 6434 N N . MET B 1 388 ? 6.762 13.219 18.203 1 94.75 388 MET B N 1
ATOM 6435 C CA . MET B 1 388 ? 6.473 12.828 16.828 1 94.75 388 MET B CA 1
ATOM 6436 C C . MET B 1 388 ? 5.27 11.891 16.766 1 94.75 388 MET B C 1
ATOM 6438 O O . MET B 1 388 ? 4.66 11.719 15.703 1 94.75 388 MET B O 1
ATOM 6442 N N . GLY B 1 389 ? 4.902 11.312 17.812 1 92.69 389 GLY B N 1
ATOM 6443 C CA . GLY B 1 389 ? 3.701 10.5 17.922 1 92.69 389 GLY B CA 1
ATOM 6444 C C . GLY B 1 389 ? 2.438 11.266 17.562 1 92.69 389 GLY B C 1
ATOM 6445 O O . GLY B 1 389 ? 1.442 10.664 17.141 1 92.69 389 GLY B O 1
ATOM 6446 N N . PHE B 1 390 ? 2.539 12.641 17.625 1 94.5 390 PHE B N 1
ATOM 6447 C CA . PHE B 1 390 ? 1.374 13.453 17.312 1 94.5 390 PHE B CA 1
ATOM 6448 C C . PHE B 1 390 ? 0.99 13.289 15.844 1 94.5 390 PHE B C 1
ATOM 6450 O O . PHE B 1 390 ? -0.191 13.148 15.516 1 94.5 390 PHE B O 1
ATOM 6457 N N . VAL B 1 391 ? 1.945 13.273 15 1 92.38 391 VAL B N 1
ATOM 6458 C CA . VAL B 1 391 ? 1.688 13.141 13.57 1 92.38 391 VAL B CA 1
ATOM 6459 C C . VAL B 1 391 ? 1.173 11.734 13.266 1 92.38 391 VAL B C 1
ATOM 6461 O O . VAL B 1 391 ? 0.289 11.562 12.422 1 92.38 391 VAL B O 1
ATOM 6464 N N . ASP B 1 392 ? 1.718 10.805 13.906 1 88 392 ASP B N 1
ATOM 6465 C CA . ASP B 1 392 ? 1.265 9.422 13.734 1 88 392 ASP B CA 1
ATOM 6466 C C . ASP B 1 392 ? -0.215 9.289 14.086 1 88 392 ASP B C 1
ATOM 6468 O O . ASP B 1 392 ? -0.966 8.609 13.383 1 88 392 ASP B O 1
ATOM 6472 N N . GLN B 1 393 ? -0.493 9.883 15.094 1 91.69 393 GLN B N 1
ATOM 6473 C CA . GLN B 1 393 ? -1.892 9.859 15.516 1 91.69 393 GLN B CA 1
ATOM 6474 C C . GLN B 1 393 ? -2.783 10.547 14.477 1 91.69 393 GLN B C 1
ATOM 6476 O O . GLN B 1 393 ? -3.865 10.047 14.156 1 91.69 393 GLN B O 1
ATOM 6481 N N . SER B 1 394 ? -2.355 11.617 14.031 1 92.62 394 SER B N 1
ATOM 6482 C CA . SER B 1 394 ? -3.092 12.336 12.992 1 92.62 394 SER B CA 1
ATOM 6483 C C . SER B 1 394 ? -3.277 11.469 11.75 1 92.62 394 SER B C 1
ATOM 6485 O O . SER B 1 394 ? -4.383 11.375 11.219 1 92.62 394 SER B O 1
ATOM 6487 N N . GLU B 1 395 ? -2.295 10.867 11.336 1 87.69 395 GLU B N 1
ATOM 6488 C CA . GLU B 1 395 ? -2.332 10.016 10.148 1 87.69 395 GLU B CA 1
ATOM 6489 C C . GLU B 1 395 ? -3.223 8.797 10.367 1 87.69 395 GLU B C 1
ATOM 6491 O O . GLU B 1 395 ? -3.945 8.383 9.461 1 87.69 395 GLU B O 1
ATOM 6496 N N . GLN B 1 396 ? -3.115 8.25 11.508 1 86.06 396 GLN B N 1
ATOM 6497 C CA . GLN B 1 396 ? -3.957 7.102 11.844 1 86.06 396 GLN B CA 1
ATOM 6498 C C . GLN B 1 396 ? -5.438 7.453 11.727 1 86.06 396 GLN B C 1
ATOM 6500 O O . GLN B 1 396 ? -6.219 6.688 11.164 1 86.06 396 GLN B O 1
ATO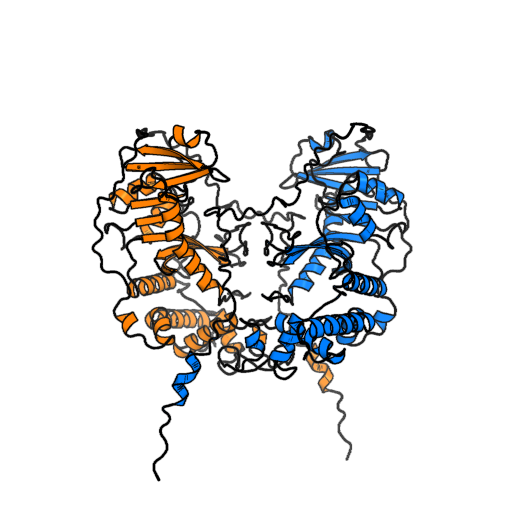M 6505 N N . MET B 1 397 ? -5.738 8.562 12.234 1 85.75 397 MET B N 1
ATOM 6506 C CA . MET B 1 397 ? -7.137 8.984 12.211 1 85.75 397 MET B CA 1
ATOM 6507 C C . MET B 1 397 ? -7.621 9.18 10.773 1 85.75 397 MET B C 1
ATOM 6509 O O . MET B 1 397 ? -8.766 8.867 10.453 1 85.75 397 MET B O 1
ATOM 6513 N N . SER B 1 398 ? -6.77 9.625 9.961 1 83.94 398 SER B N 1
ATOM 6514 C CA . SER B 1 398 ? -7.133 9.883 8.57 1 83.94 398 SER B CA 1
ATOM 6515 C C . SER B 1 398 ? -7.312 8.578 7.797 1 83.94 398 SER B C 1
ATOM 6517 O O . SER B 1 398 ? -8 8.547 6.773 1 83.94 398 SER B O 1
ATOM 6519 N N . ALA B 1 399 ? -6.789 7.594 8.242 1 78.5 399 ALA B N 1
ATOM 6520 C CA . ALA B 1 399 ? -6.773 6.32 7.527 1 78.5 399 ALA B CA 1
ATOM 6521 C C . ALA B 1 399 ? -8.102 5.578 7.695 1 78.5 399 ALA B C 1
ATOM 6523 O O . ALA B 1 399 ? -8.398 4.652 6.941 1 78.5 399 ALA B O 1
ATOM 6524 N N . TYR B 1 400 ? -8.906 5.98 8.578 1 76.38 400 TYR B N 1
ATOM 6525 C CA . TYR B 1 400 ? -10.117 5.223 8.883 1 76.38 400 TYR B CA 1
ATOM 6526 C C . TYR B 1 400 ? -11.211 5.496 7.863 1 76.38 400 TYR B C 1
ATOM 6528 O O . TYR B 1 400 ? -12.102 4.668 7.66 1 76.38 400 TYR B O 1
ATOM 6536 N N . THR B 1 401 ? -11.289 6.598 7.254 1 73.81 401 THR B N 1
ATOM 6537 C CA . THR B 1 401 ? -12.32 6.922 6.277 1 73.81 401 THR B CA 1
ATOM 6538 C C . THR B 1 401 ? -11.711 7.539 5.027 1 73.81 401 THR B C 1
ATOM 6540 O O . THR B 1 401 ? -12.023 8.68 4.672 1 73.81 401 THR B O 1
ATOM 6543 N N . PRO B 1 402 ? -11.008 6.668 4.395 1 69.19 402 PRO B N 1
ATOM 6544 C CA . PRO B 1 402 ? -10.359 7.242 3.211 1 69.19 402 PRO B CA 1
ATOM 6545 C C . PRO B 1 402 ? -11.312 7.391 2.027 1 69.19 402 PRO B C 1
ATOM 6547 O O . PRO B 1 402 ? -12.211 6.562 1.844 1 69.19 402 PRO B O 1
ATOM 6550 N N . PHE B 1 403 ? -11.32 8.578 1.481 1 74.88 403 PHE B N 1
ATOM 6551 C CA . PHE B 1 403 ? -11.992 8.695 0.193 1 74.88 403 PHE B CA 1
ATOM 6552 C C . PHE B 1 403 ? -10.984 8.648 -0.95 1 74.88 403 PHE B C 1
ATOM 6554 O O . PHE B 1 403 ? -10.531 9.688 -1.428 1 74.88 403 PHE B O 1
ATOM 6561 N N . VAL B 1 404 ? -10.492 7.5 -1.201 1 67.56 404 VAL B N 1
ATOM 6562 C CA . VAL B 1 404 ? -9.516 7.273 -2.258 1 67.56 404 VAL B CA 1
ATOM 6563 C C . VAL B 1 404 ? -10.156 6.48 -3.396 1 67.56 404 VAL B C 1
ATOM 6565 O O . VAL B 1 404 ? -10.289 5.258 -3.312 1 67.56 404 VAL B O 1
ATOM 6568 N N . ARG B 1 405 ? -10.609 7.242 -4.336 1 71.44 405 ARG B N 1
ATOM 6569 C CA . ARG B 1 405 ? -11.266 6.609 -5.473 1 71.44 405 ARG B CA 1
ATOM 6570 C C . ARG B 1 405 ? -10.836 7.254 -6.785 1 71.44 405 ARG B C 1
ATOM 6572 O O . ARG B 1 405 ? -10.391 8.406 -6.805 1 71.44 405 ARG B O 1
ATOM 6579 N N . ARG B 1 406 ? -10.914 6.422 -7.723 1 66.31 406 ARG B N 1
ATOM 6580 C CA . ARG B 1 406 ? -10.664 6.953 -9.055 1 66.31 406 ARG B CA 1
ATOM 6581 C C . ARG B 1 406 ? -11.797 7.871 -9.508 1 66.31 406 ARG B C 1
ATOM 6583 O O . ARG B 1 406 ? -12.961 7.477 -9.484 1 66.31 406 ARG B O 1
ATOM 6590 N N . THR B 1 407 ? -11.445 9.078 -9.555 1 67.31 407 THR B N 1
ATOM 6591 C CA . THR B 1 407 ? -12.43 10.039 -10.039 1 67.31 407 THR B CA 1
ATOM 6592 C C . THR B 1 407 ? -11.844 10.898 -11.148 1 67.31 407 THR B C 1
ATOM 6594 O O . THR B 1 407 ? -10.641 10.852 -11.414 1 67.31 407 THR B O 1
ATOM 6597 N N . THR B 1 408 ? -12.648 11.461 -12.016 1 58.84 408 THR B N 1
ATOM 6598 C CA . THR B 1 408 ? -12.203 12.406 -13.031 1 58.84 408 THR B CA 1
ATOM 6599 C C . THR B 1 408 ? -11.781 13.727 -12.391 1 58.84 408 THR B C 1
ATOM 6601 O O . THR B 1 408 ? -11.289 14.625 -13.078 1 58.84 408 THR B O 1
ATOM 6604 N N . LYS B 1 409 ? -11.961 13.789 -11.086 1 68.38 409 LYS B N 1
ATOM 6605 C CA . LYS B 1 409 ? -11.648 15.039 -10.406 1 68.38 409 LYS B CA 1
ATOM 6606 C C . LYS B 1 409 ? -10.453 14.859 -9.461 1 68.38 409 LYS B C 1
ATOM 6608 O O . LYS B 1 409 ? -10.328 13.828 -8.805 1 68.38 409 LYS B O 1
#

Solvent-accessible surface area (backbone atoms only — not comparable to full-atom values): 46987 Å² total; per-residue (Å²): 136,83,82,84,81,90,69,72,79,74,64,68,77,69,67,69,67,68,78,66,78,84,72,72,75,66,68,77,64,66,80,61,85,64,91,72,79,66,73,68,64,71,76,73,57,77,71,74,65,73,72,74,63,84,62,76,73,74,59,76,72,73,57,68,37,71,77,54,60,65,48,78,84,62,72,67,80,73,83,60,44,70,35,71,76,51,70,70,43,83,48,73,65,47,56,51,37,57,54,60,26,70,69,53,39,48,48,37,36,53,24,17,37,54,43,26,38,72,77,32,80,81,50,73,77,68,43,62,69,53,51,50,51,52,50,49,49,49,49,38,46,18,44,38,35,55,85,43,80,71,50,36,56,32,54,49,63,82,69,45,42,51,40,61,39,50,88,79,47,56,68,70,58,52,52,49,49,56,71,21,59,33,46,36,66,81,85,65,76,79,80,52,90,52,52,58,45,46,61,50,50,52,53,40,32,51,32,34,49,63,39,41,36,65,58,55,54,34,26,44,50,77,47,70,46,74,44,86,72,94,56,92,44,55,39,76,40,64,73,40,63,64,34,36,12,41,40,30,37,36,33,20,17,74,92,16,46,64,44,34,74,46,74,52,72,56,87,70,82,74,72,98,59,65,76,39,49,63,53,50,53,58,65,39,58,93,55,62,64,47,36,23,38,40,36,33,42,43,83,52,42,43,60,69,44,42,52,57,31,44,76,36,42,22,39,32,35,28,33,33,50,84,83,48,75,88,62,57,61,70,51,68,68,54,86,70,54,72,64,37,72,46,46,34,18,31,88,87,39,46,26,43,35,35,38,21,59,98,53,82,42,38,34,38,22,35,49,40,43,82,50,65,39,95,86,63,42,46,44,60,57,55,53,42,56,60,52,53,44,13,51,52,43,32,51,54,61,55,63,67,50,45,77,84,68,94,58,100,105,139,83,80,84,81,88,69,72,78,74,63,66,76,67,64,71,67,66,77,69,80,82,74,73,76,66,70,78,62,67,82,65,84,69,89,74,76,68,71,70,65,74,76,75,66,65,81,77,69,69,69,75,64,82,61,77,73,73,61,76,72,74,58,69,36,73,76,53,60,66,50,78,86,61,72,68,80,74,82,59,43,70,33,70,74,51,71,69,44,84,48,72,67,47,57,51,38,56,55,60,26,69,70,52,39,48,46,37,36,53,22,17,37,54,44,25,37,73,77,33,81,80,48,74,75,68,44,61,69,54,52,49,52,53,50,50,49,47,50,38,48,19,43,38,34,55,85,43,79,70,50,38,57,32,53,50,65,82,68,46,41,52,40,61,38,49,88,79,48,57,67,68,57,51,53,48,48,56,72,20,59,32,45,36,65,81,87,64,75,78,82,52,90,51,52,58,45,44,61,49,50,52,53,41,31,51,31,34,48,62,39,41,36,65,56,54,54,34,26,44,49,77,47,70,46,74,43,85,70,92,56,92,44,57,38,79,40,65,74,40,63,63,34,37,12,42,39,29,38,34,32,19,17,75,91,18,47,64,44,35,72,45,75,51,71,55,86,65,86,69,76,96,58,66,76,38,47,62,52,50,54,58,64,39,60,94,54,62,64,47,35,24,37,40,36,34,42,43,84,52,42,42,61,67,44,41,54,56,31,45,77,36,42,22,40,31,34,28,32,33,50,85,82,47,76,86,64,58,60,70,51,70,67,54,85,68,54,72,64,37,73,45,46,33,18,29,87,86,40,45,25,43,34,36,36,22,58,98,52,82,41,37,35,36,22,35,48,39,44,83,51,64,39,96,85,61,42,45,44,62,56,56,53,44,58,59,52,53,44,15,50,52,44,32,51,54,62,53,63,66,49,44,75,82,69,94,58,101,107

InterPro domains:
  IPR029526 PiggyBac transposable element-derived protein [PF13843] (92-407)

Sequence (818 aa):
MEQPAVDDLETGFDRLLVESDDDIEETLRNDSFRNNAMVLPTDNVSDTESETLSISNSESEDEWISDAEVHDEFVFSQQVGPYDCVHSCREPIDFYELYLNGEMLSLIVGETNRQGKAKDSNFQDTCPAEIKKFMGLCIQMGVVQMPKLRDCWSTRPAIGGHSIAGKVMPRTRFEQLLNSLHFADNNQFDGNRLCKINDFLELFNANCEKAYRPEREVCIDESLVPFRGRIVFRQYVPFKRHKYGIKHFKLCCKGGYTWRTKIYAGRQPSRKDPVAVPVVMELMDGLLDQSRHLCTDNWYSSVPLANSLLKRSTPLFGTLRKNRKGIPTKVKDRKLKRGQVYYQQNQNGVLVLKWKDKRDLFMISTRHDGSMTPNGKPQVVEDYNKVMGFVDQSEQMSAYTPFVRRTTKMEQPAVDDLETGFDRLLVESDDDIEETLRNDSFRNNAMVLPTDNVSDTESETLSISNSESEDEWISDAEVHDEFVFSQQVGPYDCVHSCREPIDFYELYLNGEMLSLIVGETNRQGKAKDSNFQDTCPAEIKKFMGLCIQMGVVQMPKLRDCWSTRPAIGGHSIAGKVMPRTRFEQLLNSLHFADNNQFDGNRLCKINDFLELFNANCEKAYRPEREVCIDESLVPFRGRIVFRQYVPFKRHKYGIKHFKLCCKGGYTWRTKIYAGRQPSRKDPVAVPVVMELMDGLLDQSRHLCTDNWYSSVPLANSLLKRSTPLFGTLRKNRKGIPTKVKDRKLKRGQVYYQQNQNGVLVLKWKDKRDLFMISTRHDGSMTPNGKPQVVEDYNKVMGFVDQSEQMSAYTPFVRRTTK

Nearest PDB structures (foldseek):
  6x68-assembly1_C  TM=8.934E-01  e=1.900E-26  Trichoplusia ni
  7pjc-assembly2_A  TM=3.838E-01  e=2.872E+00  Candida albicans SC5314
  7piz-assembly1_C  TM=3.515E-01  e=3.045E+00  Candida albicans P75010
  7piz-assembly2_B  TM=3.278E-01  e=3.227E+00  Candida albicans P75010
  5hsh-assembly1_A  TM=3.086E-01  e=4.074E+00  Homo sapiens

Organism: Haemonchus contortus (NCBI:txid6289)

pLDDT: mean 81.1, std 24.05, range [21.42, 98.44]